Protein AF-A0A2H0INZ9-F1 (afdb_monomer_lite)

Foldseek 3Di:
DDDDDDPDDPVVVVVVVVVVVVVPDDDPPVDPDDPDDDQQPQAPAAQEEEAAAPPDPQRVQVVVLLSVLCLQQVHHYHYDYLVVCQVPVDHHPNHAEYEYAECPSHDPVNVLSVLLCQLLAHEYEHQEAYQPLLCLLQQQFFLLAPQDKDFAFFWKAFCFPLFFPRHRHTDRRQFTWIFGALNGHDPPWAAGIATPVDPSHGQWTWDHFNLGIYIYGRTPARDDNLCSLSVVSSVQVRQFFAKTFALLEEAEEAEQPPEQFDQAQFPPCCVVPVGGRLCCVQPPVVVLVLVLCVVLVAAYEYAHEQEADLDLDDPLDRCRQFPDWDQDPNDIGRSRLVRLVVSVVSPHHYAHAALHLDFLDCVSNVPLLSSLVSLLVVVVVCVVSPSPDHHQEYEGRVLFHALSSVVSCCNSRVSHAEYEGACADDVRGRYVDDQAQRPSHSSHGYDYAQEEALADDSHNVSSQSSVCNSHSYHHYYYYSCLLRQEPDPVRCVQPLHDRSCPPNFAQQADPPPGHHSSRNNSVVSVVCCVSPVVRDRDHCVVSSVSSHVSSPWRWDWDDPDFKTKIATPDDDDDQQDKIKIKRWHAQVLQVVLVVQLVVFADDKDWGTHGRGIIIIGIDRHRMDMTTCVSVDSDVRPDNSVRSSVVSVVVSVVSNVVSVVSDPDPDDDPPPPCPPVVPVPPVLALVVCVSNVVLVSSLVSLLVVLLVDPADDPVSLVVNCVSCSVVVNNVCVLVSLVCCCPPGHVVRSLVSVVSVVVSDDDPDPVSLQVNLLSVCVVPVPPPVSLVVCCVSPVDQVCLVSVQCSLVVVCVVDVDLVSVLVNLVSCLVHNLVVNCVVCVPPQVVVRVSCLVVLQSSLVSCVVVVVLVSSLRSVVSHPPQDPVNNVVSVD

Sequence (888 aa):
MKCYKMRGQITYLRILLMLLALVFFVGCDSKKEDRPVTVVRNASDPFVIYIVDLKHPLSPDYAKQVAKVFDYTKIPFKSETIDEFNKDPNLTENAHVILMNGTEALNDSAVDHLIEFVASGGTLIFPSVNEDQRMGFLSGTLPNASFDYDLNAKGIHFLKNLLPGMADKSIYPLKKNIGLGKDNFKPNINVFATSIEDKELPIIFENTIGNGSVIHFNTSISFEKTDRGLLFAAILRGLEGIPYPIANVNAIFIDDFPGPLYDIPSEPIKSEMGINQAQFVTDVWWPDMLDVAKEFGVKYSAYTIFNFNEIKTAPFLFNEWDLNKTTKDNKTQSSAQWLSKQVIDNGFELAIHGYNHESLLKELWLRPEAIENGFKAARKKWTVSGFGKFPISYVAPSNYIDSVGLVHLKIGMPEMKYMSTTYEGDFFEGGDRDFDNDKYEPQLFDFPRVTSGYVFREKKQYIHQSLYLYTGIWSHFIHPDDVFQLPNEDNTSVGDFEYRNEESLGWHSSSGARKGMLEYWREYLNQVKEVHPSARFLTVRDAAAITKDWREAQYSFEATGEFVSAKMVGKRPLKESEYYWFMFAKEEHADEMENELKKVVKTYTKTKFFEGMLFTIKTSIPELTFGKSAQFKSNSLFTTEEAIAYAKEEYTAFNQLRAEGIIEENTPYVEIVRPPKLDNSADSVDYFVANENLEEATDVLSKQLIKGDDVDSTEFEQYVQLMGYQDKGLAVWDFLDELYQNKSKDLALNYLDFYLQKEAYPTEELTEKWLWRKIQKEPKDQASSTSYLAYFYSVEYQEKVKSIVEGAYERESSESNYAQYIQYLIDFEPAQLLKELAEAEPKEHPLLWPKAATITYAFSDNDQIQQALIWADYSAEIPIITKLQWWV

pLDDT: mean 85.92, std 16.96, range [23.73, 98.81]

Structure (mmCIF, N/CA/C/O backbone):
data_AF-A0A2H0INZ9-F1
#
_entry.id   AF-A0A2H0INZ9-F1
#
loop_
_atom_site.group_PDB
_atom_site.id
_atom_site.type_symbol
_atom_site.label_atom_id
_atom_site.label_alt_id
_atom_site.label_comp_id
_atom_site.label_asym_id
_atom_site.label_entity_id
_atom_site.label_seq_id
_atom_site.pdbx_PDB_ins_code
_atom_site.Cartn_x
_atom_site.Cartn_y
_atom_site.Cartn_z
_atom_site.occupancy
_atom_site.B_iso_or_equiv
_atom_site.auth_seq_id
_atom_site.auth_comp_id
_atom_site.auth_asym_id
_atom_site.auth_atom_id
_atom_site.pdbx_PDB_model_num
ATOM 1 N N . MET A 1 1 ? 70.697 9.774 55.562 1.00 32.75 1 MET A N 1
ATOM 2 C CA . MET A 1 1 ? 71.414 10.244 54.356 1.00 32.75 1 MET A CA 1
ATOM 3 C C . MET A 1 1 ? 70.467 10.063 53.174 1.00 32.75 1 MET A C 1
ATOM 5 O O . MET A 1 1 ? 70.040 8.936 53.015 1.00 32.75 1 MET A O 1
ATOM 9 N N . LYS A 1 2 ? 70.085 11.163 52.491 1.00 28.89 2 LYS A N 1
ATOM 10 C CA . LYS A 1 2 ? 69.647 11.326 51.073 1.00 28.89 2 LYS A CA 1
ATOM 11 C C . LYS A 1 2 ? 68.843 10.184 50.402 1.00 28.89 2 LYS A C 1
ATOM 13 O O . LYS A 1 2 ? 69.237 9.040 50.481 1.00 28.89 2 LYS A O 1
ATOM 18 N N . CYS A 1 3 ? 67.832 10.363 49.557 1.00 25.98 3 CYS A N 1
ATOM 19 C CA . CYS A 1 3 ? 67.101 11.476 48.950 1.00 25.98 3 CYS A CA 1
ATOM 20 C C . CYS A 1 3 ? 66.031 10.814 48.041 1.00 25.98 3 CYS A C 1
ATOM 22 O O . CYS A 1 3 ? 66.324 9.803 47.418 1.00 25.98 3 CYS A O 1
ATOM 24 N N . TYR A 1 4 ? 64.844 11.422 47.940 1.00 27.88 4 TYR A N 1
ATOM 25 C CA . TYR A 1 4 ? 63.969 11.526 46.753 1.00 27.88 4 TYR A CA 1
ATOM 26 C C . TYR A 1 4 ? 63.787 10.345 45.769 1.00 27.88 4 TYR A C 1
ATOM 28 O O . TYR A 1 4 ? 64.655 10.095 44.942 1.00 27.88 4 TYR A O 1
ATOM 36 N N . LYS A 1 5 ? 62.556 9.805 45.702 1.00 28.31 5 LYS A N 1
ATOM 37 C CA . LYS A 1 5 ? 61.556 9.958 44.603 1.00 28.31 5 LYS A CA 1
ATOM 38 C C . LYS A 1 5 ? 60.636 8.729 44.546 1.00 28.31 5 LYS A C 1
ATOM 40 O O . LYS A 1 5 ? 61.016 7.700 44.015 1.00 28.31 5 LYS A O 1
ATOM 45 N N . MET A 1 6 ? 59.394 8.882 45.004 1.00 28.03 6 MET A N 1
ATOM 46 C CA . MET A 1 6 ? 58.228 8.153 44.478 1.00 28.03 6 MET A CA 1
ATOM 47 C C . MET A 1 6 ? 56.951 8.928 44.851 1.00 28.03 6 MET A C 1
ATOM 49 O O . MET A 1 6 ? 56.162 8.544 45.703 1.00 28.03 6 MET A O 1
ATOM 53 N N . ARG A 1 7 ? 56.767 10.092 44.214 1.00 33.06 7 ARG A N 1
ATOM 54 C CA . ARG A 1 7 ? 55.435 10.653 43.943 1.00 33.06 7 ARG A CA 1
ATOM 55 C C . ARG A 1 7 ? 55.131 10.270 42.501 1.00 33.06 7 ARG A C 1
ATOM 57 O O . ARG A 1 7 ? 55.558 10.954 41.580 1.00 33.06 7 ARG A O 1
ATOM 64 N N . GLY A 1 8 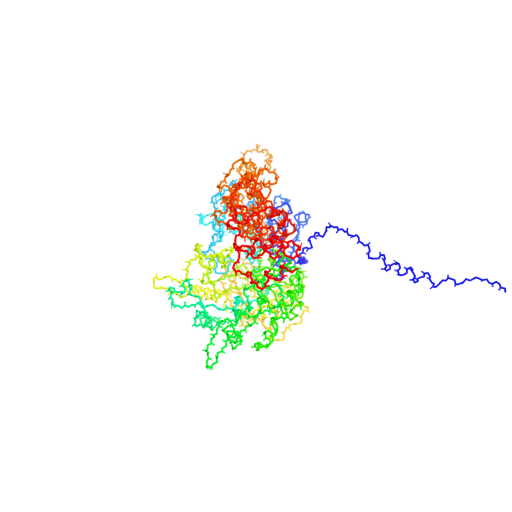? 54.502 9.117 42.323 1.00 35.38 8 GLY A N 1
ATOM 65 C CA . GLY A 1 8 ? 54.291 8.527 41.004 1.00 35.38 8 GLY A CA 1
ATOM 66 C C . GLY A 1 8 ? 53.230 7.440 41.009 1.00 35.38 8 GLY A C 1
ATOM 67 O O . GLY A 1 8 ? 53.407 6.452 40.323 1.00 35.38 8 GLY A O 1
ATOM 68 N N . GLN A 1 9 ? 52.165 7.589 41.803 1.00 34.69 9 GLN A N 1
ATOM 69 C CA . GLN A 1 9 ? 51.006 6.684 41.742 1.00 34.69 9 GLN A CA 1
ATOM 70 C C . GLN A 1 9 ? 49.645 7.365 41.984 1.00 34.69 9 GLN A C 1
ATOM 72 O O . GLN A 1 9 ? 48.622 6.697 41.972 1.00 34.69 9 GLN A O 1
ATOM 77 N N . ILE A 1 10 ? 49.593 8.698 42.121 1.00 35.72 10 ILE A N 1
ATOM 78 C CA . ILE A 1 10 ? 48.324 9.440 42.305 1.00 35.72 10 ILE A CA 1
ATOM 79 C C . ILE A 1 10 ? 47.986 10.337 41.094 1.00 35.72 10 ILE A C 1
ATOM 81 O O . ILE A 1 10 ? 46.866 10.822 40.965 1.00 35.72 10 ILE A O 1
ATOM 85 N N . THR A 1 11 ? 48.902 10.486 40.130 1.00 36.00 11 THR A N 1
ATOM 86 C CA . THR A 1 11 ? 48.658 11.278 38.908 1.00 36.00 11 THR A CA 1
ATOM 87 C C . THR A 1 11 ? 48.085 10.444 37.754 1.00 36.00 11 THR A C 1
ATOM 89 O O . THR A 1 11 ? 47.375 10.984 36.914 1.00 36.00 11 THR A O 1
ATOM 92 N N . TYR A 1 12 ? 48.293 9.122 37.739 1.00 35.53 12 TYR A N 1
ATOM 93 C CA . TYR A 1 12 ? 47.761 8.252 36.678 1.00 35.53 12 TYR A CA 1
ATOM 94 C C . TYR A 1 12 ? 46.271 7.924 36.838 1.00 35.53 12 TYR A C 1
ATOM 96 O O . TYR A 1 12 ? 45.587 7.739 35.838 1.00 35.53 12 TYR A O 1
ATOM 104 N N . LEU A 1 13 ? 45.728 7.950 38.061 1.00 36.41 13 LEU A N 1
ATOM 105 C CA . LEU A 1 13 ? 44.304 7.677 38.284 1.00 36.41 13 LEU A CA 1
ATOM 106 C C . LEU A 1 13 ? 43.410 8.897 37.991 1.00 36.41 13 LEU A C 1
ATOM 108 O O . LEU A 1 13 ? 42.256 8.731 37.618 1.00 36.41 13 LEU A O 1
ATOM 112 N N . ARG A 1 14 ? 43.943 10.126 38.086 1.00 35.22 14 ARG A N 1
ATOM 113 C CA . ARG A 1 14 ? 43.216 11.354 37.703 1.00 35.22 14 ARG A CA 1
ATOM 114 C C . ARG A 1 14 ? 43.316 11.684 36.213 1.00 35.22 14 ARG A C 1
ATOM 116 O O . ARG A 1 14 ? 42.381 12.264 35.680 1.00 35.22 14 ARG A O 1
ATOM 123 N N . ILE A 1 15 ? 44.386 11.265 35.532 1.00 41.25 15 ILE A N 1
ATOM 124 C CA . ILE A 1 15 ? 44.502 11.402 34.071 1.00 41.25 15 ILE A CA 1
ATOM 125 C C . ILE A 1 15 ? 43.653 10.341 33.354 1.00 41.25 15 ILE A C 1
ATOM 127 O O . ILE A 1 15 ? 43.026 10.671 32.356 1.00 41.25 15 ILE A O 1
ATOM 131 N N . LEU A 1 16 ? 43.512 9.124 33.899 1.00 34.81 16 LEU A N 1
ATOM 132 C CA . LEU A 1 16 ? 42.610 8.113 33.328 1.00 34.81 16 LEU A CA 1
ATOM 133 C C . LEU A 1 16 ? 41.120 8.475 33.513 1.00 34.81 16 LEU A C 1
ATOM 135 O O . LEU A 1 16 ? 40.321 8.231 32.618 1.00 34.81 16 LEU A O 1
ATOM 139 N N . LEU A 1 17 ? 40.753 9.127 34.625 1.00 36.38 17 LEU A N 1
ATOM 140 C CA . LEU A 1 17 ? 39.387 9.625 34.860 1.00 36.38 17 LEU A CA 1
ATOM 141 C C . LEU A 1 17 ? 39.075 10.939 34.119 1.00 36.38 17 LEU A C 1
ATOM 143 O O . LEU A 1 17 ? 37.923 11.155 33.761 1.00 36.38 17 LEU A O 1
ATOM 147 N N . MET A 1 18 ? 40.070 11.788 33.821 1.00 32.25 18 MET A N 1
ATOM 148 C CA . MET A 1 18 ? 39.876 12.948 32.935 1.00 32.25 18 MET A CA 1
ATOM 149 C C . MET A 1 18 ? 39.872 12.572 31.447 1.00 32.25 18 MET A C 1
ATOM 151 O O . MET A 1 18 ? 39.168 13.224 30.689 1.00 32.25 18 MET A O 1
ATOM 155 N N . LEU A 1 19 ? 40.562 11.504 31.023 1.00 31.97 19 LEU A N 1
ATOM 156 C CA . LEU A 1 19 ? 40.452 10.970 29.654 1.00 31.97 19 LEU A CA 1
ATOM 157 C C . LEU A 1 19 ? 39.162 10.168 29.422 1.00 31.97 19 LEU A C 1
ATOM 159 O O . LEU A 1 19 ? 38.682 10.143 28.297 1.00 31.97 19 LEU A O 1
ATOM 163 N N . LEU A 1 20 ? 38.547 9.596 30.466 1.00 32.75 20 LEU A N 1
ATOM 164 C CA . LEU A 1 20 ? 37.195 9.023 30.374 1.00 32.75 20 LEU A CA 1
ATOM 165 C C . LEU A 1 20 ? 36.072 10.075 30.449 1.00 32.75 20 LEU A C 1
ATOM 167 O O . LEU A 1 20 ? 34.975 9.818 29.965 1.00 32.75 20 LEU A O 1
ATOM 171 N N . ALA A 1 21 ? 36.342 11.266 30.993 1.00 31.98 21 ALA A N 1
ATOM 172 C CA . ALA A 1 21 ? 35.396 12.386 31.016 1.00 31.98 21 ALA A CA 1
ATOM 173 C C . ALA A 1 21 ? 35.521 13.335 29.802 1.00 31.98 21 ALA A C 1
ATOM 175 O O . ALA A 1 21 ? 34.639 14.163 29.595 1.00 31.98 21 ALA A O 1
ATOM 176 N N . LEU A 1 22 ? 36.569 13.200 28.973 1.00 29.27 22 LEU A N 1
ATOM 177 C CA . LEU A 1 22 ? 36.760 13.987 27.742 1.00 29.27 22 LEU A CA 1
ATOM 178 C C . LEU A 1 22 ? 36.363 13.257 26.443 1.00 29.27 22 LEU A C 1
ATOM 180 O O . LEU A 1 22 ? 36.554 13.804 25.364 1.00 29.27 22 LEU A O 1
ATOM 184 N N . VAL A 1 23 ? 35.784 12.053 26.531 1.00 31.27 23 VAL A N 1
ATOM 185 C CA . VAL A 1 23 ? 35.163 11.352 25.381 1.00 31.27 23 VAL A CA 1
ATOM 186 C C . VAL A 1 23 ? 33.642 11.607 25.312 1.00 31.27 23 VAL A C 1
ATOM 188 O O . VAL A 1 23 ? 32.979 11.172 24.380 1.00 31.27 23 VAL A O 1
ATOM 191 N N . PHE A 1 24 ? 33.087 12.401 26.239 1.00 29.77 24 PHE A N 1
ATOM 192 C CA . PHE A 1 24 ? 31.667 12.797 26.261 1.00 29.77 24 PHE A CA 1
ATOM 193 C C . PHE A 1 24 ? 31.373 14.217 25.741 1.00 29.77 24 PHE A C 1
ATOM 195 O O . PHE A 1 24 ? 30.264 14.710 25.907 1.00 29.77 24 PHE A O 1
ATOM 202 N N . PHE A 1 25 ? 32.324 14.865 25.063 1.00 29.33 25 PHE A N 1
ATOM 203 C CA . PHE A 1 25 ? 32.082 16.126 24.351 1.00 29.33 25 PHE A CA 1
ATOM 204 C C . PHE A 1 25 ? 32.608 16.038 22.915 1.00 29.33 25 PHE A C 1
ATOM 206 O O . PHE A 1 25 ? 33.635 16.613 22.565 1.00 29.33 25 PHE A O 1
ATOM 213 N N . VAL A 1 26 ? 31.880 15.296 22.079 1.00 30.09 26 VAL A N 1
ATOM 214 C CA . VAL A 1 26 ? 31.864 15.509 20.627 1.00 30.09 26 VAL A CA 1
ATOM 215 C C . VAL A 1 26 ? 30.554 16.226 20.313 1.00 30.09 26 VAL A C 1
ATOM 217 O O . VAL A 1 26 ? 29.506 15.847 20.827 1.00 30.09 26 VAL A O 1
ATOM 220 N N . GLY A 1 27 ? 30.680 17.314 19.555 1.00 25.14 27 GLY A N 1
ATOM 221 C CA . GLY A 1 27 ? 29.704 18.374 19.312 1.00 25.14 27 GLY A CA 1
ATOM 222 C C . GLY A 1 27 ? 28.232 17.971 19.234 1.00 25.14 27 GLY A C 1
ATOM 223 O O . GLY A 1 27 ? 27.855 17.042 18.525 1.00 25.14 27 GLY A O 1
ATOM 224 N N . CYS A 1 28 ? 27.397 18.780 19.891 1.00 25.28 28 CYS A N 1
ATOM 225 C CA . CYS A 1 28 ? 26.055 19.063 19.399 1.00 25.28 28 CYS A CA 1
ATOM 226 C C . CYS A 1 28 ? 26.188 19.695 18.011 1.00 25.28 28 CYS A C 1
ATOM 228 O O . CYS A 1 28 ? 26.337 20.910 17.894 1.00 25.28 28 CYS A O 1
ATOM 230 N N . ASP A 1 29 ? 26.155 18.862 16.978 1.00 23.73 29 ASP A N 1
ATOM 231 C CA . ASP A 1 29 ? 25.758 19.301 15.653 1.00 23.73 29 ASP A CA 1
ATOM 232 C C . ASP A 1 29 ? 24.229 19.220 15.609 1.00 23.73 29 ASP A C 1
ATOM 234 O O . ASP A 1 29 ? 23.630 18.144 15.683 1.00 23.73 29 ASP A O 1
ATOM 238 N N . SER A 1 30 ? 23.585 20.384 15.598 1.00 31.25 30 SER A N 1
ATOM 239 C CA . SER A 1 30 ? 22.129 20.524 15.495 1.00 31.25 30 SER A CA 1
ATOM 240 C C . SER A 1 30 ? 21.710 20.437 14.030 1.00 31.25 30 SER A C 1
ATOM 242 O O . SER A 1 30 ? 21.116 21.352 13.480 1.00 31.25 30 SER A O 1
ATOM 244 N N . LYS A 1 31 ? 22.058 19.310 13.408 1.00 29.22 31 LYS A N 1
ATOM 245 C CA . LYS A 1 31 ? 21.520 18.797 12.147 1.00 29.22 31 LYS A CA 1
ATOM 246 C C . LYS A 1 31 ? 21.649 17.277 12.186 1.00 29.22 31 LYS A C 1
ATOM 248 O O . LYS A 1 31 ? 22.575 16.693 11.633 1.00 29.22 31 LYS A O 1
ATOM 253 N N . LYS A 1 32 ? 20.729 16.613 12.889 1.00 25.55 32 LYS A N 1
ATOM 254 C CA . LYS A 1 32 ? 20.430 15.216 12.563 1.00 25.55 32 LYS A CA 1
ATOM 255 C C . LYS A 1 32 ? 19.542 15.253 11.328 1.00 25.55 32 LYS A C 1
ATOM 257 O O . LYS A 1 32 ? 18.328 15.191 11.442 1.00 25.55 32 LYS A O 1
ATOM 262 N N . GLU A 1 33 ? 20.185 15.440 10.181 1.00 28.19 33 GLU A N 1
ATOM 263 C CA . GLU A 1 33 ? 19.641 14.974 8.913 1.00 28.19 33 GLU A CA 1
ATOM 264 C C . GLU A 1 33 ? 19.274 13.494 9.064 1.00 28.19 33 GLU A C 1
ATOM 266 O O . GLU A 1 33 ? 19.988 12.724 9.727 1.00 28.19 33 GLU A O 1
ATOM 271 N N . ASP A 1 34 ? 18.131 13.143 8.484 1.00 34.25 34 ASP A N 1
ATOM 272 C CA . ASP A 1 34 ? 17.623 11.791 8.331 1.00 34.25 34 ASP A CA 1
ATOM 273 C C . ASP A 1 34 ? 18.745 10.793 8.066 1.00 34.25 34 ASP A C 1
ATOM 275 O O . ASP A 1 34 ? 19.452 10.854 7.060 1.00 34.25 34 ASP A O 1
ATOM 279 N N . ARG A 1 35 ? 18.906 9.823 8.969 1.00 25.28 35 ARG A N 1
ATOM 280 C CA . ARG A 1 35 ? 19.654 8.614 8.627 1.00 25.28 35 ARG A CA 1
ATOM 281 C C . ARG A 1 35 ? 18.703 7.734 7.820 1.00 25.28 35 ARG A C 1
ATOM 283 O O . ARG A 1 35 ? 17.721 7.261 8.396 1.00 25.28 35 ARG A O 1
ATOM 290 N N . PRO A 1 36 ? 18.956 7.511 6.521 1.00 32.34 36 PRO A N 1
ATOM 291 C CA . PRO A 1 36 ? 18.021 6.792 5.682 1.00 32.34 36 PRO A CA 1
ATOM 292 C C . PRO A 1 36 ? 18.016 5.306 6.051 1.00 32.34 36 PRO A C 1
ATOM 294 O O . PRO A 1 36 ? 19.026 4.753 6.492 1.00 32.34 36 PRO A O 1
ATOM 297 N N . VAL A 1 37 ? 16.826 4.720 5.899 1.00 36.03 37 VAL A N 1
ATOM 298 C CA . VAL A 1 37 ? 16.515 3.410 5.303 1.00 36.03 37 VAL A CA 1
ATOM 299 C C . VAL A 1 37 ? 17.662 2.398 5.311 1.00 36.03 37 VAL A C 1
ATOM 301 O O . VAL A 1 37 ? 18.737 2.668 4.790 1.00 36.03 37 VAL A O 1
ATOM 304 N N . THR A 1 38 ? 17.402 1.194 5.829 1.00 35.62 38 THR A N 1
ATOM 305 C CA . THR A 1 38 ? 18.241 -0.006 5.690 1.00 35.62 38 THR A CA 1
ATOM 306 C C . THR A 1 38 ? 18.893 -0.046 4.301 1.00 35.62 38 THR A C 1
ATOM 308 O O . THR A 1 38 ? 18.244 -0.390 3.318 1.00 35.62 38 THR A O 1
ATOM 311 N N . VAL A 1 39 ? 20.155 0.386 4.201 1.00 43.12 39 VAL A N 1
ATOM 312 C CA . VAL A 1 39 ? 20.847 0.508 2.914 1.00 43.12 39 VAL A CA 1
ATOM 313 C C . VAL A 1 39 ? 21.009 -0.899 2.359 1.00 43.12 39 VAL A C 1
ATOM 315 O O . VAL A 1 39 ? 21.713 -1.721 2.958 1.00 43.12 39 VAL A O 1
ATOM 318 N N . VAL A 1 40 ? 20.352 -1.187 1.235 1.00 58.91 40 VAL A N 1
ATOM 319 C CA . VAL A 1 40 ? 20.607 -2.415 0.481 1.00 58.91 40 VAL A CA 1
ATOM 320 C C . VAL A 1 40 ? 22.083 -2.428 0.144 1.00 58.91 40 VAL A C 1
ATOM 322 O O . VAL A 1 40 ? 22.600 -1.518 -0.501 1.00 58.91 40 VAL A O 1
ATOM 325 N N . ARG A 1 41 ? 22.798 -3.426 0.659 1.00 62.38 41 ARG A N 1
ATOM 326 C CA . ARG A 1 41 ? 24.224 -3.549 0.383 1.00 62.38 41 ARG A CA 1
ATOM 327 C C . ARG A 1 41 ? 24.378 -3.905 -1.086 1.00 62.38 41 ARG A C 1
ATOM 329 O O . ARG A 1 41 ? 23.891 -4.953 -1.496 1.00 62.38 41 ARG A O 1
ATOM 336 N N . ASN A 1 42 ? 25.081 -3.054 -1.829 1.00 78.31 42 ASN A N 1
ATOM 337 C CA . ASN A 1 42 ? 25.447 -3.329 -3.211 1.00 78.31 42 ASN A CA 1
ATOM 338 C C . ASN A 1 42 ? 26.107 -4.710 -3.311 1.00 78.31 42 ASN A C 1
ATOM 340 O O . ASN A 1 42 ? 27.127 -4.971 -2.661 1.00 78.31 42 ASN A O 1
ATOM 344 N N . ALA A 1 43 ? 25.504 -5.589 -4.106 1.00 81.75 43 ALA A N 1
ATOM 345 C CA . ALA A 1 43 ? 26.068 -6.890 -4.412 1.00 81.75 43 ALA A CA 1
ATOM 346 C C . ALA A 1 43 ? 27.341 -6.716 -5.252 1.00 81.75 43 ALA A C 1
ATOM 348 O O . ALA A 1 43 ? 27.409 -5.862 -6.134 1.00 81.75 43 ALA A O 1
ATOM 349 N N . SER A 1 44 ? 28.354 -7.541 -4.982 1.00 82.12 44 SER A N 1
ATOM 350 C CA . SER A 1 44 ? 29.581 -7.572 -5.788 1.00 82.12 44 SER A CA 1
ATOM 351 C C . SER A 1 44 ? 29.361 -8.175 -7.176 1.00 82.12 44 SER A C 1
ATOM 353 O O . SER A 1 44 ? 30.122 -7.877 -8.086 1.00 82.12 44 SER A O 1
ATOM 355 N N . ASP A 1 45 ? 28.341 -9.024 -7.316 1.00 86.56 45 ASP A N 1
ATOM 356 C CA . ASP A 1 45 ? 27.936 -9.659 -8.568 1.00 86.56 45 ASP A CA 1
ATOM 357 C C . ASP A 1 45 ? 26.405 -9.546 -8.714 1.00 86.56 45 ASP A C 1
ATOM 359 O O . ASP A 1 45 ? 25.666 -10.426 -8.262 1.00 86.56 45 ASP A O 1
ATOM 363 N N . PRO A 1 46 ? 25.908 -8.383 -9.172 1.00 91.69 46 PRO A N 1
ATOM 364 C CA . PRO A 1 46 ? 24.482 -8.082 -9.209 1.00 91.69 46 PRO A CA 1
ATOM 365 C C . PRO A 1 46 ? 23.785 -8.723 -10.414 1.00 91.69 46 PRO A C 1
ATOM 367 O O . PRO A 1 46 ? 24.334 -8.769 -11.508 1.00 91.69 46 PRO A O 1
ATOM 370 N N . PHE A 1 47 ? 22.529 -9.133 -10.229 1.00 92.75 47 PHE A N 1
ATOM 371 C CA . PHE A 1 47 ? 21.641 -9.520 -11.332 1.00 92.75 47 PHE A CA 1
ATOM 372 C C . PHE A 1 47 ? 20.911 -8.309 -11.907 1.00 92.75 47 PHE A C 1
ATOM 374 O O . PHE A 1 47 ? 20.548 -8.291 -13.083 1.00 92.75 47 PHE A O 1
ATOM 381 N N . VAL A 1 48 ? 20.705 -7.289 -11.071 1.00 95.81 48 VAL A N 1
ATOM 382 C CA . VAL A 1 48 ? 20.029 -6.048 -11.440 1.00 95.81 48 VAL A CA 1
ATOM 383 C C . VAL A 1 48 ? 20.875 -4.854 -11.037 1.00 95.81 48 VAL A C 1
ATOM 385 O O . VAL A 1 48 ? 21.338 -4.768 -9.895 1.00 95.81 48 VAL A O 1
ATOM 388 N N . ILE A 1 49 ? 21.047 -3.925 -11.972 1.00 96.69 49 ILE A N 1
ATOM 389 C CA . ILE A 1 49 ? 21.781 -2.680 -11.768 1.00 96.69 49 ILE A CA 1
ATOM 390 C C . ILE A 1 49 ? 20.833 -1.502 -11.995 1.00 96.69 49 ILE A C 1
ATOM 392 O O . ILE A 1 49 ? 20.133 -1.436 -13.003 1.00 96.69 49 ILE A O 1
ATOM 396 N N . TYR A 1 50 ? 20.818 -0.558 -11.058 1.00 97.44 50 TYR A N 1
ATOM 397 C CA . TYR A 1 50 ? 20.163 0.735 -11.238 1.00 97.44 50 TYR A CA 1
ATOM 398 C C . TYR A 1 50 ? 21.220 1.819 -11.434 1.00 97.44 50 TYR A C 1
ATOM 400 O O . TYR A 1 50 ? 21.991 2.094 -10.508 1.00 97.44 50 TYR A O 1
ATOM 408 N N . ILE A 1 51 ? 21.218 2.461 -12.603 1.00 97.50 51 ILE A N 1
ATOM 409 C CA . ILE A 1 51 ? 22.080 3.610 -12.893 1.00 97.50 51 ILE A CA 1
ATOM 410 C C . ILE A 1 51 ? 21.330 4.879 -12.487 1.00 97.50 51 ILE A C 1
ATOM 412 O O . ILE A 1 51 ? 20.298 5.231 -13.058 1.00 97.50 51 ILE A O 1
ATOM 416 N N . VAL A 1 52 ? 21.835 5.550 -11.457 1.00 96.50 52 VAL A N 1
ATOM 417 C CA . VAL A 1 52 ? 21.211 6.725 -10.849 1.00 96.50 52 VAL A CA 1
ATOM 418 C C . VAL A 1 52 ? 21.747 7.988 -11.501 1.00 96.50 52 VAL A C 1
ATOM 420 O O . VAL A 1 52 ? 22.935 8.308 -11.386 1.00 96.50 52 VAL A O 1
ATOM 423 N N . ASP A 1 53 ? 20.854 8.752 -12.117 1.00 94.81 53 ASP A N 1
ATOM 424 C CA . ASP A 1 53 ? 21.131 10.132 -12.491 1.00 94.81 53 ASP A CA 1
ATOM 425 C C . ASP A 1 53 ? 20.644 11.064 -11.378 1.00 94.81 53 ASP A C 1
ATOM 427 O O . ASP A 1 53 ? 19.455 11.341 -11.242 1.00 94.81 53 ASP A O 1
ATOM 431 N N . LEU A 1 54 ? 21.577 11.578 -10.575 1.00 92.06 54 LEU A N 1
ATOM 432 C CA . LEU A 1 54 ? 21.263 12.488 -9.468 1.00 92.06 54 LEU A CA 1
ATOM 433 C C . LEU A 1 54 ? 20.644 13.820 -9.923 1.00 92.06 54 LEU A C 1
ATOM 435 O O . LEU A 1 54 ? 20.133 14.558 -9.082 1.00 92.06 54 LEU A O 1
ATOM 439 N N . LYS A 1 55 ? 20.715 14.156 -11.217 1.00 91.50 55 LYS A N 1
ATOM 440 C CA . LYS A 1 55 ? 20.110 15.371 -11.781 1.00 91.50 55 LYS A CA 1
ATOM 441 C C . LYS A 1 55 ? 18.706 15.131 -12.328 1.00 91.50 55 LYS A C 1
ATOM 443 O O . LYS A 1 55 ? 17.971 16.101 -12.497 1.00 91.50 55 LYS A O 1
ATOM 448 N N . HIS A 1 56 ? 18.335 13.882 -12.600 1.00 91.75 56 HIS A N 1
ATOM 449 C CA . HIS A 1 56 ? 17.003 13.546 -13.085 1.00 91.75 56 HIS A CA 1
ATOM 450 C C . HIS A 1 56 ? 15.997 13.566 -11.920 1.00 91.75 56 HIS A C 1
ATOM 452 O O . HIS A 1 56 ? 16.235 12.886 -10.920 1.00 91.75 56 HIS A O 1
ATOM 458 N N . PRO A 1 57 ? 14.846 14.258 -12.035 1.00 90.25 57 PRO A N 1
ATOM 459 C CA . PRO A 1 57 ? 13.925 14.481 -10.912 1.00 90.25 57 PRO A CA 1
ATOM 460 C C . PRO A 1 57 ? 13.394 13.185 -10.282 1.00 90.25 57 PRO A C 1
ATOM 462 O O . PRO A 1 57 ? 13.280 13.096 -9.068 1.00 90.25 57 PRO A O 1
ATOM 465 N N . LEU A 1 58 ? 13.131 12.155 -11.092 1.00 92.88 58 LEU A N 1
ATOM 466 C CA . LEU A 1 58 ? 12.584 10.877 -10.612 1.00 92.88 58 LEU A CA 1
ATOM 467 C C . LEU A 1 58 ? 13.646 9.855 -10.175 1.00 92.88 58 LEU A C 1
ATOM 469 O O . LEU A 1 58 ? 13.342 8.913 -9.443 1.00 92.88 58 LEU A O 1
ATOM 473 N N . SER A 1 59 ? 14.891 9.984 -10.647 1.00 93.69 59 SER A N 1
ATOM 474 C CA . SER A 1 59 ? 15.847 8.871 -10.577 1.00 93.69 59 SER A CA 1
ATOM 475 C C . SER A 1 59 ? 16.305 8.535 -9.152 1.00 93.69 59 SER A C 1
ATOM 477 O O . SER A 1 59 ? 16.399 7.340 -8.859 1.00 93.69 59 SER A O 1
ATOM 479 N N . PRO A 1 60 ? 16.589 9.504 -8.257 1.00 93.31 60 PRO A N 1
ATOM 480 C CA . PRO A 1 60 ? 16.967 9.192 -6.881 1.00 93.31 60 PRO A CA 1
ATOM 481 C C . PRO A 1 60 ? 15.865 8.469 -6.105 1.00 93.31 60 PRO A C 1
ATOM 483 O O . PRO A 1 60 ? 16.153 7.533 -5.358 1.00 93.31 60 PRO A O 1
ATOM 486 N N . ASP A 1 61 ? 14.609 8.874 -6.284 1.00 92.94 61 ASP A N 1
ATOM 487 C CA . ASP A 1 61 ? 13.495 8.291 -5.540 1.00 92.94 61 ASP A CA 1
ATOM 488 C C . ASP A 1 61 ? 13.119 6.913 -6.074 1.00 92.94 61 ASP A C 1
ATOM 490 O O . ASP A 1 61 ? 12.964 5.980 -5.284 1.00 92.94 61 ASP A O 1
ATOM 494 N N . TYR A 1 62 ? 13.112 6.716 -7.393 1.00 95.62 62 TYR A N 1
ATOM 495 C CA . TYR A 1 62 ? 12.894 5.388 -7.972 1.00 95.62 62 TYR A CA 1
ATOM 496 C C . TYR A 1 62 ? 14.000 4.415 -7.566 1.00 95.62 62 TYR A C 1
ATOM 498 O O . TYR A 1 62 ? 13.705 3.273 -7.215 1.00 95.62 62 TYR A O 1
ATOM 506 N N . ALA A 1 63 ? 15.258 4.865 -7.512 1.00 94.94 63 ALA A N 1
ATOM 507 C CA . ALA A 1 63 ? 16.355 4.043 -7.013 1.00 94.94 63 ALA A CA 1
ATOM 508 C C . ALA A 1 63 ? 16.115 3.582 -5.563 1.00 94.94 63 ALA A C 1
ATOM 510 O O . ALA A 1 63 ? 16.360 2.415 -5.251 1.00 94.94 63 ALA A O 1
ATOM 511 N N . LYS A 1 64 ? 15.572 4.442 -4.683 1.00 93.81 64 LYS A N 1
ATOM 512 C CA . LYS A 1 64 ? 15.183 4.056 -3.310 1.00 93.81 64 LYS A CA 1
ATOM 513 C C . LYS A 1 64 ? 14.049 3.028 -3.310 1.00 93.81 64 LYS A C 1
ATOM 515 O O . LYS A 1 64 ? 14.144 2.028 -2.594 1.00 93.81 64 LYS A O 1
ATOM 520 N N . GLN A 1 65 ? 12.996 3.248 -4.101 1.00 95.62 65 GLN A N 1
ATOM 521 C CA . GLN A 1 65 ? 11.845 2.337 -4.159 1.00 95.62 65 GLN A CA 1
ATOM 522 C C . GLN A 1 65 ? 12.241 0.962 -4.712 1.00 95.62 65 GLN A C 1
ATOM 524 O O . GLN A 1 65 ? 11.905 -0.066 -4.121 1.00 95.62 65 GLN A O 1
ATOM 529 N N . VAL A 1 66 ? 13.021 0.930 -5.794 1.00 96.75 66 VAL A N 1
ATOM 530 C CA . VAL A 1 66 ? 13.535 -0.303 -6.404 1.00 96.75 66 VAL A CA 1
ATOM 531 C C . VAL A 1 66 ? 14.508 -1.011 -5.465 1.00 96.75 66 VAL A C 1
ATOM 533 O O . VAL A 1 66 ? 14.386 -2.219 -5.266 1.00 96.75 66 VAL A O 1
ATOM 536 N N . ALA A 1 67 ? 15.416 -0.286 -4.804 1.00 96.31 67 ALA A N 1
ATOM 537 C CA . ALA A 1 67 ? 16.279 -0.882 -3.788 1.00 96.31 67 ALA A CA 1
ATOM 538 C C . ALA A 1 67 ? 15.444 -1.559 -2.692 1.00 96.31 67 ALA A C 1
ATOM 540 O O . ALA A 1 67 ? 15.720 -2.701 -2.332 1.00 96.31 67 ALA A O 1
ATOM 541 N N . LYS A 1 68 ? 14.366 -0.926 -2.212 1.00 96.06 68 LYS A N 1
ATOM 542 C CA . LYS A 1 68 ? 13.499 -1.532 -1.194 1.00 96.06 68 LYS A CA 1
ATOM 543 C C . LYS A 1 68 ? 12.833 -2.831 -1.660 1.00 96.06 68 LYS A C 1
ATOM 545 O O . LYS A 1 68 ? 12.715 -3.770 -0.875 1.00 96.06 68 LYS A O 1
ATOM 550 N N . VAL A 1 69 ? 12.460 -2.932 -2.934 1.00 97.62 69 VAL A N 1
ATOM 551 C CA . VAL A 1 69 ? 11.979 -4.194 -3.519 1.00 97.62 69 VAL A CA 1
ATOM 552 C C . VAL A 1 69 ? 13.051 -5.282 -3.428 1.00 97.62 69 VAL A C 1
ATOM 554 O O . VAL A 1 69 ? 12.760 -6.391 -2.983 1.00 97.62 69 VAL A O 1
ATOM 557 N N . PHE A 1 70 ? 14.302 -4.975 -3.770 1.00 96.38 70 PHE A N 1
ATOM 558 C CA . PHE A 1 70 ? 15.406 -5.939 -3.692 1.00 96.38 70 PHE A CA 1
ATOM 559 C C . PHE A 1 70 ? 15.833 -6.287 -2.265 1.00 96.38 70 PHE A C 1
ATOM 561 O O . PHE A 1 70 ? 16.247 -7.415 -1.998 1.00 96.38 70 PHE A O 1
ATOM 568 N N . ASP A 1 71 ? 15.639 -5.374 -1.313 1.00 95.00 71 ASP A N 1
ATOM 569 C CA . ASP A 1 71 ? 15.738 -5.681 0.116 1.00 95.00 71 ASP A CA 1
ATOM 570 C C . ASP A 1 71 ? 14.733 -6.766 0.533 1.00 95.00 71 ASP A C 1
ATOM 572 O O . ASP A 1 71 ? 15.026 -7.578 1.412 1.00 95.00 71 ASP A O 1
ATOM 576 N N . TYR A 1 72 ? 13.554 -6.822 -0.089 1.00 96.56 72 TYR A N 1
ATOM 577 C CA . TYR A 1 72 ? 12.547 -7.850 0.175 1.00 96.56 72 TYR A CA 1
ATOM 578 C C . TYR A 1 72 ? 12.801 -9.147 -0.591 1.00 96.56 72 TYR A C 1
ATOM 580 O O . TYR A 1 72 ? 12.849 -10.212 0.025 1.00 96.56 72 TYR A O 1
ATOM 588 N N . THR A 1 73 ? 13.021 -9.067 -1.902 1.00 96.38 73 THR A N 1
ATOM 589 C CA . THR A 1 73 ? 13.189 -10.243 -2.775 1.00 96.38 73 THR A CA 1
ATOM 590 C C . THR A 1 73 ? 14.548 -10.911 -2.611 1.00 96.38 73 THR A C 1
ATOM 592 O O . THR A 1 73 ? 14.717 -12.067 -2.992 1.00 96.38 73 THR A O 1
ATOM 595 N N . LYS A 1 74 ? 15.520 -10.209 -2.016 1.00 94.38 74 LYS A N 1
ATOM 596 C CA . LYS A 1 74 ? 16.898 -10.663 -1.772 1.00 94.38 74 LYS A CA 1
ATOM 597 C C . LYS A 1 74 ? 17.718 -10.903 -3.040 1.00 94.38 74 LYS A C 1
ATOM 599 O O . LYS A 1 74 ? 18.874 -11.302 -2.919 1.00 94.38 74 LYS A O 1
ATOM 604 N N . ILE A 1 75 ? 17.150 -10.663 -4.223 1.00 94.00 75 ILE A N 1
ATOM 605 C CA . ILE A 1 75 ? 17.845 -10.822 -5.503 1.00 94.00 75 ILE A CA 1
ATOM 606 C C . ILE A 1 75 ? 19.064 -9.877 -5.516 1.00 94.00 75 ILE A C 1
ATOM 608 O O . ILE A 1 75 ? 18.931 -8.725 -5.089 1.00 94.00 75 ILE A O 1
ATOM 612 N N . PRO A 1 76 ? 20.247 -10.329 -5.981 1.00 93.56 76 PRO A N 1
ATOM 613 C CA . PRO A 1 76 ? 21.451 -9.504 -6.013 1.00 93.56 76 PRO A CA 1
ATOM 614 C C . PRO A 1 76 ? 21.242 -8.207 -6.800 1.00 93.56 76 PRO A C 1
ATOM 616 O O . PRO A 1 76 ? 20.979 -8.228 -8.003 1.00 93.56 76 PRO A O 1
ATOM 619 N N . PHE A 1 77 ? 21.394 -7.078 -6.112 1.00 94.50 77 PHE A N 1
ATOM 620 C CA . PHE A 1 77 ? 21.132 -5.743 -6.639 1.00 94.50 77 PHE A CA 1
ATOM 621 C C . PHE A 1 77 ? 22.317 -4.812 -6.388 1.00 94.50 77 PHE A C 1
ATOM 623 O O . PHE A 1 77 ? 22.973 -4.888 -5.342 1.00 94.50 77 PHE A O 1
ATOM 630 N N . LYS A 1 78 ? 22.571 -3.909 -7.334 1.00 94.31 78 LYS A N 1
ATOM 631 C CA . LYS A 1 78 ? 23.539 -2.819 -7.198 1.00 94.31 78 LYS A CA 1
ATOM 632 C C . LYS A 1 78 ? 22.919 -1.518 -7.694 1.00 94.31 78 LYS A C 1
ATOM 634 O O . LYS A 1 78 ? 22.262 -1.489 -8.728 1.00 94.31 78 LYS A O 1
ATOM 639 N N . SER A 1 79 ? 23.188 -0.434 -6.982 1.00 94.19 79 SER A N 1
ATOM 640 C CA . SER A 1 79 ? 22.971 0.919 -7.479 1.00 94.19 79 SER A CA 1
ATOM 641 C C . SER A 1 79 ? 24.311 1.636 -7.623 1.00 94.19 79 SER A C 1
ATOM 643 O O . SER A 1 79 ? 25.175 1.524 -6.746 1.00 94.19 79 SER A O 1
ATOM 645 N N . GLU A 1 80 ? 24.485 2.343 -8.734 1.00 93.88 80 GLU A N 1
ATOM 646 C CA . GLU A 1 80 ? 25.652 3.177 -9.023 1.00 93.88 80 GLU A CA 1
ATOM 647 C C . GLU A 1 80 ? 25.229 4.449 -9.754 1.00 93.88 80 GLU A C 1
ATOM 649 O O . GLU A 1 80 ? 24.150 4.515 -10.336 1.00 93.88 80 GLU A O 1
ATOM 654 N N . THR A 1 81 ? 26.052 5.485 -9.695 1.00 95.62 81 THR A N 1
ATOM 655 C CA . THR A 1 81 ? 25.762 6.765 -10.349 1.00 95.62 81 THR A CA 1
ATOM 656 C C . THR A 1 81 ? 26.117 6.734 -11.833 1.00 95.62 81 THR A C 1
ATOM 658 O O . THR A 1 81 ? 27.024 6.019 -12.261 1.00 95.62 81 THR A O 1
ATOM 661 N N . ILE A 1 82 ? 25.467 7.588 -12.624 1.00 95.62 82 ILE A N 1
ATOM 662 C CA . ILE A 1 82 ? 25.799 7.761 -14.045 1.00 95.62 82 ILE A CA 1
ATOM 663 C C . ILE A 1 82 ? 27.265 8.170 -14.267 1.00 95.62 82 ILE A C 1
ATOM 665 O O . ILE A 1 82 ? 27.886 7.749 -15.238 1.00 95.62 82 ILE A O 1
ATOM 669 N N . ASP A 1 83 ? 27.858 8.926 -13.338 1.00 94.94 83 ASP A N 1
ATOM 670 C CA . ASP A 1 83 ? 29.273 9.313 -13.380 1.00 94.94 83 ASP A CA 1
ATOM 671 C C . ASP A 1 83 ? 30.224 8.130 -13.145 1.00 94.94 83 ASP A C 1
ATOM 673 O O . ASP A 1 83 ? 31.350 8.139 -13.646 1.00 94.94 83 ASP A O 1
ATOM 677 N N . GLU A 1 84 ? 29.817 7.142 -12.347 1.00 94.31 84 GLU A N 1
ATOM 678 C CA . GLU A 1 84 ? 30.567 5.897 -12.151 1.00 94.31 84 GLU A CA 1
ATOM 679 C C . GLU A 1 84 ? 30.457 5.017 -13.395 1.00 94.31 84 GLU A C 1
ATOM 681 O O . GLU A 1 84 ? 31.488 4.610 -13.932 1.00 94.31 84 GLU A O 1
ATOM 686 N N . PHE A 1 85 ? 29.242 4.835 -13.918 1.00 95.69 85 PHE A N 1
ATOM 687 C CA . PHE A 1 85 ? 29.003 4.054 -15.133 1.00 95.69 85 PHE A CA 1
ATOM 688 C C . PHE A 1 85 ? 29.718 4.645 -16.359 1.00 95.69 85 PHE A C 1
ATOM 690 O O . PHE A 1 85 ? 30.367 3.933 -17.114 1.00 95.69 85 PHE A O 1
ATOM 697 N N . ASN A 1 86 ? 29.714 5.971 -16.520 1.00 96.31 86 ASN A N 1
ATOM 698 C CA . ASN A 1 86 ? 30.446 6.651 -17.593 1.00 96.31 86 ASN A CA 1
ATOM 699 C C . ASN A 1 86 ? 31.970 6.440 -17.531 1.00 96.31 86 ASN A C 1
ATOM 701 O O . ASN A 1 86 ? 32.639 6.553 -18.561 1.00 96.31 86 ASN A O 1
ATOM 705 N N . LYS A 1 87 ? 32.537 6.211 -16.338 1.00 95.75 87 LYS A N 1
ATOM 706 C CA . LYS A 1 87 ? 33.979 5.962 -16.162 1.00 95.75 87 LYS A CA 1
ATOM 707 C C . LYS A 1 87 ? 34.342 4.510 -16.438 1.00 95.75 87 LYS A C 1
ATOM 709 O O . LYS A 1 87 ? 35.432 4.264 -16.950 1.00 95.75 87 LYS A O 1
ATOM 714 N N . ASP A 1 88 ? 33.469 3.587 -16.054 1.00 92.44 88 ASP A N 1
ATOM 715 C CA . ASP A 1 88 ? 33.675 2.149 -16.182 1.00 92.44 88 ASP A CA 1
ATOM 716 C C . ASP A 1 88 ? 32.337 1.445 -16.472 1.00 92.44 88 ASP A C 1
ATOM 718 O O . ASP A 1 88 ? 31.696 0.944 -15.548 1.00 92.44 88 ASP A O 1
ATOM 722 N N . PRO A 1 89 ? 31.892 1.406 -17.743 1.00 88.88 89 PRO A N 1
ATOM 723 C CA . PRO A 1 89 ? 30.609 0.811 -18.121 1.00 88.88 89 PRO A CA 1
ATOM 724 C C . PRO A 1 89 ? 30.647 -0.728 -18.163 1.00 88.88 89 PRO A C 1
ATOM 726 O O . PRO A 1 89 ? 29.753 -1.359 -18.726 1.00 88.88 89 PRO A O 1
ATOM 729 N N . ASN A 1 90 ? 31.689 -1.354 -17.603 1.00 82.44 90 ASN A N 1
ATOM 730 C CA . ASN A 1 90 ? 31.833 -2.803 -17.593 1.00 82.44 90 ASN A CA 1
ATOM 731 C C . ASN A 1 90 ? 30.817 -3.452 -16.646 1.00 82.44 90 ASN A C 1
ATOM 733 O O . ASN A 1 90 ? 30.785 -3.190 -15.442 1.00 82.44 90 ASN A O 1
ATOM 737 N N . LEU A 1 91 ? 30.028 -4.368 -17.198 1.00 83.56 91 LEU A N 1
ATOM 738 C CA . LEU A 1 91 ? 29.008 -5.126 -16.482 1.00 83.56 91 LEU A CA 1
ATOM 739 C C . LEU A 1 91 ? 29.543 -6.511 -16.102 1.00 83.56 91 LEU A C 1
ATOM 741 O O . LEU A 1 91 ? 30.376 -7.083 -16.808 1.00 83.56 91 LEU A O 1
ATOM 745 N N . THR A 1 92 ? 29.066 -7.075 -14.989 1.00 82.19 92 THR A N 1
ATOM 746 C CA . THR A 1 92 ? 29.380 -8.471 -14.651 1.00 82.19 92 THR A CA 1
ATOM 747 C C . THR A 1 92 ? 28.603 -9.424 -15.563 1.00 82.19 92 THR A C 1
ATOM 749 O O . THR A 1 92 ? 27.535 -9.081 -16.065 1.00 82.19 92 THR A O 1
ATOM 752 N N . GLU A 1 93 ? 29.106 -10.648 -15.763 1.00 78.81 93 GLU A N 1
ATOM 753 C CA . GLU A 1 93 ? 28.444 -11.649 -16.623 1.00 78.81 93 GLU A CA 1
ATOM 754 C C . GLU A 1 93 ? 27.036 -12.047 -16.141 1.00 78.81 93 GLU A C 1
ATOM 756 O O . GLU A 1 93 ? 26.246 -12.573 -16.924 1.00 78.81 93 GLU A O 1
ATOM 761 N N . ASN A 1 94 ? 26.725 -11.815 -14.862 1.00 84.06 94 ASN A N 1
ATOM 762 C CA . ASN A 1 94 ? 25.430 -12.130 -14.264 1.00 84.06 94 ASN A CA 1
ATOM 763 C C . ASN A 1 94 ? 24.459 -10.941 -14.247 1.00 84.06 94 ASN A C 1
ATOM 765 O O . ASN A 1 94 ? 23.335 -11.100 -13.776 1.00 84.06 94 ASN A O 1
ATOM 769 N N . ALA A 1 95 ? 24.844 -9.767 -14.759 1.00 90.56 95 ALA A N 1
ATOM 770 C CA . ALA A 1 95 ? 23.911 -8.662 -14.926 1.00 90.56 95 ALA A CA 1
ATOM 771 C C . ALA A 1 95 ? 22.872 -9.025 -16.002 1.00 90.56 95 ALA A C 1
ATOM 773 O O . ALA A 1 95 ? 23.213 -9.272 -17.157 1.00 90.56 95 ALA A O 1
ATOM 774 N N . HIS A 1 96 ? 21.597 -9.052 -15.619 1.00 91.62 96 HIS A N 1
ATOM 775 C CA . HIS A 1 96 ? 20.475 -9.397 -16.496 1.00 91.62 96 HIS A CA 1
ATOM 776 C C . HIS A 1 96 ? 19.579 -8.195 -16.797 1.00 91.62 96 HIS A C 1
ATOM 778 O O . HIS A 1 96 ? 18.994 -8.117 -17.878 1.00 91.62 96 HIS A O 1
ATOM 784 N N . VAL A 1 97 ? 19.484 -7.246 -15.859 1.00 97.00 97 VAL A N 1
ATOM 785 C CA . VAL A 1 97 ? 18.609 -6.075 -15.980 1.00 97.00 97 VAL A CA 1
ATOM 786 C C . VAL A 1 97 ? 19.349 -4.792 -15.613 1.00 97.00 97 VAL A C 1
ATOM 788 O O . VAL A 1 97 ? 20.003 -4.729 -14.571 1.00 97.00 97 VAL A O 1
ATOM 791 N N . ILE A 1 98 ? 19.189 -3.758 -16.439 1.00 97.88 98 ILE A N 1
ATOM 792 C CA . ILE A 1 98 ? 19.618 -2.385 -16.150 1.00 97.88 98 ILE A CA 1
ATOM 793 C C . ILE A 1 98 ? 18.400 -1.468 -16.161 1.00 97.88 98 ILE A C 1
ATOM 795 O O . ILE A 1 98 ? 17.567 -1.554 -17.061 1.00 97.88 98 ILE A O 1
ATOM 799 N N . LEU A 1 99 ? 18.303 -0.577 -15.176 1.00 97.69 99 LEU A N 1
ATOM 800 C CA . LEU A 1 99 ? 17.263 0.450 -15.104 1.00 97.69 99 LEU A CA 1
ATOM 801 C C . LEU A 1 99 ? 17.867 1.846 -14.986 1.00 97.69 99 LEU A C 1
ATOM 803 O O . LEU A 1 99 ? 18.826 2.034 -14.235 1.00 97.69 99 LEU A O 1
ATOM 807 N N . MET A 1 100 ? 17.264 2.820 -15.673 1.00 96.44 100 MET A N 1
ATOM 808 C CA . MET A 1 100 ? 17.600 4.241 -15.536 1.00 96.44 100 MET A CA 1
ATOM 809 C C . MET A 1 100 ? 16.507 5.160 -16.090 1.00 96.44 100 MET A C 1
ATOM 811 O O . MET A 1 100 ? 15.881 4.826 -17.087 1.00 96.44 100 MET A O 1
ATOM 815 N N . ASN A 1 101 ? 16.288 6.331 -15.485 1.00 92.81 101 ASN A N 1
ATOM 816 C CA . ASN A 1 101 ? 15.301 7.301 -15.987 1.00 92.81 101 ASN A CA 1
ATOM 817 C C . ASN A 1 101 ? 15.867 8.246 -17.055 1.00 92.81 101 ASN A C 1
ATOM 819 O O . ASN A 1 101 ? 15.221 8.465 -18.071 1.00 92.81 101 ASN A O 1
ATOM 823 N N . GLY A 1 102 ? 17.053 8.818 -16.814 1.00 82.88 102 GLY A N 1
ATOM 824 C CA . GLY A 1 102 ? 17.655 9.846 -17.667 1.00 82.88 102 GLY A CA 1
ATOM 825 C C . GLY A 1 102 ? 18.933 9.360 -18.338 1.00 82.88 102 GLY A C 1
ATOM 826 O O . GLY A 1 102 ? 19.841 8.886 -17.659 1.00 82.88 102 GLY A O 1
ATOM 827 N N . THR A 1 103 ? 19.017 9.489 -19.664 1.00 93.50 103 THR A N 1
ATOM 828 C CA . THR A 1 103 ? 20.165 9.020 -20.465 1.00 93.50 103 THR A CA 1
ATOM 829 C C . THR A 1 103 ? 21.017 10.147 -21.047 1.00 93.50 103 THR A C 1
ATOM 831 O O . THR A 1 103 ? 22.108 9.884 -21.544 1.00 93.50 103 THR A O 1
ATOM 834 N N . GLU A 1 104 ? 20.584 11.407 -20.941 1.00 92.75 104 GLU A N 1
ATOM 835 C CA . GLU A 1 104 ? 21.274 12.562 -21.539 1.00 92.75 104 GLU A CA 1
ATOM 836 C C . GLU A 1 104 ? 22.734 12.696 -21.086 1.00 92.75 104 GLU A C 1
ATOM 838 O O . GLU A 1 104 ? 23.619 13.031 -21.874 1.00 92.75 104 GLU A O 1
ATOM 843 N N . ALA A 1 105 ? 23.013 12.384 -19.820 1.00 93.88 105 ALA A N 1
ATOM 844 C CA . ALA A 1 105 ? 24.356 12.470 -19.259 1.00 93.88 105 ALA A CA 1
ATOM 845 C C . ALA A 1 105 ? 25.270 11.283 -19.630 1.00 93.88 105 ALA A C 1
ATOM 847 O O . ALA A 1 105 ? 26.443 11.291 -19.249 1.00 93.88 105 ALA A O 1
ATOM 848 N N . LEU A 1 106 ? 24.784 10.272 -20.363 1.00 95.50 106 LEU A N 1
ATOM 849 C CA . LEU A 1 106 ? 25.622 9.176 -20.853 1.00 95.50 106 LEU A CA 1
ATOM 850 C C . LEU A 1 106 ? 26.586 9.658 -21.942 1.00 95.50 106 LEU A C 1
ATOM 852 O O . LEU A 1 106 ? 26.213 10.402 -22.857 1.00 95.50 106 LEU A O 1
ATOM 856 N N . ASN A 1 107 ? 27.829 9.186 -21.855 1.00 95.06 107 ASN A N 1
ATOM 857 C CA . ASN A 1 107 ? 28.810 9.324 -22.927 1.00 95.06 107 ASN A CA 1
ATOM 858 C C . ASN A 1 107 ? 28.654 8.206 -23.975 1.00 95.06 107 ASN A C 1
ATOM 860 O O . ASN A 1 107 ? 28.047 7.173 -23.704 1.00 95.06 107 ASN A O 1
ATOM 864 N N . ASP A 1 108 ? 29.240 8.395 -25.159 1.00 92.25 108 ASP A N 1
ATOM 865 C CA . ASP A 1 108 ? 29.094 7.456 -26.282 1.00 92.25 108 ASP A CA 1
ATOM 866 C C . ASP A 1 108 ? 29.551 6.030 -25.932 1.00 92.25 108 ASP A C 1
ATOM 868 O O . ASP A 1 108 ? 28.905 5.061 -26.316 1.00 92.25 108 ASP A O 1
ATOM 872 N N . SER A 1 109 ? 30.613 5.894 -25.128 1.00 94.06 109 SER A N 1
ATOM 873 C CA . SER A 1 109 ? 31.088 4.583 -24.669 1.00 94.06 109 SER A CA 1
ATOM 874 C C . SER A 1 109 ? 30.030 3.865 -23.835 1.00 94.06 109 SER A C 1
ATOM 876 O O . SER A 1 109 ? 29.834 2.666 -24.005 1.00 94.06 109 SER A O 1
ATOM 878 N N . ALA A 1 110 ? 29.359 4.566 -22.923 1.00 95.56 110 ALA A N 1
ATOM 879 C CA . ALA A 1 110 ? 28.313 3.993 -22.088 1.00 95.56 110 ALA A CA 1
ATOM 880 C C . ALA A 1 110 ? 27.089 3.591 -22.926 1.00 95.56 110 ALA A C 1
ATOM 882 O O . ALA A 1 110 ? 26.522 2.523 -22.708 1.00 95.56 110 ALA A O 1
ATOM 883 N N . VAL A 1 111 ? 26.727 4.396 -23.930 1.00 94.75 111 VAL A N 1
ATOM 884 C CA . VAL A 1 111 ? 25.655 4.075 -24.888 1.00 94.75 111 VAL A CA 1
ATOM 885 C C . VAL A 1 111 ? 25.980 2.808 -25.678 1.00 94.75 111 VAL A C 1
ATOM 887 O O . VAL A 1 111 ? 25.147 1.904 -25.747 1.00 94.75 111 VAL A O 1
ATOM 890 N N . ASP A 1 112 ? 27.199 2.701 -26.210 1.00 93.56 112 ASP A N 1
ATOM 891 C CA . ASP A 1 112 ? 27.655 1.509 -26.933 1.00 93.56 112 ASP A CA 1
ATOM 892 C C . ASP A 1 112 ? 27.575 0.250 -26.054 1.00 93.56 112 ASP A C 1
ATOM 894 O O . ASP A 1 112 ? 27.096 -0.789 -26.510 1.00 93.56 112 ASP A O 1
ATOM 898 N N . HIS A 1 113 ? 27.966 0.344 -24.776 1.00 94.88 113 HIS A N 1
ATOM 899 C CA . HIS A 1 113 ? 27.873 -0.780 -23.834 1.00 94.88 113 HIS A CA 1
ATOM 900 C C . HIS A 1 113 ? 26.423 -1.165 -23.518 1.00 94.88 113 HIS A C 1
ATOM 902 O O . HIS A 1 113 ? 26.129 -2.352 -23.386 1.00 94.88 113 HIS A O 1
ATOM 908 N N . LEU A 1 114 ? 25.496 -0.205 -23.430 1.00 96.00 114 LEU A N 1
ATOM 909 C CA . LEU A 1 114 ? 24.072 -0.514 -23.257 1.00 96.00 114 LEU A CA 1
ATOM 910 C C . LEU A 1 114 ? 23.500 -1.243 -24.480 1.00 96.00 114 LEU A C 1
ATOM 912 O O . LEU A 1 114 ? 22.734 -2.192 -24.317 1.00 96.00 114 LEU A O 1
ATOM 916 N N . ILE A 1 115 ? 23.897 -0.853 -25.694 1.00 95.50 115 ILE A N 1
ATOM 917 C CA . ILE A 1 115 ? 23.496 -1.554 -26.924 1.00 95.50 115 ILE A CA 1
ATOM 918 C C . ILE A 1 115 ? 24.043 -2.985 -26.923 1.00 95.50 115 ILE A C 1
ATOM 920 O O . ILE A 1 115 ? 23.291 -3.922 -27.190 1.00 95.50 115 ILE A O 1
ATOM 924 N N . GLU A 1 116 ? 25.322 -3.173 -26.588 1.00 94.81 116 GLU A N 1
ATOM 925 C CA . GLU A 1 116 ? 25.937 -4.502 -26.478 1.00 94.81 116 GLU A CA 1
ATOM 926 C C . GLU A 1 116 ? 25.253 -5.372 -25.419 1.00 94.81 116 GLU A C 1
ATOM 928 O O . GLU A 1 116 ? 24.982 -6.551 -25.668 1.00 94.81 116 GLU A O 1
ATOM 933 N N . PHE A 1 117 ? 24.934 -4.792 -24.262 1.00 95.50 117 PHE A N 1
ATOM 934 C CA . PHE A 1 117 ? 24.227 -5.459 -23.174 1.00 95.50 117 PHE A CA 1
ATOM 935 C C . PHE A 1 117 ? 22.856 -5.972 -23.621 1.00 95.50 117 PHE A C 1
ATOM 937 O O . PHE A 1 117 ? 22.566 -7.162 -23.472 1.00 95.50 117 PHE A O 1
ATOM 944 N N . VAL A 1 118 ? 22.034 -5.104 -24.220 1.00 95.38 118 VAL A N 1
ATOM 945 C CA . VAL A 1 118 ? 20.705 -5.487 -24.718 1.00 95.38 118 VAL A CA 1
ATOM 946 C C . VAL A 1 118 ? 20.839 -6.529 -25.827 1.00 95.38 118 VAL A C 1
ATOM 948 O O . VAL A 1 118 ? 20.219 -7.587 -25.750 1.00 95.38 118 VAL A O 1
ATOM 951 N N . ALA A 1 119 ? 21.711 -6.303 -26.813 1.00 92.94 119 ALA A N 1
ATOM 952 C CA . ALA A 1 119 ? 21.915 -7.238 -27.919 1.00 92.94 119 ALA A CA 1
ATOM 953 C C . ALA A 1 119 ? 22.344 -8.637 -27.445 1.00 92.94 119 ALA A C 1
ATOM 955 O O . ALA A 1 119 ? 21.946 -9.642 -28.037 1.00 92.94 119 ALA A O 1
ATOM 956 N N . SER A 1 120 ? 23.105 -8.715 -26.350 1.00 90.25 120 SER A N 1
ATOM 957 C CA . SER A 1 120 ? 23.578 -9.969 -25.752 1.00 90.25 120 SER A CA 1
ATOM 958 C C . SER A 1 120 ? 22.502 -10.765 -25.004 1.00 90.25 120 SER A C 1
ATOM 960 O O . SER A 1 120 ? 22.762 -11.911 -24.631 1.00 90.25 120 SER A O 1
ATOM 962 N N . GLY A 1 121 ? 21.312 -10.195 -24.792 1.00 89.00 121 GLY A N 1
ATOM 963 C CA . GLY A 1 121 ? 20.218 -10.814 -24.034 1.00 89.00 121 GLY A CA 1
ATOM 964 C C . GLY A 1 121 ? 19.803 -10.057 -22.772 1.00 89.00 121 GLY A C 1
ATOM 965 O O . GLY A 1 121 ? 18.913 -10.520 -22.062 1.00 89.00 121 GLY A O 1
ATOM 966 N N . GLY A 1 122 ? 20.435 -8.920 -22.472 1.00 93.75 122 GLY A N 1
ATOM 967 C CA . GLY A 1 122 ? 20.076 -8.073 -21.339 1.00 93.75 122 GLY A CA 1
ATOM 968 C C . GLY A 1 122 ? 18.726 -7.377 -21.523 1.00 93.75 122 GLY A C 1
ATOM 969 O O . GLY A 1 122 ? 18.256 -7.159 -22.643 1.00 93.75 122 GLY A O 1
ATOM 970 N N . THR A 1 123 ? 18.099 -7.009 -20.406 1.00 96.88 123 THR A N 1
ATOM 971 C CA . THR A 1 123 ? 16.887 -6.179 -20.393 1.00 96.88 123 THR A CA 1
ATOM 972 C C . THR A 1 123 ? 17.214 -4.779 -19.890 1.00 96.88 123 THR A C 1
ATOM 974 O O . THR A 1 123 ? 17.616 -4.612 -18.739 1.00 96.88 123 THR A O 1
ATOM 977 N N . LEU A 1 124 ? 17.034 -3.766 -20.733 1.00 98.25 124 LEU A N 1
ATOM 978 C CA . LEU A 1 124 ? 17.135 -2.359 -20.336 1.00 98.25 124 LEU A CA 1
ATOM 979 C C . LEU A 1 124 ? 15.738 -1.809 -20.050 1.00 98.25 124 LEU A C 1
ATOM 981 O O . LEU A 1 124 ? 14.800 -2.099 -20.785 1.00 98.25 124 LEU A O 1
ATOM 985 N N . ILE A 1 125 ? 15.576 -1.022 -18.994 1.00 98.50 125 ILE A N 1
ATOM 986 C CA . ILE A 1 125 ? 14.284 -0.444 -18.621 1.00 98.50 125 ILE A CA 1
ATOM 987 C C . ILE A 1 125 ? 14.452 1.058 -18.445 1.00 98.50 125 ILE A C 1
ATOM 989 O O . ILE A 1 125 ? 15.249 1.493 -17.609 1.00 98.50 125 ILE A O 1
ATOM 993 N N . PHE A 1 126 ? 13.651 1.841 -19.168 1.00 97.69 126 PHE A N 1
ATOM 994 C CA . PHE A 1 126 ? 13.442 3.244 -18.814 1.00 97.69 126 PHE A CA 1
ATOM 995 C C . PHE A 1 126 ? 12.062 3.391 -18.161 1.00 97.69 126 PHE A C 1
ATOM 997 O O . PHE A 1 126 ? 11.051 3.239 -18.852 1.00 97.69 126 PHE A O 1
ATOM 1004 N N . PRO A 1 127 ? 11.994 3.639 -16.836 1.00 96.38 127 PRO A N 1
ATOM 1005 C CA . PRO A 1 127 ? 10.745 3.676 -16.078 1.00 96.38 127 PRO A CA 1
ATOM 1006 C C . PRO A 1 127 ? 10.029 5.038 -16.156 1.00 96.38 127 PRO A C 1
ATOM 1008 O O . PRO A 1 127 ? 9.114 5.295 -15.382 1.00 96.38 127 PRO A O 1
ATOM 1011 N N . SER A 1 128 ? 10.443 5.906 -17.079 1.00 94.19 128 SER A N 1
ATOM 1012 C CA . SER A 1 128 ? 9.809 7.182 -17.418 1.00 94.19 128 SER A CA 1
ATOM 1013 C C . SER A 1 128 ? 10.059 7.511 -18.893 1.00 94.19 128 SER A C 1
ATOM 1015 O O . SER A 1 128 ? 10.864 6.840 -19.555 1.00 94.19 128 SER A O 1
ATOM 1017 N N . VAL A 1 129 ? 9.391 8.553 -19.404 1.00 92.62 129 VAL A N 1
ATOM 1018 C CA . VAL A 1 129 ? 9.635 9.065 -20.763 1.00 92.62 129 VAL A CA 1
ATOM 1019 C C . VAL A 1 129 ? 11.134 9.307 -20.956 1.00 92.62 129 VAL A C 1
ATOM 1021 O O . VAL A 1 129 ? 11.801 9.833 -20.066 1.00 92.62 129 VAL A O 1
ATOM 1024 N N . ASN A 1 130 ? 11.659 8.891 -22.111 1.00 90.62 130 ASN A N 1
ATOM 1025 C CA . ASN A 1 130 ? 13.044 9.140 -22.492 1.00 90.62 130 ASN A CA 1
ATOM 1026 C C . ASN A 1 130 ? 13.065 10.059 -23.718 1.00 90.62 130 ASN A C 1
ATOM 1028 O O . ASN A 1 130 ? 12.681 9.650 -24.815 1.00 90.62 130 ASN A O 1
ATOM 1032 N N . GLU A 1 131 ? 13.498 11.296 -23.497 1.00 87.94 131 GLU A N 1
ATOM 1033 C CA . GLU A 1 131 ? 13.540 12.367 -24.497 1.00 87.94 131 GLU A CA 1
ATOM 1034 C C . GLU A 1 131 ? 14.878 12.415 -25.252 1.00 87.94 131 GLU A C 1
ATOM 1036 O O . GLU A 1 131 ? 15.013 13.121 -26.254 1.00 87.94 131 GLU A O 1
ATOM 1041 N N . ASP A 1 132 ? 15.874 11.643 -24.804 1.00 90.75 132 ASP A N 1
ATOM 1042 C CA . ASP A 1 132 ? 17.189 11.610 -25.425 1.00 90.75 132 ASP A CA 1
ATOM 1043 C C . ASP A 1 132 ? 17.106 10.942 -26.794 1.00 90.75 132 ASP A C 1
ATOM 1045 O O . ASP A 1 132 ? 17.049 9.719 -26.949 1.00 90.75 132 ASP A O 1
ATOM 1049 N N . GLN A 1 133 ? 17.151 11.779 -27.820 1.00 89.12 133 GLN A N 1
ATOM 1050 C CA . GLN A 1 133 ? 17.058 11.370 -29.211 1.00 89.12 133 GLN A CA 1
ATOM 1051 C C . GLN A 1 133 ? 18.137 10.361 -29.627 1.00 89.12 133 GLN A C 1
ATOM 1053 O O . GLN A 1 133 ? 17.896 9.555 -30.531 1.00 89.12 133 GLN A O 1
ATOM 1058 N N . ARG A 1 134 ? 19.301 10.358 -28.960 1.00 88.00 134 ARG A N 1
ATOM 1059 C CA . ARG A 1 134 ? 20.372 9.372 -29.195 1.00 88.00 134 ARG A CA 1
ATOM 1060 C C . ARG A 1 134 ? 19.940 7.963 -28.786 1.00 88.00 134 ARG A C 1
ATOM 1062 O O . ARG A 1 134 ? 20.387 6.988 -29.382 1.00 88.00 134 ARG A O 1
ATOM 1069 N N . MET A 1 135 ? 19.031 7.854 -27.816 1.00 92.50 135 MET A N 1
ATOM 1070 C CA . MET A 1 135 ? 18.455 6.584 -27.373 1.00 92.50 135 MET A CA 1
ATOM 1071 C C . MET A 1 135 ? 17.287 6.116 -28.238 1.00 92.50 135 MET A C 1
ATOM 1073 O O . MET A 1 135 ? 16.754 5.045 -27.970 1.00 92.50 135 MET A O 1
ATOM 1077 N N . GLY A 1 136 ? 16.887 6.847 -29.287 1.00 93.25 136 GLY A N 1
ATOM 1078 C CA . GLY A 1 136 ? 15.712 6.508 -30.098 1.00 93.25 136 GLY A CA 1
ATOM 1079 C C . GLY A 1 136 ? 15.702 5.063 -30.622 1.00 93.25 136 GLY A C 1
ATOM 1080 O O . GLY A 1 136 ? 14.670 4.393 -30.583 1.00 93.25 136 GLY A O 1
ATOM 1081 N N . PHE A 1 137 ? 16.869 4.535 -31.010 1.00 94.62 137 PHE A N 1
ATOM 1082 C CA . PHE A 1 137 ? 17.021 3.132 -31.407 1.00 94.62 137 PHE A CA 1
ATOM 1083 C C . PHE A 1 137 ? 16.623 2.154 -30.289 1.00 94.62 137 PHE A C 1
ATOM 1085 O O . PHE A 1 137 ? 15.837 1.235 -30.538 1.00 94.62 137 PHE A O 1
ATOM 1092 N N . LEU A 1 138 ? 17.126 2.379 -29.067 1.00 95.50 138 LEU A N 1
ATOM 1093 C CA . LEU A 1 138 ? 16.817 1.585 -27.873 1.00 95.50 138 LEU A CA 1
ATOM 1094 C C . LEU A 1 138 ? 15.354 1.775 -27.446 1.00 95.50 138 LEU A C 1
ATOM 1096 O O . LEU A 1 138 ? 14.657 0.793 -27.207 1.00 95.50 138 LEU A O 1
ATOM 1100 N N . SER A 1 139 ? 14.861 3.014 -27.446 1.00 94.62 139 SER A N 1
ATOM 1101 C CA . SER A 1 139 ? 13.480 3.378 -27.094 1.00 94.62 139 SER A CA 1
ATOM 1102 C C . SER A 1 139 ? 12.432 2.931 -28.124 1.00 94.62 139 SER A C 1
ATOM 1104 O O . SER A 1 139 ? 11.242 3.150 -27.922 1.00 94.62 139 SER A O 1
ATOM 1106 N N . GLY A 1 140 ? 12.836 2.311 -29.239 1.00 94.06 140 GLY A N 1
ATOM 1107 C CA . GLY A 1 140 ? 11.910 1.794 -30.250 1.00 94.06 140 GLY A CA 1
ATOM 1108 C C . GLY A 1 140 ? 11.238 2.877 -31.095 1.00 94.06 140 GLY A C 1
ATOM 1109 O O . GLY A 1 140 ? 10.171 2.633 -31.663 1.00 94.06 140 GLY A O 1
ATOM 1110 N N . THR A 1 141 ? 11.844 4.062 -31.202 1.00 95.06 141 THR A N 1
ATOM 1111 C CA . THR A 1 141 ? 11.319 5.153 -32.030 1.00 95.06 141 THR A CA 1
ATOM 1112 C C . THR A 1 141 ? 11.683 4.975 -33.504 1.00 95.06 141 THR A C 1
ATOM 1114 O O . THR A 1 141 ? 12.557 4.184 -33.872 1.00 95.06 141 THR A O 1
ATOM 1117 N N . LEU A 1 142 ? 10.996 5.693 -34.390 1.00 93.44 142 LEU A N 1
ATOM 1118 C CA . LEU A 1 142 ? 11.380 5.813 -35.794 1.00 93.44 142 LEU A CA 1
ATOM 1119 C C . LEU A 1 142 ? 12.639 6.697 -35.927 1.00 93.44 142 LEU A C 1
ATOM 1121 O O . LEU A 1 142 ? 12.776 7.671 -35.185 1.00 93.44 142 LEU A O 1
ATOM 1125 N N . PRO A 1 143 ? 13.539 6.441 -36.901 1.00 89.69 143 PRO A N 1
ATOM 1126 C CA . PRO A 1 143 ? 14.705 7.303 -37.133 1.00 89.69 143 PRO A CA 1
ATOM 1127 C C . PRO A 1 143 ? 14.341 8.781 -37.331 1.00 89.69 143 PRO A C 1
ATOM 1129 O O . PRO A 1 143 ? 15.052 9.662 -36.852 1.00 89.69 143 PRO A O 1
ATOM 1132 N N . ASN A 1 144 ? 13.203 9.041 -37.982 1.00 87.38 144 ASN A N 1
ATOM 1133 C CA . ASN A 1 144 ? 12.643 10.364 -38.261 1.00 87.38 144 ASN A CA 1
ATOM 1134 C C . ASN A 1 144 ? 11.564 10.812 -37.251 1.00 87.38 144 ASN A C 1
ATOM 1136 O O . ASN A 1 144 ? 10.801 11.723 -37.566 1.00 87.38 144 ASN A O 1
ATOM 1140 N N . ALA A 1 145 ? 11.459 10.169 -36.082 1.00 90.31 145 ALA A N 1
ATOM 1141 C CA . ALA A 1 145 ? 10.524 10.573 -35.031 1.00 90.31 145 ALA A CA 1
ATOM 1142 C C . ALA A 1 145 ? 10.760 12.037 -34.618 1.00 90.31 145 ALA A C 1
ATOM 1144 O O . ALA A 1 145 ? 11.913 12.439 -34.419 1.00 90.31 145 ALA A O 1
ATOM 1145 N N . SER A 1 146 ? 9.676 12.807 -34.476 1.00 89.25 146 SER A N 1
ATOM 1146 C CA . SER A 1 146 ? 9.708 14.228 -34.100 1.00 89.25 146 SER A CA 1
ATOM 1147 C C . SER A 1 146 ? 9.914 14.451 -32.603 1.00 89.25 146 SER A C 1
ATOM 1149 O O . SER A 1 146 ? 10.354 15.526 -32.209 1.00 89.25 146 SER A O 1
ATOM 1151 N N . PHE A 1 147 ? 9.651 13.424 -31.790 1.00 90.50 147 PHE A N 1
ATOM 1152 C CA . PHE A 1 147 ? 9.588 13.473 -30.328 1.00 90.50 147 PHE A CA 1
ATOM 1153 C C . PHE A 1 147 ? 8.476 14.402 -29.809 1.00 90.50 147 PHE A C 1
ATOM 1155 O O . PHE A 1 147 ? 8.542 14.896 -28.687 1.00 90.50 147 PHE A O 1
ATOM 1162 N N . ASP A 1 148 ? 7.425 14.613 -30.607 1.00 90.25 148 ASP A N 1
ATOM 1163 C CA . ASP A 1 148 ? 6.250 15.366 -30.166 1.00 90.25 148 ASP A CA 1
ATOM 1164 C C . ASP A 1 148 ? 5.466 14.595 -29.098 1.00 90.25 148 ASP A C 1
ATOM 1166 O O . ASP A 1 148 ? 5.322 13.370 -29.176 1.00 90.25 148 ASP A O 1
ATOM 1170 N N . TYR A 1 149 ? 4.911 15.327 -28.132 1.00 91.38 149 TYR A N 1
ATOM 1171 C CA . TYR A 1 149 ? 4.106 14.774 -27.045 1.00 91.38 149 TYR A CA 1
ATOM 1172 C C . TYR A 1 149 ? 2.631 14.610 -27.411 1.00 91.38 149 TYR A C 1
ATOM 1174 O O . TYR A 1 149 ? 2.044 15.456 -28.088 1.00 91.38 149 TYR A O 1
ATOM 1182 N N . ASP A 1 150 ? 1.998 13.586 -26.841 1.00 90.56 150 ASP A N 1
ATOM 1183 C CA . ASP A 1 150 ? 0.556 13.574 -26.625 1.00 90.56 150 ASP A CA 1
ATOM 1184 C C . ASP A 1 150 ? 0.227 14.333 -25.330 1.00 90.56 150 ASP A C 1
ATOM 1186 O O . ASP A 1 150 ? 0.697 13.991 -24.243 1.00 90.56 150 ASP A O 1
ATOM 1190 N N . LEU A 1 151 ? -0.572 15.395 -25.450 1.00 89.00 151 LEU A N 1
ATOM 1191 C CA . LEU A 1 151 ? -0.953 16.258 -24.327 1.00 89.00 151 LEU A CA 1
ATOM 1192 C C . LEU A 1 151 ? -2.342 15.944 -23.753 1.00 89.00 151 LEU A C 1
ATOM 1194 O O . LEU A 1 151 ? -2.766 16.633 -22.822 1.00 89.00 151 LEU A O 1
ATOM 1198 N N . ASN A 1 152 ? -3.060 14.965 -24.304 1.00 88.56 152 ASN A N 1
ATOM 1199 C CA . ASN A 1 152 ? -4.455 14.662 -23.970 1.00 88.56 152 ASN A CA 1
ATOM 1200 C C . ASN A 1 152 ? -4.630 13.318 -23.256 1.00 88.56 152 ASN A C 1
ATOM 1202 O O . ASN A 1 152 ? -5.676 13.093 -22.644 1.00 88.56 152 ASN A O 1
ATOM 1206 N N . ALA A 1 153 ? -3.637 12.434 -23.328 1.00 91.56 153 ALA A N 1
ATOM 1207 C CA . ALA A 1 153 ? -3.686 11.120 -22.713 1.00 91.56 153 ALA A CA 1
ATOM 1208 C C . ALA A 1 153 ? -3.858 11.159 -21.183 1.00 91.56 153 ALA A C 1
ATOM 1210 O O . ALA A 1 153 ? -3.439 12.092 -20.488 1.00 91.56 153 ALA A O 1
ATOM 1211 N N . LYS A 1 154 ? -4.520 10.120 -20.660 1.00 93.44 154 LYS A N 1
ATOM 1212 C CA . LYS A 1 154 ? -4.836 9.959 -19.237 1.00 93.44 154 LYS A CA 1
ATOM 1213 C C . LYS A 1 154 ? -4.685 8.513 -18.799 1.00 93.44 154 LYS A C 1
ATOM 1215 O O . LYS A 1 154 ? -5.062 7.592 -19.527 1.00 93.44 154 LYS A O 1
ATOM 1220 N N . GLY A 1 155 ? -4.189 8.355 -17.576 1.00 95.12 155 GLY A N 1
ATOM 1221 C CA . GLY A 1 155 ? -4.016 7.077 -16.899 1.00 95.12 155 GLY A CA 1
ATOM 1222 C C . GLY A 1 155 ? -3.279 6.014 -17.707 1.00 95.12 155 GLY A C 1
ATOM 1223 O O . GLY A 1 155 ? -2.568 6.299 -18.673 1.00 95.12 155 GLY A O 1
ATOM 1224 N N . ILE A 1 156 ? -3.425 4.770 -17.258 1.00 97.56 156 ILE A N 1
ATOM 1225 C CA . ILE A 1 156 ? -2.778 3.597 -17.845 1.00 97.56 156 ILE A CA 1
ATOM 1226 C C . ILE A 1 156 ? -3.802 2.466 -17.894 1.00 97.56 156 ILE A C 1
ATOM 1228 O O . ILE A 1 156 ? -4.359 2.088 -16.866 1.00 97.56 156 ILE A O 1
ATOM 1232 N N . HIS A 1 157 ? -4.035 1.915 -19.080 1.00 97.88 157 HIS A N 1
ATOM 1233 C CA . HIS A 1 157 ? -4.883 0.752 -19.313 1.00 97.88 157 HIS A CA 1
ATOM 1234 C C . HIS A 1 157 ? -4.025 -0.463 -19.670 1.00 97.88 157 HIS A C 1
ATOM 1236 O O . HIS A 1 157 ? -3.295 -0.448 -20.666 1.00 97.88 157 HIS A O 1
ATOM 1242 N N . PHE A 1 158 ? -4.103 -1.521 -18.866 1.00 97.94 158 PHE A N 1
ATOM 1243 C CA . PHE A 1 158 ? -3.319 -2.735 -19.063 1.00 97.94 158 PHE A CA 1
ATOM 1244 C C . PHE A 1 158 ? -3.964 -3.657 -20.099 1.00 97.94 158 PHE A C 1
ATOM 1246 O O . PHE A 1 158 ? -5.071 -4.143 -19.903 1.00 97.94 158 PHE A O 1
ATOM 1253 N N . LEU A 1 159 ? -3.230 -3.987 -21.164 1.00 96.31 159 LEU A N 1
ATOM 1254 C CA . LEU A 1 159 ? -3.659 -4.963 -22.178 1.00 96.31 159 LEU A CA 1
ATOM 1255 C C . LEU A 1 159 ? -3.328 -6.411 -21.778 1.00 96.31 159 LEU A C 1
ATOM 1257 O O . LEU A 1 159 ? -3.800 -7.372 -22.384 1.00 96.31 159 LEU A O 1
ATOM 1261 N N . LYS A 1 160 ? -2.440 -6.577 -20.794 1.00 93.25 160 LYS A N 1
ATOM 1262 C CA . LYS A 1 160 ? -1.891 -7.861 -20.335 1.00 93.25 160 LYS A CA 1
ATOM 1263 C C . LYS A 1 160 ? -1.877 -7.905 -18.808 1.00 93.25 160 LYS A C 1
ATOM 1265 O O . LYS A 1 160 ? -1.994 -6.878 -18.145 1.00 93.25 160 LYS A O 1
ATOM 1270 N N . ASN A 1 161 ? -1.654 -9.087 -18.231 1.00 94.62 161 ASN A N 1
ATOM 1271 C CA . ASN A 1 161 ? -1.471 -9.248 -16.783 1.00 94.62 161 ASN A CA 1
ATOM 1272 C C . ASN A 1 161 ? -0.071 -8.786 -16.342 1.00 94.62 161 ASN A C 1
ATOM 1274 O O . ASN A 1 161 ? 0.696 -9.586 -15.814 1.00 94.62 161 ASN A O 1
ATOM 1278 N N . LEU A 1 162 ? 0.276 -7.513 -16.562 1.00 94.00 162 LEU A N 1
ATOM 1279 C CA . LEU A 1 162 ? 1.514 -6.901 -16.045 1.00 94.00 162 LEU A CA 1
ATOM 1280 C C . LEU A 1 162 ? 1.665 -7.133 -14.536 1.00 94.00 162 LEU A C 1
ATOM 1282 O O . LEU A 1 162 ? 2.763 -7.356 -14.047 1.00 94.00 162 LEU A O 1
ATOM 1286 N N . LEU A 1 163 ? 0.538 -7.164 -13.827 1.00 96.19 163 LEU A N 1
ATOM 1287 C CA . LEU A 1 163 ? 0.396 -7.758 -12.505 1.00 96.19 163 LEU A CA 1
ATOM 1288 C C . LEU A 1 163 ? -0.643 -8.892 -12.570 1.00 96.19 163 LEU A C 1
ATOM 1290 O O . LEU A 1 163 ? -1.548 -8.836 -13.416 1.00 96.19 163 LEU A O 1
ATOM 1294 N N . PRO A 1 164 ? -0.557 -9.916 -11.699 1.00 95.44 164 PRO A N 1
ATOM 1295 C CA . PRO A 1 164 ? -1.505 -11.026 -11.711 1.00 95.44 164 PRO A CA 1
ATOM 1296 C C . PRO A 1 164 ? -2.959 -10.550 -11.588 1.00 95.44 164 PRO A C 1
ATOM 1298 O O . PRO A 1 164 ? -3.314 -9.818 -10.670 1.00 95.44 164 PRO A O 1
ATOM 1301 N N . GLY A 1 165 ? -3.813 -10.960 -12.528 1.00 94.69 165 GLY A N 1
ATOM 1302 C CA . GLY A 1 165 ? -5.233 -10.603 -12.539 1.00 94.69 165 GLY A CA 1
ATOM 1303 C C . GLY A 1 165 ? -5.545 -9.151 -12.919 1.00 94.69 165 GLY A C 1
ATOM 1304 O O . GLY A 1 165 ? -6.686 -8.738 -12.727 1.00 94.69 165 GLY A O 1
ATOM 1305 N N . MET A 1 166 ? -4.584 -8.375 -13.434 1.00 96.12 166 MET A N 1
ATOM 1306 C CA . MET A 1 166 ? -4.772 -6.965 -13.817 1.00 96.12 166 MET A CA 1
ATOM 1307 C C . MET A 1 166 ? -4.958 -6.719 -15.323 1.00 96.12 166 MET A C 1
ATOM 1309 O O . MET A 1 166 ? -5.029 -5.565 -15.731 1.00 96.12 166 MET A O 1
ATOM 1313 N N . ALA A 1 167 ? -5.063 -7.764 -16.151 1.00 95.62 167 ALA A N 1
ATOM 1314 C CA . ALA A 1 167 ? -5.422 -7.594 -17.562 1.00 95.62 167 ALA A CA 1
ATOM 1315 C C . ALA A 1 167 ? -6.779 -6.887 -17.727 1.00 95.62 167 ALA A C 1
ATOM 1317 O O . ALA A 1 167 ? -7.712 -7.155 -16.967 1.00 95.62 167 ALA A O 1
ATOM 1318 N N . ASP A 1 168 ? -6.862 -6.018 -18.735 1.00 96.12 168 ASP A N 1
ATOM 1319 C CA . ASP A 1 168 ? -8.024 -5.204 -19.112 1.00 96.12 168 ASP A CA 1
ATOM 1320 C C . ASP A 1 168 ? -8.516 -4.227 -18.028 1.00 96.12 168 ASP A C 1
ATOM 1322 O O . ASP A 1 168 ? -9.640 -3.732 -18.104 1.00 96.12 168 ASP A O 1
ATOM 1326 N N . LYS A 1 169 ? -7.682 -3.916 -17.028 1.00 96.81 169 LYS A N 1
ATOM 1327 C CA . LYS A 1 169 ? -7.981 -2.928 -15.978 1.00 96.81 169 LYS A CA 1
ATOM 1328 C C . LYS A 1 169 ? -7.186 -1.651 -16.164 1.00 96.81 169 LYS A C 1
ATOM 1330 O O . LYS A 1 169 ? -6.129 -1.644 -16.799 1.00 96.81 169 LYS A O 1
ATOM 1335 N N . SER A 1 170 ? -7.678 -0.584 -15.554 1.00 96.75 170 SER A N 1
ATOM 1336 C CA . SER A 1 170 ? -7.082 0.737 -15.628 1.00 96.75 170 SER A CA 1
ATOM 1337 C C . SER A 1 170 ? -6.610 1.224 -14.262 1.00 96.75 170 SER A C 1
ATOM 1339 O O . SER A 1 170 ? -7.176 0.918 -13.213 1.00 96.75 170 SER A O 1
ATOM 1341 N N . ILE A 1 171 ? -5.553 2.025 -14.277 1.00 96.25 171 ILE A N 1
ATOM 1342 C CA . ILE A 1 171 ? -5.065 2.759 -13.113 1.00 96.25 171 ILE A CA 1
ATOM 1343 C C . ILE A 1 171 ? -4.908 4.231 -13.470 1.00 96.25 171 ILE A C 1
ATOM 1345 O O . ILE A 1 171 ? -4.750 4.598 -14.635 1.00 96.25 171 ILE A O 1
ATOM 1349 N N . TYR A 1 172 ? -4.970 5.078 -12.446 1.00 94.75 172 TYR A N 1
ATOM 1350 C CA . TYR A 1 172 ? -4.805 6.524 -12.581 1.00 94.75 172 TYR A CA 1
ATOM 1351 C C . TYR A 1 172 ? -5.749 7.193 -13.596 1.00 94.75 172 TYR A C 1
ATOM 1353 O O . TYR A 1 172 ? -5.303 8.053 -14.351 1.00 94.75 172 TYR A O 1
ATOM 1361 N N . PRO A 1 173 ? -7.060 6.867 -13.611 1.00 91.12 173 PRO A N 1
ATOM 1362 C CA . PRO A 1 173 ? -7.988 7.364 -14.632 1.00 91.12 173 PRO A CA 1
ATOM 1363 C C . PRO A 1 173 ? -8.113 8.889 -14.688 1.00 91.12 173 PRO A C 1
ATOM 1365 O O . PRO A 1 173 ? -8.490 9.440 -15.720 1.00 91.12 173 PRO A O 1
ATOM 1368 N N . LEU A 1 174 ? -7.784 9.573 -13.591 1.00 87.81 174 LEU A N 1
ATOM 1369 C CA . LEU A 1 174 ? -7.840 11.028 -13.492 1.00 87.81 174 LEU A CA 1
ATOM 1370 C C . LEU A 1 174 ? -6.482 11.707 -13.726 1.00 87.81 174 LEU A C 1
ATOM 1372 O O . LEU A 1 174 ? -6.468 12.905 -14.003 1.00 87.81 174 LEU A O 1
ATOM 1376 N N . LYS A 1 175 ? -5.356 10.976 -13.659 1.00 87.31 175 LYS A N 1
ATOM 1377 C CA . LYS A 1 175 ? -4.027 11.573 -13.846 1.00 87.31 175 LYS A CA 1
ATOM 1378 C C . LYS A 1 175 ? -3.775 11.837 -15.326 1.00 87.31 175 LYS A C 1
ATOM 1380 O O . LYS A 1 175 ? -3.977 10.957 -16.172 1.00 87.31 175 LYS A O 1
ATOM 1385 N N . LYS A 1 176 ? -3.288 13.038 -15.633 1.00 90.62 176 LYS A N 1
ATOM 1386 C CA . LYS A 1 176 ? -2.779 13.356 -16.967 1.00 90.62 176 LYS A CA 1
ATOM 1387 C C . LYS A 1 176 ? -1.533 12.514 -17.236 1.00 90.62 176 LYS A C 1
ATOM 1389 O O . LYS A 1 176 ? -0.679 12.374 -16.366 1.00 90.62 176 LYS A O 1
ATOM 1394 N N . ASN A 1 177 ? -1.440 11.956 -18.435 1.00 90.94 177 ASN A N 1
ATOM 1395 C CA . ASN A 1 177 ? -0.321 11.122 -18.840 1.00 90.94 177 ASN A CA 1
ATOM 1396 C C . ASN A 1 177 ? 0.323 11.716 -20.092 1.00 90.94 177 ASN A C 1
ATOM 1398 O O . ASN A 1 177 ? -0.171 11.522 -21.197 1.00 90.94 177 ASN A O 1
ATOM 1402 N N . ILE A 1 178 ? 1.387 12.492 -19.905 1.00 89.12 178 ILE A N 1
ATOM 1403 C CA . ILE A 1 178 ? 2.135 13.116 -20.994 1.00 89.12 178 ILE A CA 1
ATOM 1404 C C . ILE A 1 178 ? 3.260 12.161 -21.397 1.00 89.12 178 ILE A C 1
ATOM 1406 O O . ILE A 1 178 ? 4.110 11.803 -20.587 1.00 89.12 178 ILE A O 1
ATOM 1410 N N . GLY A 1 179 ? 3.271 11.758 -22.660 1.00 91.12 179 GLY A N 1
ATOM 1411 C CA . GLY A 1 179 ? 4.306 10.910 -23.247 1.00 91.12 179 GLY A CA 1
ATOM 1412 C C . GLY A 1 179 ? 4.495 11.253 -24.717 1.00 91.12 179 GLY A C 1
ATOM 1413 O O . GLY A 1 179 ? 3.747 12.059 -25.267 1.00 91.12 179 GLY A O 1
ATOM 1414 N N . LEU A 1 180 ? 5.489 10.659 -25.369 1.00 94.75 180 LEU A N 1
ATOM 1415 C CA . LEU A 1 180 ? 5.668 10.792 -26.813 1.00 94.75 180 LEU A CA 1
ATOM 1416 C C . LEU A 1 180 ? 4.425 10.258 -27.537 1.00 94.75 180 LEU A C 1
ATOM 1418 O O . LEU A 1 180 ? 3.892 9.205 -27.179 1.00 94.75 180 LEU A O 1
ATOM 1422 N N . GLY A 1 181 ? 3.972 10.972 -28.565 1.00 94.81 181 GLY A N 1
ATOM 1423 C CA . GLY A 1 181 ? 2.830 10.573 -29.384 1.00 94.81 181 GLY A CA 1
ATOM 1424 C C . GLY A 1 181 ? 3.085 9.267 -30.141 1.00 94.81 181 GLY A C 1
ATOM 1425 O O . GLY A 1 181 ? 4.231 8.929 -30.446 1.00 94.81 181 GLY A O 1
ATOM 1426 N N . LYS A 1 182 ? 2.012 8.542 -30.481 1.00 93.75 182 LYS A N 1
ATOM 1427 C CA . LYS A 1 182 ? 2.086 7.204 -31.101 1.00 93.75 182 LYS A CA 1
ATOM 1428 C C . LYS A 1 182 ? 2.889 7.150 -32.404 1.00 93.75 182 LYS A C 1
ATOM 1430 O O . LYS A 1 182 ? 3.570 6.159 -32.651 1.00 93.75 182 LYS A O 1
ATOM 1435 N N . ASP A 1 183 ? 2.887 8.236 -33.176 1.00 93.38 183 ASP A N 1
ATOM 1436 C CA . ASP A 1 183 ? 3.612 8.348 -34.449 1.00 93.38 183 ASP A CA 1
ATOM 1437 C C . ASP A 1 183 ? 5.144 8.354 -34.286 1.00 93.38 183 ASP A C 1
ATOM 1439 O O . ASP A 1 183 ? 5.872 8.218 -35.268 1.00 93.38 183 ASP A O 1
ATOM 1443 N N . ASN A 1 184 ? 5.658 8.482 -33.057 1.00 94.31 184 ASN A N 1
ATOM 1444 C CA . ASN A 1 184 ? 7.090 8.385 -32.786 1.00 94.31 184 ASN A CA 1
ATOM 1445 C C . ASN A 1 184 ? 7.610 6.947 -32.810 1.00 94.31 184 ASN A C 1
ATOM 1447 O O . ASN A 1 184 ? 8.812 6.752 -32.983 1.00 94.31 184 ASN A O 1
ATOM 1451 N N . PHE A 1 185 ? 6.753 5.945 -32.612 1.00 95.06 185 PHE A N 1
ATOM 1452 C CA . PHE A 1 185 ? 7.181 4.571 -32.354 1.00 95.06 185 PHE A CA 1
ATOM 1453 C C . PHE A 1 185 ? 7.107 3.674 -33.591 1.00 95.06 185 PHE A C 1
ATOM 1455 O O . PHE A 1 185 ? 6.281 3.857 -34.486 1.00 95.06 185 PHE A O 1
ATOM 1462 N N . LYS A 1 186 ? 7.987 2.669 -33.646 1.00 90.94 186 LYS A N 1
ATOM 1463 C CA . LYS A 1 186 ? 7.961 1.650 -34.703 1.00 90.94 186 LYS A CA 1
ATOM 1464 C C . LYS A 1 186 ? 6.683 0.802 -34.589 1.00 90.94 186 LYS A C 1
ATOM 1466 O O . LYS A 1 186 ? 6.270 0.473 -33.482 1.00 90.94 186 LYS A O 1
ATOM 1471 N N . PRO A 1 187 ? 6.097 0.337 -35.706 1.00 86.62 187 PRO A N 1
ATOM 1472 C CA . PRO A 1 187 ? 4.850 -0.435 -35.679 1.00 86.62 187 PRO A CA 1
ATOM 1473 C C . PRO A 1 187 ? 4.980 -1.846 -35.075 1.00 86.62 187 PRO A C 1
ATOM 1475 O O . PRO A 1 187 ? 3.970 -2.508 -34.867 1.00 86.62 187 PRO A O 1
ATOM 1478 N N . ASN A 1 188 ? 6.199 -2.339 -34.841 1.00 86.25 188 ASN A N 1
ATOM 1479 C CA . ASN A 1 188 ? 6.477 -3.693 -34.356 1.00 86.25 188 ASN A CA 1
ATOM 1480 C C . ASN A 1 188 ? 6.915 -3.754 -32.881 1.00 86.25 188 ASN A C 1
ATOM 1482 O O . ASN A 1 188 ? 7.443 -4.784 -32.463 1.00 86.25 188 ASN A O 1
ATOM 1486 N N . ILE A 1 189 ? 6.716 -2.684 -32.103 1.00 94.62 189 ILE A N 1
ATOM 1487 C CA . ILE A 1 189 ? 6.875 -2.748 -30.644 1.00 94.62 189 ILE A CA 1
ATOM 1488 C C . ILE A 1 189 ? 5.795 -3.644 -30.021 1.00 94.62 189 ILE A C 1
ATOM 1490 O O . ILE A 1 189 ? 4.662 -3.709 -30.503 1.00 94.62 189 ILE A O 1
ATOM 1494 N N . ASN A 1 190 ? 6.131 -4.326 -28.930 1.00 94.81 190 ASN A N 1
ATOM 1495 C CA . ASN A 1 190 ? 5.193 -5.165 -28.191 1.00 94.81 190 ASN A CA 1
ATOM 1496 C C . ASN A 1 190 ? 4.538 -4.355 -27.063 1.00 94.81 190 ASN A C 1
ATOM 1498 O O . ASN A 1 190 ? 5.186 -4.037 -26.071 1.00 94.81 190 ASN A O 1
ATOM 1502 N N . VAL A 1 191 ? 3.266 -3.983 -27.215 1.00 96.88 191 VAL A N 1
ATOM 1503 C CA . VAL A 1 191 ? 2.572 -3.074 -26.286 1.00 96.88 191 VAL A CA 1
ATOM 1504 C C . VAL A 1 191 ? 1.885 -3.844 -25.155 1.00 96.88 191 VAL A C 1
ATOM 1506 O O . VAL A 1 191 ? 1.032 -4.701 -25.392 1.00 96.88 191 VAL A O 1
ATOM 1509 N N . PHE A 1 192 ? 2.205 -3.495 -23.908 1.00 96.62 192 PHE A N 1
ATOM 1510 C CA . PHE A 1 192 ? 1.607 -4.080 -22.701 1.00 96.62 192 PHE A CA 1
ATOM 1511 C C . PHE A 1 192 ? 0.547 -3.195 -22.055 1.00 96.62 192 PHE A C 1
ATOM 1513 O O . PHE A 1 192 ? -0.374 -3.708 -21.415 1.00 96.62 192 PHE A O 1
ATOM 1520 N N . ALA A 1 193 ? 0.677 -1.878 -22.198 1.00 97.75 193 ALA A N 1
ATOM 1521 C CA . ALA A 1 193 ? -0.272 -0.912 -21.672 1.00 97.75 193 ALA A CA 1
ATOM 1522 C C . ALA A 1 193 ? -0.412 0.294 -22.598 1.00 97.75 193 ALA A C 1
ATOM 1524 O O . ALA A 1 193 ? 0.532 0.676 -23.292 1.00 97.75 193 ALA A O 1
ATOM 1525 N N . THR A 1 194 ? -1.591 0.900 -22.561 1.00 97.94 194 THR A N 1
ATOM 1526 C CA . THR A 1 194 ? -1.985 2.047 -23.390 1.00 97.94 194 THR A CA 1
ATOM 1527 C C . THR A 1 194 ? -2.554 3.161 -22.523 1.00 97.94 194 THR A C 1
ATOM 1529 O O . THR A 1 194 ? -2.754 2.969 -21.322 1.00 97.94 194 THR A O 1
ATOM 1532 N N . SER A 1 195 ? -2.801 4.330 -23.107 1.00 96.75 195 SER A N 1
ATOM 1533 C CA . SER A 1 195 ? -3.617 5.355 -22.455 1.00 96.75 195 SER A CA 1
ATOM 1534 C C . SER A 1 195 ? -5.056 4.852 -22.325 1.00 96.75 195 SER A C 1
ATOM 1536 O O . SER A 1 195 ? -5.518 4.040 -23.128 1.00 96.75 195 SER A O 1
ATOM 1538 N N . ILE A 1 196 ? -5.787 5.324 -21.317 1.00 95.62 196 ILE A N 1
ATOM 1539 C CA . ILE A 1 196 ? -7.205 4.967 -21.156 1.00 95.62 196 ILE A CA 1
ATOM 1540 C C . ILE A 1 196 ? -8.043 5.555 -22.299 1.00 95.62 196 ILE A C 1
ATOM 1542 O O . ILE A 1 196 ? -8.956 4.895 -22.796 1.00 95.62 196 ILE A O 1
ATOM 1546 N N . GLU A 1 197 ? -7.716 6.778 -22.722 1.00 89.69 197 GLU A N 1
ATOM 1547 C CA . GLU A 1 197 ? -8.475 7.532 -23.730 1.00 89.69 197 GLU A CA 1
ATOM 1548 C C . GLU A 1 197 ? -8.091 7.156 -25.171 1.00 89.69 197 GLU A C 1
ATOM 1550 O O . GLU A 1 197 ? -8.958 7.096 -26.043 1.00 89.69 197 GLU A O 1
ATOM 1555 N N . ASP A 1 198 ? -6.809 6.859 -25.426 1.00 92.25 198 ASP A N 1
ATOM 1556 C CA . ASP A 1 198 ? -6.326 6.377 -26.729 1.00 92.25 198 ASP A CA 1
ATOM 1557 C C . ASP A 1 198 ? -5.670 4.996 -26.585 1.00 92.25 198 ASP A C 1
ATOM 1559 O O . ASP A 1 198 ? -4.532 4.862 -26.129 1.00 92.25 198 ASP A O 1
ATOM 1563 N N . LYS A 1 199 ? -6.394 3.967 -27.037 1.00 90.19 199 LYS A N 1
ATOM 1564 C CA . LYS A 1 199 ? -5.950 2.564 -27.029 1.00 90.19 199 LYS A CA 1
ATOM 1565 C C . LYS A 1 199 ? -4.825 2.264 -28.023 1.00 90.19 199 LYS A C 1
ATOM 1567 O O . LYS A 1 199 ? -4.312 1.150 -28.027 1.00 90.19 199 LYS A O 1
ATOM 1572 N N . GLU A 1 200 ? -4.470 3.206 -28.890 1.00 92.00 200 GLU A N 1
ATOM 1573 C CA . GLU A 1 200 ? -3.339 3.082 -29.811 1.00 92.00 200 GLU A CA 1
ATOM 1574 C C . GLU A 1 200 ? -2.091 3.809 -29.306 1.00 92.00 200 GLU A C 1
ATOM 1576 O O . GLU A 1 200 ? -1.024 3.623 -29.885 1.00 92.00 200 GLU A O 1
ATOM 1581 N N . LEU A 1 201 ? -2.192 4.623 -28.248 1.00 96.12 201 LEU A N 1
ATOM 1582 C CA . LEU A 1 201 ? -1.040 5.298 -27.657 1.00 96.12 201 LEU A CA 1
ATOM 1583 C C . LEU A 1 201 ? -0.304 4.337 -26.709 1.00 96.12 201 LEU A C 1
ATOM 1585 O O . LEU A 1 201 ? -0.843 4.019 -25.642 1.00 96.12 201 LEU A O 1
ATOM 1589 N N . PRO A 1 202 ? 0.911 3.869 -27.054 1.00 96.94 202 PRO A N 1
ATOM 1590 C CA . PRO A 1 202 ? 1.655 2.951 -26.205 1.00 96.94 202 PRO A CA 1
ATOM 1591 C C . PRO A 1 202 ? 2.208 3.682 -24.974 1.00 96.94 202 PRO A C 1
ATOM 1593 O O . PRO A 1 202 ? 2.871 4.714 -25.091 1.00 96.94 202 PRO A O 1
ATOM 1596 N N . ILE A 1 203 ? 1.953 3.119 -23.791 1.00 97.56 203 ILE A N 1
ATOM 1597 C CA . ILE A 1 203 ? 2.423 3.648 -22.500 1.00 97.56 203 ILE A CA 1
ATOM 1598 C C . ILE A 1 203 ? 3.472 2.737 -21.874 1.00 97.56 203 ILE A C 1
ATOM 1600 O O . ILE A 1 203 ? 4.479 3.224 -21.378 1.00 97.56 203 ILE A O 1
ATOM 1604 N N . ILE A 1 204 ? 3.266 1.419 -21.903 1.00 98.00 204 ILE A N 1
ATOM 1605 C CA . ILE A 1 204 ? 4.284 0.449 -21.481 1.00 98.00 204 ILE A CA 1
ATOM 1606 C C . ILE A 1 204 ? 4.452 -0.549 -22.613 1.00 98.00 204 ILE A C 1
ATOM 1608 O O . ILE A 1 204 ? 3.477 -1.193 -23.008 1.00 98.00 204 ILE A O 1
ATOM 1612 N N . PHE A 1 205 ? 5.662 -0.678 -23.142 1.00 97.44 205 PHE A N 1
ATOM 1613 C CA . PHE A 1 205 ? 5.939 -1.560 -24.273 1.00 97.44 205 PHE A CA 1
ATOM 1614 C C . PHE A 1 205 ? 7.377 -2.085 -24.260 1.00 97.44 205 PHE A C 1
ATOM 1616 O O . PHE A 1 205 ? 8.235 -1.578 -23.541 1.00 97.44 205 PHE A O 1
ATOM 1623 N N . GLU A 1 206 ? 7.628 -3.119 -25.056 1.00 96.62 206 GLU A N 1
ATOM 1624 C CA . GLU A 1 206 ? 8.918 -3.783 -25.235 1.00 96.62 206 GLU A CA 1
ATOM 1625 C C . GLU A 1 206 ? 9.396 -3.635 -26.685 1.00 96.62 206 GLU A C 1
ATOM 1627 O O . GLU A 1 206 ? 8.648 -3.866 -27.638 1.00 96.62 206 GLU A O 1
ATOM 1632 N N . ASN A 1 207 ? 10.661 -3.254 -26.846 1.00 96.06 207 ASN A N 1
ATOM 1633 C CA . ASN A 1 207 ? 11.380 -3.194 -28.113 1.00 96.06 207 ASN A CA 1
ATOM 1634 C C . ASN A 1 207 ? 12.498 -4.246 -28.100 1.00 96.06 207 ASN A C 1
ATOM 1636 O O . ASN A 1 207 ? 13.432 -4.157 -27.304 1.00 96.06 207 ASN A O 1
ATOM 1640 N N . THR A 1 208 ? 12.399 -5.260 -28.955 1.00 92.69 208 THR A N 1
ATOM 1641 C CA . THR A 1 208 ? 13.387 -6.347 -29.039 1.00 92.69 208 THR A CA 1
ATOM 1642 C C . THR A 1 208 ? 14.589 -5.922 -29.879 1.00 92.69 208 THR A C 1
ATOM 1644 O O . THR A 1 208 ? 14.421 -5.438 -30.997 1.00 92.69 208 THR A O 1
ATOM 1647 N N . ILE A 1 209 ? 15.803 -6.133 -29.362 1.00 91.88 209 ILE A N 1
ATOM 1648 C CA . ILE A 1 209 ? 17.064 -5.829 -30.055 1.00 91.88 209 ILE A CA 1
ATOM 1649 C C . ILE A 1 209 ? 18.032 -6.990 -29.835 1.00 91.88 209 ILE A C 1
ATOM 1651 O O . ILE A 1 209 ? 18.374 -7.321 -28.698 1.00 91.88 209 ILE A O 1
ATOM 1655 N N . GLY A 1 210 ? 18.499 -7.601 -30.926 1.00 90.44 210 GLY A N 1
ATOM 1656 C CA . GLY A 1 210 ? 19.330 -8.802 -30.854 1.00 90.44 210 GLY A CA 1
ATOM 1657 C C . GLY A 1 210 ? 18.622 -9.911 -30.071 1.00 90.44 210 GLY A C 1
ATOM 1658 O O . GLY A 1 210 ? 17.512 -10.308 -30.423 1.00 90.44 210 GLY A O 1
ATOM 1659 N N . ASN A 1 211 ? 19.256 -10.394 -29.003 1.00 87.62 211 ASN A N 1
ATOM 1660 C CA . ASN A 1 211 ? 18.702 -11.437 -28.136 1.00 87.62 211 ASN A CA 1
ATOM 1661 C C . ASN A 1 211 ? 17.981 -10.900 -26.887 1.00 87.62 211 ASN A C 1
ATOM 1663 O O . ASN A 1 211 ? 17.445 -11.701 -26.118 1.00 87.62 211 ASN A O 1
ATOM 1667 N N . GLY A 1 212 ? 17.995 -9.585 -26.654 1.00 92.25 212 GLY A N 1
ATOM 1668 C CA . GLY A 1 212 ? 17.395 -8.949 -25.482 1.00 92.25 212 GLY A CA 1
ATOM 1669 C C . GLY A 1 212 ? 16.325 -7.931 -25.847 1.00 92.25 212 GLY A C 1
ATOM 1670 O O . GLY A 1 212 ? 15.750 -7.945 -26.941 1.00 92.25 212 GLY A O 1
ATOM 1671 N N . SER A 1 213 ? 16.017 -7.054 -24.899 1.00 94.75 213 SER A N 1
ATOM 1672 C CA . SER A 1 213 ? 14.898 -6.127 -25.046 1.00 94.75 213 SER A CA 1
ATOM 1673 C C . SER A 1 213 ? 15.040 -4.862 -24.215 1.00 94.75 213 SER A C 1
ATOM 1675 O O . SER A 1 213 ? 15.689 -4.846 -23.170 1.00 94.75 213 SER A O 1
ATOM 1677 N N . VAL A 1 214 ? 14.355 -3.813 -24.653 1.00 97.94 214 VAL A N 1
ATOM 1678 C CA . VAL A 1 214 ? 14.178 -2.571 -23.906 1.00 97.94 214 VAL A CA 1
ATOM 1679 C C . VAL A 1 214 ? 12.709 -2.438 -23.523 1.00 97.94 214 VAL A C 1
ATOM 1681 O O . VAL A 1 214 ? 11.853 -2.495 -24.401 1.00 97.94 214 VAL A O 1
ATOM 1684 N N . ILE A 1 215 ? 12.403 -2.267 -22.237 1.00 97.81 215 ILE A N 1
ATOM 1685 C CA . ILE A 1 215 ? 11.052 -1.952 -21.757 1.00 97.81 215 ILE A CA 1
ATOM 1686 C C . ILE A 1 215 ? 10.968 -0.450 -21.519 1.00 97.81 215 ILE A C 1
ATOM 1688 O O . ILE A 1 215 ? 11.751 0.113 -20.749 1.00 97.81 215 ILE A O 1
ATOM 1692 N N . HIS A 1 216 ? 10.007 0.199 -22.167 1.00 96.88 216 HIS A N 1
ATOM 1693 C CA . HIS A 1 216 ? 9.824 1.641 -22.090 1.00 96.88 216 HIS A CA 1
ATOM 1694 C C . HIS A 1 216 ? 8.511 2.000 -21.407 1.00 96.88 216 HIS A C 1
ATOM 1696 O O . HIS A 1 216 ? 7.457 1.475 -21.766 1.00 96.88 216 HIS A O 1
ATOM 1702 N N . PHE A 1 217 ? 8.589 2.901 -20.430 1.00 97.69 217 PHE A N 1
ATOM 1703 C CA . PHE A 1 217 ? 7.448 3.540 -19.788 1.00 97.69 217 PHE A CA 1
ATOM 1704 C C . PHE A 1 217 ? 7.300 4.948 -20.368 1.00 97.69 217 PHE A C 1
ATOM 1706 O O . PHE A 1 217 ? 7.884 5.908 -19.877 1.00 97.69 217 PHE A O 1
ATOM 1713 N N . ASN A 1 218 ? 6.508 5.079 -21.423 1.00 96.75 218 ASN A N 1
ATOM 1714 C CA . ASN A 1 218 ? 6.174 6.344 -22.066 1.00 96.75 218 ASN A CA 1
ATOM 1715 C C . ASN A 1 218 ? 5.093 7.098 -21.270 1.00 96.75 218 ASN A C 1
ATOM 1717 O O . ASN A 1 218 ? 3.964 7.258 -21.726 1.00 96.75 218 ASN A O 1
ATOM 1721 N N . THR A 1 219 ? 5.423 7.488 -20.038 1.00 94.69 219 THR A N 1
ATOM 1722 C CA . THR A 1 219 ? 4.492 8.138 -19.106 1.00 94.69 219 THR A CA 1
ATOM 1723 C C . THR A 1 219 ? 5.166 9.197 -18.244 1.00 94.69 219 THR A C 1
ATOM 1725 O O . THR A 1 219 ? 6.268 8.981 -17.733 1.00 94.69 219 THR A O 1
ATOM 1728 N N . SER A 1 220 ? 4.476 10.322 -18.046 1.00 91.25 220 SER A N 1
ATOM 1729 C CA . SER A 1 220 ? 4.844 11.362 -17.076 1.00 91.25 220 SER A CA 1
ATOM 1730 C C . SER A 1 220 ? 4.300 11.098 -15.673 1.00 91.25 220 SER A C 1
ATOM 1732 O O . SER A 1 220 ? 4.629 11.839 -14.752 1.00 91.25 220 SER A O 1
ATOM 1734 N N . ILE A 1 221 ? 3.432 10.095 -15.497 1.00 92.56 221 ILE A N 1
ATOM 1735 C CA . ILE A 1 221 ? 2.906 9.730 -14.179 1.00 92.56 221 ILE A CA 1
ATOM 1736 C C . ILE A 1 221 ? 4.064 9.249 -13.303 1.00 92.56 221 ILE A C 1
ATOM 1738 O O . ILE A 1 221 ? 4.700 8.240 -13.608 1.00 92.56 221 ILE A O 1
ATOM 1742 N N . SER A 1 222 ? 4.299 9.958 -12.201 1.00 91.38 222 SER A N 1
ATOM 1743 C CA . SER A 1 222 ? 5.253 9.557 -11.173 1.00 91.38 222 SER A CA 1
ATOM 1744 C C . SER A 1 222 ? 4.752 8.329 -10.418 1.00 91.38 222 SER A C 1
ATOM 1746 O O . SER A 1 222 ? 3.608 8.291 -9.965 1.00 91.38 222 SER A O 1
ATOM 1748 N N . PHE A 1 223 ? 5.626 7.335 -10.280 1.00 93.94 223 PHE A N 1
ATOM 1749 C CA . PHE A 1 223 ? 5.399 6.138 -9.491 1.00 93.94 223 PHE A CA 1
ATOM 1750 C C . PHE A 1 223 ? 5.876 6.299 -8.051 1.00 93.94 223 PHE A C 1
ATOM 1752 O O . PHE A 1 223 ? 6.979 6.787 -7.789 1.00 93.94 223 PHE A O 1
ATOM 1759 N N . GLU A 1 224 ? 5.056 5.813 -7.130 1.00 91.25 224 GLU A N 1
ATOM 1760 C CA . GLU A 1 224 ? 5.253 5.923 -5.691 1.00 91.25 224 GLU A CA 1
ATOM 1761 C C . GLU A 1 224 ? 5.461 4.548 -5.040 1.00 91.25 224 GLU A C 1
ATOM 1763 O O . GLU A 1 224 ? 5.705 3.519 -5.681 1.00 91.25 224 GLU A O 1
ATOM 1768 N N . LYS A 1 225 ? 5.380 4.510 -3.709 1.00 95.19 225 LYS A N 1
ATOM 1769 C CA . LYS A 1 225 ? 5.566 3.305 -2.897 1.00 95.19 225 LYS A CA 1
ATOM 1770 C C . LYS A 1 225 ? 4.610 2.168 -3.282 1.00 95.19 225 LYS A C 1
ATOM 1772 O O . LYS A 1 225 ? 4.991 0.994 -3.209 1.00 95.19 225 LYS A O 1
ATOM 1777 N N . THR A 1 226 ? 3.386 2.490 -3.689 1.00 95.88 226 THR A N 1
ATOM 1778 C CA . THR A 1 226 ? 2.371 1.523 -4.133 1.00 95.88 226 THR A CA 1
ATOM 1779 C C . THR A 1 226 ? 2.605 0.998 -5.549 1.00 95.88 226 THR A C 1
ATOM 1781 O O . THR A 1 226 ? 2.070 -0.055 -5.892 1.00 95.88 226 THR A O 1
ATOM 1784 N N . ASP A 1 227 ? 3.486 1.621 -6.335 1.00 97.19 227 ASP A N 1
ATOM 1785 C CA . ASP A 1 227 ? 3.846 1.207 -7.700 1.00 97.19 227 ASP A CA 1
ATOM 1786 C C . ASP A 1 227 ? 5.087 0.311 -7.777 1.00 97.19 227 ASP A C 1
ATOM 1788 O O . ASP A 1 227 ? 5.448 -0.176 -8.853 1.00 97.19 227 ASP A O 1
ATOM 1792 N N . ARG A 1 228 ? 5.738 0.041 -6.639 1.00 98.06 228 ARG A N 1
ATOM 1793 C CA . ARG A 1 228 ? 6.914 -0.843 -6.541 1.00 98.06 228 ARG A CA 1
ATOM 1794 C C . ARG A 1 228 ? 6.735 -2.158 -7.303 1.00 98.06 228 ARG A C 1
ATOM 1796 O O . ARG A 1 228 ? 7.668 -2.617 -7.958 1.00 98.06 228 ARG A O 1
ATOM 1803 N N . GLY A 1 229 ? 5.547 -2.758 -7.239 1.00 98.12 229 GLY A N 1
ATOM 1804 C CA . GLY A 1 229 ? 5.232 -3.992 -7.949 1.00 98.12 229 GLY A CA 1
ATOM 1805 C C . GLY A 1 229 ? 5.181 -3.838 -9.465 1.00 98.12 229 GLY A C 1
ATOM 1806 O O . GLY A 1 229 ? 5.631 -4.742 -10.159 1.00 98.12 229 GLY A O 1
ATOM 1807 N N . LEU A 1 230 ? 4.704 -2.710 -9.998 1.00 98.12 230 LEU A N 1
ATOM 1808 C CA . LEU A 1 230 ? 4.700 -2.460 -11.443 1.00 98.12 230 LEU A CA 1
ATOM 1809 C C . LEU A 1 230 ? 6.128 -2.296 -11.983 1.00 98.12 230 LEU A C 1
ATOM 1811 O O . LEU A 1 230 ? 6.479 -2.916 -12.988 1.00 98.12 230 LEU A O 1
ATOM 1815 N N . LEU A 1 231 ? 6.975 -1.539 -11.277 1.00 98.00 231 LEU A N 1
ATOM 1816 C CA . LEU A 1 231 ? 8.402 -1.434 -11.603 1.00 98.00 231 LEU A CA 1
ATOM 1817 C C . LEU A 1 231 ? 9.082 -2.806 -11.523 1.00 98.00 231 LEU A C 1
ATOM 1819 O O . LEU A 1 231 ? 9.804 -3.208 -12.434 1.00 98.00 231 LEU A O 1
ATOM 1823 N N . PHE A 1 232 ? 8.804 -3.569 -10.463 1.00 98.44 232 PHE A N 1
ATOM 1824 C CA . PHE A 1 232 ? 9.349 -4.913 -10.304 1.00 98.44 232 PHE A CA 1
ATOM 1825 C C . PHE A 1 232 ? 8.845 -5.895 -11.364 1.00 98.44 232 PHE A C 1
ATOM 1827 O O . PHE A 1 232 ? 9.596 -6.777 -11.770 1.00 98.44 232 PHE A O 1
ATOM 1834 N N . ALA A 1 233 ? 7.620 -5.740 -11.865 1.00 97.88 233 ALA A N 1
ATOM 1835 C CA . ALA A 1 233 ? 7.102 -6.578 -12.938 1.00 97.88 233 ALA A CA 1
ATOM 1836 C C . ALA A 1 233 ? 7.903 -6.416 -14.236 1.00 97.88 233 ALA A C 1
ATOM 1838 O O . ALA A 1 233 ? 8.236 -7.416 -14.875 1.00 97.88 233 ALA A O 1
ATOM 1839 N N . ALA A 1 234 ? 8.277 -5.181 -14.586 1.00 97.19 234 ALA A N 1
ATOM 1840 C CA . ALA A 1 234 ? 9.165 -4.921 -15.718 1.00 97.19 234 ALA A CA 1
ATOM 1841 C C . ALA A 1 234 ? 10.555 -5.543 -15.505 1.00 97.19 234 ALA A C 1
ATOM 1843 O O . ALA A 1 234 ? 11.118 -6.126 -16.425 1.00 97.19 234 ALA A O 1
ATOM 1844 N N . ILE A 1 235 ? 11.086 -5.502 -14.281 1.00 97.50 235 ILE A N 1
ATOM 1845 C CA . ILE A 1 235 ? 12.357 -6.158 -13.937 1.00 97.50 235 ILE A CA 1
ATOM 1846 C C . ILE A 1 235 ? 12.245 -7.679 -14.078 1.00 97.50 235 ILE A C 1
ATOM 1848 O O . ILE A 1 235 ? 13.120 -8.307 -14.673 1.00 97.50 235 ILE A O 1
ATOM 1852 N N . LEU A 1 236 ? 11.173 -8.286 -13.558 1.00 95.81 236 LEU A N 1
ATOM 1853 C CA . LEU A 1 236 ? 10.967 -9.735 -13.613 1.00 95.81 236 LEU A CA 1
ATOM 1854 C C . LEU A 1 236 ? 10.956 -10.273 -15.042 1.00 95.81 236 LEU A C 1
ATOM 1856 O O . LEU A 1 236 ? 11.394 -11.401 -15.253 1.00 95.81 236 LEU A O 1
ATOM 1860 N N . ARG A 1 237 ? 10.531 -9.470 -16.026 1.00 92.44 237 ARG A N 1
ATOM 1861 C CA . ARG A 1 237 ? 10.598 -9.831 -17.449 1.00 92.44 237 ARG A CA 1
ATOM 1862 C C . ARG A 1 237 ? 12.020 -10.189 -17.905 1.00 92.44 237 ARG A C 1
ATOM 1864 O O . ARG A 1 237 ? 12.157 -11.071 -18.752 1.00 92.44 237 ARG A O 1
ATOM 1871 N N . GLY A 1 238 ? 13.045 -9.561 -17.324 1.00 92.06 238 GLY A N 1
ATOM 1872 C CA . GLY A 1 238 ? 14.463 -9.857 -17.560 1.00 92.06 238 GLY A CA 1
ATOM 1873 C C . GLY A 1 238 ? 15.099 -10.831 -16.558 1.00 92.06 238 GLY A C 1
ATOM 1874 O O . GLY A 1 238 ? 16.273 -11.157 -16.691 1.00 92.06 238 GLY A O 1
ATOM 1875 N N . LEU A 1 239 ? 14.345 -11.315 -15.565 1.00 91.94 239 LEU A N 1
ATOM 1876 C CA . LEU A 1 239 ? 14.792 -12.275 -14.544 1.00 91.94 239 LEU A CA 1
ATOM 1877 C C . LEU A 1 239 ? 14.068 -13.624 -14.674 1.00 91.94 239 LEU A C 1
ATOM 1879 O O . LEU A 1 239 ? 13.732 -14.275 -13.680 1.00 91.94 239 LEU A O 1
ATOM 1883 N N . GLU A 1 240 ? 13.796 -14.036 -15.909 1.00 89.50 240 GLU A N 1
ATOM 1884 C CA . GLU A 1 240 ? 13.208 -15.338 -16.211 1.00 89.50 240 GLU A CA 1
ATOM 1885 C C . GLU A 1 240 ? 13.997 -16.475 -15.540 1.00 89.50 240 GLU A C 1
ATOM 1887 O O . GLU A 1 240 ? 15.226 -16.526 -15.569 1.00 89.50 240 GLU A O 1
ATOM 1892 N N . GLY A 1 241 ? 13.280 -17.378 -14.870 1.00 87.62 241 GLY A N 1
ATOM 1893 C CA . GLY A 1 241 ? 13.890 -18.490 -14.148 1.00 87.62 241 GLY A CA 1
ATOM 1894 C C . GLY A 1 241 ? 14.755 -18.085 -12.952 1.00 87.62 241 GLY A C 1
ATOM 1895 O O . GLY A 1 241 ? 15.553 -18.893 -12.490 1.00 87.62 241 GLY A O 1
ATOM 1896 N N . ILE A 1 242 ? 14.629 -16.869 -12.417 1.00 90.56 242 ILE A N 1
ATOM 1897 C CA . ILE A 1 242 ? 15.233 -16.498 -11.130 1.00 90.56 242 ILE A CA 1
ATOM 1898 C C . ILE A 1 242 ? 14.171 -16.640 -10.035 1.00 90.56 242 ILE A C 1
ATOM 1900 O O . ILE A 1 242 ? 13.201 -15.876 -10.021 1.00 90.56 242 ILE A O 1
ATOM 1904 N N . PRO A 1 243 ? 14.308 -17.598 -9.102 1.00 92.88 243 PRO A N 1
ATOM 1905 C CA . PRO A 1 243 ? 13.371 -17.712 -8.000 1.00 92.88 243 PRO A CA 1
ATOM 1906 C C . PRO A 1 243 ? 13.689 -16.693 -6.907 1.00 92.88 243 PRO A C 1
ATOM 1908 O O . PRO A 1 243 ? 14.855 -16.446 -6.615 1.00 92.88 243 PRO A O 1
ATOM 1911 N N . TYR A 1 244 ? 12.675 -16.177 -6.220 1.00 95.38 244 TYR A N 1
ATOM 1912 C CA . TYR A 1 244 ? 12.856 -15.324 -5.044 1.00 95.38 244 TYR A CA 1
ATOM 1913 C C . TYR A 1 244 ? 11.887 -15.699 -3.917 1.00 95.38 244 TYR A C 1
ATOM 1915 O O . TYR A 1 244 ? 10.752 -16.107 -4.184 1.00 95.38 244 TYR A O 1
ATOM 1923 N N . PRO A 1 245 ? 12.324 -15.621 -2.646 1.00 96.19 245 PRO A N 1
ATOM 1924 C CA . PRO A 1 245 ? 11.503 -15.998 -1.505 1.00 96.19 245 PRO A CA 1
ATOM 1925 C C . PRO A 1 245 ? 10.384 -14.982 -1.261 1.00 96.19 245 PRO A C 1
ATOM 1927 O O . PRO A 1 245 ? 10.613 -13.774 -1.289 1.00 96.19 245 PRO A O 1
ATOM 1930 N N . ILE A 1 246 ? 9.204 -15.475 -0.893 1.00 97.56 246 ILE A N 1
ATOM 1931 C CA . ILE A 1 246 ? 8.056 -14.664 -0.465 1.00 97.56 246 ILE A CA 1
ATOM 1932 C C . ILE A 1 246 ? 7.526 -15.133 0.893 1.00 97.56 246 ILE A C 1
ATOM 1934 O O . ILE A 1 246 ? 7.710 -16.290 1.284 1.00 97.56 246 ILE A O 1
ATOM 1938 N N . ALA A 1 247 ? 6.818 -14.257 1.605 1.00 97.19 247 ALA A N 1
ATOM 1939 C CA . ALA A 1 247 ? 6.154 -14.607 2.858 1.00 97.19 247 ALA A CA 1
ATOM 1940 C C . ALA A 1 247 ? 4.912 -15.490 2.622 1.00 97.19 247 ALA A C 1
ATOM 1942 O O . ALA A 1 247 ? 4.645 -16.409 3.403 1.00 97.19 247 ALA A O 1
ATOM 1943 N N . ASN A 1 248 ? 4.170 -15.237 1.532 1.00 97.44 248 ASN A N 1
ATOM 1944 C CA . ASN A 1 248 ? 2.890 -15.880 1.204 1.00 97.44 248 ASN A CA 1
ATOM 1945 C C . ASN A 1 248 ? 1.929 -15.888 2.410 1.00 97.44 248 ASN A C 1
ATOM 1947 O O . ASN A 1 248 ? 1.585 -16.953 2.944 1.00 97.44 248 ASN A O 1
ATOM 1951 N N . VAL A 1 249 ? 1.565 -14.696 2.886 1.00 97.25 249 VAL A N 1
ATOM 1952 C CA . VAL A 1 249 ? 0.667 -14.480 4.026 1.00 97.25 249 VAL A CA 1
ATOM 1953 C C . VAL A 1 249 ? -0.423 -13.476 3.663 1.00 97.25 249 VAL A C 1
ATOM 1955 O O . VAL A 1 249 ? -0.157 -12.393 3.160 1.00 97.25 249 VAL A O 1
ATOM 1958 N N . ASN A 1 250 ? -1.668 -13.838 3.940 1.00 98.50 250 ASN A N 1
ATOM 1959 C CA . ASN A 1 250 ? -2.833 -12.983 3.755 1.00 98.50 250 ASN A CA 1
ATOM 1960 C C . ASN A 1 250 ? -3.478 -12.818 5.134 1.00 98.50 250 ASN A C 1
ATOM 1962 O O . ASN A 1 250 ? -3.901 -13.807 5.735 1.00 98.50 250 ASN A O 1
ATOM 1966 N N . ALA A 1 251 ? -3.503 -11.604 5.664 1.00 98.62 251 ALA A N 1
ATOM 1967 C CA . ALA A 1 251 ? -4.034 -11.292 6.983 1.00 98.62 251 ALA A CA 1
ATOM 1968 C C . ALA A 1 251 ? -5.245 -10.370 6.836 1.00 98.62 251 ALA A C 1
ATOM 1970 O O . ALA A 1 251 ? -5.132 -9.276 6.280 1.00 98.62 251 ALA A O 1
ATOM 1971 N N . ILE A 1 252 ? -6.394 -10.835 7.333 1.00 98.75 252 ILE A N 1
ATOM 1972 C CA . ILE A 1 252 ? -7.627 -10.048 7.366 1.00 98.75 252 ILE A CA 1
ATOM 1973 C C . ILE A 1 252 ? -7.861 -9.580 8.800 1.00 98.75 252 ILE A C 1
ATOM 1975 O O . ILE A 1 252 ? -8.116 -10.384 9.705 1.00 98.75 252 ILE A O 1
ATOM 1979 N N . PHE A 1 253 ? -7.738 -8.275 8.978 1.00 98.75 253 PHE A N 1
ATOM 1980 C CA . PHE A 1 253 ? -7.988 -7.545 10.205 1.00 98.75 253 PHE A CA 1
ATOM 1981 C C . PHE A 1 253 ? -9.474 -7.237 10.272 1.00 98.75 253 PHE A C 1
ATOM 1983 O O . PHE A 1 253 ? -10.037 -6.711 9.314 1.00 98.75 253 PHE A O 1
ATOM 1990 N N . ILE A 1 254 ? -10.089 -7.554 11.405 1.00 98.56 254 ILE A N 1
ATOM 1991 C CA . ILE A 1 254 ? -11.377 -6.981 11.761 1.00 98.56 254 ILE A CA 1
ATOM 1992 C C . ILE A 1 254 ? -11.093 -5.910 12.798 1.00 98.56 254 ILE A C 1
ATOM 1994 O O . ILE A 1 254 ? -10.765 -6.217 13.946 1.00 98.56 254 ILE A O 1
ATOM 1998 N N . ASP A 1 255 ? -11.150 -4.673 12.352 1.00 95.81 255 ASP A N 1
ATOM 1999 C CA . ASP A 1 255 ? -10.830 -3.510 13.160 1.00 95.81 255 ASP A CA 1
ATOM 2000 C C . ASP A 1 255 ? -12.088 -3.035 13.911 1.00 95.81 255 ASP A C 1
ATOM 2002 O O . ASP A 1 255 ? -13.210 -3.380 13.526 1.00 95.81 255 ASP A O 1
ATOM 2006 N N . ASP A 1 256 ? -11.902 -2.383 15.061 1.00 94.38 256 ASP A N 1
ATOM 2007 C CA . ASP A 1 256 ? -12.974 -2.026 16.013 1.00 94.38 256 ASP A CA 1
ATOM 2008 C C . ASP A 1 256 ? -13.921 -3.167 16.409 1.00 94.38 256 ASP A C 1
ATOM 2010 O O . ASP A 1 256 ? -15.100 -2.980 16.727 1.00 94.38 256 ASP A O 1
ATOM 2014 N N . PHE A 1 257 ? -13.397 -4.391 16.438 1.00 97.56 257 PHE A N 1
ATOM 2015 C CA . PHE A 1 257 ? -14.188 -5.567 16.742 1.00 97.56 257 PHE A CA 1
ATOM 2016 C C . PHE A 1 257 ? -13.416 -6.580 17.591 1.00 97.56 257 PHE A C 1
ATOM 2018 O O . PHE A 1 257 ? -12.303 -6.977 17.253 1.00 97.56 257 PHE A O 1
ATOM 2025 N N . PRO A 1 258 ? -14.032 -7.118 18.652 1.00 96.81 258 PRO A N 1
ATOM 2026 C CA . PRO A 1 258 ? -15.285 -6.664 19.250 1.00 96.81 258 PRO A CA 1
ATOM 2027 C C . PRO A 1 258 ? -15.152 -5.277 19.890 1.00 96.81 258 PRO A C 1
ATOM 2029 O O . PRO A 1 258 ? -14.128 -4.974 20.498 1.00 96.81 258 PRO A O 1
ATOM 2032 N N . GLY A 1 259 ? -16.206 -4.472 19.806 1.00 94.62 259 GLY A N 1
ATOM 2033 C CA . GLY A 1 259 ? -16.291 -3.152 20.431 1.00 94.62 259 GLY A CA 1
ATOM 2034 C C . GLY A 1 259 ? -17.651 -2.914 21.097 1.00 94.62 259 GLY A C 1
ATOM 2035 O O . GLY A 1 259 ? -18.521 -3.794 21.042 1.00 94.62 259 GLY A O 1
ATOM 2036 N N . PRO A 1 260 ? -17.850 -1.758 21.760 1.00 93.06 260 PRO A N 1
ATOM 2037 C CA . PRO A 1 260 ? -19.169 -1.301 22.188 1.00 93.06 260 PRO A CA 1
ATOM 2038 C C . PRO A 1 260 ? -20.206 -1.383 21.060 1.00 93.06 260 PRO A C 1
ATOM 2040 O O . PRO A 1 260 ? -19.916 -1.055 19.916 1.00 93.06 260 PRO A O 1
ATOM 2043 N N . LEU A 1 261 ? -21.421 -1.822 21.395 1.00 92.12 261 LEU A N 1
ATOM 2044 C CA . LEU A 1 261 ? -22.540 -1.922 20.456 1.00 92.12 261 LEU A CA 1
ATOM 2045 C C . LEU A 1 261 ? -23.714 -1.086 20.947 1.00 92.12 261 LEU A C 1
ATOM 2047 O O . LEU A 1 261 ? -23.954 -0.996 22.154 1.00 92.12 261 LEU A O 1
ATOM 2051 N N . TYR A 1 262 ? -24.481 -0.544 20.004 1.00 90.38 262 TYR A N 1
ATOM 2052 C CA . TYR A 1 262 ? -25.569 0.383 20.289 1.00 90.38 262 TYR A CA 1
ATOM 2053 C C . TYR A 1 262 ? -26.889 -0.110 19.689 1.00 90.38 262 TYR A C 1
ATOM 2055 O O . TYR A 1 262 ? -26.942 -0.628 18.574 1.00 90.38 262 TYR A O 1
ATOM 2063 N N . ASP A 1 263 ? -27.987 0.084 20.419 1.00 91.56 263 ASP A N 1
ATOM 2064 C CA . ASP A 1 263 ? -29.339 -0.261 19.963 1.00 91.56 263 ASP A CA 1
ATOM 2065 C C . ASP A 1 263 ? -29.926 0.827 19.043 1.00 91.56 263 ASP A C 1
ATOM 2067 O O . ASP A 1 263 ? -31.071 1.251 19.198 1.00 91.56 263 ASP A O 1
ATOM 2071 N N . ILE A 1 264 ? -29.123 1.300 18.085 1.00 92.12 264 ILE A N 1
ATOM 2072 C CA . ILE A 1 264 ? -29.466 2.382 17.156 1.00 92.12 264 ILE A CA 1
ATOM 2073 C C . ILE A 1 264 ? -29.847 1.777 15.797 1.00 92.12 264 ILE A C 1
ATOM 2075 O O . ILE A 1 264 ? -29.055 1.038 15.214 1.00 92.12 264 ILE A O 1
ATOM 2079 N N . PRO A 1 265 ? -31.052 2.045 15.268 1.00 92.56 265 PRO A N 1
ATOM 2080 C CA . PRO A 1 265 ? -31.397 1.710 13.889 1.00 92.56 265 PRO A CA 1
ATOM 2081 C C . PRO A 1 265 ? -30.746 2.701 12.913 1.00 92.56 265 PRO A C 1
ATOM 2083 O O . PRO A 1 265 ? -31.108 3.878 12.906 1.00 92.56 265 PRO A O 1
ATOM 2086 N N . SER A 1 266 ? -29.837 2.222 12.062 1.00 92.25 266 SER A N 1
ATOM 2087 C CA . SER A 1 266 ? -29.102 3.042 11.085 1.00 92.25 266 SER A CA 1
ATOM 2088 C C . SER A 1 266 ? -29.261 2.509 9.665 1.00 92.25 266 SER A C 1
ATOM 2090 O O . SER A 1 266 ? -29.306 1.296 9.452 1.00 92.25 266 SER A O 1
ATOM 2092 N N . GLU A 1 267 ? -29.350 3.412 8.690 1.00 92.50 267 GLU A N 1
ATOM 2093 C CA . GLU A 1 267 ? -29.322 3.035 7.275 1.00 92.50 267 GLU A CA 1
ATOM 2094 C C . GLU A 1 267 ? -27.928 2.517 6.885 1.00 92.50 267 GLU A C 1
ATOM 2096 O O . GLU A 1 267 ? -26.938 2.988 7.444 1.00 92.50 267 GLU A O 1
ATOM 2101 N N . PRO A 1 268 ? -27.828 1.559 5.949 1.00 92.94 268 PRO A N 1
ATOM 2102 C CA . PRO A 1 268 ? -28.914 0.975 5.155 1.00 92.94 268 PRO A CA 1
ATOM 2103 C C . PRO A 1 268 ? -29.611 -0.212 5.840 1.00 92.94 268 PRO A C 1
ATOM 2105 O O . PRO A 1 268 ? -30.693 -0.618 5.420 1.00 92.94 268 PRO A O 1
ATOM 2108 N N . ILE A 1 269 ? -29.037 -0.752 6.920 1.00 95.00 269 ILE A N 1
ATOM 2109 C CA . ILE A 1 269 ? -29.540 -1.965 7.589 1.00 95.00 269 ILE A CA 1
ATOM 2110 C C . ILE A 1 269 ? -30.949 -1.783 8.155 1.00 95.00 269 ILE A C 1
ATOM 2112 O O . ILE A 1 269 ? -31.759 -2.713 8.141 1.00 95.00 269 ILE A O 1
ATOM 2116 N N . LYS A 1 270 ? -31.279 -0.576 8.620 1.00 94.06 270 LYS A N 1
ATOM 2117 C CA . LYS A 1 270 ? -32.626 -0.231 9.072 1.00 94.06 270 LYS A CA 1
ATOM 2118 C C . LYS A 1 270 ? -33.661 -0.490 7.976 1.00 94.06 270 LYS A C 1
ATOM 2120 O O . LYS A 1 270 ? -34.652 -1.162 8.254 1.00 94.06 270 LYS A O 1
ATOM 2125 N N . SER A 1 271 ? -33.448 0.007 6.758 1.00 92.19 271 SER A N 1
ATOM 2126 C CA . SER A 1 271 ? -34.370 -0.239 5.643 1.00 92.19 271 SER A CA 1
ATOM 2127 C C . SER A 1 271 ? -34.270 -1.660 5.088 1.00 92.19 271 SER A C 1
ATOM 2129 O O . SER A 1 271 ? -35.285 -2.231 4.696 1.00 92.19 271 SER A O 1
ATOM 2131 N N . GLU A 1 272 ? -33.069 -2.238 5.060 1.00 92.75 272 GLU A N 1
ATOM 2132 C CA . GLU A 1 272 ? -32.815 -3.570 4.498 1.00 92.75 272 GLU A CA 1
ATOM 2133 C C . GLU A 1 272 ? -33.416 -4.695 5.353 1.00 92.75 272 GLU A C 1
ATOM 2135 O O . GLU A 1 272 ? -34.006 -5.636 4.823 1.00 92.75 272 GLU A O 1
ATOM 2140 N N . MET A 1 273 ? -33.278 -4.598 6.677 1.00 94.38 273 MET A N 1
ATOM 2141 C CA . MET A 1 273 ? -33.547 -5.699 7.609 1.00 94.38 273 MET A CA 1
ATOM 2142 C C . MET A 1 273 ? -34.463 -5.315 8.778 1.00 94.38 273 MET A C 1
ATOM 2144 O O . MET A 1 273 ? -34.966 -6.200 9.469 1.00 94.38 273 MET A O 1
ATOM 2148 N N . GLY A 1 274 ? -34.704 -4.023 9.028 1.00 95.94 274 GLY A N 1
ATOM 2149 C CA . GLY A 1 274 ? -35.549 -3.573 10.141 1.00 95.94 274 GLY A CA 1
ATOM 2150 C C . GLY A 1 274 ? -34.955 -3.830 11.530 1.00 95.94 274 GLY A C 1
ATOM 2151 O O . GLY A 1 274 ? -35.705 -3.901 12.503 1.00 95.94 274 GLY A O 1
ATOM 2152 N N . ILE A 1 275 ? -33.631 -3.987 11.626 1.00 96.12 275 ILE A N 1
ATOM 2153 C CA . ILE A 1 275 ? -32.895 -4.264 12.872 1.00 96.12 275 ILE A CA 1
ATOM 2154 C C . ILE A 1 275 ? -31.950 -3.112 13.235 1.00 96.12 275 ILE A C 1
ATOM 2156 O O . ILE A 1 275 ? -31.672 -2.235 12.415 1.00 96.12 275 ILE A O 1
ATOM 2160 N N . ASN A 1 276 ? -31.473 -3.098 14.481 1.00 95.06 276 ASN A N 1
ATOM 2161 C CA . ASN A 1 276 ? -30.498 -2.114 14.960 1.00 95.06 276 ASN A CA 1
ATOM 2162 C C . ASN A 1 276 ? -29.037 -2.574 14.753 1.00 95.06 276 ASN A C 1
ATOM 2164 O O . ASN A 1 276 ? -28.790 -3.732 14.412 1.00 95.06 276 ASN A O 1
ATOM 2168 N N . GLN A 1 277 ? -28.067 -1.677 14.965 1.00 94.31 277 GLN A N 1
ATOM 2169 C CA . GLN A 1 277 ? -26.635 -1.972 14.811 1.00 94.31 277 GLN A CA 1
ATOM 2170 C C . GLN A 1 277 ? -26.179 -3.163 15.668 1.00 94.31 277 GLN A C 1
ATOM 2172 O O . GLN A 1 277 ? -25.507 -4.057 15.160 1.00 94.31 277 GLN A O 1
ATOM 2177 N N . ALA A 1 278 ? -26.563 -3.217 16.949 1.00 94.38 278 ALA A N 1
ATOM 2178 C CA . ALA A 1 278 ? -26.187 -4.325 17.825 1.00 94.38 278 ALA A CA 1
ATOM 2179 C C . ALA A 1 278 ? -26.673 -5.678 17.278 1.00 94.38 278 ALA A C 1
ATOM 2181 O O . ALA A 1 278 ? -25.877 -6.609 17.164 1.00 94.38 278 ALA A O 1
ATOM 2182 N N . GLN A 1 279 ? -27.945 -5.766 16.878 1.00 95.75 279 GLN A N 1
ATOM 2183 C CA . GLN A 1 279 ? -28.541 -6.960 16.273 1.00 95.75 279 GLN A CA 1
ATOM 2184 C C . GLN A 1 279 ? -27.858 -7.331 14.958 1.00 95.75 279 GLN A C 1
ATOM 2186 O O . GLN A 1 279 ? -27.561 -8.502 14.739 1.00 95.75 279 GLN A O 1
ATOM 2191 N N . PHE A 1 280 ? -27.570 -6.349 14.104 1.00 97.50 280 PHE A N 1
ATOM 2192 C CA . PHE A 1 280 ? -26.839 -6.572 12.863 1.00 97.50 280 PHE A CA 1
ATOM 2193 C C . PHE A 1 280 ? -25.477 -7.213 13.121 1.00 97.50 280 PHE A C 1
ATOM 2195 O O . PHE A 1 280 ? -25.197 -8.281 12.581 1.00 97.50 280 PHE A O 1
ATOM 2202 N N . VAL A 1 281 ? -24.661 -6.622 14.000 1.00 97.38 281 VAL A N 1
ATOM 2203 C CA . VAL A 1 281 ? -23.321 -7.141 14.293 1.00 97.38 281 VAL A CA 1
ATOM 2204 C C . VAL A 1 281 ? -23.395 -8.540 14.908 1.00 97.38 281 VAL A C 1
ATOM 2206 O O . VAL A 1 281 ? -22.636 -9.423 14.509 1.00 97.38 281 VAL A O 1
ATOM 2209 N N . THR A 1 282 ? -24.311 -8.777 15.854 1.00 95.75 282 THR A N 1
ATOM 2210 C CA . THR A 1 282 ? -24.369 -10.054 16.586 1.00 95.75 282 THR A CA 1
ATOM 2211 C C . THR A 1 282 ? -25.063 -11.190 15.844 1.00 95.75 282 THR A C 1
ATOM 2213 O O . THR A 1 282 ? -24.645 -12.338 15.994 1.00 95.75 282 THR A O 1
ATOM 2216 N N . ASP A 1 283 ? -26.136 -10.900 15.107 1.00 95.75 283 ASP A N 1
ATOM 2217 C CA . ASP A 1 283 ? -27.044 -11.916 14.562 1.00 95.75 283 ASP A CA 1
ATOM 2218 C C . ASP A 1 283 ? -26.985 -12.032 13.027 1.00 95.75 283 ASP A C 1
ATOM 2220 O O . ASP A 1 283 ? -27.509 -13.009 12.495 1.00 95.75 283 ASP A O 1
ATOM 2224 N N . VAL A 1 284 ? -26.333 -11.093 12.323 1.00 97.88 284 VAL A N 1
ATOM 2225 C CA . VAL A 1 284 ? -26.191 -11.115 10.853 1.00 97.88 284 VAL A CA 1
ATOM 2226 C C . VAL A 1 284 ? -24.723 -11.082 10.433 1.00 97.88 284 VAL A C 1
ATOM 2228 O O . VAL A 1 284 ? -24.196 -12.086 9.959 1.00 97.88 284 VAL A O 1
ATOM 2231 N N . TRP A 1 285 ? -24.042 -9.959 10.659 1.00 98.50 285 TRP A N 1
ATOM 2232 C CA . TRP A 1 285 ? -22.688 -9.724 10.171 1.00 98.50 285 TRP A CA 1
ATOM 2233 C C . TRP A 1 285 ? -21.699 -10.753 10.724 1.00 98.50 285 TRP A C 1
ATOM 2235 O O . TRP A 1 285 ? -21.001 -11.396 9.948 1.00 98.50 285 TRP A O 1
ATOM 2245 N N . TRP A 1 286 ? -21.663 -10.992 12.042 1.00 98.25 286 TRP A N 1
ATOM 2246 C CA . TRP A 1 286 ? -20.710 -11.954 12.605 1.00 98.25 286 TRP A CA 1
ATOM 2247 C C . TRP A 1 286 ? -20.926 -13.392 12.096 1.00 98.25 286 TRP A C 1
ATOM 2249 O O . TRP A 1 286 ? -19.950 -13.998 11.648 1.00 98.25 286 TRP A O 1
ATOM 2259 N N . PRO A 1 287 ? -22.156 -13.948 12.091 1.00 98.44 287 PRO A N 1
ATOM 2260 C CA . PRO A 1 287 ? -22.436 -15.215 11.412 1.00 98.44 287 PRO A CA 1
ATOM 2261 C C . PRO A 1 287 ? -21.985 -15.259 9.945 1.00 98.44 287 PRO A C 1
ATOM 2263 O O . PRO A 1 287 ? -21.336 -16.226 9.548 1.00 98.44 287 PRO A O 1
ATOM 2266 N N . ASP A 1 288 ? -22.243 -14.210 9.161 1.00 98.75 288 ASP A N 1
ATOM 2267 C CA . ASP A 1 288 ? -21.815 -14.152 7.758 1.00 98.75 288 ASP A CA 1
ATOM 2268 C C . ASP A 1 288 ? -20.287 -14.155 7.622 1.00 98.75 288 ASP A C 1
ATOM 2270 O O . ASP A 1 288 ? -19.736 -14.831 6.749 1.00 98.75 288 ASP A O 1
ATOM 2274 N N . MET A 1 289 ? -19.581 -13.452 8.511 1.00 98.75 289 MET A N 1
ATOM 2275 C CA . MET A 1 289 ? -18.120 -13.467 8.556 1.00 98.75 289 MET A CA 1
ATOM 2276 C C . MET A 1 289 ? -17.576 -14.851 8.934 1.00 98.75 289 MET A C 1
ATOM 2278 O O . MET A 1 289 ? -16.573 -15.285 8.365 1.00 98.75 289 MET A O 1
ATOM 2282 N N . LEU A 1 290 ? -18.240 -15.595 9.828 1.00 98.75 290 LEU A N 1
ATOM 2283 C CA . LEU A 1 290 ? -17.891 -16.995 10.112 1.00 98.75 290 LEU A CA 1
ATOM 2284 C C . LEU A 1 290 ? -18.054 -17.886 8.873 1.00 98.75 290 LEU A C 1
ATOM 2286 O O . LEU A 1 290 ? -17.199 -18.739 8.611 1.00 98.75 290 LEU A O 1
ATOM 2290 N N . ASP A 1 291 ? -19.111 -17.672 8.091 1.00 98.75 291 ASP A N 1
ATOM 2291 C CA . ASP A 1 291 ? -19.332 -18.402 6.844 1.00 98.75 291 ASP A CA 1
ATOM 2292 C C . ASP A 1 291 ? -18.267 -18.068 5.793 1.00 98.75 291 ASP A C 1
ATOM 2294 O O . ASP A 1 291 ? -17.731 -18.981 5.160 1.00 98.75 291 ASP A O 1
ATOM 2298 N N . VAL A 1 292 ? -17.877 -16.795 5.657 1.00 98.69 292 VAL A N 1
ATOM 2299 C CA . VAL A 1 292 ? -16.750 -16.381 4.799 1.00 98.69 292 VAL A CA 1
ATOM 2300 C C . VAL A 1 292 ? -15.446 -17.038 5.263 1.00 98.69 292 VAL A C 1
ATOM 2302 O O . VAL A 1 292 ? -14.714 -17.605 4.447 1.00 98.69 292 VAL A O 1
ATOM 2305 N N . ALA A 1 293 ? -15.155 -17.042 6.566 1.00 98.62 293 ALA A N 1
ATOM 2306 C CA . ALA A 1 293 ? -13.971 -17.717 7.096 1.00 98.62 293 ALA A CA 1
ATOM 2307 C C . ALA A 1 293 ? -13.942 -19.204 6.757 1.00 98.62 293 ALA A C 1
ATOM 2309 O O . ALA A 1 293 ? -12.900 -19.728 6.357 1.00 98.62 293 ALA A O 1
ATOM 2310 N N . LYS A 1 294 ? -15.080 -19.885 6.873 1.00 98.44 294 LYS A N 1
ATOM 2311 C CA . LYS A 1 294 ? -15.192 -21.302 6.538 1.00 98.44 294 LYS A CA 1
ATOM 2312 C C . LYS A 1 294 ? -15.022 -21.559 5.041 1.00 98.44 294 LYS A C 1
ATOM 2314 O O . LYS A 1 294 ? -14.335 -22.511 4.677 1.00 98.44 294 LYS A O 1
ATOM 2319 N N . GLU A 1 295 ? -15.636 -20.739 4.194 1.00 98.25 295 GLU A N 1
ATOM 2320 C CA . GLU A 1 295 ? -15.606 -20.890 2.735 1.00 98.25 295 GLU A CA 1
ATOM 2321 C C . GLU A 1 295 ? -14.206 -20.679 2.157 1.00 98.25 295 GLU A C 1
ATOM 2323 O O . GLU A 1 295 ? -13.723 -21.496 1.374 1.00 98.25 295 GLU A O 1
ATOM 2328 N N . PHE A 1 296 ? -13.519 -19.625 2.595 1.00 97.81 296 PHE A N 1
ATOM 2329 C CA . PHE A 1 296 ? -12.225 -19.218 2.038 1.00 97.81 296 PHE A CA 1
ATOM 2330 C C . PHE A 1 296 ? -11.020 -19.682 2.868 1.00 97.81 296 PHE A C 1
ATOM 2332 O O . PHE A 1 296 ? -9.864 -19.523 2.453 1.00 97.81 296 PHE A O 1
ATOM 2339 N N . GLY A 1 297 ? -11.277 -20.280 4.035 1.00 97.56 297 GLY A N 1
ATOM 2340 C CA . GLY A 1 297 ? -10.257 -20.668 5.005 1.00 97.56 297 GLY A CA 1
ATOM 2341 C C . GLY A 1 297 ? -9.600 -19.469 5.691 1.00 97.56 297 GLY A C 1
ATOM 2342 O O . GLY A 1 297 ? -8.410 -19.541 6.002 1.00 97.56 297 GLY A O 1
ATOM 2343 N N . VAL A 1 298 ? -10.335 -18.367 5.884 1.00 98.38 298 VAL A N 1
ATOM 2344 C CA . VAL A 1 298 ? -9.818 -17.148 6.525 1.00 98.38 298 VAL A CA 1
ATOM 2345 C C . VAL A 1 298 ? -9.713 -17.340 8.033 1.00 98.38 298 VAL A C 1
ATOM 2347 O O . VAL A 1 298 ? -10.615 -17.870 8.676 1.00 98.38 298 VAL A O 1
ATOM 2350 N N . LYS A 1 299 ? -8.597 -16.885 8.605 1.00 98.38 299 LYS A N 1
ATOM 2351 C CA . LYS A 1 299 ? -8.404 -16.784 10.052 1.00 98.38 299 LYS A CA 1
ATOM 2352 C C . LYS A 1 299 ? -8.264 -15.316 10.420 1.00 98.38 299 LYS A C 1
ATOM 2354 O O . LYS A 1 299 ? -7.224 -14.726 10.148 1.00 98.38 299 LYS A O 1
ATOM 2359 N N . TYR A 1 300 ? -9.307 -14.744 11.008 1.00 98.69 300 TYR A N 1
ATOM 2360 C CA . TYR A 1 300 ? -9.325 -13.324 11.345 1.00 98.69 300 TYR A CA 1
ATOM 2361 C C . TYR A 1 300 ? -8.421 -12.983 12.530 1.00 98.69 300 TYR A C 1
ATOM 2363 O O . TYR A 1 300 ? -8.173 -13.815 13.413 1.00 98.69 300 TYR A O 1
ATOM 2371 N N . SER A 1 301 ? -8.002 -11.721 12.567 1.00 98.81 301 SER A N 1
ATOM 2372 C CA . SER A 1 301 ? -7.508 -11.061 13.774 1.00 98.81 301 SER A CA 1
ATOM 2373 C C . SER A 1 301 ? -8.426 -9.899 14.103 1.00 98.81 301 SER A C 1
ATOM 2375 O O . SER A 1 301 ? -8.532 -8.957 13.327 1.00 98.81 301 SER A O 1
ATOM 2377 N N . ALA A 1 302 ? -9.117 -10.007 15.231 1.00 98.69 302 ALA A N 1
ATOM 2378 C CA . ALA A 1 302 ? -10.123 -9.063 15.683 1.00 98.69 302 ALA A CA 1
ATOM 2379 C C . ALA A 1 302 ? -9.507 -8.113 16.719 1.00 98.69 302 ALA A C 1
ATOM 2381 O O . ALA A 1 302 ? -9.021 -8.565 17.762 1.00 98.69 302 ALA A O 1
ATOM 2382 N N . TYR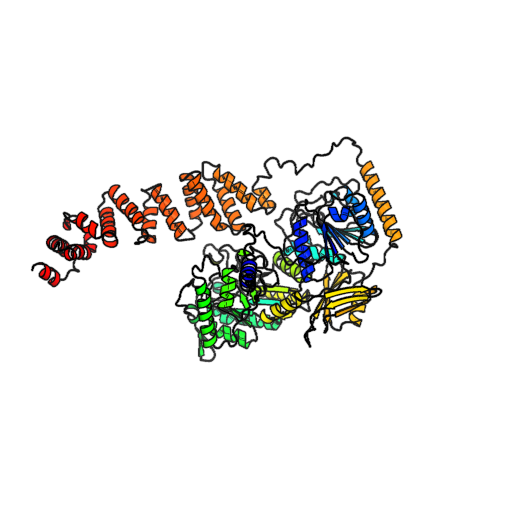 A 1 303 ? -9.493 -6.817 16.427 1.00 98.38 303 TYR A N 1
ATOM 2383 C CA . TYR A 1 303 ? -8.859 -5.788 17.242 1.00 98.38 303 TYR A CA 1
ATOM 2384 C C . TYR A 1 303 ? -9.880 -5.149 18.172 1.00 98.38 303 TYR A C 1
ATOM 2386 O O . TYR A 1 303 ? -10.681 -4.303 17.794 1.00 98.38 303 TYR A O 1
ATOM 2394 N N . THR A 1 304 ? -9.850 -5.600 19.424 1.00 97.12 304 THR A N 1
ATOM 2395 C CA . THR A 1 304 ? -10.823 -5.196 20.436 1.00 97.12 304 THR A CA 1
ATOM 2396 C C . THR A 1 304 ? -10.592 -3.758 20.869 1.00 97.12 304 THR A C 1
ATOM 2398 O O . THR A 1 304 ? -9.482 -3.419 21.294 1.00 97.12 304 THR A O 1
ATOM 2401 N N . ILE A 1 305 ? -11.660 -2.968 20.870 1.00 95.00 305 ILE A N 1
ATOM 2402 C CA . ILE A 1 305 ? -11.699 -1.625 21.442 1.00 95.00 305 ILE A CA 1
ATOM 2403 C C . ILE A 1 305 ? -12.668 -1.603 22.620 1.00 95.00 305 ILE A C 1
ATOM 2405 O O . ILE A 1 305 ? -13.755 -2.171 22.547 1.00 95.00 305 ILE A O 1
ATOM 2409 N N . PHE A 1 306 ? -12.281 -1.009 23.752 1.00 92.19 306 PHE A N 1
ATOM 2410 C CA . PHE A 1 306 ? -13.138 -1.062 24.941 1.00 92.19 306 PHE A CA 1
ATOM 2411 C C . PHE A 1 306 ? -14.126 0.096 25.042 1.00 92.19 306 PHE A C 1
ATOM 2413 O O . PHE A 1 306 ? -15.191 -0.068 25.635 1.00 92.19 306 PHE A O 1
ATOM 2420 N N . ASN A 1 307 ? -13.770 1.256 24.501 1.00 86.88 307 ASN A N 1
ATOM 2421 C CA . ASN A 1 307 ? -14.560 2.475 24.579 1.00 86.88 307 ASN A CA 1
ATOM 2422 C C . ASN A 1 307 ? -14.307 3.358 23.350 1.00 86.88 307 ASN A C 1
ATOM 2424 O O . ASN A 1 307 ? -13.201 3.349 22.814 1.00 86.88 307 ASN A O 1
ATOM 2428 N N . PHE A 1 308 ? -15.289 4.172 22.980 1.00 89.00 308 PHE A N 1
ATOM 2429 C CA . PHE A 1 308 ? -15.153 5.206 21.949 1.00 89.00 308 PHE A CA 1
ATOM 2430 C C . PHE A 1 308 ? -15.051 6.620 22.546 1.00 89.00 308 PHE A C 1
ATOM 2432 O O . PHE A 1 308 ? -14.849 7.582 21.820 1.00 89.00 308 PHE A O 1
ATOM 2439 N N . ASN A 1 309 ? -15.144 6.762 23.873 1.00 82.12 309 ASN A N 1
ATOM 2440 C CA . ASN A 1 309 ? -14.875 8.030 24.554 1.00 82.12 309 ASN A CA 1
ATOM 2441 C C . ASN A 1 309 ? -13.411 8.491 24.457 1.00 82.12 309 ASN A C 1
ATOM 2443 O O . ASN A 1 309 ? -12.490 7.697 24.304 1.00 82.12 309 ASN A O 1
ATOM 2447 N N . GLU A 1 310 ? -13.188 9.775 24.713 1.00 87.50 310 GLU A N 1
ATOM 2448 C CA . GLU A 1 310 ? -11.873 10.422 24.631 1.00 87.50 310 GLU A CA 1
ATOM 2449 C C . GLU A 1 310 ? -11.166 10.537 25.999 1.00 87.50 310 GLU A C 1
ATOM 2451 O O . GLU A 1 310 ? -10.422 11.485 26.279 1.00 87.50 310 GLU A O 1
ATOM 2456 N N . ILE A 1 311 ? -11.429 9.596 26.921 1.00 80.88 311 ILE A N 1
ATOM 2457 C CA . ILE A 1 311 ? -10.879 9.643 28.284 1.00 80.88 311 ILE A CA 1
ATOM 2458 C C . ILE A 1 311 ? -9.369 9.390 28.268 1.00 80.88 311 ILE A C 1
ATOM 2460 O O . ILE A 1 311 ? -8.892 8.259 28.183 1.00 80.88 311 ILE A O 1
ATOM 2464 N N . LYS A 1 312 ? -8.619 10.470 28.490 1.00 86.56 312 LYS A N 1
ATOM 2465 C CA . LYS A 1 312 ? -7.151 10.481 28.575 1.00 86.56 312 LYS A CA 1
ATOM 2466 C C . LYS A 1 312 ? -6.613 10.541 30.009 1.00 86.56 312 LYS A C 1
ATOM 2468 O O . LYS A 1 312 ? -5.407 10.549 30.232 1.00 86.56 312 LYS A O 1
ATOM 2473 N N . THR A 1 313 ? -7.485 10.586 31.020 1.00 77.69 313 THR A N 1
ATOM 2474 C CA . THR A 1 313 ? -7.088 10.626 32.438 1.00 77.69 313 THR A CA 1
ATOM 2475 C C . THR A 1 313 ? -7.909 9.659 33.282 1.00 77.69 313 THR A C 1
ATOM 2477 O O . THR A 1 313 ? -9.056 9.353 32.981 1.00 77.69 313 THR A O 1
ATOM 2480 N N . ALA A 1 314 ? -7.305 9.139 34.353 1.00 73.75 314 ALA A N 1
ATOM 2481 C CA . ALA A 1 314 ? -7.987 8.211 35.246 1.00 73.75 314 ALA A CA 1
ATOM 2482 C C . ALA A 1 314 ? -9.191 8.882 35.952 1.00 73.75 314 ALA A C 1
ATOM 2484 O O . ALA A 1 314 ? -9.099 10.059 36.303 1.00 73.75 314 ALA A O 1
ATOM 2485 N N . PRO A 1 315 ? -10.265 8.131 36.268 1.00 82.12 315 PRO A N 1
ATOM 2486 C CA . PRO A 1 315 ? -10.384 6.674 36.164 1.00 82.12 315 PRO A CA 1
ATOM 2487 C C . PRO A 1 315 ? -10.719 6.166 34.751 1.00 82.12 315 PRO A C 1
ATOM 2489 O O . PRO A 1 315 ? -11.642 6.642 34.104 1.00 82.12 315 PRO A O 1
ATOM 2492 N N . PHE A 1 316 ? -10.013 5.116 34.323 1.00 83.06 316 PHE A N 1
ATOM 2493 C CA . PHE A 1 316 ? -10.270 4.403 33.069 1.00 83.06 316 PHE A CA 1
ATOM 2494 C C . PHE A 1 316 ? -11.381 3.355 33.270 1.00 83.06 316 PHE A C 1
ATOM 2496 O O . PHE A 1 316 ? -11.146 2.303 33.877 1.00 83.06 316 PHE A O 1
ATOM 2503 N N . LEU A 1 317 ? -12.600 3.675 32.831 1.00 82.19 317 LEU A N 1
ATOM 2504 C CA . LEU A 1 317 ? -13.824 2.884 33.013 1.00 82.19 317 LEU A CA 1
ATOM 2505 C C . LEU A 1 317 ? -14.236 2.145 31.728 1.00 82.19 317 LEU A C 1
ATOM 2507 O O . LEU A 1 317 ? -13.761 2.440 30.643 1.00 82.19 317 LEU A O 1
ATOM 2511 N N . PHE A 1 318 ? -15.138 1.170 31.844 1.00 86.00 318 PHE A N 1
ATOM 2512 C CA . PHE A 1 318 ? -15.563 0.292 30.738 1.00 86.00 318 PHE A CA 1
ATOM 2513 C C . PHE A 1 318 ? -17.072 0.386 30.502 1.00 86.00 318 PHE A C 1
ATOM 2515 O O . PHE A 1 318 ? -17.738 -0.622 30.275 1.00 86.00 318 PHE A O 1
ATOM 2522 N N . ASN A 1 319 ? -17.628 1.589 30.655 1.00 79.56 319 ASN A N 1
ATOM 2523 C CA . ASN A 1 319 ? -19.074 1.781 30.653 1.00 79.56 319 ASN A CA 1
ATOM 2524 C C . ASN A 1 319 ? -19.670 1.372 29.305 1.00 79.56 319 ASN A C 1
ATOM 2526 O O . ASN A 1 319 ? -20.633 0.614 29.295 1.00 79.56 319 ASN A O 1
ATOM 2530 N N . GLU A 1 320 ? -19.054 1.803 28.199 1.00 85.81 320 GLU A N 1
ATOM 2531 C CA . GLU A 1 320 ? -19.526 1.532 26.836 1.00 85.81 320 GLU A CA 1
ATOM 2532 C C . GLU A 1 320 ? -19.470 0.045 26.488 1.00 85.81 320 GLU A C 1
ATOM 2534 O O . GLU A 1 320 ? -20.438 -0.521 25.984 1.00 85.81 320 GLU A O 1
ATOM 2539 N N . TRP A 1 321 ? -18.381 -0.619 26.876 1.00 86.00 321 TRP A N 1
ATOM 2540 C CA . TRP A 1 321 ? -18.217 -2.066 26.742 1.00 86.00 321 TRP A CA 1
ATOM 2541 C C . TRP A 1 321 ? -19.365 -2.877 27.369 1.00 86.00 321 TRP A C 1
ATOM 2543 O O . TRP A 1 321 ? -19.731 -3.947 26.875 1.00 86.00 321 TRP A O 1
ATOM 2553 N N . ASP A 1 322 ? -19.909 -2.406 28.493 1.00 83.56 322 ASP A N 1
ATOM 2554 C CA . ASP A 1 322 ? -20.940 -3.103 29.267 1.00 83.56 322 ASP A CA 1
ATOM 2555 C C . ASP A 1 322 ? -22.373 -2.579 28.987 1.00 83.56 322 ASP A C 1
ATOM 2557 O O . ASP A 1 322 ? -23.320 -3.085 29.606 1.00 83.56 322 ASP A O 1
ATOM 2561 N N . LEU A 1 323 ? -22.547 -1.614 28.062 1.00 84.62 323 LEU A N 1
ATOM 2562 C CA . LEU A 1 323 ? -23.843 -0.995 27.722 1.00 84.62 323 LEU A CA 1
ATOM 2563 C C . LEU A 1 323 ? -24.839 -2.011 27.162 1.00 84.62 323 LEU A C 1
ATOM 2565 O O . LEU A 1 323 ? -25.898 -2.240 27.752 1.00 84.62 323 LEU A O 1
ATOM 2569 N N . ASN A 1 324 ? -24.506 -2.622 26.024 1.00 91.75 324 ASN A N 1
ATOM 2570 C CA . ASN A 1 324 ? -25.380 -3.580 25.361 1.00 91.75 324 ASN A CA 1
ATOM 2571 C C . ASN A 1 324 ? -25.130 -4.998 25.892 1.00 91.75 324 ASN A C 1
ATOM 2573 O O . ASN A 1 324 ? -23.990 -5.441 26.075 1.00 91.75 324 ASN A O 1
ATOM 2577 N N . LYS A 1 325 ? -26.220 -5.722 26.157 1.00 88.56 325 LYS A N 1
ATOM 2578 C CA . LYS A 1 325 ? -26.186 -7.077 26.710 1.00 88.56 325 LYS A CA 1
ATOM 2579 C C . LYS A 1 325 ? -26.953 -8.029 25.817 1.00 88.56 325 LYS A C 1
ATOM 2581 O O . LYS A 1 325 ? -28.099 -7.774 25.464 1.00 88.56 325 LYS A O 1
ATOM 2586 N N . THR A 1 326 ? -26.358 -9.186 25.574 1.00 84.19 326 THR A N 1
ATOM 2587 C CA . THR A 1 326 ? -26.999 -10.285 24.862 1.00 84.19 326 THR A CA 1
ATOM 2588 C C . THR A 1 326 ? -27.315 -11.415 25.830 1.00 84.19 326 THR A C 1
ATOM 2590 O O . THR A 1 326 ? -26.599 -11.645 26.811 1.00 84.19 326 THR A O 1
ATOM 2593 N N . THR A 1 327 ? -28.411 -12.124 25.565 1.00 86.75 327 THR A N 1
ATOM 2594 C CA . THR A 1 327 ? -28.784 -13.335 26.297 1.00 86.75 327 THR A CA 1
ATOM 2595 C C . THR A 1 327 ? -28.704 -14.518 25.346 1.00 86.75 327 THR A C 1
ATOM 2597 O O . THR A 1 327 ? -29.561 -14.690 24.483 1.00 86.75 327 THR A O 1
ATOM 2600 N N . LYS A 1 328 ? -27.667 -15.341 25.513 1.00 82.75 328 LYS A N 1
ATOM 2601 C CA . LYS A 1 328 ? -27.468 -16.600 24.781 1.00 82.75 328 LYS A CA 1
ATOM 2602 C C . LYS A 1 328 ? -27.313 -17.719 25.819 1.00 82.75 328 LYS A C 1
ATOM 2604 O O . LYS A 1 328 ? -26.724 -17.501 26.878 1.00 82.75 328 LYS A O 1
ATOM 2609 N N . ASP A 1 329 ? -27.911 -18.884 25.577 1.00 81.25 329 ASP A N 1
ATOM 2610 C CA . ASP A 1 329 ? -27.876 -20.049 26.484 1.00 81.25 329 ASP A CA 1
ATOM 2611 C C . ASP A 1 329 ? -28.276 -19.756 27.946 1.00 81.25 329 ASP A C 1
ATOM 2613 O O . ASP A 1 329 ? -27.636 -20.218 28.894 1.00 81.25 329 ASP A O 1
ATOM 2617 N N . ASN A 1 330 ? -29.334 -18.959 28.148 1.00 84.75 330 ASN A N 1
ATOM 2618 C CA . ASN A 1 330 ? -29.806 -18.504 29.468 1.00 84.75 330 ASN A CA 1
ATOM 2619 C C . ASN A 1 330 ? -28.752 -17.743 30.301 1.00 84.75 330 ASN A C 1
ATOM 2621 O O . ASN A 1 330 ? -28.875 -17.650 31.524 1.00 84.75 330 ASN A O 1
ATOM 2625 N N . LYS A 1 331 ? -27.718 -17.183 29.660 1.00 84.44 331 LYS A N 1
ATOM 2626 C CA . LYS A 1 331 ? -26.718 -16.315 30.291 1.00 84.44 331 LYS A CA 1
ATOM 2627 C C . LYS A 1 331 ? -26.762 -14.931 29.660 1.00 84.44 331 LYS A C 1
ATOM 2629 O O . LYS A 1 331 ? -26.525 -14.781 28.464 1.00 84.44 331 LYS A O 1
ATOM 2634 N N . THR A 1 332 ? -27.025 -13.919 30.481 1.00 87.44 332 THR A N 1
ATOM 2635 C CA . THR A 1 332 ? -26.918 -12.513 30.082 1.00 87.44 332 THR A CA 1
ATOM 2636 C C . THR A 1 332 ? -25.508 -12.008 30.377 1.00 87.44 332 THR A C 1
ATOM 2638 O O . THR A 1 332 ? -25.043 -12.093 31.514 1.00 87.44 332 THR A O 1
ATOM 2641 N N . GLN A 1 333 ? -24.826 -11.480 29.365 1.00 88.06 333 GLN A N 1
ATOM 2642 C CA . GLN A 1 333 ? -23.497 -10.866 29.481 1.00 88.06 333 GLN A CA 1
ATOM 2643 C C . GLN A 1 333 ? -23.371 -9.690 28.501 1.00 88.06 333 GLN A C 1
ATOM 2645 O O . GLN A 1 333 ? -24.231 -9.528 27.636 1.00 88.06 333 GLN A O 1
ATOM 2650 N N . SER A 1 334 ? -22.319 -8.874 28.635 1.00 90.69 334 SER A N 1
ATOM 2651 C CA . SER A 1 334 ? -21.979 -7.846 27.635 1.00 90.69 334 SER A CA 1
ATOM 2652 C C . SER A 1 334 ? -21.882 -8.486 26.245 1.00 90.69 334 SER A C 1
ATOM 2654 O O . SER A 1 334 ? -21.269 -9.549 26.095 1.00 90.69 334 SER A O 1
ATOM 2656 N N . SER A 1 335 ? -22.495 -7.857 25.242 1.00 92.25 335 SER A N 1
ATOM 2657 C CA . SER A 1 335 ? -22.458 -8.337 23.855 1.00 92.25 335 SER A CA 1
ATOM 2658 C C . SER A 1 335 ? -21.039 -8.319 23.298 1.00 92.25 335 SER A C 1
ATOM 2660 O O . SER A 1 335 ? -20.614 -9.313 22.712 1.00 92.25 335 SER A O 1
ATOM 2662 N N . ALA A 1 336 ? -20.267 -7.268 23.591 1.00 93.81 336 ALA A N 1
ATOM 2663 C CA . ALA A 1 336 ? -18.847 -7.194 23.257 1.00 93.81 336 ALA A CA 1
ATOM 2664 C C . ALA A 1 336 ? -18.067 -8.356 23.895 1.00 93.81 336 ALA A C 1
ATOM 2666 O O . ALA A 1 336 ? -17.331 -9.071 23.218 1.00 93.81 336 ALA A O 1
ATOM 2667 N N . GLN A 1 337 ? -18.319 -8.649 25.180 1.00 93.69 337 GLN A N 1
ATOM 2668 C CA . GLN A 1 337 ? -17.688 -9.789 25.851 1.00 93.69 337 GLN A CA 1
ATOM 2669 C C . GLN A 1 337 ? -18.108 -11.145 25.257 1.00 93.69 337 GLN A C 1
ATOM 2671 O O . GLN A 1 337 ? -17.300 -12.078 25.234 1.00 93.69 337 GLN A O 1
ATOM 2676 N N . TRP A 1 338 ? -19.361 -11.298 24.827 1.00 95.00 338 TRP A N 1
ATOM 2677 C CA . TRP A 1 338 ? -19.815 -12.506 24.136 1.00 95.00 338 TRP A CA 1
ATOM 2678 C C . TRP A 1 338 ? -19.099 -12.671 22.790 1.00 95.00 338 TRP A C 1
ATOM 2680 O O . TRP A 1 338 ? -18.544 -13.741 22.546 1.00 95.00 338 TRP A O 1
ATOM 2690 N N . LEU A 1 339 ? -19.023 -11.612 21.979 1.00 97.19 339 LEU A N 1
ATOM 2691 C CA . LEU A 1 339 ? -18.314 -11.605 20.695 1.00 97.19 339 LEU A CA 1
ATOM 2692 C C . LEU A 1 339 ? -16.818 -11.906 20.861 1.00 97.19 339 LEU A C 1
ATOM 2694 O O . LEU A 1 339 ? -16.281 -12.721 20.118 1.00 97.19 339 LEU A O 1
ATOM 2698 N N . SER A 1 340 ? -16.148 -11.370 21.888 1.00 97.25 340 SER A N 1
ATOM 2699 C CA . SER A 1 340 ? -14.740 -11.711 22.171 1.00 97.25 340 SER A CA 1
ATOM 2700 C C . SER A 1 340 ? -14.545 -13.198 22.435 1.00 97.25 340 SER A C 1
ATOM 2702 O O . SER A 1 340 ? -13.570 -13.785 21.968 1.00 97.25 340 SER A O 1
ATOM 2704 N N . LYS A 1 341 ? -15.483 -13.838 23.147 1.00 95.69 341 LYS A N 1
ATOM 2705 C CA . LYS A 1 341 ? -15.449 -15.294 23.323 1.00 95.69 341 LYS A CA 1
ATOM 2706 C C . LYS A 1 341 ? -15.709 -16.019 22.005 1.00 95.69 341 LYS A C 1
ATOM 2708 O O . LYS A 1 341 ? -15.009 -16.979 21.729 1.00 95.69 341 LYS A O 1
ATOM 2713 N N . GLN A 1 342 ? -16.629 -15.539 21.165 1.00 97.06 342 GLN A N 1
ATOM 2714 C CA . GLN A 1 342 ? -16.864 -16.126 19.839 1.00 97.06 342 GLN A CA 1
ATOM 2715 C C . GLN A 1 342 ? -15.613 -16.092 18.953 1.00 97.06 342 GLN A C 1
ATOM 2717 O O . GLN A 1 342 ? -15.308 -17.098 18.317 1.00 97.06 342 GLN A O 1
ATOM 2722 N N . VAL A 1 343 ? -14.867 -14.984 18.933 1.00 98.44 343 VAL A N 1
ATOM 2723 C CA . VAL A 1 343 ? -13.585 -14.886 18.210 1.00 98.44 343 VAL A CA 1
ATOM 2724 C C . VAL A 1 343 ? -12.618 -15.974 18.693 1.00 98.44 343 VAL A C 1
ATOM 2726 O O . VAL A 1 343 ? -12.088 -16.738 17.886 1.00 98.44 343 VAL A O 1
ATOM 2729 N N . ILE A 1 344 ? -12.430 -16.086 20.012 1.00 97.88 344 ILE A N 1
ATOM 2730 C CA . ILE A 1 344 ? -11.514 -17.063 20.622 1.00 97.88 344 ILE A CA 1
ATOM 2731 C C . ILE A 1 344 ? -11.968 -18.506 20.353 1.00 97.88 344 ILE A C 1
ATOM 2733 O O . ILE A 1 344 ? -11.155 -19.342 19.955 1.00 97.88 344 ILE A O 1
ATOM 2737 N N . ASP A 1 345 ? -13.253 -18.802 20.548 1.00 96.94 345 ASP A N 1
ATOM 2738 C CA . ASP A 1 345 ? -13.824 -20.148 20.431 1.00 96.94 345 ASP A CA 1
ATOM 2739 C C . ASP A 1 345 ? -13.792 -20.667 18.980 1.00 96.94 345 ASP A C 1
ATOM 2741 O O . ASP A 1 345 ? -13.672 -21.873 18.763 1.00 96.94 345 ASP A O 1
ATOM 2745 N N . ASN A 1 346 ? -13.818 -19.769 17.985 1.00 97.81 346 ASN A N 1
ATOM 2746 C CA . ASN A 1 346 ? -13.627 -20.104 16.567 1.00 97.81 346 ASN A CA 1
ATOM 2747 C C . ASN A 1 346 ? -12.142 -20.200 16.152 1.00 97.81 346 ASN A C 1
ATOM 2749 O O . ASN A 1 346 ? -11.834 -20.447 14.987 1.00 97.81 346 ASN A O 1
ATOM 2753 N N . GLY A 1 347 ? -11.202 -20.051 17.093 1.00 96.75 347 GLY A N 1
ATOM 2754 C CA . GLY A 1 347 ? -9.766 -20.198 16.843 1.00 96.75 347 GLY A CA 1
ATOM 2755 C C . GLY A 1 347 ? -9.116 -19.008 16.132 1.00 96.75 347 GLY A C 1
ATOM 2756 O O . GLY A 1 347 ? -8.003 -19.146 15.615 1.00 96.75 347 GLY A O 1
ATOM 2757 N N . PHE A 1 348 ? -9.785 -17.855 16.104 1.00 98.44 348 PHE A N 1
ATOM 2758 C CA . PHE A 1 348 ? -9.240 -16.605 15.580 1.00 98.44 348 PHE A CA 1
ATOM 2759 C C . PHE A 1 348 ? -8.387 -15.879 16.624 1.00 98.44 348 PHE A C 1
ATOM 2761 O O . PHE A 1 348 ? -8.318 -16.261 17.796 1.00 98.44 348 PHE A O 1
ATOM 2768 N N . GLU A 1 349 ? -7.677 -14.840 16.193 1.00 98.56 349 GLU A N 1
ATOM 2769 C CA . GLU A 1 349 ? -6.899 -13.999 17.098 1.00 98.56 349 GLU A CA 1
ATOM 2770 C C . GLU A 1 349 ? -7.767 -12.879 17.671 1.00 98.56 349 GLU A C 1
ATOM 2772 O O . GLU A 1 349 ? -8.432 -12.161 16.933 1.00 98.56 349 GLU A O 1
ATOM 2777 N N . LEU A 1 350 ? -7.712 -12.715 18.993 1.00 98.62 350 LEU A N 1
ATOM 2778 C CA . LEU A 1 350 ? -8.197 -11.524 19.678 1.00 98.62 350 LEU A CA 1
ATOM 2779 C C . LEU A 1 350 ? -6.987 -10.637 20.003 1.00 98.62 350 LEU A C 1
ATOM 2781 O O . LEU A 1 350 ? -6.090 -11.052 20.745 1.00 98.62 350 LEU A O 1
ATOM 2785 N N . ALA A 1 351 ? -6.968 -9.442 19.428 1.00 98.06 351 ALA A N 1
ATOM 2786 C CA . ALA A 1 351 ? -5.939 -8.417 19.550 1.00 98.06 351 ALA A CA 1
ATOM 2787 C C . ALA A 1 351 ? -6.536 -7.134 20.160 1.00 98.06 351 ALA A C 1
ATOM 2789 O O . ALA A 1 351 ? -7.678 -7.143 20.626 1.00 98.06 351 ALA A O 1
ATOM 2790 N N . ILE A 1 352 ? -5.770 -6.043 20.217 1.00 97.25 352 ILE A N 1
ATOM 2791 C CA . ILE A 1 352 ? -6.199 -4.799 20.875 1.00 97.25 352 ILE A CA 1
ATOM 2792 C C . ILE A 1 352 ? -6.030 -3.586 19.959 1.00 97.25 352 ILE A C 1
ATOM 2794 O O . ILE A 1 352 ? -4.977 -3.420 19.351 1.00 97.25 352 ILE A O 1
ATOM 2798 N N . HIS A 1 353 ? -7.062 -2.748 19.901 1.00 97.06 353 HIS A N 1
ATOM 2799 C CA . HIS A 1 353 ? -7.106 -1.483 19.158 1.00 97.06 353 HIS A CA 1
ATOM 2800 C C . HIS A 1 353 ? -6.906 -0.263 20.080 1.00 97.06 353 HIS A C 1
ATOM 2802 O O . HIS A 1 353 ? -7.085 0.872 19.691 1.00 97.06 353 HIS A O 1
ATOM 2808 N N . GLY A 1 354 ? -6.589 -0.484 21.356 1.00 93.56 354 GLY A N 1
ATOM 2809 C CA . GLY A 1 354 ? -6.447 0.568 22.364 1.00 93.56 354 GLY A CA 1
ATOM 2810 C C . GLY A 1 354 ? -7.278 0.292 23.610 1.00 93.56 354 GLY A C 1
ATOM 2811 O O . GLY A 1 354 ? -7.991 -0.709 23.716 1.00 93.56 354 GLY A O 1
ATOM 2812 N N . TYR A 1 355 ? -7.151 1.170 24.604 1.00 92.25 355 TYR A N 1
ATOM 2813 C CA . TYR A 1 355 ? -8.118 1.222 25.702 1.00 92.25 355 TYR A CA 1
ATOM 2814 C C . TYR A 1 355 ? -9.395 1.938 25.242 1.00 92.25 355 TYR A C 1
ATOM 2816 O O . TYR A 1 355 ? -10.499 1.449 25.467 1.00 92.25 355 TYR A O 1
ATOM 2824 N N . ASN A 1 356 ? -9.228 3.074 24.581 1.00 91.88 356 ASN A N 1
ATOM 2825 C CA . ASN A 1 356 ? -10.258 3.813 23.879 1.00 91.88 356 ASN A CA 1
ATOM 2826 C C . ASN A 1 356 ? -9.762 4.153 22.468 1.00 91.88 356 ASN A C 1
ATOM 2828 O O . ASN A 1 356 ? -8.600 3.887 22.158 1.00 91.88 356 ASN A O 1
ATOM 2832 N N . HIS A 1 357 ? -10.631 4.710 21.629 1.00 93.31 357 HIS A N 1
ATOM 2833 C CA . HIS A 1 357 ? -10.333 5.020 20.226 1.00 93.31 357 HIS A CA 1
ATOM 2834 C C . HIS A 1 357 ? -9.522 6.330 20.052 1.00 93.31 357 HIS A C 1
ATOM 2836 O O . HIS A 1 357 ? -9.607 7.010 19.037 1.00 93.31 357 HIS A O 1
ATOM 2842 N N . GLU A 1 358 ? -8.725 6.715 21.054 1.00 94.50 358 GLU A N 1
ATOM 2843 C CA . GLU A 1 358 ? -7.873 7.903 20.971 1.00 94.50 358 GLU A CA 1
ATOM 2844 C C . GLU A 1 358 ? -6.519 7.551 20.344 1.00 94.50 358 GLU A C 1
ATOM 2846 O O . GLU A 1 358 ? -5.817 6.659 20.836 1.00 94.50 358 GLU A O 1
ATOM 2851 N N . SER A 1 359 ? -6.112 8.291 19.313 1.00 95.00 359 SER A N 1
ATOM 2852 C CA . SER A 1 359 ? -4.787 8.164 18.701 1.00 95.00 359 SER A CA 1
ATOM 2853 C C . SER A 1 359 ? -3.671 8.339 19.733 1.00 95.00 359 SER A C 1
ATOM 2855 O O . SER A 1 359 ? -3.760 9.159 20.653 1.00 95.00 359 SER A O 1
ATOM 2857 N N . LEU A 1 360 ? -2.580 7.584 19.593 1.00 95.25 360 LEU A N 1
ATOM 2858 C CA . LEU A 1 360 ? -1.457 7.637 20.535 1.00 95.25 360 LEU A CA 1
ATOM 2859 C C . LEU A 1 360 ? -0.442 8.707 20.116 1.00 95.25 360 LEU A C 1
ATOM 2861 O O . LEU A 1 360 ? 0.710 8.405 19.811 1.00 95.25 360 LEU A O 1
ATOM 2865 N N . LEU A 1 361 ? -0.897 9.959 20.108 1.00 93.38 361 LEU A N 1
ATOM 2866 C CA . LEU A 1 361 ? -0.099 11.137 19.774 1.00 93.38 361 LEU A CA 1
ATOM 2867 C C . LEU A 1 361 ? 0.254 11.926 21.037 1.00 93.38 361 LEU A C 1
ATOM 2869 O O . LEU A 1 361 ? -0.569 12.080 21.946 1.00 93.38 361 LEU A O 1
ATOM 2873 N N . LYS A 1 362 ? 1.471 12.463 21.099 1.00 88.56 362 LYS A N 1
ATOM 2874 C CA . LYS A 1 362 ? 1.964 13.276 22.218 1.00 88.56 362 LYS A CA 1
ATOM 2875 C C . LYS A 1 362 ? 1.111 14.521 22.453 1.00 88.56 362 LYS A C 1
ATOM 2877 O O . LYS A 1 362 ? 0.930 14.916 23.602 1.00 88.56 362 LYS A O 1
ATOM 2882 N N . GLU A 1 363 ? 0.621 15.146 21.389 1.00 89.12 363 GLU A N 1
ATOM 2883 C CA . GLU A 1 363 ? -0.245 16.328 21.469 1.00 89.12 363 GLU A CA 1
ATOM 2884 C C . GLU A 1 363 ? -1.609 16.032 22.100 1.00 89.12 363 GLU A C 1
ATOM 2886 O O . GLU A 1 363 ? -2.109 16.850 22.868 1.00 89.12 363 GLU A O 1
ATOM 2891 N N . LEU A 1 364 ? -2.159 14.834 21.877 1.00 88.75 364 LEU A N 1
ATOM 2892 C CA . LEU A 1 364 ? -3.406 14.400 22.506 1.00 88.75 364 LEU A CA 1
ATOM 2893 C C . LEU A 1 364 ? -3.162 13.948 23.951 1.00 88.75 364 LEU A C 1
ATOM 2895 O O . LEU A 1 364 ? -3.886 14.319 24.877 1.00 88.75 364 LEU A O 1
ATOM 2899 N N . TRP A 1 365 ? -2.098 13.179 24.184 1.00 89.12 365 TRP A N 1
ATOM 2900 C CA . TRP A 1 365 ? -1.753 12.630 25.494 1.00 89.12 365 TRP A CA 1
ATOM 2901 C C . TRP A 1 365 ? -0.726 13.500 26.227 1.00 89.12 365 TRP A C 1
ATOM 2903 O O . TRP A 1 365 ? 0.410 13.084 26.457 1.00 89.12 365 TRP A O 1
ATOM 2913 N N . LEU A 1 366 ? -1.164 14.675 26.707 1.00 86.12 366 LEU A N 1
ATOM 2914 C CA . LEU A 1 366 ? -0.328 15.650 27.442 1.00 86.12 366 LEU A CA 1
ATOM 2915 C C . LEU A 1 366 ? 0.454 15.058 28.633 1.00 86.12 366 LEU A C 1
ATOM 2917 O O . LEU A 1 366 ? 1.443 15.634 29.090 1.00 86.12 366 LEU A O 1
ATOM 2921 N N . ARG A 1 367 ? 0.002 13.914 29.164 1.00 85.31 367 ARG A N 1
ATOM 2922 C CA . ARG A 1 367 ? 0.728 13.078 30.131 1.00 85.31 367 ARG A CA 1
ATOM 2923 C C . ARG A 1 367 ? 0.886 11.671 29.549 1.00 85.31 367 ARG A C 1
ATOM 2925 O O . ARG A 1 367 ? -0.019 10.855 29.738 1.00 85.31 367 ARG A O 1
ATOM 2932 N N . PRO A 1 368 ? 1.996 11.363 28.863 1.00 85.25 368 PRO A N 1
ATOM 2933 C CA . PRO A 1 368 ? 2.170 10.083 28.176 1.00 85.25 368 PRO A CA 1
ATOM 2934 C C . PRO A 1 368 ? 2.033 8.841 29.075 1.00 85.25 368 PRO A C 1
ATOM 2936 O O . PRO A 1 368 ? 1.587 7.790 28.623 1.00 85.25 368 PRO A O 1
ATOM 2939 N N . GLU A 1 369 ? 2.291 8.945 30.385 1.00 87.44 369 GLU A N 1
ATOM 2940 C CA . GLU A 1 369 ? 2.061 7.850 31.341 1.00 87.44 369 GLU A CA 1
ATOM 2941 C C . GLU A 1 369 ? 0.578 7.450 31.449 1.00 87.44 369 GLU A C 1
ATOM 2943 O O . GLU A 1 369 ? 0.245 6.360 31.927 1.00 87.44 369 GLU A O 1
ATOM 2948 N N . ALA A 1 370 ? -0.341 8.319 31.025 1.00 88.12 370 ALA A N 1
ATOM 2949 C CA . ALA A 1 370 ? -1.757 8.002 30.958 1.00 88.12 370 ALA A CA 1
ATOM 2950 C C . ALA A 1 370 ? -2.072 6.955 29.877 1.00 88.12 370 ALA A C 1
ATOM 2952 O O . ALA A 1 370 ? -2.936 6.114 30.129 1.00 88.12 370 ALA A O 1
ATOM 2953 N N . ILE A 1 371 ? -1.307 6.909 28.776 1.00 92.94 371 ILE A N 1
ATOM 2954 C CA . ILE A 1 371 ? -1.373 5.831 27.773 1.00 92.94 371 ILE A CA 1
ATOM 2955 C C . ILE A 1 371 ? -1.114 4.489 28.464 1.00 92.94 371 ILE A C 1
ATOM 2957 O O . ILE A 1 371 ? -1.910 3.550 28.380 1.00 92.94 371 ILE A O 1
ATOM 2961 N N . GLU A 1 372 ? -0.033 4.407 29.248 1.00 93.50 372 GLU A N 1
ATOM 2962 C CA . GLU A 1 372 ? 0.300 3.189 29.987 1.00 93.50 372 GLU A CA 1
ATOM 2963 C C . GLU A 1 372 ? -0.802 2.791 30.967 1.00 93.50 372 GLU A C 1
ATOM 2965 O O . GLU A 1 372 ? -1.076 1.606 31.155 1.00 93.50 372 GLU A O 1
ATOM 2970 N N . ASN A 1 373 ? -1.404 3.768 31.648 1.00 86.56 373 ASN A N 1
ATOM 2971 C CA . ASN A 1 373 ? -2.458 3.517 32.622 1.00 86.56 373 ASN A CA 1
ATOM 2972 C C . ASN A 1 373 ? -3.748 3.025 31.953 1.00 86.56 373 ASN A C 1
ATOM 2974 O O . ASN A 1 373 ? -4.379 2.112 32.497 1.00 86.56 373 ASN A O 1
ATOM 2978 N N . GLY A 1 374 ? -4.084 3.546 30.770 1.00 90.31 374 GLY A N 1
ATOM 2979 C CA . GLY A 1 374 ? -5.151 3.029 29.915 1.00 90.31 374 GLY A CA 1
ATOM 2980 C C . GLY A 1 374 ? -4.906 1.565 29.547 1.00 90.31 374 GLY A C 1
ATOM 2981 O O . GLY A 1 374 ? -5.740 0.703 29.835 1.00 90.31 374 GLY A O 1
ATOM 2982 N N . PHE A 1 375 ? -3.712 1.225 29.050 1.00 94.94 375 PHE A N 1
ATOM 2983 C CA . PHE A 1 375 ? -3.365 -0.173 28.755 1.00 94.94 375 PHE A CA 1
ATOM 2984 C C . PHE A 1 375 ? -3.333 -1.062 30.005 1.00 94.94 375 PHE A C 1
ATOM 2986 O O . PHE A 1 375 ? -3.814 -2.196 29.970 1.00 94.94 375 PHE A O 1
ATOM 2993 N N . LYS A 1 376 ? -2.859 -0.567 31.155 1.00 89.69 376 LYS A N 1
ATOM 2994 C CA . LYS A 1 376 ? -2.942 -1.291 32.440 1.00 89.69 376 LYS A CA 1
ATOM 2995 C C . LYS A 1 376 ? -4.400 -1.556 32.839 1.00 89.69 376 LYS A C 1
ATOM 2997 O O . LYS A 1 376 ? -4.683 -2.617 33.401 1.00 89.69 376 LYS A O 1
ATOM 3002 N N . ALA A 1 377 ? -5.328 -0.639 32.559 1.00 89.94 377 ALA A N 1
ATOM 3003 C CA . ALA A 1 377 ? -6.759 -0.861 32.761 1.00 89.94 377 ALA A CA 1
ATOM 3004 C C . ALA A 1 377 ? -7.303 -1.915 31.785 1.00 89.94 377 ALA A C 1
ATOM 3006 O O . ALA A 1 377 ? -7.954 -2.866 32.227 1.00 89.94 377 ALA A O 1
ATOM 3007 N N . ALA A 1 378 ? -6.962 -1.819 30.497 1.00 94.00 378 ALA A N 1
ATOM 3008 C CA . ALA A 1 378 ? -7.326 -2.810 29.484 1.00 94.00 378 ALA A CA 1
ATOM 3009 C C . ALA A 1 378 ? -6.855 -4.222 29.875 1.00 94.00 378 ALA A C 1
ATOM 3011 O O . ALA A 1 378 ? -7.639 -5.167 29.842 1.00 94.00 378 ALA A O 1
ATOM 3012 N N . ARG A 1 379 ? -5.625 -4.377 30.389 1.00 93.81 379 ARG A N 1
ATOM 3013 C CA . ARG A 1 379 ? -5.114 -5.661 30.917 1.00 93.81 379 ARG A CA 1
ATOM 3014 C C . ARG A 1 379 ? -5.961 -6.219 32.060 1.00 93.81 379 ARG A C 1
ATOM 3016 O O . ARG A 1 379 ? -6.193 -7.430 32.127 1.00 93.81 379 ARG A O 1
ATOM 3023 N N . LYS A 1 380 ? -6.424 -5.361 32.976 1.00 90.19 380 LYS A N 1
ATOM 3024 C CA . LYS A 1 380 ? -7.307 -5.780 34.077 1.00 90.19 380 LYS A CA 1
ATOM 3025 C C . LYS A 1 380 ? -8.641 -6.275 33.525 1.00 90.19 380 LYS A C 1
ATOM 3027 O O . LYS A 1 380 ? -9.064 -7.368 33.901 1.00 90.19 380 LYS A O 1
ATOM 3032 N N . LYS A 1 381 ? -9.265 -5.533 32.600 1.00 90.12 381 LYS A N 1
ATOM 3033 C CA . LYS A 1 381 ? -10.518 -5.954 31.948 1.00 90.12 381 LYS A CA 1
ATOM 3034 C C . LYS A 1 381 ? -10.329 -7.244 31.150 1.00 90.12 381 LYS A C 1
ATOM 3036 O O . LYS A 1 381 ? -11.165 -8.133 31.280 1.00 90.12 381 LYS A O 1
ATOM 3041 N N . TRP A 1 382 ? -9.219 -7.402 30.429 1.00 94.25 382 TRP A N 1
ATOM 3042 C CA . TRP A 1 382 ? -8.851 -8.628 29.705 1.00 94.25 382 TRP A CA 1
ATOM 3043 C C . TRP A 1 382 ? -8.795 -9.848 30.634 1.00 94.25 382 TRP A C 1
ATOM 3045 O O . TRP A 1 382 ? -9.399 -10.887 30.362 1.00 94.25 382 TRP A O 1
ATOM 3055 N N . THR A 1 383 ? -8.126 -9.692 31.781 1.00 93.25 383 THR A N 1
ATOM 3056 C CA . THR A 1 383 ? -7.991 -10.741 32.804 1.00 93.25 383 THR A CA 1
ATOM 3057 C C . THR A 1 383 ? -9.343 -11.102 33.420 1.00 93.25 383 THR A C 1
ATOM 3059 O O . THR A 1 383 ? -9.695 -12.278 33.479 1.00 93.25 383 THR A O 1
ATOM 3062 N N . VAL A 1 384 ? -10.128 -10.103 33.842 1.00 90.56 384 VAL A N 1
ATOM 3063 C CA . VAL A 1 384 ? -11.457 -10.309 34.448 1.00 90.56 384 VAL A CA 1
ATOM 3064 C C . VAL A 1 384 ? -12.438 -10.925 33.450 1.00 90.56 384 VAL A C 1
ATOM 3066 O O . VAL A 1 384 ? -13.265 -11.752 33.828 1.00 90.56 384 VAL A O 1
ATOM 3069 N N . SER A 1 385 ? -12.329 -10.565 32.171 1.00 89.75 385 SER A N 1
ATOM 3070 C CA . SER A 1 385 ? -13.196 -11.090 31.112 1.00 89.75 385 SER A CA 1
ATOM 3071 C C . SER A 1 385 ? -12.846 -12.521 30.699 1.00 89.75 385 SER A C 1
ATOM 3073 O O . SER A 1 385 ? -13.661 -13.165 30.032 1.00 89.75 385 SER A O 1
ATOM 3075 N N . GLY A 1 386 ? -11.684 -13.029 31.131 1.00 93.38 386 GLY A N 1
ATOM 3076 C CA . GLY A 1 386 ? -11.243 -14.402 30.900 1.00 93.38 386 GLY A CA 1
ATOM 3077 C C . GLY A 1 386 ? -10.709 -14.662 29.491 1.00 93.38 386 GLY A C 1
ATOM 3078 O O . GLY A 1 386 ? -10.809 -15.788 29.019 1.00 93.38 386 GLY A O 1
ATOM 3079 N N . PHE A 1 387 ? -10.146 -13.656 28.815 1.00 95.12 387 PHE A N 1
ATOM 3080 C CA . PHE A 1 387 ? -9.674 -13.777 27.423 1.00 95.12 387 PHE A CA 1
ATOM 3081 C C . PHE A 1 387 ? -8.339 -14.528 27.264 1.00 95.12 387 PHE A C 1
ATOM 3083 O O . PHE A 1 387 ? -7.888 -14.791 26.153 1.00 95.12 387 PHE A O 1
ATOM 3090 N N . GLY A 1 388 ? -7.705 -14.928 28.369 1.00 95.62 388 GLY A N 1
ATOM 3091 C CA . GLY A 1 388 ? -6.490 -15.739 28.348 1.00 95.62 388 GLY A CA 1
ATOM 3092 C C . GLY A 1 388 ? -5.220 -14.904 28.190 1.00 95.62 388 GLY A C 1
ATOM 3093 O O . GLY A 1 388 ? -5.009 -13.948 28.934 1.00 95.62 388 GLY A O 1
ATOM 3094 N N . LYS A 1 389 ? -4.327 -15.312 27.277 1.00 96.38 389 LYS A N 1
ATOM 3095 C CA . LYS A 1 389 ? -3.033 -14.639 27.063 1.00 96.38 389 LYS A CA 1
ATOM 3096 C C . LYS A 1 389 ? -3.252 -13.194 26.609 1.00 96.38 389 LYS A C 1
ATOM 3098 O O . LYS A 1 389 ? -4.204 -12.924 25.887 1.00 96.38 389 LYS A O 1
ATOM 3103 N N . PHE A 1 390 ? -2.364 -12.293 27.024 1.00 97.75 390 PHE A N 1
ATOM 3104 C CA . PHE A 1 390 ? -2.397 -10.907 26.565 1.00 97.75 390 PHE A CA 1
ATOM 3105 C C . PHE A 1 390 ? -2.114 -10.809 25.058 1.00 97.75 390 PHE A C 1
ATOM 3107 O O . PHE A 1 390 ? -1.374 -11.650 24.527 1.00 97.75 390 PHE A O 1
ATOM 3114 N N . PRO A 1 391 ? -2.702 -9.806 24.381 1.00 97.50 391 PRO A N 1
ATOM 3115 C CA . PRO A 1 391 ? -2.492 -9.585 22.958 1.00 97.50 391 PRO A CA 1
ATOM 3116 C C . PRO A 1 391 ? -1.033 -9.211 22.681 1.00 97.50 391 PRO A C 1
ATOM 3118 O O . PRO A 1 391 ? -0.351 -8.624 23.522 1.00 97.50 391 PRO A O 1
ATOM 3121 N N . ILE A 1 392 ? -0.559 -9.572 21.490 1.00 98.19 392 ILE A N 1
ATOM 3122 C CA . ILE A 1 392 ? 0.813 -9.295 21.033 1.00 98.19 392 ILE A CA 1
ATOM 3123 C C . ILE A 1 392 ? 0.851 -8.457 19.749 1.00 98.19 392 ILE A C 1
ATOM 3125 O O . ILE A 1 392 ? 1.935 -8.191 19.230 1.00 98.19 392 ILE A O 1
ATOM 3129 N N . SER A 1 393 ? -0.318 -8.099 19.227 1.00 98.12 393 SER A N 1
ATOM 3130 C CA . SER A 1 393 ? -0.521 -7.279 18.040 1.00 98.12 393 SER A CA 1
ATOM 3131 C C . SER A 1 393 ? -1.435 -6.100 18.394 1.00 98.12 393 SER A C 1
ATOM 3133 O O . SER A 1 393 ? -2.349 -6.240 19.216 1.00 98.12 393 SER A O 1
ATOM 3135 N N . TYR A 1 394 ? -1.147 -4.940 17.807 1.00 98.19 394 TYR A N 1
ATOM 3136 C CA . TYR A 1 394 ? -1.839 -3.675 18.044 1.00 98.19 394 TYR A CA 1
ATOM 3137 C C . TYR A 1 394 ? -2.160 -2.987 16.724 1.00 98.19 394 TYR A C 1
ATOM 3139 O O . TYR A 1 394 ? -1.314 -2.974 15.833 1.00 98.19 394 TYR A O 1
ATOM 3147 N N . VAL A 1 395 ? -3.346 -2.397 16.628 1.00 98.31 395 VAL A N 1
ATOM 3148 C CA . VAL A 1 395 ? -3.680 -1.422 15.585 1.00 98.31 395 VAL A CA 1
ATOM 3149 C C . VAL A 1 395 ? -3.856 -0.077 16.275 1.00 98.31 395 VAL A C 1
ATOM 3151 O O . VAL A 1 395 ? -4.493 -0.013 17.325 1.00 98.31 395 VAL A O 1
ATOM 3154 N N . ALA A 1 396 ? -3.247 0.970 15.723 1.00 96.69 396 ALA A N 1
ATOM 3155 C CA . ALA A 1 396 ? -3.407 2.318 16.250 1.00 96.69 396 ALA A CA 1
ATOM 3156 C C . ALA A 1 396 ? -4.786 2.887 15.871 1.00 96.69 396 ALA A C 1
ATOM 3158 O O . ALA A 1 396 ? -5.120 2.847 14.682 1.00 96.69 396 ALA A O 1
ATOM 3159 N N . PRO A 1 397 ? -5.549 3.454 16.828 1.00 94.00 397 PRO A N 1
ATOM 3160 C CA . PRO A 1 397 ? -6.744 4.229 16.528 1.00 94.00 397 PRO A CA 1
ATOM 3161 C C . PRO A 1 397 ? -6.492 5.267 15.455 1.00 94.00 397 PRO A C 1
ATOM 3163 O O . PRO A 1 397 ? -5.464 5.949 15.470 1.00 94.00 397 PRO A O 1
ATOM 3166 N N . SER A 1 398 ? -7.405 5.320 14.487 1.00 90.62 398 SER A N 1
ATOM 3167 C CA . SER A 1 398 ? -7.324 6.215 13.328 1.00 90.62 398 SER A CA 1
ATOM 3168 C C . SER A 1 398 ? -6.010 6.110 12.529 1.00 90.62 398 SER A C 1
ATOM 3170 O O . SER A 1 398 ? -5.729 6.958 11.695 1.00 90.62 398 SER A O 1
ATOM 3172 N N . ASN A 1 399 ? -5.227 5.042 12.730 1.00 93.56 399 ASN A N 1
ATOM 3173 C CA . ASN A 1 399 ? -3.876 4.819 12.199 1.00 93.56 399 ASN A CA 1
ATOM 3174 C C . ASN A 1 399 ? -2.783 5.775 12.705 1.00 93.56 399 ASN A C 1
ATOM 3176 O O . ASN A 1 399 ? -1.662 5.709 12.198 1.00 93.56 399 ASN A O 1
ATOM 3180 N N . TYR A 1 400 ? -3.062 6.593 13.722 1.00 94.62 400 TYR A N 1
ATOM 3181 C CA . TYR A 1 400 ? -2.134 7.617 14.194 1.00 94.62 400 TYR A CA 1
ATOM 3182 C C . TYR A 1 400 ? -1.386 7.202 15.462 1.00 94.62 400 TYR A C 1
ATOM 3184 O O . TYR A 1 400 ? -1.974 6.853 16.497 1.00 94.62 400 TYR A O 1
ATOM 3192 N N . ILE A 1 401 ? -0.058 7.260 15.392 1.00 95.19 401 ILE A N 1
ATOM 3193 C CA . ILE A 1 401 ? 0.839 6.983 16.512 1.00 95.19 401 ILE A CA 1
ATOM 3194 C C . ILE A 1 401 ? 2.220 7.587 16.264 1.00 95.19 401 ILE A C 1
ATOM 3196 O O . ILE A 1 401 ? 2.881 7.293 15.267 1.00 95.19 401 ILE A O 1
ATOM 3200 N N . ASP A 1 402 ? 2.689 8.376 17.226 1.00 94.75 402 ASP A N 1
ATOM 3201 C CA . ASP A 1 402 ? 4.012 8.984 17.159 1.00 94.75 402 ASP A CA 1
ATOM 3202 C C . ASP A 1 402 ? 5.059 8.184 17.958 1.00 94.75 402 ASP A C 1
ATOM 3204 O O . ASP A 1 402 ? 4.785 7.172 18.616 1.00 94.75 402 ASP A O 1
ATOM 3208 N N . SER A 1 403 ? 6.304 8.663 17.931 1.00 94.88 403 SER A N 1
ATOM 3209 C CA . SER A 1 403 ? 7.413 8.052 18.679 1.00 94.88 403 SER A CA 1
ATOM 3210 C C . SER A 1 403 ? 7.174 7.942 20.195 1.00 94.88 403 SER A C 1
ATOM 3212 O O . SER A 1 403 ? 7.684 7.013 20.826 1.00 94.88 403 SER A O 1
ATOM 3214 N N . VAL A 1 404 ? 6.402 8.853 20.799 1.00 94.12 404 VAL A N 1
ATOM 3215 C CA . VAL A 1 404 ? 6.069 8.820 22.231 1.00 94.12 404 VAL A CA 1
ATOM 3216 C C . VAL A 1 404 ? 5.003 7.757 22.481 1.00 94.12 404 VAL A C 1
ATOM 3218 O O . VAL A 1 404 ? 5.162 6.929 23.384 1.00 94.12 404 VAL A O 1
ATOM 3221 N N . GLY A 1 405 ? 3.964 7.719 21.649 1.00 95.81 405 GLY A N 1
ATOM 3222 C CA . GLY A 1 405 ? 2.925 6.698 21.668 1.00 95.81 405 GLY A CA 1
ATOM 3223 C C . GLY A 1 405 ? 3.490 5.284 21.585 1.00 95.81 405 GLY A C 1
ATOM 3224 O O . GLY A 1 405 ? 3.129 4.439 22.405 1.00 95.81 405 GLY A O 1
ATOM 3225 N N . LEU A 1 406 ? 4.438 5.036 20.674 1.00 96.00 406 LEU A N 1
ATOM 3226 C CA . LEU A 1 406 ? 5.102 3.732 20.504 1.00 96.00 406 LEU A CA 1
ATOM 3227 C C . LEU A 1 406 ? 5.802 3.251 21.781 1.00 96.00 406 LEU A C 1
ATOM 3229 O O . LEU A 1 406 ? 5.615 2.109 22.218 1.00 96.00 406 LEU A O 1
ATOM 3233 N N . VAL A 1 407 ? 6.575 4.131 22.420 1.00 95.50 407 VAL A N 1
ATOM 3234 C CA . VAL A 1 407 ? 7.303 3.805 23.655 1.00 95.50 407 VAL A CA 1
ATOM 3235 C C . VAL A 1 407 ? 6.328 3.502 24.796 1.00 95.50 407 VAL A C 1
ATOM 3237 O O . VAL A 1 407 ? 6.469 2.486 25.484 1.00 95.50 407 VAL A O 1
ATOM 3240 N N . HIS A 1 408 ? 5.302 4.334 24.992 1.00 95.88 408 HIS A N 1
ATOM 3241 C CA . HIS A 1 408 ? 4.343 4.133 26.083 1.00 95.88 408 HIS A CA 1
ATOM 3242 C C . HIS A 1 408 ? 3.378 2.964 25.833 1.00 95.88 408 HIS A C 1
ATOM 3244 O O . HIS A 1 408 ? 2.999 2.282 26.792 1.00 95.88 408 HIS A O 1
ATOM 3250 N N . LEU A 1 409 ? 3.060 2.643 24.574 1.00 96.44 409 LEU A N 1
ATOM 3251 C CA . LEU A 1 409 ? 2.400 1.392 24.190 1.00 96.44 409 LEU A CA 1
ATOM 3252 C C . LEU A 1 409 ? 3.223 0.194 24.670 1.00 96.44 409 LEU A C 1
ATOM 3254 O O . LEU A 1 409 ? 2.695 -0.694 25.345 1.00 96.44 409 LEU A O 1
ATOM 3258 N N . LYS A 1 410 ? 4.528 0.178 24.373 1.00 95.69 410 LYS A N 1
ATOM 3259 C CA . LYS A 1 410 ? 5.414 -0.929 24.752 1.00 95.69 410 LYS A CA 1
ATOM 3260 C C . LYS A 1 410 ? 5.560 -1.070 26.269 1.00 95.69 410 LYS A C 1
ATOM 3262 O O . LYS A 1 410 ? 5.620 -2.192 26.769 1.00 95.69 410 LYS A O 1
ATOM 3267 N N . ILE A 1 411 ? 5.566 0.033 27.019 1.00 94.94 411 ILE A N 1
ATOM 3268 C CA . ILE A 1 411 ? 5.586 0.006 28.492 1.00 94.94 411 ILE A CA 1
ATOM 3269 C C . ILE A 1 411 ? 4.246 -0.492 29.059 1.00 94.94 411 ILE A C 1
ATOM 3271 O O . ILE A 1 411 ? 4.225 -1.326 29.969 1.00 94.94 411 ILE A O 1
ATOM 3275 N N . GLY A 1 412 ? 3.121 0.001 28.532 1.00 93.81 412 GLY A N 1
ATOM 3276 C CA . GLY A 1 412 ? 1.771 -0.370 28.969 1.00 93.81 412 GLY A CA 1
ATOM 3277 C C . GLY A 1 412 ? 1.388 -1.811 28.623 1.00 93.81 412 GLY A C 1
ATOM 3278 O O . GLY A 1 412 ? 0.682 -2.470 29.395 1.00 93.81 412 GLY A O 1
ATOM 3279 N N . MET A 1 413 ? 1.894 -2.322 27.498 1.00 95.94 413 MET A N 1
ATOM 3280 C CA . MET A 1 413 ? 1.674 -3.677 26.995 1.00 95.94 413 MET A CA 1
ATOM 3281 C C . MET A 1 413 ? 3.005 -4.346 26.581 1.00 95.94 413 MET A C 1
ATOM 3283 O O . MET A 1 413 ? 3.289 -4.491 25.392 1.00 95.94 413 MET A O 1
ATOM 3287 N N . PRO A 1 414 ? 3.831 -4.812 27.539 1.00 96.06 414 PRO A N 1
ATOM 3288 C CA . PRO A 1 414 ? 5.163 -5.361 27.246 1.00 96.06 414 PRO A CA 1
ATOM 3289 C C . PRO A 1 414 ? 5.187 -6.563 26.292 1.00 96.06 414 PRO A C 1
ATOM 3291 O O . PRO A 1 414 ? 6.193 -6.807 25.622 1.00 96.06 414 PRO A O 1
ATOM 3294 N N . GLU A 1 415 ? 4.091 -7.316 26.209 1.00 97.25 415 GLU A N 1
ATOM 3295 C CA . GLU A 1 415 ? 3.902 -8.467 25.324 1.00 97.25 415 GLU A CA 1
ATOM 3296 C C . GLU A 1 415 ? 3.767 -8.077 23.848 1.00 97.25 415 GLU A C 1
ATOM 3298 O O . GLU A 1 415 ? 3.891 -8.956 22.995 1.00 97.25 415 GLU A O 1
ATOM 3303 N N . MET A 1 416 ? 3.556 -6.791 23.545 1.00 97.62 416 MET A N 1
ATOM 3304 C CA . MET A 1 416 ? 3.389 -6.290 22.186 1.00 97.62 416 MET A CA 1
ATOM 3305 C C . MET A 1 416 ? 4.617 -6.589 21.325 1.00 97.62 416 MET A C 1
ATOM 3307 O O . MET A 1 416 ? 5.755 -6.358 21.740 1.00 97.62 416 MET A O 1
ATOM 3311 N N . LYS A 1 417 ? 4.388 -7.129 20.131 1.00 98.31 417 LYS A N 1
ATOM 3312 C CA . LYS A 1 417 ? 5.429 -7.493 19.160 1.00 98.31 417 LYS A CA 1
ATOM 3313 C C . LYS A 1 417 ? 5.170 -6.904 17.789 1.00 98.31 417 LYS A C 1
ATOM 3315 O O . LYS A 1 417 ? 6.129 -6.638 17.078 1.00 98.31 417 LYS A O 1
ATOM 3320 N N . TYR A 1 418 ? 3.903 -6.763 17.424 1.00 98.31 418 TYR A N 1
ATOM 3321 C CA . TYR A 1 418 ? 3.490 -6.332 16.099 1.00 98.31 418 TYR A CA 1
ATOM 3322 C C . TYR A 1 418 ? 2.627 -5.090 16.226 1.00 98.31 418 TYR A C 1
ATOM 3324 O O . TYR A 1 418 ? 1.754 -5.044 17.095 1.00 98.31 418 TYR A O 1
ATOM 3332 N N . MET A 1 419 ? 2.865 -4.107 15.371 1.00 96.62 419 MET A N 1
ATOM 3333 C CA . MET A 1 419 ? 2.039 -2.911 15.303 1.00 96.62 419 MET A CA 1
ATOM 3334 C C . MET A 1 419 ? 1.570 -2.660 13.876 1.00 96.62 419 MET A C 1
ATOM 3336 O O . MET A 1 419 ? 2.256 -3.002 12.912 1.00 96.62 419 MET A O 1
ATOM 3340 N N . SER A 1 420 ? 0.388 -2.078 13.753 1.00 97.69 420 SER A N 1
ATOM 3341 C CA . SER A 1 420 ? -0.260 -1.834 12.476 1.00 97.69 420 SER A CA 1
ATOM 3342 C C . SER A 1 420 ? -0.837 -0.422 12.438 1.00 97.69 420 SER A C 1
ATOM 3344 O O . SER A 1 420 ? -1.676 -0.056 13.259 1.00 97.69 420 SER A O 1
ATOM 3346 N N . THR A 1 421 ? -0.375 0.343 11.459 1.00 95.94 421 THR A N 1
ATOM 3347 C CA . THR A 1 421 ? -0.874 1.661 11.036 1.00 95.94 421 THR A CA 1
ATOM 3348 C C . THR A 1 421 ? -1.071 1.597 9.518 1.00 95.94 421 THR A C 1
ATOM 3350 O O . THR A 1 421 ? -1.684 0.633 9.063 1.00 95.94 421 THR A O 1
ATOM 3353 N N . THR A 1 422 ? -0.527 2.509 8.706 1.00 95.88 422 THR A N 1
ATOM 3354 C CA . THR A 1 422 ? -0.670 2.528 7.240 1.00 95.88 422 THR A CA 1
ATOM 3355 C C . THR A 1 422 ? 0.650 2.329 6.496 1.00 95.88 422 THR A C 1
ATOM 3357 O O . THR A 1 422 ? 1.732 2.686 6.961 1.00 95.88 422 THR A O 1
ATOM 3360 N N . TYR A 1 423 ? 0.556 1.710 5.315 1.00 96.56 423 TYR A N 1
ATOM 3361 C CA . TYR A 1 423 ? 1.690 1.515 4.405 1.00 96.56 423 TYR A CA 1
ATOM 3362 C C . TYR A 1 423 ? 2.112 2.830 3.729 1.00 96.56 423 TYR A C 1
ATOM 3364 O O . TYR A 1 423 ? 3.294 3.028 3.455 1.00 96.56 423 TYR A O 1
ATOM 3372 N N . GLU A 1 424 ? 1.149 3.724 3.501 1.00 93.00 424 GLU A N 1
ATOM 3373 C CA . GLU A 1 424 ? 1.307 5.087 2.973 1.00 93.00 424 GLU A CA 1
ATOM 3374 C C . GLU A 1 424 ? 1.075 6.129 4.091 1.00 93.00 424 GLU A C 1
ATOM 3376 O O . GLU A 1 424 ? 0.800 5.753 5.235 1.00 93.00 424 GLU A O 1
ATOM 3381 N N . GLY A 1 425 ? 1.196 7.422 3.782 1.00 90.94 425 GLY A N 1
ATOM 3382 C CA . GLY A 1 425 ? 1.015 8.537 4.730 1.00 90.94 425 GLY A CA 1
ATOM 3383 C C . GLY A 1 425 ? 2.321 9.035 5.360 1.00 90.94 425 GLY A C 1
ATOM 3384 O O . GLY A 1 425 ? 3.395 8.575 4.985 1.00 90.94 425 GLY A O 1
ATOM 3385 N N . ASP A 1 426 ? 2.243 9.961 6.318 1.00 91.25 426 ASP A N 1
ATOM 3386 C CA . ASP A 1 426 ? 3.419 10.568 6.960 1.00 91.25 426 ASP A CA 1
ATOM 3387 C C . ASP A 1 426 ? 4.047 9.670 8.041 1.00 91.25 426 ASP A C 1
ATOM 3389 O O . ASP A 1 426 ? 3.368 9.148 8.928 1.00 91.25 426 ASP A O 1
ATOM 3393 N N . PHE A 1 427 ? 5.373 9.511 8.006 1.00 90.69 427 PHE A N 1
ATOM 3394 C CA . PHE A 1 427 ? 6.096 8.621 8.919 1.00 90.69 427 PHE A CA 1
ATOM 3395 C C . PHE A 1 427 ? 5.979 9.010 10.405 1.00 90.69 427 PHE A C 1
ATOM 3397 O O . PHE A 1 427 ? 5.900 8.129 11.273 1.00 90.69 427 PHE A O 1
ATOM 3404 N N . PHE A 1 428 ? 6.004 10.309 10.710 1.00 89.25 428 PHE A N 1
ATOM 3405 C CA . PHE A 1 428 ? 5.989 10.843 12.075 1.00 89.25 428 PHE A CA 1
ATOM 3406 C C . PHE A 1 428 ? 4.617 10.720 12.732 1.00 89.25 428 PHE A C 1
ATOM 3408 O O . PHE A 1 428 ? 4.550 10.590 13.956 1.00 89.25 428 PHE A O 1
ATOM 3415 N N . GLU A 1 429 ? 3.561 10.692 11.927 1.00 88.38 429 GLU A N 1
ATOM 3416 C CA . GLU A 1 429 ? 2.178 10.535 12.379 1.00 88.38 429 GLU A CA 1
ATOM 3417 C C . GLU A 1 429 ? 1.721 9.071 12.444 1.00 88.38 429 GLU A C 1
ATOM 3419 O O . GLU A 1 429 ? 0.686 8.767 13.028 1.00 88.38 429 GLU A O 1
ATOM 3424 N N . GLY A 1 430 ? 2.510 8.138 11.909 1.00 88.00 430 GLY A N 1
ATOM 3425 C CA . GLY A 1 430 ? 2.221 6.703 11.962 1.00 88.00 430 GLY A CA 1
ATOM 3426 C C . GLY A 1 430 ? 2.113 6.039 10.593 1.00 88.00 430 GLY A C 1
ATOM 3427 O O . GLY A 1 430 ? 2.095 4.813 10.537 1.00 88.00 430 GLY A O 1
ATOM 3428 N N . GLY A 1 431 ? 2.123 6.795 9.499 1.00 93.75 431 GLY A N 1
ATOM 3429 C CA . GLY A 1 431 ? 2.181 6.304 8.123 1.00 93.75 431 GLY A CA 1
ATOM 3430 C C . GLY A 1 431 ? 3.581 5.915 7.639 1.00 93.75 431 GLY A C 1
ATOM 3431 O O . GLY A 1 431 ? 4.484 5.643 8.432 1.00 93.75 431 GLY A O 1
ATOM 3432 N N . ASP A 1 432 ? 3.732 5.805 6.316 1.00 94.38 432 ASP A N 1
ATOM 3433 C CA . ASP A 1 432 ? 4.932 5.342 5.591 1.00 94.38 432 ASP A CA 1
ATOM 3434 C C . ASP A 1 432 ? 5.609 4.100 6.208 1.00 94.38 432 ASP A C 1
ATOM 3436 O O . ASP A 1 432 ? 6.837 3.945 6.213 1.00 94.38 432 ASP A O 1
ATOM 3440 N N . ARG A 1 433 ? 4.828 3.154 6.738 1.00 95.31 433 ARG A N 1
ATOM 3441 C CA . ARG A 1 433 ? 5.401 1.940 7.334 1.00 95.31 433 ARG A CA 1
ATOM 3442 C C . ARG A 1 433 ? 5.703 0.896 6.278 1.00 95.31 433 ARG A C 1
ATOM 3444 O O . ARG A 1 433 ? 4.976 0.712 5.308 1.00 95.31 433 ARG A O 1
ATOM 3451 N N . ASP A 1 434 ? 6.828 0.221 6.446 1.00 96.50 434 ASP A N 1
ATOM 3452 C CA . ASP A 1 434 ? 7.250 -0.933 5.653 1.00 96.50 434 ASP A CA 1
ATOM 3453 C C . ASP A 1 434 ? 7.194 -2.183 6.556 1.00 96.50 434 ASP A C 1
ATOM 3455 O O . ASP A 1 434 ? 7.067 -2.066 7.770 1.00 96.50 434 ASP A O 1
ATOM 3459 N N . PHE A 1 435 ? 7.284 -3.394 5.999 1.00 97.81 435 PHE A N 1
ATOM 3460 C CA . PHE A 1 435 ? 7.324 -4.634 6.795 1.00 97.81 435 PHE A CA 1
ATOM 3461 C C . PHE A 1 435 ? 8.706 -4.835 7.441 1.00 97.81 435 PHE A C 1
ATOM 3463 O O . PHE A 1 435 ? 9.534 -5.613 6.950 1.00 97.81 435 PHE A O 1
ATOM 3470 N N . ASP A 1 436 ? 8.972 -4.094 8.513 1.00 96.69 436 ASP A N 1
ATOM 3471 C CA . ASP A 1 436 ? 10.272 -3.947 9.171 1.00 96.69 436 ASP A CA 1
ATOM 3472 C C . ASP A 1 436 ? 10.141 -3.798 10.692 1.00 96.69 436 ASP A C 1
ATOM 3474 O O . ASP A 1 436 ? 9.048 -3.670 11.222 1.00 96.69 436 ASP A O 1
ATOM 3478 N N . ASN A 1 437 ? 11.259 -3.825 11.425 1.00 95.81 437 ASN A N 1
ATOM 3479 C CA . ASN A 1 437 ? 11.218 -3.340 12.807 1.00 95.81 437 ASN A CA 1
ATOM 3480 C C . ASN A 1 437 ? 11.019 -1.818 12.794 1.00 95.81 437 ASN A C 1
ATOM 3482 O O . ASN A 1 437 ? 11.678 -1.130 12.007 1.00 95.81 437 ASN A O 1
ATOM 3486 N N . ASP A 1 438 ? 10.166 -1.316 13.682 1.00 95.12 438 ASP A N 1
ATOM 3487 C CA . ASP A 1 438 ? 9.857 0.107 13.802 1.00 95.12 438 ASP A CA 1
ATOM 3488 C C . ASP A 1 438 ? 11.138 0.925 14.082 1.00 95.12 438 ASP A C 1
ATOM 3490 O O . ASP A 1 438 ? 12.035 0.491 14.818 1.00 95.12 438 ASP A O 1
ATOM 3494 N N . LYS A 1 439 ? 11.264 2.115 13.474 1.00 92.06 439 LYS A N 1
ATOM 3495 C CA . LYS A 1 439 ? 12.485 2.935 13.612 1.00 92.06 439 LYS A CA 1
ATOM 3496 C C . LYS A 1 439 ? 12.616 3.598 14.991 1.00 92.06 439 LYS A C 1
ATOM 3498 O O . LYS A 1 439 ? 13.744 3.847 15.422 1.00 92.06 439 LYS A O 1
ATOM 3503 N N . TYR A 1 440 ? 11.508 3.916 15.657 1.00 92.12 440 TYR A N 1
ATOM 3504 C CA . TYR A 1 440 ? 11.464 4.583 16.961 1.00 92.12 440 TYR A CA 1
ATOM 3505 C C . TYR A 1 440 ? 11.417 3.596 18.134 1.00 92.12 440 TYR A C 1
ATOM 3507 O O . TYR A 1 440 ? 12.050 3.857 19.157 1.00 92.12 440 TYR A O 1
ATOM 3515 N N . GLU A 1 441 ? 10.762 2.444 17.983 1.00 95.00 441 GLU A N 1
ATOM 3516 C CA . GLU A 1 441 ? 10.759 1.338 18.949 1.00 95.00 441 GLU A CA 1
ATOM 3517 C C . GLU A 1 441 ? 11.087 -0.004 18.260 1.00 95.00 441 GLU A C 1
ATOM 3519 O O . GLU A 1 441 ? 10.193 -0.804 17.980 1.00 95.00 441 GLU A O 1
ATOM 3524 N N . PRO A 1 442 ? 12.379 -0.326 18.042 1.00 94.00 442 PRO A N 1
ATOM 3525 C CA . PRO A 1 442 ? 12.807 -1.507 17.277 1.00 94.00 442 PRO A CA 1
ATOM 3526 C C . PRO A 1 442 ? 12.417 -2.877 17.855 1.00 94.00 442 PRO A C 1
ATOM 3528 O O . PRO A 1 442 ? 12.727 -3.909 17.256 1.00 94.00 442 PRO A O 1
ATOM 3531 N N . GLN A 1 443 ? 11.803 -2.930 19.042 1.00 95.25 443 GLN A N 1
ATOM 3532 C CA . GLN A 1 443 ? 11.204 -4.157 19.579 1.00 95.25 443 GLN A CA 1
ATOM 3533 C C . GLN A 1 443 ? 9.828 -4.468 18.978 1.00 95.25 443 GLN A C 1
ATOM 3535 O O . GLN A 1 443 ? 9.337 -5.587 19.164 1.00 95.25 443 GLN A O 1
ATOM 3540 N N . LEU A 1 444 ? 9.202 -3.495 18.317 1.00 97.25 444 LEU A N 1
ATOM 3541 C CA . LEU A 1 444 ? 7.975 -3.661 17.555 1.00 97.25 444 LEU A CA 1
ATOM 3542 C C . LEU A 1 444 ? 8.313 -3.898 16.084 1.00 97.25 444 LEU A C 1
ATOM 3544 O O . LEU A 1 444 ? 9.257 -3.328 15.542 1.00 97.25 444 LEU A O 1
ATOM 3548 N N . PHE A 1 445 ? 7.546 -4.779 15.456 1.00 98.38 445 PHE A N 1
ATOM 3549 C CA . PHE A 1 445 ? 7.611 -5.045 14.029 1.00 98.38 445 PHE A CA 1
ATOM 3550 C C . PHE A 1 445 ? 6.355 -4.499 13.351 1.00 98.38 445 PHE A C 1
ATOM 3552 O O . PHE A 1 445 ? 5.237 -4.876 13.716 1.00 98.38 445 PHE A O 1
ATOM 3559 N N . ASP A 1 446 ? 6.564 -3.634 12.371 1.00 98.38 446 ASP A N 1
ATOM 3560 C CA . ASP A 1 446 ? 5.540 -2.987 11.569 1.00 98.38 446 ASP A CA 1
ATOM 3561 C C . ASP A 1 446 ? 4.898 -4.003 10.618 1.00 98.38 446 ASP A C 1
ATOM 3563 O O . ASP A 1 446 ? 5.555 -4.716 9.853 1.00 98.38 446 ASP A O 1
ATOM 3567 N N . PHE A 1 447 ? 3.572 -4.081 10.677 1.00 98.44 447 PHE A N 1
ATOM 3568 C CA . PHE A 1 447 ? 2.738 -4.879 9.788 1.00 98.44 447 PHE A CA 1
ATOM 3569 C C . PHE A 1 447 ? 1.559 -4.011 9.318 1.00 98.44 447 PHE A C 1
ATOM 3571 O O . PHE A 1 447 ? 0.450 -4.122 9.849 1.00 98.44 447 PHE A O 1
ATOM 3578 N N . PRO A 1 448 ? 1.800 -3.072 8.389 1.00 98.12 448 PRO A N 1
ATOM 3579 C CA . PRO A 1 448 ? 0.857 -1.997 8.091 1.00 98.12 448 PRO A CA 1
ATOM 3580 C C . PRO A 1 448 ? -0.402 -2.440 7.344 1.00 98.12 448 PRO A C 1
ATOM 3582 O O . PRO A 1 448 ? -0.422 -3.471 6.667 1.00 98.12 448 PRO A O 1
ATOM 3585 N N . ARG A 1 449 ? -1.446 -1.608 7.417 1.00 97.75 449 ARG A N 1
ATOM 3586 C CA . ARG A 1 449 ? -2.625 -1.616 6.542 1.00 97.75 449 ARG A CA 1
ATOM 3587 C C . ARG A 1 449 ? -2.213 -1.247 5.124 1.00 97.75 449 ARG A C 1
ATOM 3589 O O . ARG A 1 449 ? -1.630 -0.190 4.902 1.00 97.75 449 ARG A O 1
ATOM 3596 N N . VAL A 1 450 ? -2.554 -2.114 4.173 1.00 97.25 450 VAL A N 1
ATOM 3597 C CA . VAL A 1 450 ? -2.274 -1.905 2.741 1.00 97.25 450 VAL A CA 1
ATOM 3598 C C . VAL A 1 450 ? -3.558 -1.597 1.976 1.00 97.25 450 VAL A C 1
ATOM 3600 O O . VAL A 1 450 ? -3.564 -0.789 1.060 1.00 97.25 450 VAL A O 1
ATOM 3603 N N . THR A 1 451 ? -4.662 -2.247 2.341 1.00 97.69 451 THR A N 1
ATOM 3604 C CA . THR A 1 451 ? -5.986 -2.011 1.744 1.00 97.69 451 THR A CA 1
ATOM 3605 C C . THR A 1 451 ? -7.066 -2.096 2.818 1.00 97.69 451 THR A C 1
ATOM 3607 O O . THR A 1 451 ? -6.849 -2.724 3.857 1.00 97.69 451 THR A O 1
ATOM 3610 N N . SER A 1 452 ? -8.244 -1.531 2.556 1.00 96.25 452 SER A N 1
ATOM 3611 C CA . SER A 1 452 ? -9.394 -1.613 3.462 1.00 96.25 452 SER A CA 1
ATOM 3612 C C . SER A 1 452 ? -10.750 -1.645 2.742 1.00 96.25 452 SER A C 1
ATOM 3614 O O . SER A 1 452 ? -10.863 -1.260 1.569 1.00 96.25 452 SER A O 1
ATOM 3616 N N . GLY A 1 453 ? -11.772 -2.109 3.463 1.00 95.94 453 GLY A N 1
ATOM 3617 C CA . GLY A 1 453 ? -13.177 -2.152 3.060 1.00 95.94 453 GLY A CA 1
ATOM 3618 C C . GLY A 1 453 ? -13.556 -3.338 2.165 1.00 95.94 453 GLY A C 1
ATOM 3619 O O . GLY A 1 453 ? -12.716 -3.984 1.546 1.00 95.94 453 GLY A O 1
ATOM 3620 N N . TYR A 1 454 ? -14.859 -3.593 2.050 1.00 96.44 454 TYR A N 1
ATOM 3621 C CA . TYR A 1 454 ? -15.411 -4.773 1.365 1.00 96.44 454 TYR A CA 1
ATOM 3622 C C . TYR A 1 454 ? -15.413 -4.684 -0.171 1.00 96.44 454 TYR A C 1
ATOM 3624 O O . TYR A 1 454 ? -15.473 -5.707 -0.854 1.00 96.44 454 TYR A O 1
ATOM 3632 N N . VAL A 1 455 ? -15.354 -3.471 -0.731 1.00 93.56 455 VAL A N 1
ATOM 3633 C CA . VAL A 1 455 ? -15.449 -3.231 -2.180 1.00 93.56 455 VAL A CA 1
ATOM 3634 C C . VAL A 1 455 ? -14.062 -3.001 -2.781 1.00 93.56 455 VAL A C 1
ATOM 3636 O O . VAL A 1 455 ? -13.390 -2.010 -2.478 1.00 93.56 455 VAL A O 1
ATOM 3639 N N . PHE A 1 456 ? -13.650 -3.901 -3.678 1.00 92.69 456 PHE A N 1
ATOM 3640 C CA . PHE A 1 456 ? -12.361 -3.859 -4.375 1.00 92.69 456 PHE A CA 1
ATOM 3641 C C . PHE A 1 456 ? -12.495 -3.351 -5.813 1.00 92.69 456 PHE A C 1
ATOM 3643 O O . PHE A 1 456 ? -12.622 -4.127 -6.759 1.00 92.69 456 PHE A O 1
ATOM 3650 N N . ARG A 1 457 ? -12.416 -2.029 -5.985 1.00 91.06 457 ARG A N 1
ATOM 3651 C CA . ARG A 1 457 ? -12.248 -1.377 -7.298 1.00 91.06 457 ARG A CA 1
ATOM 3652 C C . ARG A 1 457 ? -10.822 -1.572 -7.827 1.00 91.06 457 ARG A C 1
ATOM 3654 O O . ARG A 1 457 ? -9.922 -1.949 -7.076 1.00 91.06 457 ARG A O 1
ATOM 3661 N N . GLU A 1 458 ? -10.601 -1.263 -9.104 1.00 95.19 458 GLU A N 1
ATOM 3662 C CA . GLU A 1 458 ? -9.333 -1.509 -9.813 1.00 95.19 458 GLU A CA 1
ATOM 3663 C C . GLU A 1 458 ? -8.099 -0.963 -9.077 1.00 95.19 458 GLU A C 1
ATOM 3665 O O . GLU A 1 458 ? -7.121 -1.694 -8.948 1.00 95.19 458 GLU A O 1
ATOM 3670 N N . LYS A 1 459 ? -8.164 0.243 -8.484 1.00 93.38 459 LYS A N 1
ATOM 3671 C CA . LYS A 1 459 ? -7.067 0.818 -7.676 1.00 93.38 459 LYS A CA 1
ATOM 3672 C C . LYS A 1 459 ? -6.692 -0.061 -6.473 1.00 93.38 459 LYS A C 1
ATOM 3674 O O . LYS A 1 459 ? -5.518 -0.356 -6.273 1.00 93.38 459 LYS A O 1
ATOM 3679 N N . LYS A 1 460 ? -7.666 -0.540 -5.688 1.00 95.06 460 LYS A N 1
ATOM 3680 C CA . LYS A 1 460 ? -7.389 -1.419 -4.531 1.00 95.06 460 LYS A CA 1
ATOM 3681 C C . LYS A 1 460 ? -6.849 -2.780 -4.969 1.00 95.06 460 LYS A C 1
ATOM 3683 O O . LYS A 1 460 ? -5.993 -3.351 -4.294 1.00 95.06 460 LYS A O 1
ATOM 3688 N N . GLN A 1 461 ? -7.328 -3.295 -6.103 1.00 97.69 461 GLN A N 1
ATOM 3689 C CA . GLN A 1 461 ? -6.792 -4.526 -6.685 1.00 97.69 461 GLN A CA 1
ATOM 3690 C C . GLN A 1 461 ? -5.345 -4.331 -7.142 1.00 97.69 461 GLN A C 1
ATOM 3692 O O . GLN A 1 461 ? -4.496 -5.153 -6.817 1.00 97.69 461 GLN A O 1
ATOM 3697 N N . TYR A 1 462 ? -5.048 -3.215 -7.808 1.00 98.19 462 TYR A N 1
ATOM 3698 C CA . TYR A 1 462 ? -3.698 -2.835 -8.210 1.00 98.19 462 TYR A CA 1
ATOM 3699 C C . TYR A 1 462 ? -2.743 -2.761 -7.014 1.00 98.19 462 TYR A C 1
ATOM 3701 O O . TYR A 1 462 ? -1.718 -3.436 -7.027 1.00 98.19 462 TYR A O 1
ATOM 3709 N N . ILE A 1 463 ? -3.110 -2.030 -5.955 1.00 97.88 463 ILE A N 1
ATOM 3710 C CA . ILE A 1 463 ? -2.294 -1.896 -4.736 1.00 97.88 463 ILE A CA 1
ATOM 3711 C C . ILE A 1 463 ? -2.017 -3.270 -4.109 1.00 97.88 463 ILE A C 1
ATOM 3713 O O . ILE A 1 463 ? -0.871 -3.579 -3.777 1.00 97.88 463 ILE A O 1
ATOM 3717 N N . HIS A 1 464 ? -3.042 -4.128 -4.002 1.00 98.25 464 HIS A N 1
ATOM 3718 C CA . HIS A 1 464 ? -2.860 -5.499 -3.522 1.00 98.25 464 HIS A CA 1
ATOM 3719 C C . HIS A 1 464 ? -1.868 -6.264 -4.409 1.00 98.25 464 HIS A C 1
ATOM 3721 O O . HIS A 1 464 ? -0.863 -6.760 -3.904 1.00 98.25 464 HIS A O 1
ATOM 3727 N N . GLN A 1 465 ? -2.112 -6.354 -5.719 1.00 98.12 465 GLN A N 1
ATOM 3728 C CA . GLN A 1 465 ? -1.283 -7.171 -6.613 1.00 98.12 465 GLN A CA 1
ATOM 3729 C C . GLN A 1 465 ? 0.146 -6.632 -6.754 1.00 98.12 465 GLN A C 1
ATOM 3731 O O . GLN A 1 465 ? 1.083 -7.423 -6.872 1.00 98.12 465 GLN A O 1
ATOM 3736 N N . SER A 1 466 ? 0.325 -5.312 -6.682 1.00 98.44 466 SER A N 1
ATOM 3737 C CA . SER A 1 466 ? 1.627 -4.648 -6.701 1.00 98.44 466 SER A CA 1
ATOM 3738 C C . SER A 1 466 ? 2.482 -5.090 -5.510 1.00 98.44 466 SER A C 1
ATOM 3740 O O . SER A 1 466 ? 3.560 -5.655 -5.704 1.00 98.44 466 SER A O 1
ATOM 3742 N N . LEU A 1 467 ? 1.978 -4.947 -4.277 1.00 98.44 467 LEU A N 1
ATOM 3743 C CA . LEU A 1 467 ? 2.696 -5.403 -3.081 1.00 98.44 467 LEU A CA 1
ATOM 3744 C C . LEU A 1 467 ? 2.888 -6.926 -3.072 1.00 98.44 467 LEU A C 1
ATOM 3746 O O . LEU A 1 467 ? 3.961 -7.427 -2.711 1.00 98.44 467 LEU A O 1
ATOM 3750 N N . TYR A 1 468 ? 1.852 -7.673 -3.461 1.00 98.44 468 TYR A N 1
ATOM 3751 C CA . TYR A 1 468 ? 1.871 -9.131 -3.413 1.00 98.44 468 TYR A CA 1
ATOM 3752 C C . TYR A 1 468 ? 2.959 -9.708 -4.319 1.00 98.44 468 TYR A C 1
ATOM 3754 O O . TYR A 1 468 ? 3.601 -10.681 -3.933 1.00 98.44 468 TYR A O 1
ATOM 3762 N N . LEU A 1 469 ? 3.235 -9.098 -5.478 1.00 98.38 469 LEU A N 1
ATOM 3763 C CA . LEU A 1 469 ? 4.215 -9.610 -6.439 1.00 98.38 469 LEU A CA 1
ATOM 3764 C C . LEU A 1 469 ? 5.622 -9.776 -5.845 1.00 98.38 469 LEU A C 1
ATOM 3766 O O . LEU A 1 469 ? 6.281 -10.774 -6.132 1.00 98.38 469 LEU A O 1
ATOM 3770 N N . TYR A 1 470 ? 6.097 -8.838 -5.023 1.00 97.88 470 TYR A N 1
ATOM 3771 C CA . TYR A 1 470 ? 7.461 -8.890 -4.471 1.00 97.88 470 TYR A CA 1
ATOM 3772 C C . TYR A 1 470 ? 7.538 -9.361 -3.013 1.00 97.88 470 TYR A C 1
ATOM 3774 O O . TYR A 1 470 ? 8.635 -9.605 -2.510 1.00 97.88 470 TYR A O 1
ATOM 3782 N N . THR A 1 471 ? 6.401 -9.528 -2.328 1.00 98.25 471 THR A N 1
ATOM 3783 C CA . THR A 1 471 ? 6.369 -9.950 -0.912 1.00 98.25 471 THR A CA 1
ATOM 3784 C C . THR A 1 471 ? 5.541 -11.207 -0.646 1.00 98.25 471 THR A C 1
ATOM 3786 O O . THR A 1 471 ? 5.817 -11.945 0.302 1.00 98.25 471 THR A O 1
ATOM 3789 N N . GLY A 1 472 ? 4.512 -11.464 -1.454 1.00 98.25 472 GLY A N 1
ATOM 3790 C CA . GLY A 1 472 ? 3.436 -12.407 -1.157 1.00 98.25 472 GLY A CA 1
ATOM 3791 C C . GLY A 1 472 ? 2.609 -12.022 0.074 1.00 98.25 472 GLY A C 1
ATOM 3792 O O . GLY A 1 472 ? 2.102 -12.918 0.747 1.00 98.25 472 GLY A O 1
ATOM 3793 N N . ILE A 1 473 ? 2.543 -10.736 0.435 1.00 98.69 473 ILE A N 1
ATOM 3794 C CA . ILE A 1 473 ? 1.820 -10.237 1.610 1.00 98.69 473 ILE A CA 1
ATOM 3795 C C . ILE A 1 473 ? 0.551 -9.509 1.172 1.00 98.69 473 ILE A C 1
ATOM 3797 O O . ILE A 1 473 ? 0.597 -8.617 0.326 1.00 98.69 473 ILE A O 1
ATOM 3801 N N . TRP A 1 474 ? -0.567 -9.833 1.819 1.00 98.44 474 TRP A N 1
ATOM 3802 C CA . TRP A 1 474 ? -1.779 -9.018 1.804 1.00 98.44 474 TRP A CA 1
ATOM 3803 C C . TRP A 1 474 ? -2.199 -8.693 3.237 1.00 98.44 474 TRP A C 1
ATOM 3805 O O . TRP A 1 474 ? -2.432 -9.599 4.035 1.00 98.44 474 TRP A O 1
ATOM 3815 N N . SER A 1 475 ? -2.279 -7.404 3.563 1.00 98.31 475 SER A N 1
ATOM 3816 C CA . SER A 1 475 ? -2.756 -6.891 4.850 1.00 98.31 475 SER A CA 1
ATOM 3817 C C . SER A 1 475 ? -3.996 -6.035 4.606 1.00 98.31 475 SER A C 1
ATOM 3819 O O . SER A 1 475 ? -3.916 -4.982 3.960 1.00 98.31 475 SER A O 1
ATOM 3821 N N . HIS A 1 476 ? -5.151 -6.528 5.051 1.00 98.56 476 HIS A N 1
ATOM 3822 C CA . HIS A 1 476 ? -6.449 -5.971 4.689 1.00 98.56 476 HIS A CA 1
ATOM 3823 C C . HIS A 1 476 ? -7.350 -5.749 5.894 1.00 98.56 476 HIS A C 1
ATOM 3825 O O . HIS A 1 476 ? -7.483 -6.641 6.726 1.00 98.56 476 HIS A O 1
ATOM 3831 N N . PHE A 1 477 ? -7.985 -4.582 5.949 1.00 98.19 477 PHE A N 1
ATOM 3832 C CA . PHE A 1 477 ? -8.797 -4.143 7.076 1.00 98.19 477 PHE A CA 1
ATOM 3833 C C . PHE A 1 477 ? -10.264 -4.037 6.685 1.00 98.19 477 PHE A C 1
ATOM 3835 O O . PHE A 1 477 ? -10.595 -3.423 5.675 1.00 98.19 477 PHE A O 1
ATOM 3842 N N . ILE A 1 478 ? -11.133 -4.608 7.506 1.00 97.81 478 ILE A N 1
ATOM 3843 C CA . ILE A 1 478 ? -12.583 -4.473 7.397 1.00 97.81 478 ILE A CA 1
ATOM 3844 C C . ILE A 1 478 ? -13.155 -4.122 8.763 1.00 97.81 478 ILE A C 1
ATOM 3846 O O . ILE A 1 478 ? -12.626 -4.574 9.783 1.00 97.81 478 ILE A O 1
ATOM 3850 N N . HIS A 1 479 ? -14.270 -3.401 8.778 1.00 96.50 479 HIS A N 1
ATOM 3851 C CA . HIS A 1 479 ? -14.989 -3.120 10.016 1.00 96.50 479 HIS A CA 1
ATOM 3852 C C . HIS A 1 479 ? -16.450 -3.578 9.927 1.00 96.50 479 HIS A C 1
ATOM 3854 O O . HIS A 1 479 ? -17.008 -3.685 8.829 1.00 96.50 479 HIS A O 1
ATOM 3860 N N . PRO A 1 480 ? -17.105 -3.888 11.058 1.00 96.00 480 PRO A N 1
ATOM 3861 C CA . PRO A 1 480 ? -18.539 -4.174 11.066 1.00 96.00 480 PRO A CA 1
ATOM 3862 C C . PRO A 1 480 ? -19.400 -2.941 10.748 1.00 96.00 480 PRO A C 1
ATOM 3864 O O . PRO A 1 480 ? -20.533 -3.094 10.291 1.00 96.00 480 PRO A O 1
ATOM 3867 N N . ASP A 1 481 ? -18.889 -1.733 10.991 1.00 93.50 481 ASP A N 1
ATOM 3868 C CA . ASP A 1 481 ? -19.607 -0.471 10.811 1.00 93.50 481 ASP A CA 1
ATOM 3869 C C . ASP A 1 481 ? -19.432 0.160 9.421 1.00 93.50 481 ASP A C 1
ATOM 3871 O O . ASP A 1 481 ? -20.178 1.085 9.101 1.00 93.50 481 ASP A O 1
ATOM 3875 N N . ASP A 1 482 ? -18.541 -0.371 8.568 1.00 95.00 482 ASP A N 1
ATOM 3876 C CA . ASP A 1 482 ? -18.312 0.124 7.196 1.00 95.00 482 ASP A CA 1
ATOM 3877 C C . ASP A 1 482 ? -19.629 0.320 6.428 1.00 95.00 482 ASP A C 1
ATOM 3879 O O . ASP A 1 482 ? -19.779 1.286 5.683 1.00 95.00 482 ASP A O 1
ATOM 3883 N N . VAL A 1 483 ? -20.612 -0.566 6.637 1.00 94.88 483 VAL A N 1
ATOM 3884 C CA . VAL A 1 483 ? -21.922 -0.512 5.970 1.00 94.88 483 VAL A CA 1
ATOM 3885 C C . VAL A 1 483 ? -22.718 0.756 6.300 1.00 94.88 483 VAL A C 1
ATOM 3887 O O . VAL A 1 483 ? -23.498 1.211 5.465 1.00 94.88 483 VAL A O 1
ATOM 3890 N N . PHE A 1 484 ? -22.512 1.358 7.473 1.00 93.25 484 PHE A N 1
ATOM 3891 C CA . PHE A 1 484 ? -23.243 2.541 7.938 1.00 93.25 484 PHE A CA 1
ATOM 3892 C C . PHE A 1 484 ? -22.611 3.867 7.489 1.00 93.25 484 PHE A C 1
ATOM 3894 O O . PHE A 1 484 ? -23.243 4.917 7.622 1.00 93.25 484 PHE A O 1
ATOM 3901 N N . GLN A 1 485 ? -21.388 3.861 6.946 1.00 91.38 485 GLN A N 1
ATOM 3902 C CA . GLN A 1 485 ? -20.673 5.087 6.573 1.00 91.38 485 GLN A CA 1
ATOM 3903 C C . GLN A 1 485 ? -21.063 5.579 5.164 1.00 91.38 485 GLN A C 1
ATOM 3905 O O . GLN A 1 485 ? -20.307 5.466 4.201 1.00 91.38 485 GLN A O 1
ATOM 3910 N N . LEU A 1 486 ? -22.293 6.085 5.059 1.00 89.69 486 LEU A N 1
ATOM 3911 C CA . LEU A 1 486 ? -22.953 6.554 3.834 1.00 89.69 486 LEU A CA 1
ATOM 3912 C C . LEU A 1 486 ? -22.658 8.032 3.500 1.00 89.69 486 LEU A C 1
ATOM 3914 O O . LEU A 1 486 ? -22.668 8.836 4.432 1.00 89.69 486 LEU A O 1
ATOM 3918 N N . PRO A 1 487 ? -22.555 8.422 2.210 1.00 87.00 487 PRO A N 1
ATOM 3919 C CA . PRO A 1 487 ? -22.450 9.820 1.786 1.00 87.00 487 PRO A CA 1
ATOM 3920 C C . PRO A 1 487 ? -23.799 10.539 1.899 1.00 87.00 487 PRO A C 1
ATOM 3922 O O . PRO A 1 487 ? -24.598 10.566 0.959 1.00 87.00 487 PRO A O 1
ATOM 3925 N N . ASN A 1 488 ? -24.090 11.102 3.067 1.00 80.56 488 ASN A N 1
ATOM 3926 C CA . ASN A 1 488 ? -25.239 11.982 3.266 1.00 80.56 488 ASN A CA 1
ATOM 3927 C C . ASN A 1 488 ? -24.910 13.105 4.256 1.00 80.56 488 ASN A C 1
ATOM 3929 O O . ASN A 1 488 ? -23.982 12.979 5.050 1.00 80.56 488 ASN A O 1
ATOM 3933 N N . GLU A 1 489 ? -25.686 14.191 4.187 1.00 69.62 489 GLU A N 1
ATOM 3934 C CA . GLU A 1 489 ? -25.455 15.437 4.938 1.00 69.62 489 GLU A CA 1
ATOM 3935 C C . GLU A 1 489 ? -25.421 15.237 6.463 1.00 69.62 489 GLU A C 1
ATOM 3937 O O . GLU A 1 489 ? -24.743 15.979 7.165 1.00 69.62 489 GLU A O 1
ATOM 3942 N N . ASP A 1 490 ? -26.102 14.209 6.976 1.00 71.19 490 ASP A N 1
ATOM 3943 C CA . ASP A 1 490 ? -26.173 13.914 8.410 1.00 71.19 490 ASP A CA 1
ATOM 3944 C C . ASP A 1 490 ? -25.017 13.019 8.901 1.00 71.19 490 ASP A C 1
ATOM 3946 O O . ASP A 1 490 ? -24.873 12.792 10.106 1.00 71.19 490 ASP A O 1
ATOM 3950 N N . ASN A 1 491 ? -24.205 12.469 7.992 1.00 72.94 491 ASN A N 1
ATOM 3951 C CA . ASN A 1 491 ? -23.155 11.513 8.322 1.00 72.94 491 ASN A CA 1
ATOM 3952 C C . ASN A 1 491 ? -21.760 12.142 8.262 1.00 72.94 491 ASN A C 1
ATOM 3954 O O . ASN A 1 491 ? -21.074 12.095 7.239 1.00 72.94 491 ASN A O 1
ATOM 3958 N N . THR A 1 492 ? -21.321 12.654 9.410 1.00 70.44 492 THR A N 1
ATOM 3959 C CA . THR A 1 492 ? -19.986 13.237 9.621 1.00 70.44 492 THR A CA 1
ATOM 3960 C C . THR A 1 492 ? -18.945 12.225 10.109 1.00 70.44 492 THR A C 1
ATOM 3962 O O . THR A 1 492 ? -17.792 12.581 10.330 1.00 70.44 492 THR A O 1
ATOM 3965 N N . SER A 1 493 ? -19.310 10.944 10.258 1.00 70.75 493 SER A N 1
ATOM 3966 C CA . SER A 1 493 ? -18.420 9.909 10.822 1.00 70.75 493 SER A CA 1
ATOM 3967 C C . SER A 1 493 ? -17.216 9.555 9.943 1.00 70.75 493 SER A C 1
ATOM 3969 O O . SER A 1 493 ? -16.389 8.731 10.329 1.00 70.75 493 SER A O 1
ATOM 3971 N N . VAL A 1 494 ? -17.138 10.125 8.741 1.00 69.44 494 VAL A N 1
ATOM 3972 C CA . VAL A 1 494 ? -16.016 9.942 7.823 1.00 69.44 494 VAL A CA 1
ATOM 3973 C C . VAL A 1 494 ? -14.789 10.771 8.215 1.00 69.44 494 VAL A C 1
ATOM 3975 O O . VAL A 1 494 ? -13.672 10.354 7.920 1.00 69.44 494 VAL A O 1
ATOM 3978 N N . GLY A 1 495 ? -14.976 11.873 8.954 1.00 70.31 495 GLY A N 1
ATOM 3979 C CA . GLY A 1 495 ? -13.891 12.802 9.278 1.00 70.31 495 GLY A CA 1
ATOM 3980 C C . GLY A 1 495 ? -13.226 13.331 8.006 1.00 70.31 495 GLY A C 1
ATOM 3981 O O . GLY A 1 495 ? -13.920 13.669 7.051 1.00 70.31 495 GLY A O 1
ATOM 3982 N N . ASP A 1 496 ? -11.896 13.330 7.982 1.00 62.41 496 ASP A N 1
ATOM 3983 C CA . ASP A 1 496 ? -11.090 13.773 6.835 1.00 62.41 496 ASP A CA 1
ATOM 3984 C C . ASP A 1 496 ? -10.914 12.689 5.744 1.00 62.41 496 ASP A C 1
ATOM 3986 O O . ASP A 1 496 ? -10.170 12.878 4.787 1.00 62.41 496 ASP A O 1
ATOM 3990 N N . PHE A 1 497 ? -11.586 11.536 5.860 1.00 72.31 497 PHE A N 1
ATOM 3991 C CA . PHE A 1 497 ? -11.410 10.396 4.950 1.00 72.31 497 PHE A CA 1
ATOM 3992 C C . PHE A 1 497 ? -12.514 10.281 3.879 1.00 72.31 497 PHE A C 1
ATOM 3994 O O . PHE A 1 497 ? -13.535 10.965 3.904 1.00 72.31 497 PHE A O 1
ATOM 4001 N N . GLU A 1 498 ? -12.337 9.356 2.928 1.00 76.62 498 GLU A N 1
ATOM 4002 C CA . GLU A 1 498 ? -13.396 8.950 1.994 1.00 76.62 498 GLU A CA 1
ATOM 4003 C C . GLU A 1 498 ? -14.444 8.048 2.674 1.00 76.62 498 GLU A C 1
ATOM 4005 O O . GLU A 1 498 ? -14.122 7.216 3.528 1.00 76.62 498 GLU A O 1
ATOM 4010 N N . TYR A 1 499 ? -15.708 8.151 2.243 1.00 83.81 499 TYR A N 1
ATOM 4011 C CA . TYR A 1 499 ? -16.789 7.298 2.743 1.00 83.81 499 TYR A CA 1
ATOM 4012 C C . TYR A 1 499 ? -16.510 5.818 2.453 1.00 83.81 499 TYR A C 1
ATOM 4014 O O . TYR A 1 499 ? -16.477 5.385 1.299 1.00 83.81 499 TYR A O 1
ATOM 4022 N N . ARG A 1 500 ? -16.422 4.996 3.505 1.00 87.69 500 ARG A N 1
ATOM 4023 C CA . ARG A 1 500 ? -16.259 3.538 3.389 1.00 87.69 500 ARG A CA 1
ATOM 4024 C C . ARG A 1 500 ? -17.422 2.860 2.647 1.00 87.69 500 ARG A C 1
ATOM 4026 O O . ARG A 1 500 ? -17.209 1.812 2.034 1.00 87.69 500 ARG A O 1
ATOM 4033 N N . ASN A 1 501 ? -18.620 3.460 2.647 1.00 91.88 501 ASN A N 1
ATOM 4034 C CA . ASN A 1 501 ? -19.772 3.059 1.831 1.00 91.88 501 ASN A CA 1
ATOM 4035 C C . ASN A 1 501 ? -20.208 4.159 0.848 1.00 91.88 501 ASN A C 1
ATOM 4037 O O . ASN A 1 501 ? -21.377 4.554 0.821 1.00 91.88 501 ASN A O 1
ATOM 4041 N N . GLU A 1 502 ? -19.280 4.628 0.011 1.00 88.81 502 GLU A N 1
ATOM 4042 C CA . GLU A 1 502 ? -19.515 5.623 -1.053 1.00 88.81 502 GLU A CA 1
ATOM 4043 C C . GLU A 1 502 ? -20.742 5.331 -1.941 1.00 88.81 502 GLU A C 1
ATOM 4045 O O . GLU A 1 502 ? -21.420 6.238 -2.413 1.00 88.81 502 GLU A O 1
ATOM 4050 N N . GLU A 1 503 ? -21.083 4.061 -2.154 1.00 87.88 503 GLU A N 1
ATOM 4051 C CA . GLU A 1 503 ? -22.201 3.683 -3.014 1.00 87.88 503 GLU A CA 1
ATOM 4052 C C . GLU A 1 503 ? -23.521 3.529 -2.255 1.00 87.88 503 GLU A C 1
ATOM 4054 O O . GLU A 1 503 ? -24.564 3.346 -2.877 1.00 87.88 503 GLU A O 1
ATOM 4059 N N . SER A 1 504 ? -23.544 3.619 -0.929 1.00 91.19 504 SER A N 1
ATOM 4060 C CA . SER A 1 504 ? -24.737 3.291 -0.139 1.00 91.19 504 SER A CA 1
ATOM 4061 C C . SER A 1 504 ? -25.268 1.876 -0.415 1.00 91.19 504 SER A C 1
ATOM 4063 O O . SER A 1 504 ? -26.458 1.664 -0.669 1.00 91.19 504 SER A O 1
ATOM 4065 N N . LEU A 1 505 ? -24.362 0.898 -0.437 1.00 92.69 505 LEU A N 1
ATOM 4066 C CA . LEU A 1 505 ? -24.674 -0.522 -0.578 1.00 92.69 505 LEU A CA 1
ATOM 4067 C C . LEU A 1 505 ? -25.283 -1.073 0.712 1.00 92.69 505 LEU A C 1
ATOM 4069 O O . LEU A 1 505 ? -24.803 -0.759 1.798 1.00 92.69 505 LEU A O 1
ATOM 4073 N N . GLY A 1 506 ? -26.285 -1.944 0.578 1.00 94.44 506 GLY A N 1
ATOM 4074 C CA . GLY A 1 506 ? -26.722 -2.819 1.669 1.00 94.44 506 GLY A CA 1
ATOM 4075 C C . GLY A 1 506 ? -25.684 -3.900 1.987 1.00 94.44 506 GLY A C 1
ATOM 4076 O O . GLY A 1 506 ? -24.706 -4.083 1.250 1.00 94.44 506 GLY A O 1
ATOM 4077 N N . TRP A 1 507 ? -25.894 -4.640 3.073 1.00 96.44 507 TRP A N 1
ATOM 4078 C CA . TRP A 1 507 ? -25.017 -5.752 3.441 1.00 96.44 507 TRP A CA 1
ATOM 4079 C C . TRP A 1 507 ? -25.229 -6.955 2.520 1.00 96.44 507 TRP A C 1
ATOM 4081 O O . TRP A 1 507 ? -24.275 -7.459 1.915 1.00 96.44 507 TRP A O 1
ATOM 4091 N N . HIS A 1 508 ? -26.486 -7.374 2.361 1.00 94.44 508 HIS A N 1
ATOM 4092 C CA . HIS A 1 508 ? -26.915 -8.378 1.393 1.00 94.44 508 HIS A CA 1
ATOM 4093 C C . HIS A 1 508 ? -27.432 -7.716 0.113 1.00 94.44 508 HIS A C 1
ATOM 4095 O O . HIS A 1 508 ? -27.766 -6.532 0.053 1.00 94.44 508 HIS A O 1
ATOM 4101 N N . SER A 1 509 ? -27.485 -8.501 -0.957 1.00 88.00 509 SER A N 1
ATOM 4102 C CA . SER A 1 509 ? -27.970 -8.033 -2.255 1.00 88.00 509 SER A CA 1
ATOM 4103 C C . SER A 1 509 ? -29.483 -7.818 -2.218 1.00 88.00 509 SER A C 1
ATOM 4105 O O . SER A 1 509 ? -30.243 -8.695 -1.802 1.00 88.00 509 SER A O 1
ATOM 4107 N N . SER A 1 510 ? -29.934 -6.645 -2.665 1.00 73.75 510 SER A N 1
ATOM 4108 C CA . SER A 1 510 ? -31.350 -6.268 -2.659 1.00 73.75 510 SER A CA 1
ATOM 4109 C C . SER A 1 510 ? -32.055 -6.648 -3.968 1.00 73.75 510 SER A C 1
ATOM 4111 O O . SER A 1 510 ? -31.433 -6.901 -5.006 1.00 73.75 510 SER A O 1
ATOM 4113 N N . SER A 1 511 ? -33.391 -6.718 -3.941 1.00 57.66 511 SER A N 1
ATOM 4114 C CA . SER A 1 511 ? -34.188 -7.029 -5.132 1.00 57.66 511 SER A CA 1
ATOM 4115 C C . SER A 1 511 ? -34.000 -5.950 -6.207 1.00 57.66 511 SER A C 1
ATOM 4117 O O . SER A 1 511 ? -34.442 -4.820 -6.018 1.00 57.66 511 SER A O 1
ATOM 4119 N N . GLY A 1 512 ? -33.368 -6.294 -7.335 1.00 56.88 512 GLY A N 1
ATOM 4120 C CA . GLY A 1 512 ? -33.094 -5.344 -8.427 1.00 56.88 512 GLY A CA 1
ATOM 4121 C C . GLY A 1 512 ? -31.690 -5.404 -9.041 1.00 56.88 512 GLY A C 1
ATOM 4122 O O . GLY A 1 512 ? -31.345 -4.505 -9.798 1.00 56.88 512 GLY A O 1
ATOM 4123 N N . ALA A 1 513 ? -30.906 -6.453 -8.754 1.00 59.72 513 ALA A N 1
ATOM 4124 C CA . ALA A 1 513 ? -29.549 -6.702 -9.272 1.00 59.72 513 ALA A CA 1
ATOM 4125 C C . ALA A 1 513 ? -28.421 -5.821 -8.692 1.00 59.72 513 ALA A C 1
ATOM 4127 O O . ALA A 1 513 ? -27.302 -5.852 -9.204 1.00 59.72 513 ALA A O 1
ATOM 4128 N N . ARG A 1 514 ? -28.669 -5.081 -7.602 1.00 79.44 514 ARG A N 1
ATOM 4129 C CA . ARG A 1 514 ? -27.610 -4.359 -6.886 1.00 79.44 514 ARG A CA 1
ATOM 4130 C C . ARG A 1 514 ? -26.936 -5.282 -5.865 1.00 79.44 514 ARG A C 1
ATOM 4132 O O . ARG A 1 514 ? -27.579 -5.705 -4.906 1.00 79.44 514 ARG A O 1
ATOM 4139 N N . LYS A 1 515 ? -25.652 -5.580 -6.085 1.00 90.00 515 LYS A N 1
ATOM 4140 C CA . LYS A 1 515 ? -24.821 -6.383 -5.175 1.00 90.00 515 LYS A CA 1
ATOM 4141 C C . LYS A 1 515 ? -24.670 -5.704 -3.813 1.00 90.00 515 LYS A C 1
ATOM 4143 O O . LYS A 1 515 ? -24.455 -4.492 -3.761 1.00 90.00 515 LYS A O 1
ATOM 4148 N N . GLY A 1 516 ? -24.768 -6.482 -2.738 1.00 93.88 516 GLY A N 1
ATOM 4149 C CA . GLY A 1 516 ? -24.432 -6.046 -1.381 1.00 93.88 516 GLY A CA 1
ATOM 4150 C C . GLY A 1 516 ? -22.927 -6.104 -1.106 1.00 93.88 516 GLY A C 1
ATOM 4151 O O . GLY A 1 516 ? -22.165 -6.723 -1.856 1.00 93.88 516 GLY A O 1
ATOM 4152 N N . MET A 1 517 ? -22.490 -5.487 -0.008 1.00 95.88 517 MET A N 1
ATOM 4153 C CA . MET A 1 517 ? -21.083 -5.491 0.420 1.00 95.88 517 MET A CA 1
ATOM 4154 C C . MET A 1 517 ? -20.510 -6.900 0.597 1.00 95.88 517 MET A C 1
ATOM 4156 O O . MET A 1 517 ? -19.389 -7.166 0.163 1.00 95.88 517 MET A O 1
ATOM 4160 N N . LEU A 1 518 ? -21.283 -7.816 1.191 1.00 97.31 518 LEU A N 1
ATOM 4161 C CA . LEU A 1 518 ? -20.842 -9.193 1.417 1.00 97.31 518 LEU A CA 1
ATOM 4162 C C . LEU A 1 518 ? -20.559 -9.926 0.097 1.00 97.31 518 LEU A C 1
ATOM 4164 O O . LEU A 1 518 ? -19.626 -10.727 0.024 1.00 97.31 518 LEU A O 1
ATOM 4168 N N . GLU A 1 519 ? -21.343 -9.654 -0.950 1.00 95.75 519 GLU A N 1
ATOM 4169 C CA . GLU A 1 519 ? -21.149 -10.268 -2.266 1.00 95.75 519 GLU A CA 1
ATOM 4170 C C . GLU A 1 519 ? -19.859 -9.763 -2.918 1.00 95.75 519 GLU A C 1
ATOM 4172 O O . GLU A 1 519 ? -19.037 -10.582 -3.323 1.00 95.75 519 GLU A O 1
ATOM 4177 N N . TYR A 1 520 ? -19.617 -8.446 -2.925 1.00 96.00 520 TYR A N 1
ATOM 4178 C CA . TYR A 1 520 ? -18.353 -7.880 -3.420 1.00 96.00 520 TYR A CA 1
ATOM 4179 C C . TYR A 1 520 ? -17.132 -8.466 -2.710 1.00 96.00 520 TYR A C 1
ATOM 4181 O O . TYR A 1 520 ? -16.132 -8.802 -3.350 1.00 96.00 520 TYR A O 1
ATOM 4189 N N . TRP A 1 521 ? -17.228 -8.639 -1.392 1.00 97.69 521 TRP A N 1
ATOM 4190 C CA . TRP A 1 521 ? -16.143 -9.207 -0.608 1.00 97.69 521 TRP A CA 1
ATOM 4191 C C . TRP A 1 521 ? -15.853 -10.665 -0.975 1.00 97.69 521 TRP A C 1
ATOM 4193 O O . TRP A 1 521 ? -14.701 -11.044 -1.201 1.00 97.69 521 TRP A O 1
ATOM 4203 N N . ARG A 1 522 ? -16.903 -11.485 -1.103 1.00 98.12 522 ARG A N 1
ATOM 4204 C CA . ARG A 1 522 ? -16.791 -12.887 -1.535 1.00 98.12 522 ARG A CA 1
ATOM 4205 C C . ARG A 1 522 ? -16.235 -13.009 -2.951 1.00 98.12 522 ARG A C 1
ATOM 4207 O O . ARG A 1 522 ? -15.409 -13.882 -3.202 1.00 98.12 522 ARG A O 1
ATOM 4214 N N . GLU A 1 523 ? -16.657 -12.148 -3.873 1.00 97.06 523 GLU A N 1
ATOM 4215 C CA . GLU A 1 523 ? -16.138 -12.132 -5.245 1.00 97.06 523 GLU A CA 1
ATOM 4216 C C . GLU A 1 523 ? -14.639 -11.866 -5.277 1.00 97.06 523 GLU A C 1
ATOM 4218 O O . GLU A 1 523 ? -13.899 -12.583 -5.953 1.00 97.06 523 GLU A O 1
ATOM 4223 N N . TYR A 1 524 ? -14.171 -10.891 -4.500 1.00 97.69 524 TYR A N 1
ATOM 4224 C CA . TYR A 1 524 ? -12.748 -10.598 -4.474 1.00 97.69 524 TYR A CA 1
ATOM 4225 C C . TYR A 1 524 ? -11.932 -11.695 -3.784 1.00 97.69 524 TYR A C 1
ATOM 4227 O O . TYR A 1 524 ? -10.876 -12.076 -4.286 1.00 97.69 524 TYR A O 1
ATOM 4235 N N . LEU A 1 525 ? -12.420 -12.282 -2.687 1.00 98.31 525 LEU A N 1
ATOM 4236 C CA . LEU A 1 525 ? -11.759 -13.439 -2.071 1.00 98.31 525 LEU A CA 1
ATOM 4237 C C . LEU A 1 525 ? -11.675 -14.640 -3.028 1.00 98.31 525 LEU A C 1
ATOM 4239 O O . LEU A 1 525 ? -10.639 -15.311 -3.072 1.00 98.31 525 LEU A O 1
ATOM 4243 N N . ASN A 1 526 ? -12.722 -14.886 -3.824 1.00 98.06 526 ASN A N 1
ATOM 4244 C CA . ASN A 1 526 ? -12.698 -15.886 -4.896 1.00 98.06 526 ASN A CA 1
ATOM 4245 C C . ASN A 1 526 ? -11.620 -15.551 -5.928 1.00 98.06 526 ASN A C 1
ATOM 4247 O O . ASN A 1 526 ? -10.770 -16.392 -6.212 1.00 98.06 526 ASN A O 1
ATOM 4251 N N . GLN A 1 527 ? -11.579 -14.308 -6.409 1.00 97.62 527 GLN A N 1
ATOM 4252 C CA . GLN A 1 527 ? -10.553 -13.856 -7.346 1.00 97.62 527 GLN A CA 1
ATOM 4253 C C . GLN A 1 527 ? -9.136 -14.034 -6.782 1.00 97.62 527 GLN A C 1
ATOM 4255 O O . GLN A 1 527 ? -8.244 -14.487 -7.495 1.00 97.62 527 GLN A O 1
ATOM 4260 N N . VAL A 1 528 ? -8.908 -13.741 -5.498 1.00 97.62 528 VAL A N 1
ATOM 4261 C CA . VAL A 1 528 ? -7.606 -13.964 -4.849 1.00 97.62 528 VAL A CA 1
ATOM 4262 C C . VAL A 1 528 ? -7.241 -15.448 -4.840 1.00 97.62 528 VAL A C 1
ATOM 4264 O O . VAL A 1 528 ? -6.093 -15.784 -5.117 1.00 97.62 528 VAL A O 1
ATOM 4267 N N . LYS A 1 529 ? -8.189 -16.355 -4.578 1.00 97.06 529 LYS A N 1
ATOM 4268 C CA . LYS A 1 529 ? -7.951 -17.808 -4.651 1.00 97.06 529 LYS A CA 1
ATOM 4269 C C . LYS A 1 529 ? -7.719 -18.307 -6.077 1.00 97.06 529 LYS A C 1
ATOM 4271 O O . LYS A 1 529 ? -6.971 -19.264 -6.254 1.00 97.06 529 LYS A O 1
ATOM 4276 N N . GLU A 1 530 ? -8.327 -17.685 -7.080 1.00 96.56 530 GLU A N 1
ATOM 4277 C CA . GLU A 1 530 ? -8.092 -18.014 -8.489 1.00 96.56 530 GLU A CA 1
ATOM 4278 C C . GLU A 1 530 ? -6.712 -17.543 -8.957 1.00 96.56 530 GLU A C 1
ATOM 4280 O O . GLU A 1 530 ? -5.961 -18.312 -9.557 1.00 96.56 530 GLU A O 1
ATOM 4285 N N . VAL A 1 531 ? -6.358 -16.294 -8.648 1.00 96.50 531 VAL A N 1
ATOM 4286 C CA . VAL A 1 531 ? -5.081 -15.688 -9.048 1.00 96.50 531 VAL A CA 1
ATOM 4287 C C . VAL A 1 531 ? -3.920 -16.283 -8.250 1.00 96.50 531 VAL A C 1
ATOM 4289 O O . VAL A 1 531 ? -2.866 -16.546 -8.829 1.00 96.50 531 VAL A O 1
ATOM 4292 N N . HIS A 1 532 ? -4.118 -16.554 -6.956 1.00 96.88 532 HIS A N 1
ATOM 4293 C CA . HIS A 1 532 ? -3.119 -17.105 -6.035 1.00 96.88 532 HIS A CA 1
ATOM 4294 C C . HIS A 1 532 ? -3.652 -18.359 -5.316 1.00 96.88 532 HIS A C 1
ATOM 4296 O O . HIS A 1 532 ? -3.967 -18.311 -4.124 1.00 96.88 532 HIS A O 1
ATOM 4302 N N . PRO A 1 533 ? -3.701 -19.536 -5.971 1.00 95.81 533 PRO A N 1
ATOM 4303 C CA . PRO A 1 533 ? -4.308 -20.735 -5.372 1.00 95.81 533 PRO A CA 1
ATOM 4304 C C . PRO A 1 533 ? -3.588 -21.251 -4.118 1.00 95.81 533 PRO A C 1
ATOM 4306 O O . PRO A 1 533 ? -4.180 -21.935 -3.283 1.00 95.81 533 PRO A O 1
ATOM 4309 N N . SER A 1 534 ? -2.313 -20.888 -3.954 1.00 94.56 534 SER A N 1
ATOM 4310 C CA . SER A 1 534 ? -1.507 -21.194 -2.766 1.00 94.56 534 SER A CA 1
ATOM 4311 C C . SER A 1 534 ? -1.638 -20.151 -1.639 1.00 94.56 534 SER A C 1
ATOM 4313 O O . SER A 1 534 ? -0.909 -20.249 -0.647 1.00 94.56 534 SER A O 1
ATOM 4315 N N . ALA A 1 535 ? -2.530 -19.157 -1.764 1.00 95.31 535 ALA A N 1
ATOM 4316 C CA . ALA A 1 535 ? -2.718 -18.089 -0.782 1.00 95.31 535 ALA A CA 1
ATOM 4317 C C . ALA A 1 535 ? -3.161 -18.634 0.584 1.00 95.31 535 ALA A C 1
ATOM 4319 O O . ALA A 1 535 ? -4.193 -19.313 0.719 1.00 95.31 535 ALA A O 1
ATOM 4320 N N . ARG A 1 536 ? -2.379 -18.298 1.615 1.00 96.31 536 ARG A N 1
ATOM 4321 C CA . ARG A 1 536 ? -2.627 -18.685 3.008 1.00 96.31 536 ARG A CA 1
ATOM 4322 C C . ARG A 1 536 ? -3.236 -17.527 3.778 1.00 96.31 536 ARG A C 1
ATOM 4324 O O . ARG A 1 536 ? -2.571 -16.510 3.957 1.00 96.31 536 ARG A O 1
ATOM 4331 N N . PHE A 1 537 ? -4.451 -17.721 4.279 1.00 98.25 537 PHE A N 1
ATOM 4332 C CA . PHE A 1 537 ? -5.087 -16.777 5.186 1.00 98.25 537 PHE A CA 1
ATOM 4333 C C . PHE A 1 537 ? -4.757 -17.136 6.637 1.00 98.25 537 PHE A C 1
ATOM 4335 O O . PHE A 1 537 ? -5.049 -18.242 7.100 1.00 98.25 537 PHE A O 1
ATOM 4342 N N . LEU A 1 538 ? -4.088 -16.225 7.334 1.00 98.19 538 LEU A N 1
ATOM 4343 C CA . LEU A 1 538 ? -3.508 -16.440 8.657 1.00 98.19 538 LEU A CA 1
ATOM 4344 C C . LEU A 1 538 ? -3.913 -15.305 9.594 1.00 98.19 538 LEU A C 1
ATOM 4346 O O . LEU A 1 538 ? -4.143 -14.184 9.148 1.00 98.19 538 LEU A O 1
ATOM 4350 N N . THR A 1 539 ? -3.923 -15.585 10.898 1.00 98.62 539 THR A N 1
ATOM 4351 C CA . THR A 1 539 ? -4.033 -14.514 11.890 1.00 98.62 539 THR A CA 1
ATOM 4352 C C . THR A 1 539 ? -2.778 -13.642 11.822 1.00 98.62 539 THR A C 1
ATOM 4354 O O . THR A 1 539 ? -1.687 -14.145 11.545 1.00 98.62 539 THR A O 1
ATOM 4357 N N . VAL A 1 540 ? -2.893 -12.360 12.137 1.00 98.38 540 VAL A N 1
ATOM 4358 C CA . VAL A 1 540 ? -1.796 -11.384 12.185 1.00 98.38 540 VAL A CA 1
ATOM 4359 C C . VAL A 1 540 ? -0.640 -11.856 13.058 1.00 98.38 540 VAL A C 1
ATOM 4361 O O . VAL A 1 540 ? 0.503 -11.762 12.629 1.00 98.38 540 VAL A O 1
ATOM 4364 N N . ARG A 1 541 ? -0.894 -12.471 14.219 1.00 97.00 541 ARG A N 1
ATOM 4365 C CA . ARG A 1 541 ? 0.150 -13.117 15.036 1.00 97.00 541 ARG A CA 1
ATOM 4366 C C . ARG A 1 541 ? 1.049 -14.046 14.221 1.00 97.00 541 ARG A C 1
ATOM 4368 O O . ARG A 1 541 ? 2.261 -14.029 14.414 1.00 97.00 541 ARG A O 1
ATOM 4375 N N . ASP A 1 542 ? 0.461 -14.882 13.370 1.00 97.31 542 ASP A N 1
ATOM 4376 C CA . ASP A 1 542 ? 1.196 -15.881 12.598 1.00 97.31 542 ASP A CA 1
ATOM 4377 C C . ASP A 1 542 ? 1.774 -15.238 11.324 1.00 97.31 542 ASP A C 1
ATOM 4379 O O . ASP A 1 542 ? 2.935 -15.468 10.984 1.00 97.31 542 ASP A O 1
ATOM 4383 N N . ALA A 1 543 ? 0.999 -14.380 10.651 1.00 98.06 543 ALA A N 1
ATOM 4384 C CA . ALA A 1 543 ? 1.404 -13.669 9.441 1.00 98.06 543 ALA A CA 1
ATOM 4385 C C . ALA A 1 543 ? 2.587 -12.720 9.686 1.00 98.06 543 ALA A C 1
ATOM 4387 O O . ALA A 1 543 ? 3.574 -12.766 8.949 1.00 98.06 543 ALA A O 1
ATOM 4388 N N . ALA A 1 544 ? 2.533 -11.906 10.741 1.00 98.00 544 ALA A N 1
ATOM 4389 C CA . ALA A 1 544 ? 3.590 -10.972 11.111 1.00 98.00 544 ALA A CA 1
ATOM 4390 C C . ALA A 1 544 ? 4.840 -11.699 11.626 1.00 98.00 544 ALA A C 1
ATOM 4392 O O . ALA A 1 544 ? 5.956 -11.284 11.326 1.00 98.00 544 ALA A O 1
ATOM 4393 N N . ALA A 1 545 ? 4.686 -12.834 12.321 1.00 96.62 545 ALA A N 1
ATOM 4394 C CA . ALA A 1 545 ? 5.819 -13.681 12.696 1.00 96.62 545 ALA A CA 1
ATOM 4395 C C . ALA A 1 545 ? 6.553 -14.240 11.467 1.00 96.62 545 ALA A C 1
ATOM 4397 O O . ALA A 1 545 ? 7.768 -14.080 11.357 1.00 96.62 545 ALA A O 1
ATOM 4398 N N . ILE A 1 546 ? 5.815 -14.837 10.524 1.00 96.25 546 ILE A N 1
ATOM 4399 C CA . ILE A 1 546 ? 6.374 -15.361 9.267 1.00 96.25 546 ILE A CA 1
ATOM 4400 C C . ILE A 1 546 ? 7.026 -14.238 8.462 1.00 96.25 546 ILE A C 1
ATOM 4402 O O . ILE A 1 546 ? 8.125 -14.414 7.942 1.00 96.25 546 ILE A O 1
ATOM 4406 N N . THR A 1 547 ? 6.370 -13.081 8.385 1.00 97.56 547 THR A N 1
ATOM 4407 C CA . THR A 1 547 ? 6.875 -11.918 7.649 1.00 97.56 547 THR A CA 1
ATOM 4408 C C . THR A 1 547 ? 8.163 -11.397 8.258 1.00 97.56 547 THR A C 1
ATOM 4410 O O . THR A 1 547 ? 9.125 -11.191 7.528 1.00 97.56 547 THR A O 1
ATOM 4413 N N . LYS A 1 548 ? 8.239 -11.269 9.585 1.00 95.81 548 LYS A N 1
ATOM 4414 C CA . LYS A 1 548 ? 9.467 -10.880 10.284 1.00 95.81 548 LYS A CA 1
ATOM 4415 C C . LYS A 1 548 ? 10.601 -11.878 10.043 1.00 95.81 548 LYS A C 1
ATOM 4417 O O . LYS A 1 548 ? 11.728 -11.473 9.763 1.00 95.81 548 LYS A O 1
ATOM 4422 N N . ASP A 1 549 ? 10.314 -13.177 10.099 1.00 92.75 549 ASP A N 1
ATOM 4423 C CA . ASP A 1 549 ? 11.319 -14.213 9.843 1.00 92.75 549 ASP A CA 1
ATOM 4424 C C . ASP A 1 549 ? 11.812 -14.206 8.388 1.00 92.75 549 ASP A C 1
ATOM 4426 O O . ASP A 1 549 ? 13.022 -14.284 8.160 1.00 92.75 549 ASP A O 1
ATOM 4430 N N . TRP A 1 550 ? 10.907 -14.066 7.412 1.00 93.88 550 TRP A N 1
ATOM 4431 C CA . TRP A 1 550 ? 11.240 -13.893 5.991 1.00 93.88 550 TRP A CA 1
ATOM 4432 C C . TRP A 1 550 ? 12.050 -12.615 5.759 1.00 93.88 550 TRP A C 1
ATOM 4434 O O . TRP A 1 550 ? 13.075 -12.638 5.075 1.00 93.88 550 TRP A O 1
ATOM 4444 N N . ARG A 1 551 ? 11.641 -11.513 6.388 1.00 93.75 551 ARG A N 1
ATOM 4445 C CA . ARG A 1 551 ? 12.280 -10.207 6.266 1.00 93.75 551 ARG A CA 1
ATOM 4446 C C . ARG A 1 551 ? 13.732 -10.233 6.730 1.00 93.75 551 ARG A C 1
ATOM 4448 O O . ARG A 1 551 ? 14.605 -9.719 6.024 1.00 93.75 551 ARG A O 1
ATOM 4455 N N . GLU A 1 552 ? 13.976 -10.826 7.896 1.00 91.12 552 GLU A N 1
ATOM 4456 C CA . GLU A 1 552 ? 15.300 -10.947 8.516 1.00 91.12 552 GLU A CA 1
ATOM 4457 C C . GLU A 1 552 ? 16.179 -12.026 7.872 1.00 91.12 552 GLU A C 1
ATOM 4459 O O . GLU A 1 552 ? 17.395 -12.042 8.088 1.00 91.12 552 GLU A O 1
ATOM 4464 N N . ALA A 1 553 ? 15.587 -12.953 7.115 1.00 89.75 553 ALA A N 1
ATOM 4465 C CA . ALA A 1 553 ? 16.338 -13.995 6.440 1.00 89.75 553 ALA A CA 1
ATOM 4466 C C . ALA A 1 553 ? 17.267 -13.409 5.370 1.00 89.75 553 ALA A C 1
ATOM 4468 O O . ALA A 1 553 ? 16.937 -12.468 4.647 1.00 89.75 553 ALA A O 1
ATOM 4469 N N . GLN A 1 554 ? 18.449 -14.007 5.277 1.00 90.12 554 GLN A N 1
ATOM 4470 C CA . GLN A 1 554 ? 19.447 -13.701 4.263 1.00 90.12 554 GLN A CA 1
ATOM 4471 C C . GLN A 1 554 ? 19.494 -14.860 3.280 1.00 90.12 554 GLN A C 1
ATOM 4473 O O . GLN A 1 554 ? 19.379 -16.014 3.696 1.00 90.12 554 GLN A O 1
ATOM 4478 N N . TYR A 1 555 ? 19.680 -14.559 2.001 1.00 90.12 555 TYR A N 1
ATOM 4479 C CA . TYR A 1 555 ? 19.760 -15.560 0.946 1.00 90.12 555 TYR A CA 1
ATOM 4480 C C . TYR A 1 555 ? 21.028 -15.351 0.126 1.00 90.12 555 TYR A C 1
ATOM 4482 O O . TYR A 1 555 ? 21.457 -14.220 -0.089 1.00 90.12 555 TYR A O 1
ATOM 4490 N N . SER A 1 556 ? 21.631 -16.453 -0.300 1.00 88.69 556 SER A N 1
ATOM 4491 C CA . SER A 1 556 ? 22.657 -16.478 -1.332 1.00 88.69 556 SER A CA 1
ATOM 4492 C C . SER A 1 556 ? 22.034 -16.942 -2.638 1.00 88.69 556 SER A C 1
ATOM 4494 O O . SER A 1 556 ? 21.243 -17.891 -2.651 1.00 88.69 556 SER A O 1
ATOM 4496 N N . PHE A 1 557 ? 22.434 -16.287 -3.717 1.00 89.00 557 PHE A N 1
ATOM 4497 C CA . PHE A 1 557 ? 22.072 -16.644 -5.076 1.00 89.00 557 PHE A CA 1
ATOM 4498 C C . PHE A 1 557 ? 23.344 -17.081 -5.780 1.00 89.00 557 PHE A C 1
ATOM 4500 O O . PHE A 1 557 ? 24.350 -16.375 -5.733 1.00 89.00 557 PHE A O 1
ATOM 4507 N N . GLU A 1 558 ? 23.306 -18.251 -6.400 1.00 80.38 558 GLU A N 1
ATOM 4508 C CA . GLU A 1 558 ? 24.421 -18.762 -7.187 1.00 80.38 558 GLU A CA 1
ATOM 4509 C C . GLU A 1 558 ? 23.905 -19.181 -8.558 1.00 80.38 558 GLU A C 1
ATOM 4511 O O . GLU A 1 558 ? 22.996 -20.007 -8.666 1.00 80.38 558 GLU A O 1
ATOM 4516 N N . ALA A 1 559 ? 24.517 -18.622 -9.598 1.00 67.81 559 ALA A N 1
ATOM 4517 C CA . ALA A 1 559 ? 24.328 -19.017 -10.986 1.00 67.81 559 ALA A CA 1
ATOM 4518 C C . ALA A 1 559 ? 25.646 -19.616 -11.507 1.00 67.81 559 ALA A C 1
ATOM 4520 O O . ALA A 1 559 ? 26.361 -19.003 -12.297 1.00 67.81 559 ALA A O 1
ATOM 4521 N N . THR A 1 560 ? 26.028 -20.798 -11.007 1.00 56.94 560 THR A N 1
ATOM 4522 C CA . THR A 1 560 ? 27.292 -21.456 -11.382 1.00 56.94 560 THR A CA 1
ATOM 4523 C C . THR A 1 560 ? 27.055 -22.566 -12.408 1.00 56.94 560 THR A C 1
ATOM 4525 O O . THR A 1 560 ? 26.248 -23.472 -12.200 1.00 56.94 560 THR A O 1
ATOM 4528 N N . GLY A 1 561 ? 27.775 -22.522 -13.535 1.00 61.31 561 GLY A N 1
ATOM 4529 C CA . GLY A 1 561 ? 27.742 -23.580 -14.554 1.00 61.31 561 GLY A CA 1
ATOM 4530 C C . GLY A 1 561 ? 26.335 -23.866 -15.103 1.00 61.31 561 GLY A C 1
ATOM 4531 O O . GLY A 1 561 ? 25.754 -23.018 -15.777 1.00 61.31 561 GLY A O 1
ATOM 4532 N N . GLU A 1 562 ? 25.814 -25.067 -14.826 1.00 60.69 562 GLU A N 1
ATOM 4533 C CA . GLU A 1 562 ? 24.516 -25.587 -15.289 1.00 60.69 562 GLU A CA 1
ATOM 4534 C C . GLU A 1 562 ? 23.370 -25.417 -14.275 1.00 60.69 562 GLU A C 1
ATOM 4536 O O . GLU A 1 562 ? 22.318 -26.010 -14.488 1.00 60.69 562 GLU A O 1
ATOM 4541 N N . PHE A 1 563 ? 23.518 -24.665 -13.174 1.00 68.19 563 PHE A N 1
ATOM 4542 C CA . PHE A 1 563 ? 22.473 -24.563 -12.141 1.00 68.19 563 PHE A CA 1
ATOM 4543 C C . PHE A 1 563 ? 22.224 -23.138 -11.651 1.00 68.19 563 PHE A C 1
ATOM 4545 O O . PHE A 1 563 ? 23.123 -22.298 -11.601 1.00 68.19 563 PHE A O 1
ATOM 4552 N N . VAL A 1 564 ? 20.981 -22.917 -11.230 1.00 76.00 564 VAL A N 1
ATOM 4553 C CA . VAL A 1 564 ? 20.512 -21.730 -10.513 1.00 76.00 564 VAL A CA 1
ATOM 4554 C C . VAL A 1 564 ? 20.091 -22.186 -9.132 1.00 76.00 564 VAL A C 1
ATOM 4556 O O . VAL A 1 564 ? 19.308 -23.134 -9.012 1.00 76.00 564 VAL A O 1
ATOM 4559 N N . SER A 1 565 ? 20.605 -21.538 -8.093 1.00 84.44 565 SER A N 1
ATOM 4560 C CA . SER A 1 565 ? 20.191 -21.824 -6.725 1.00 84.44 565 SER A CA 1
ATOM 4561 C C . SER A 1 565 ? 19.928 -20.554 -5.931 1.00 84.44 565 SER A C 1
ATOM 4563 O O . SER A 1 565 ? 20.682 -19.583 -6.010 1.00 84.44 565 SER A O 1
ATOM 4565 N N . ALA A 1 566 ? 18.857 -20.589 -5.143 1.00 90.00 566 ALA A N 1
ATOM 4566 C CA . ALA A 1 566 ? 18.563 -19.608 -4.110 1.00 90.00 566 ALA A CA 1
ATOM 4567 C C . ALA A 1 566 ? 18.451 -20.341 -2.774 1.00 90.00 566 ALA A C 1
ATOM 4569 O O . ALA A 1 566 ? 17.658 -21.276 -2.622 1.00 90.00 566 ALA A O 1
ATOM 4570 N N . LYS A 1 567 ? 19.260 -19.935 -1.794 1.00 89.88 567 LYS A N 1
ATOM 4571 C CA . LYS A 1 567 ? 19.379 -20.639 -0.514 1.00 89.88 567 LYS A CA 1
ATOM 4572 C C . LYS A 1 567 ? 19.490 -19.677 0.650 1.00 89.88 567 LYS A C 1
ATOM 4574 O O . LYS A 1 567 ? 20.275 -18.738 0.614 1.00 89.88 567 LYS A O 1
ATOM 4579 N N . MET A 1 568 ? 18.756 -19.947 1.724 1.00 88.56 568 MET A N 1
ATOM 4580 C CA . MET A 1 568 ? 18.894 -19.186 2.963 1.00 88.56 568 MET A CA 1
ATOM 4581 C C . MET A 1 568 ? 20.258 -19.434 3.628 1.00 88.56 568 MET A C 1
ATOM 4583 O O . MET A 1 568 ? 20.692 -20.578 3.786 1.00 88.56 568 MET A O 1
ATOM 4587 N N . VAL A 1 569 ? 20.905 -18.362 4.087 1.00 86.31 569 VAL A N 1
ATOM 4588 C CA . VAL A 1 569 ? 22.205 -18.378 4.775 1.00 86.31 569 VAL A CA 1
ATOM 4589 C C . VAL A 1 569 ? 22.113 -17.800 6.194 1.00 86.31 569 VAL A C 1
ATOM 4591 O O . VAL A 1 569 ? 21.255 -16.980 6.516 1.00 86.31 569 VAL A O 1
ATOM 4594 N N . GLY A 1 570 ? 23.013 -18.232 7.082 1.00 71.38 570 GLY A N 1
ATOM 4595 C CA . GLY A 1 570 ? 23.195 -17.662 8.427 1.00 71.38 570 GLY A CA 1
ATOM 4596 C C . GLY A 1 570 ? 22.217 -18.141 9.515 1.00 71.38 570 GLY A C 1
ATOM 4597 O O . GLY A 1 570 ? 22.670 -18.519 10.597 1.00 71.38 570 GLY A O 1
ATOM 4598 N N . LYS A 1 571 ? 20.900 -18.170 9.265 1.00 68.06 571 LYS A N 1
ATOM 4599 C CA . LYS A 1 571 ? 19.904 -18.727 10.212 1.00 68.06 571 LYS A CA 1
ATOM 4600 C C . LYS A 1 571 ? 19.706 -20.230 9.971 1.00 68.06 571 LYS A C 1
ATOM 4602 O O . LYS A 1 571 ? 19.696 -20.693 8.834 1.00 68.06 571 LYS A O 1
ATOM 4607 N N . ARG A 1 572 ? 19.52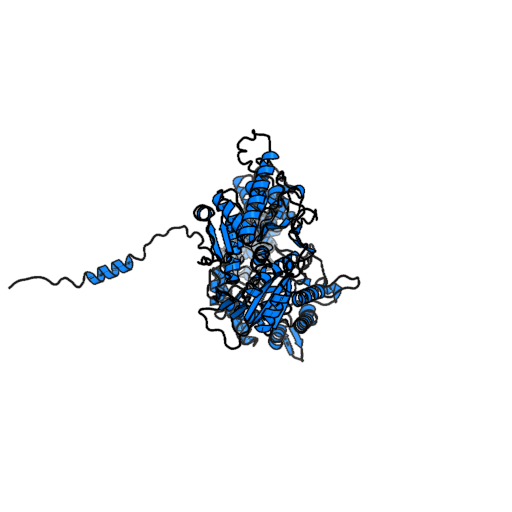8 -21.014 11.045 1.00 63.34 572 ARG A N 1
ATOM 4608 C CA . ARG A 1 572 ? 19.095 -22.417 10.907 1.00 63.34 572 ARG A CA 1
ATOM 4609 C C . ARG A 1 572 ? 17.628 -22.439 10.463 1.00 63.34 572 ARG A C 1
ATOM 4611 O O . ARG A 1 572 ? 16.831 -21.761 11.111 1.00 63.34 572 ARG A O 1
ATOM 4618 N N . PRO A 1 573 ? 17.265 -23.233 9.439 1.00 63.12 573 PRO A N 1
ATOM 4619 C CA . PRO A 1 573 ? 15.872 -23.427 9.062 1.00 63.12 573 PRO A CA 1
ATOM 4620 C C . PRO A 1 573 ? 15.055 -23.888 10.269 1.00 63.12 573 PRO A C 1
ATOM 4622 O O . PRO A 1 573 ? 15.514 -24.725 11.056 1.00 63.12 573 PRO A O 1
ATOM 4625 N N . LEU A 1 574 ? 13.846 -23.355 10.413 1.00 62.09 574 LEU A N 1
ATOM 4626 C CA . LEU A 1 574 ? 12.900 -23.851 11.400 1.00 62.09 574 LEU A CA 1
ATOM 4627 C C . LEU A 1 574 ? 12.494 -25.276 10.996 1.00 62.09 574 LEU A C 1
ATOM 4629 O O . LEU A 1 574 ? 12.175 -25.558 9.839 1.00 62.09 574 LEU A O 1
ATOM 4633 N N . LYS A 1 575 ? 12.559 -26.207 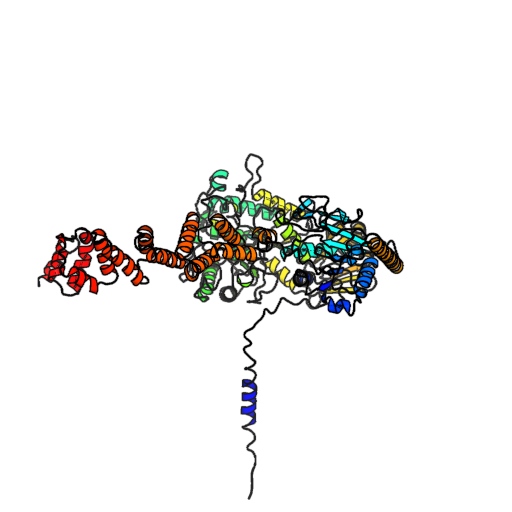11.950 1.00 51.53 575 LYS A N 1
ATOM 4634 C CA . LYS A 1 575 ? 12.203 -27.609 11.714 1.00 51.53 575 LYS A CA 1
ATOM 4635 C C . LYS A 1 575 ? 10.711 -27.675 11.351 1.00 51.53 575 LYS A C 1
ATOM 4637 O O . LYS A 1 575 ? 9.909 -27.092 12.068 1.00 51.53 575 LYS A O 1
ATOM 4642 N N . GLU A 1 576 ? 10.368 -28.366 10.259 1.00 59.69 576 GLU A N 1
ATOM 4643 C CA . GLU A 1 576 ? 8.984 -28.538 9.759 1.00 59.69 576 GLU A CA 1
ATOM 4644 C C . GLU A 1 576 ? 8.312 -27.265 9.194 1.00 59.69 576 GLU A C 1
ATOM 4646 O O . GLU A 1 576 ? 7.089 -27.181 9.142 1.00 59.69 576 GLU A O 1
ATOM 4651 N N . SER A 1 577 ? 9.091 -26.279 8.732 1.00 76.00 577 SER A N 1
ATOM 4652 C CA . SER A 1 577 ? 8.550 -25.070 8.086 1.00 76.00 577 SER A CA 1
ATOM 4653 C C . SER A 1 577 ? 8.383 -25.199 6.571 1.00 76.00 577 SER A C 1
ATOM 4655 O O . SER A 1 577 ? 9.144 -25.887 5.892 1.00 76.00 577 SER A O 1
ATOM 4657 N N . GLU A 1 578 ? 7.374 -24.506 6.048 1.00 89.75 578 GLU A N 1
ATOM 4658 C CA . GLU A 1 578 ? 7.099 -24.384 4.617 1.00 89.75 578 GLU A CA 1
ATOM 4659 C C . GLU A 1 578 ? 7.676 -23.069 4.095 1.00 89.75 578 GLU A C 1
ATOM 4661 O O . GLU A 1 578 ? 7.440 -22.014 4.687 1.00 89.75 578 GLU A O 1
ATOM 4666 N N . TYR A 1 579 ? 8.388 -23.130 2.974 1.00 92.81 579 TYR A N 1
ATOM 4667 C CA . TYR A 1 579 ? 8.971 -21.968 2.309 1.00 92.81 579 TYR A CA 1
ATOM 4668 C C . TYR A 1 579 ? 8.316 -21.771 0.949 1.00 92.81 579 TYR A C 1
ATOM 4670 O O . TYR A 1 579 ? 8.003 -22.747 0.259 1.00 92.81 579 TYR A O 1
ATOM 4678 N N . TYR A 1 580 ? 8.092 -20.510 0.593 1.00 96.00 580 TYR A N 1
ATOM 4679 C CA . TYR A 1 580 ? 7.386 -20.123 -0.618 1.00 96.00 580 TYR A CA 1
ATOM 4680 C C . TYR A 1 580 ? 8.275 -19.247 -1.485 1.00 96.00 580 TYR A C 1
ATOM 4682 O O . TYR A 1 580 ? 9.014 -18.400 -0.982 1.00 96.00 580 TYR A O 1
ATOM 4690 N N . TRP A 1 581 ? 8.178 -19.463 -2.789 1.00 96.50 581 TRP A N 1
ATOM 4691 C CA . TRP A 1 581 ? 8.970 -18.761 -3.786 1.00 96.50 581 TRP A CA 1
ATOM 4692 C C . TRP A 1 581 ? 8.081 -18.345 -4.939 1.00 96.50 581 TRP A C 1
ATOM 4694 O O . TRP A 1 581 ? 7.146 -19.070 -5.294 1.00 96.50 581 TRP A O 1
ATOM 4704 N N . PHE A 1 582 ? 8.418 -17.220 -5.546 1.00 97.25 582 PHE A N 1
ATOM 4705 C CA . PHE A 1 582 ? 7.937 -16.867 -6.867 1.00 97.25 582 PHE A CA 1
ATOM 4706 C C . PHE A 1 582 ? 9.041 -17.026 -7.899 1.00 97.25 582 PHE A C 1
ATOM 4708 O O . PHE A 1 582 ? 10.222 -16.895 -7.582 1.00 97.25 582 PHE A O 1
ATOM 4715 N N . MET A 1 583 ? 8.641 -17.347 -9.125 1.00 94.50 583 MET A N 1
ATOM 4716 C CA . MET A 1 583 ? 9.536 -17.459 -10.269 1.00 94.50 583 MET A CA 1
ATOM 4717 C C . MET A 1 583 ? 8.751 -17.243 -11.559 1.00 94.50 583 MET A C 1
ATOM 4719 O O . MET A 1 583 ? 7.682 -17.828 -11.737 1.00 94.50 583 MET A O 1
ATOM 4723 N N . PHE A 1 584 ? 9.274 -16.414 -12.453 1.00 94.88 584 PHE A N 1
ATOM 4724 C CA . PHE A 1 584 ? 8.646 -16.102 -13.733 1.00 94.88 584 PHE A CA 1
ATOM 4725 C C . PHE A 1 584 ? 9.223 -16.958 -14.869 1.00 94.88 584 PHE A C 1
ATOM 4727 O O . PHE A 1 584 ? 10.422 -17.236 -14.879 1.00 94.88 584 PHE A O 1
ATOM 4734 N N . ALA A 1 585 ? 8.379 -17.341 -15.829 1.00 92.31 585 ALA A N 1
ATOM 4735 C CA . ALA A 1 585 ? 8.790 -17.855 -17.134 1.00 92.31 585 ALA A CA 1
ATOM 4736 C C . ALA A 1 585 ? 7.920 -17.261 -18.247 1.00 92.31 585 ALA A C 1
ATOM 4738 O O . ALA A 1 585 ? 6.705 -17.117 -18.073 1.00 92.31 585 ALA A O 1
ATOM 4739 N N . LYS A 1 586 ? 8.523 -16.950 -19.394 1.00 91.06 586 LYS A N 1
ATOM 4740 C CA . LYS A 1 586 ? 7.813 -16.505 -20.599 1.00 91.06 586 LYS A CA 1
ATOM 4741 C C . LYS A 1 586 ? 6.966 -17.645 -21.161 1.00 91.06 586 LYS A C 1
ATOM 4743 O O . LYS A 1 586 ? 7.252 -18.816 -20.921 1.00 91.06 586 LYS A O 1
ATOM 4748 N N . GLU A 1 587 ? 5.922 -17.309 -21.915 1.00 91.50 587 GLU A N 1
ATOM 4749 C CA . GLU A 1 587 ? 4.960 -18.283 -22.457 1.00 91.50 587 GLU A CA 1
ATOM 4750 C C . GLU A 1 587 ? 5.650 -19.425 -23.219 1.00 91.50 587 GLU A C 1
ATOM 4752 O O . GLU A 1 587 ? 5.371 -20.596 -22.975 1.00 91.50 587 GLU A O 1
ATOM 4757 N N . GLU A 1 588 ? 6.614 -19.091 -24.077 1.00 88.12 588 GLU A N 1
ATOM 4758 C CA . GLU A 1 588 ? 7.387 -20.041 -24.890 1.00 88.12 588 GLU A CA 1
ATOM 4759 C C . GLU A 1 588 ? 8.250 -21.023 -24.081 1.00 88.12 588 GLU A C 1
ATOM 4761 O O . GLU A 1 588 ? 8.593 -22.093 -24.583 1.00 88.12 588 GLU A O 1
ATOM 4766 N N . HIS A 1 589 ? 8.558 -20.696 -22.824 1.00 87.44 589 HIS A N 1
ATOM 4767 C CA . HIS A 1 589 ? 9.394 -21.497 -21.930 1.00 87.44 589 HIS A CA 1
ATOM 4768 C C . HIS A 1 589 ? 8.627 -22.081 -20.730 1.00 87.44 589 HIS A C 1
ATOM 4770 O O . HIS A 1 589 ? 9.164 -22.901 -19.979 1.00 87.44 589 HIS A O 1
ATOM 4776 N N . ALA A 1 590 ? 7.368 -21.686 -20.523 1.00 90.00 590 ALA A N 1
ATOM 4777 C CA . ALA A 1 590 ? 6.608 -22.017 -19.319 1.00 90.00 590 ALA A CA 1
ATOM 4778 C C . ALA A 1 590 ? 6.407 -23.532 -19.128 1.00 90.00 590 ALA A C 1
ATOM 4780 O O . ALA A 1 590 ? 6.504 -24.027 -18.002 1.00 90.00 590 ALA A O 1
ATOM 4781 N N . ASP A 1 591 ? 6.162 -24.279 -20.207 1.00 90.50 591 ASP A N 1
ATOM 4782 C CA . ASP A 1 591 ? 5.973 -25.735 -20.148 1.00 90.50 591 ASP A CA 1
ATOM 4783 C C . ASP A 1 591 ? 7.269 -26.475 -19.796 1.00 90.50 591 ASP A C 1
ATOM 4785 O O . ASP A 1 591 ? 7.259 -27.438 -19.021 1.00 90.50 591 ASP A O 1
ATOM 4789 N N . GLU A 1 592 ? 8.402 -26.029 -20.339 1.00 86.12 592 GLU A N 1
ATOM 4790 C CA . GLU A 1 592 ? 9.697 -26.624 -20.024 1.00 86.12 592 GLU A CA 1
ATOM 4791 C C . GLU A 1 592 ? 10.117 -26.295 -18.587 1.00 86.12 592 GLU A C 1
ATOM 4793 O O . GLU A 1 592 ? 10.501 -27.201 -17.842 1.00 86.12 592 GLU A O 1
ATOM 4798 N N . MET A 1 593 ? 9.918 -25.047 -18.150 1.00 86.69 593 MET A N 1
ATOM 4799 C CA . MET A 1 593 ? 10.104 -24.644 -16.755 1.00 86.69 593 MET A CA 1
ATOM 4800 C C . MET A 1 593 ? 9.289 -25.524 -15.802 1.00 86.69 593 MET A C 1
ATOM 4802 O O . MET A 1 593 ? 9.798 -26.030 -14.799 1.00 86.69 593 MET A O 1
ATOM 4806 N N . GLU A 1 594 ? 8.015 -25.750 -16.118 1.00 91.19 594 GLU A N 1
ATOM 4807 C CA . GLU A 1 594 ? 7.147 -26.598 -15.309 1.00 91.19 594 GLU A CA 1
ATOM 4808 C C . GLU A 1 594 ? 7.667 -28.045 -15.230 1.00 91.19 594 GLU A C 1
ATOM 4810 O O . GLU A 1 594 ? 7.606 -28.677 -14.169 1.00 91.19 594 GLU A O 1
ATOM 4815 N N . ASN A 1 595 ? 8.201 -28.579 -16.331 1.00 89.56 595 ASN A N 1
ATOM 4816 C CA . ASN A 1 595 ? 8.777 -29.922 -16.364 1.00 89.56 595 ASN A CA 1
ATOM 4817 C C . ASN A 1 595 ? 10.041 -30.044 -15.506 1.00 89.56 595 ASN A C 1
ATOM 4819 O O . ASN A 1 595 ? 10.219 -31.077 -14.855 1.00 89.56 595 ASN A O 1
ATOM 4823 N N . GLU A 1 596 ? 10.891 -29.017 -15.451 1.00 86.19 596 GLU A N 1
ATOM 4824 C CA . GLU A 1 596 ? 12.042 -28.985 -14.540 1.00 86.19 596 GLU A CA 1
ATOM 4825 C C . GLU A 1 596 ? 11.603 -28.856 -13.076 1.00 86.19 596 GLU A C 1
ATOM 4827 O O . GLU A 1 596 ? 12.065 -29.618 -12.221 1.00 86.19 596 GLU A O 1
ATOM 4832 N N . LEU A 1 597 ? 10.634 -27.984 -12.781 1.00 88.44 597 LEU A N 1
ATOM 4833 C CA . LEU A 1 597 ? 10.082 -27.822 -11.432 1.00 88.44 597 LEU A CA 1
ATOM 4834 C C . LEU A 1 597 ? 9.518 -29.135 -10.875 1.00 88.44 597 LEU A C 1
ATOM 4836 O O . LEU A 1 597 ? 9.817 -29.495 -9.734 1.00 88.44 597 LEU A O 1
ATOM 4840 N N . LYS A 1 598 ? 8.775 -29.907 -11.679 1.00 90.94 598 LYS A N 1
ATOM 4841 C CA . LYS A 1 598 ? 8.219 -31.219 -11.281 1.00 90.94 598 LYS A CA 1
ATOM 4842 C C . LYS A 1 598 ? 9.274 -32.221 -10.804 1.00 90.94 598 LYS A C 1
ATOM 4844 O O . LYS A 1 598 ? 8.934 -33.147 -10.067 1.00 90.94 598 LYS A O 1
ATOM 4849 N N . LYS A 1 599 ? 10.537 -32.072 -11.216 1.00 88.50 599 LYS A N 1
ATOM 4850 C CA . LYS A 1 599 ? 11.634 -32.960 -10.796 1.00 88.50 599 LYS A CA 1
ATOM 4851 C C . LYS A 1 599 ? 12.146 -32.632 -9.395 1.00 88.50 599 LYS A C 1
ATOM 4853 O O . LYS A 1 599 ? 12.652 -33.527 -8.721 1.00 88.50 599 LYS A O 1
ATOM 4858 N N . VAL A 1 600 ? 12.029 -31.373 -8.963 1.00 86.50 600 VAL A N 1
ATOM 4859 C CA . VAL A 1 600 ? 12.668 -30.865 -7.736 1.00 86.50 600 VAL A CA 1
ATOM 4860 C C . VAL A 1 600 ? 11.674 -30.467 -6.643 1.00 86.50 600 VAL A C 1
ATOM 4862 O O . VAL A 1 600 ? 12.024 -30.510 -5.463 1.00 86.50 600 VAL A O 1
ATOM 4865 N N . VAL A 1 601 ? 10.420 -30.155 -6.990 1.00 91.12 601 VAL A N 1
ATOM 4866 C CA . VAL A 1 601 ? 9.363 -29.806 -6.027 1.00 91.12 601 VAL A CA 1
ATOM 4867 C C . VAL A 1 601 ? 8.112 -30.667 -6.166 1.00 91.12 601 VAL A C 1
ATOM 4869 O O . VAL A 1 601 ? 7.750 -31.131 -7.242 1.00 91.12 601 VAL A O 1
ATOM 4872 N N . LYS A 1 602 ? 7.415 -30.867 -5.041 1.00 88.44 602 LYS A N 1
ATOM 4873 C CA . LYS A 1 602 ? 6.160 -31.640 -4.989 1.00 88.44 602 LYS A CA 1
ATOM 4874 C C . LYS A 1 602 ? 4.910 -30.796 -5.217 1.00 88.44 602 LYS A C 1
ATOM 4876 O O . LYS A 1 602 ? 3.864 -31.346 -5.547 1.00 88.44 602 LYS A O 1
ATOM 4881 N N . THR A 1 603 ? 4.979 -29.494 -4.954 1.00 93.50 603 THR A N 1
ATOM 4882 C CA . THR A 1 603 ? 3.800 -28.627 -4.936 1.00 93.50 603 THR A CA 1
ATOM 4883 C C . THR A 1 603 ? 4.165 -27.261 -5.488 1.00 93.50 603 THR A C 1
ATOM 4885 O O . THR A 1 603 ? 5.067 -26.597 -4.979 1.00 93.50 603 THR A O 1
ATOM 4888 N N . TYR A 1 604 ? 3.447 -26.858 -6.528 1.00 96.00 604 TYR A N 1
ATOM 4889 C CA . TYR A 1 604 ? 3.515 -25.534 -7.118 1.00 96.00 604 TYR A CA 1
ATOM 4890 C C . TYR A 1 604 ? 2.150 -25.181 -7.718 1.00 96.00 604 TYR A C 1
ATOM 4892 O O . TYR A 1 604 ? 1.334 -26.062 -7.999 1.00 96.00 604 TYR A O 1
ATOM 4900 N N . THR A 1 605 ? 1.914 -23.893 -7.913 1.00 97.12 605 THR A N 1
ATOM 4901 C CA . THR A 1 605 ? 0.785 -23.341 -8.671 1.00 97.12 605 THR A CA 1
ATOM 4902 C C . THR A 1 605 ? 1.328 -22.356 -9.698 1.00 97.12 605 THR A C 1
ATOM 4904 O O . THR A 1 605 ? 2.470 -21.919 -9.573 1.00 97.12 605 THR A O 1
ATOM 4907 N N . LYS A 1 606 ? 0.543 -22.006 -10.717 1.00 95.69 606 LYS A N 1
ATOM 4908 C CA . LYS A 1 606 ? 0.930 -21.002 -11.714 1.00 95.69 606 LYS A CA 1
ATOM 4909 C C . LYS A 1 606 ? -0.233 -20.073 -12.022 1.00 95.69 606 LYS A C 1
ATOM 4911 O O . LYS A 1 606 ? -1.380 -20.515 -12.001 1.00 95.69 606 LYS A O 1
ATOM 4916 N N . THR A 1 607 ? 0.074 -18.815 -12.304 1.00 96.62 607 THR A N 1
ATOM 4917 C CA . THR A 1 607 ? -0.899 -17.789 -12.687 1.00 96.62 607 THR A CA 1
ATOM 4918 C C . THR A 1 607 ? -0.377 -16.997 -13.876 1.00 96.62 607 THR A C 1
ATOM 4920 O O . THR A 1 607 ? 0.836 -16.911 -14.075 1.00 96.62 607 THR A O 1
ATOM 4923 N N . LYS A 1 608 ? -1.282 -16.437 -14.681 1.00 95.81 608 LYS A N 1
ATOM 4924 C CA . LYS A 1 608 ? -0.892 -15.624 -15.838 1.00 95.81 608 LYS A CA 1
ATOM 4925 C C . LYS A 1 608 ? -0.202 -14.356 -15.357 1.00 95.81 608 LYS A C 1
ATOM 4927 O O . LYS A 1 608 ? -0.742 -13.638 -14.515 1.00 95.81 608 LYS A O 1
ATOM 4932 N N . PHE A 1 609 ? 0.957 -14.071 -15.927 1.00 95.06 609 PHE A N 1
ATOM 4933 C CA . PHE A 1 609 ? 1.744 -12.894 -15.598 1.00 95.06 609 PHE A CA 1
ATOM 4934 C C . PHE A 1 609 ? 2.545 -12.475 -16.823 1.00 95.06 609 PHE A C 1
ATOM 4936 O O . PHE A 1 609 ? 3.233 -13.297 -17.428 1.00 95.06 609 PHE A O 1
ATOM 4943 N N . PHE A 1 610 ? 2.436 -11.203 -17.191 1.00 87.94 610 PHE A N 1
ATOM 4944 C CA . PHE A 1 610 ? 2.986 -10.659 -18.423 1.00 87.94 610 PHE A CA 1
ATOM 4945 C C . PHE A 1 610 ? 2.471 -11.460 -19.639 1.00 87.94 610 PHE A C 1
ATOM 4947 O O . PHE A 1 610 ? 1.268 -11.703 -19.763 1.00 87.94 610 PHE A O 1
ATOM 4954 N N . GLU A 1 611 ? 3.374 -11.909 -20.506 1.00 90.50 611 GLU A N 1
ATOM 4955 C CA . GLU A 1 611 ? 3.146 -12.900 -21.561 1.00 90.50 611 GLU A CA 1
ATOM 4956 C C . GLU A 1 611 ? 3.822 -14.219 -21.174 1.00 90.50 611 GLU A C 1
ATOM 4958 O O . GLU A 1 611 ? 4.796 -14.655 -21.790 1.00 90.50 611 GLU A O 1
ATOM 4963 N N . GLY A 1 612 ? 3.369 -14.790 -20.062 1.00 94.38 612 GLY A N 1
ATOM 4964 C CA . GLY A 1 612 ? 3.877 -16.038 -19.518 1.00 94.38 612 GLY A CA 1
ATOM 4965 C C . GLY A 1 612 ? 3.204 -16.414 -18.202 1.00 94.38 612 GLY A C 1
ATOM 4966 O O . GLY A 1 612 ? 2.029 -16.109 -17.957 1.00 94.38 612 GLY A O 1
ATOM 4967 N N . MET A 1 613 ? 3.963 -17.093 -17.343 1.00 96.12 613 MET A N 1
ATOM 4968 C CA . MET A 1 613 ? 3.478 -17.691 -16.103 1.00 96.12 613 MET A CA 1
ATOM 4969 C C . MET A 1 613 ? 4.345 -17.291 -14.909 1.00 96.12 613 MET A C 1
ATOM 4971 O O . MET A 1 613 ? 5.570 -17.408 -14.937 1.00 96.12 613 MET A O 1
ATOM 4975 N N . LEU A 1 614 ? 3.694 -16.884 -13.819 1.00 97.44 614 LEU A N 1
ATOM 4976 C CA . LEU A 1 614 ? 4.310 -16.742 -12.502 1.00 97.44 614 LEU A CA 1
ATOM 4977 C C . LEU A 1 614 ? 4.017 -18.001 -11.682 1.00 97.44 614 LEU A C 1
ATOM 4979 O O . LEU A 1 614 ? 2.861 -18.309 -11.379 1.00 97.44 614 LEU A O 1
ATOM 4983 N N . PHE A 1 615 ? 5.065 -18.731 -11.317 1.00 96.94 615 PHE A N 1
ATOM 4984 C CA . PHE A 1 615 ? 4.987 -19.934 -10.499 1.00 96.94 615 PHE A CA 1
ATOM 4985 C C . PHE A 1 615 ? 5.067 -19.580 -9.017 1.00 96.94 615 PHE A C 1
ATOM 4987 O O . PHE A 1 615 ? 5.989 -18.893 -8.592 1.00 96.94 615 PHE A O 1
ATOM 4994 N N . THR A 1 616 ? 4.146 -20.109 -8.213 1.00 97.50 616 THR A N 1
ATOM 4995 C CA . THR A 1 616 ? 4.262 -20.154 -6.751 1.00 97.50 616 THR A CA 1
ATOM 4996 C C . THR A 1 616 ? 4.749 -21.529 -6.345 1.00 97.50 616 THR A C 1
ATOM 4998 O O . THR A 1 616 ? 4.052 -22.521 -6.550 1.00 97.50 616 THR A O 1
ATOM 5001 N N . ILE A 1 617 ? 5.937 -21.604 -5.765 1.00 96.38 617 ILE A N 1
ATOM 5002 C CA . ILE A 1 617 ? 6.617 -22.862 -5.468 1.00 96.38 617 ILE A CA 1
ATOM 5003 C C . ILE A 1 617 ? 6.661 -23.057 -3.962 1.00 96.38 617 ILE A C 1
ATOM 5005 O O . ILE A 1 617 ? 6.981 -22.126 -3.225 1.00 96.38 617 ILE A O 1
ATOM 5009 N N . LYS A 1 618 ? 6.378 -24.278 -3.505 1.00 95.38 618 LYS A N 1
ATOM 5010 C CA . LYS A 1 618 ? 6.435 -24.649 -2.092 1.00 95.38 618 LYS A CA 1
ATOM 5011 C C . LYS A 1 618 ? 7.529 -25.681 -1.843 1.00 95.38 618 LYS A C 1
ATOM 5013 O O . LYS A 1 618 ? 7.522 -26.763 -2.435 1.00 95.38 618 LYS A O 1
ATOM 5018 N N . THR A 1 619 ? 8.425 -25.385 -0.905 1.00 92.62 619 THR A N 1
ATOM 5019 C CA . THR A 1 619 ? 9.515 -26.278 -0.487 1.00 92.62 619 THR A CA 1
ATOM 5020 C C . THR A 1 619 ? 9.479 -26.545 1.021 1.00 92.62 619 THR A C 1
ATOM 5022 O O . THR A 1 619 ? 8.956 -25.759 1.809 1.00 92.62 619 THR A O 1
ATOM 5025 N N . SER A 1 620 ? 10.034 -27.686 1.444 1.00 88.88 620 SER A N 1
ATOM 5026 C CA . SER A 1 620 ? 10.178 -28.059 2.865 1.00 88.88 620 SER A CA 1
ATOM 5027 C C . SER A 1 620 ? 11.513 -27.623 3.479 1.00 88.88 620 SER A C 1
ATOM 5029 O O . SER A 1 620 ? 11.764 -27.843 4.661 1.00 88.88 620 SER A O 1
ATOM 5031 N N . ILE A 1 621 ? 12.403 -27.077 2.652 1.00 87.56 621 ILE A N 1
ATOM 5032 C CA . ILE A 1 621 ? 13.688 -26.494 3.035 1.00 87.56 621 ILE A CA 1
ATOM 5033 C C . ILE A 1 621 ? 13.820 -25.133 2.340 1.00 87.56 621 ILE A C 1
ATOM 5035 O O . ILE A 1 621 ? 13.270 -24.974 1.247 1.00 87.56 621 ILE A O 1
ATOM 5039 N N . PRO A 1 622 ? 14.533 -24.157 2.924 1.00 89.56 622 PRO A N 1
ATOM 5040 C CA . PRO A 1 622 ? 14.689 -22.826 2.343 1.00 89.56 622 PRO A CA 1
ATOM 5041 C C . PRO A 1 622 ? 15.793 -22.809 1.277 1.00 89.56 622 PRO A C 1
ATOM 5043 O O . PRO A 1 622 ? 16.743 -22.029 1.342 1.00 89.56 622 PRO A O 1
ATOM 5046 N N . GLU A 1 623 ? 15.689 -23.732 0.330 1.00 90.12 623 GLU A N 1
ATOM 5047 C CA . GLU A 1 623 ? 16.580 -23.887 -0.808 1.00 90.12 623 GLU A CA 1
ATOM 5048 C C . GLU A 1 623 ? 15.747 -24.298 -2.021 1.00 90.12 623 GLU A C 1
ATOM 5050 O O . GLU A 1 623 ? 14.882 -25.175 -1.913 1.00 90.12 623 GLU A O 1
ATOM 5055 N N . LEU A 1 624 ? 16.024 -23.675 -3.160 1.00 88.62 624 LEU A N 1
ATOM 5056 C CA . LEU A 1 624 ? 15.506 -24.080 -4.455 1.00 88.62 624 LEU A CA 1
ATOM 5057 C C . LEU A 1 624 ? 16.661 -24.089 -5.454 1.00 88.62 624 LEU A C 1
ATOM 5059 O O . LEU A 1 624 ? 17.321 -23.069 -5.636 1.00 88.62 624 LEU A O 1
ATOM 5063 N N . THR A 1 625 ? 16.879 -25.243 -6.084 1.00 85.12 625 THR A N 1
ATOM 5064 C CA . THR A 1 625 ? 17.966 -25.472 -7.043 1.00 85.12 625 THR A CA 1
ATOM 5065 C C . THR A 1 625 ? 17.419 -26.217 -8.253 1.00 85.12 625 THR A C 1
ATOM 5067 O O . THR A 1 625 ? 16.749 -27.239 -8.089 1.00 85.12 625 THR A O 1
ATOM 5070 N N . PHE A 1 626 ? 17.707 -25.733 -9.458 1.00 79.12 626 PHE A N 1
ATOM 5071 C CA . PHE A 1 626 ? 17.316 -26.377 -10.716 1.00 79.12 626 PHE A CA 1
ATOM 5072 C C . PHE A 1 626 ? 18.290 -26.032 -11.849 1.00 79.12 626 PHE A C 1
ATOM 5074 O O . PHE A 1 626 ? 19.174 -25.187 -11.692 1.00 79.12 626 PHE A O 1
ATOM 5081 N N . GLY A 1 627 ? 18.177 -26.747 -12.970 1.00 68.81 627 GLY A N 1
ATOM 5082 C CA . GLY A 1 627 ? 19.095 -26.608 -14.098 1.00 68.81 627 GLY A CA 1
ATOM 5083 C C . GLY A 1 627 ? 18.975 -25.250 -14.796 1.00 68.81 627 GLY A C 1
ATOM 5084 O O . GLY A 1 627 ? 17.876 -24.760 -15.017 1.00 68.81 627 GLY A O 1
ATOM 5085 N N . LYS A 1 628 ? 20.102 -24.666 -15.206 1.00 63.19 628 LYS A N 1
ATOM 5086 C CA . LYS A 1 628 ? 20.215 -23.421 -15.977 1.00 63.19 628 LYS A CA 1
ATOM 5087 C C . LYS A 1 628 ? 19.615 -23.542 -17.378 1.00 63.19 628 LYS A C 1
ATOM 5089 O O . LYS A 1 628 ? 19.267 -22.524 -17.962 1.00 63.19 628 LYS A O 1
ATOM 5094 N N . SER A 1 629 ? 19.419 -24.763 -17.890 1.00 53.47 629 SER A N 1
ATOM 5095 C CA . SER A 1 629 ? 18.551 -24.979 -19.055 1.00 53.47 629 SER A CA 1
ATOM 5096 C C . SER A 1 629 ? 17.157 -24.395 -18.820 1.00 53.47 629 SER A C 1
ATOM 5098 O O . SER A 1 629 ? 16.601 -23.824 -19.739 1.00 53.47 629 SER A O 1
ATOM 5100 N N . ALA A 1 630 ? 16.659 -24.418 -17.577 1.00 49.34 630 ALA A N 1
ATOM 5101 C CA . ALA A 1 630 ? 15.403 -23.787 -17.185 1.00 49.34 630 ALA A CA 1
ATOM 5102 C C . ALA A 1 630 ? 15.493 -22.257 -17.035 1.00 49.34 630 ALA A C 1
ATOM 5104 O O . ALA A 1 630 ? 14.476 -21.595 -16.919 1.00 49.34 630 ALA A O 1
ATOM 5105 N N . GLN A 1 631 ? 16.692 -21.672 -17.010 1.00 51.66 631 GLN A N 1
ATOM 5106 C CA . GLN A 1 631 ? 16.890 -20.218 -17.011 1.00 51.66 631 GLN A CA 1
ATOM 5107 C C . GLN A 1 631 ? 16.795 -19.625 -18.423 1.00 51.66 631 GLN A C 1
ATOM 5109 O O . GLN A 1 631 ? 17.007 -18.429 -18.573 1.00 51.66 631 GLN A O 1
ATOM 5114 N N . PHE A 1 632 ? 16.552 -20.482 -19.427 1.00 54.69 632 PHE A N 1
ATOM 5115 C CA . PHE A 1 632 ? 16.385 -20.182 -20.844 1.00 54.69 632 PHE A CA 1
ATOM 5116 C C . PHE A 1 632 ? 17.100 -18.902 -21.269 1.00 54.69 632 PHE A C 1
ATOM 5118 O O . PHE A 1 632 ? 16.503 -17.833 -21.371 1.00 54.69 632 PHE A O 1
ATOM 5125 N N . LYS A 1 633 ? 18.385 -19.023 -21.640 1.00 50.66 633 LYS A N 1
ATOM 5126 C CA . LYS A 1 633 ? 18.817 -18.187 -22.763 1.00 50.66 633 LYS A CA 1
ATOM 5127 C C . LYS A 1 633 ? 17.823 -18.545 -23.857 1.00 50.66 633 LYS A C 1
ATOM 5129 O O . LYS A 1 633 ? 17.718 -19.735 -24.161 1.00 50.66 633 LYS A O 1
ATOM 5134 N N . SER A 1 634 ? 17.037 -17.574 -24.325 1.00 46.88 634 SER A N 1
ATOM 5135 C CA . SER A 1 634 ? 16.090 -17.777 -25.422 1.00 46.88 634 SER A CA 1
ATOM 5136 C C . SER A 1 634 ? 16.756 -18.648 -26.485 1.00 46.88 634 SER A C 1
ATOM 5138 O O . SER A 1 634 ? 17.987 -18.628 -26.593 1.00 46.88 634 SER A O 1
ATOM 5140 N N . ASN A 1 635 ? 15.999 -19.422 -27.266 1.00 50.25 635 ASN A N 1
ATOM 5141 C CA . ASN A 1 635 ? 16.535 -19.970 -28.513 1.00 50.25 635 ASN A CA 1
ATOM 5142 C C . ASN A 1 635 ? 16.991 -18.782 -29.370 1.00 50.25 635 ASN A C 1
ATOM 5144 O O . ASN A 1 635 ? 16.221 -18.240 -30.158 1.00 50.25 635 ASN A O 1
ATOM 5148 N N . SER A 1 636 ? 18.206 -18.307 -29.104 1.00 57.66 636 SER A N 1
ATOM 5149 C CA . SER A 1 636 ? 18.664 -17.010 -29.541 1.00 57.66 636 SER A CA 1
ATOM 5150 C C . SER A 1 636 ? 18.819 -17.146 -31.030 1.00 57.66 636 SER A C 1
ATOM 5152 O O . SER A 1 636 ? 19.519 -18.036 -31.516 1.00 57.66 636 SER A O 1
ATOM 5154 N N . LEU A 1 637 ? 18.104 -16.286 -31.747 1.00 59.88 637 LEU A N 1
ATOM 5155 C CA . LEU A 1 637 ? 18.129 -16.254 -33.203 1.00 59.88 637 LEU A CA 1
ATOM 5156 C C . LEU A 1 637 ? 19.567 -16.078 -33.718 1.00 59.88 637 LEU A C 1
ATOM 5158 O O . LEU A 1 637 ? 19.873 -16.500 -34.831 1.00 59.88 637 LEU A O 1
ATOM 5162 N N . PHE A 1 638 ? 20.436 -15.508 -32.876 1.00 70.69 638 PHE A N 1
ATOM 5163 C CA . PHE A 1 638 ? 21.824 -15.179 -33.145 1.00 70.69 638 PHE A CA 1
ATOM 5164 C C . PHE A 1 638 ? 22.737 -15.672 -32.018 1.00 70.69 638 PHE A C 1
ATOM 5166 O O . PHE A 1 638 ? 22.376 -15.632 -30.838 1.00 70.69 638 PHE A O 1
ATOM 5173 N N . THR A 1 639 ? 23.972 -16.050 -32.344 1.00 84.31 639 THR A N 1
ATOM 5174 C CA . THR A 1 639 ? 25.042 -16.082 -31.332 1.00 84.31 639 THR A CA 1
ATOM 5175 C C . THR A 1 639 ? 25.249 -14.681 -30.736 1.00 84.31 639 THR A C 1
ATOM 5177 O O . THR A 1 639 ? 24.886 -13.681 -31.353 1.00 84.31 639 THR A O 1
ATOM 5180 N N . THR A 1 640 ? 25.830 -14.567 -29.536 1.00 84.31 640 THR A N 1
ATOM 5181 C CA . THR A 1 640 ? 26.059 -13.259 -28.883 1.00 84.31 640 THR A CA 1
ATOM 5182 C C . THR A 1 640 ? 26.840 -12.294 -29.785 1.00 84.31 640 THR A C 1
ATOM 5184 O O . THR A 1 640 ? 26.478 -11.129 -29.908 1.00 84.31 640 THR A O 1
ATOM 5187 N N . GLU A 1 641 ? 27.872 -12.790 -30.466 1.00 88.19 641 GLU A N 1
ATOM 5188 C CA . GLU A 1 641 ? 28.711 -12.002 -31.377 1.00 88.19 641 GLU A CA 1
ATOM 5189 C C . GLU A 1 641 ? 27.927 -11.514 -32.606 1.00 88.19 641 GLU A C 1
ATOM 5191 O O . GLU A 1 641 ? 28.040 -10.349 -32.988 1.00 88.19 641 GLU A O 1
ATOM 5196 N N . GLU A 1 642 ? 27.088 -12.377 -33.192 1.00 88.50 642 GLU A N 1
ATOM 5197 C CA . GLU A 1 642 ? 26.195 -12.020 -34.302 1.00 88.50 642 GLU A CA 1
ATOM 5198 C C . GLU A 1 642 ? 25.138 -10.996 -33.872 1.00 88.50 642 GLU A C 1
ATOM 5200 O O . GLU A 1 642 ? 24.892 -10.035 -34.598 1.00 88.50 642 GLU A O 1
ATOM 5205 N N . ALA A 1 643 ? 24.552 -11.162 -32.681 1.00 89.00 643 ALA A N 1
ATOM 5206 C CA . ALA A 1 643 ? 23.535 -10.258 -32.150 1.00 89.00 643 ALA A CA 1
ATOM 5207 C C . ALA A 1 643 ? 24.094 -8.846 -31.931 1.00 89.00 643 ALA A C 1
ATOM 5209 O O . ALA A 1 643 ? 23.466 -7.865 -32.329 1.00 89.00 643 ALA A O 1
ATOM 5210 N N . ILE A 1 644 ? 25.291 -8.741 -31.341 1.00 90.88 644 ILE A N 1
ATOM 5211 C CA . ILE A 1 644 ? 25.981 -7.461 -31.137 1.00 90.88 644 ILE A CA 1
ATOM 5212 C C . ILE A 1 644 ? 26.307 -6.807 -32.482 1.00 90.88 644 ILE A C 1
ATOM 5214 O O . ILE A 1 644 ? 26.055 -5.616 -32.659 1.00 90.88 644 ILE A O 1
ATOM 5218 N N . ALA A 1 645 ? 26.865 -7.566 -33.430 1.00 91.88 645 ALA A N 1
ATOM 5219 C CA . ALA A 1 645 ? 27.219 -7.034 -34.744 1.00 91.88 645 ALA A CA 1
ATOM 5220 C C . ALA A 1 645 ? 25.985 -6.493 -35.482 1.00 91.88 645 ALA A C 1
ATOM 5222 O O . ALA A 1 645 ? 26.019 -5.368 -35.980 1.00 91.88 645 ALA A O 1
ATOM 5223 N N . TYR A 1 646 ? 24.890 -7.258 -35.477 1.00 90.31 646 TYR A N 1
ATOM 5224 C CA . TYR A 1 646 ? 23.619 -6.862 -36.077 1.00 90.31 646 TYR A CA 1
ATOM 5225 C C . TYR A 1 646 ? 23.037 -5.606 -35.417 1.00 90.31 646 TYR A C 1
ATOM 5227 O O . TYR A 1 646 ? 22.713 -4.641 -36.105 1.00 90.31 646 TYR A O 1
ATOM 5235 N N . ALA A 1 647 ? 22.980 -5.564 -34.082 1.00 92.94 647 ALA A N 1
ATOM 5236 C CA . ALA A 1 647 ? 22.463 -4.406 -33.353 1.00 92.94 647 ALA A CA 1
ATOM 5237 C C . ALA A 1 647 ? 23.284 -3.133 -33.617 1.00 92.94 647 ALA A C 1
ATOM 5239 O O . ALA A 1 647 ? 22.714 -2.053 -33.767 1.00 92.94 647 ALA A O 1
ATOM 5240 N N . LYS A 1 648 ? 24.615 -3.243 -33.724 1.00 93.81 648 LYS A N 1
ATOM 5241 C CA . LYS A 1 648 ? 25.487 -2.108 -34.071 1.00 93.81 648 LYS A CA 1
ATOM 5242 C C . LYS A 1 648 ? 25.288 -1.627 -35.506 1.00 93.81 648 LYS A C 1
ATOM 5244 O O . LYS A 1 648 ? 25.329 -0.418 -35.748 1.00 93.81 648 LYS A O 1
ATOM 5249 N N . GLU A 1 649 ? 25.074 -2.540 -36.450 1.00 93.38 649 GLU A N 1
ATOM 5250 C CA . GLU A 1 649 ? 24.746 -2.190 -37.836 1.00 93.38 649 GLU A CA 1
ATOM 5251 C C . GLU A 1 649 ? 23.406 -1.447 -37.906 1.00 93.38 649 GLU A C 1
ATOM 5253 O O . GLU A 1 649 ? 23.344 -0.354 -38.473 1.00 93.38 649 GLU A O 1
ATOM 5258 N N . GLU A 1 650 ? 22.362 -1.969 -37.257 1.00 91.94 650 GLU A N 1
ATOM 5259 C CA . GLU A 1 650 ? 21.051 -1.313 -37.197 1.00 91.94 650 GLU A CA 1
ATOM 5260 C C . GLU A 1 650 ? 21.103 0.039 -36.487 1.00 91.94 650 GLU A C 1
ATOM 5262 O O . GLU A 1 650 ? 20.489 0.996 -36.955 1.00 91.94 650 GLU A O 1
ATOM 5267 N N . TYR A 1 651 ? 21.857 0.151 -35.393 1.00 94.12 651 TYR A N 1
ATOM 5268 C CA . TYR A 1 651 ? 22.061 1.417 -34.692 1.00 94.12 651 TYR A CA 1
ATOM 5269 C C . TYR A 1 651 ? 22.770 2.451 -35.577 1.00 94.12 651 TYR A C 1
ATOM 5271 O O . TYR A 1 651 ? 22.366 3.613 -35.639 1.00 94.12 651 TYR A O 1
ATOM 5279 N N . THR A 1 652 ? 23.790 2.027 -36.327 1.00 93.19 652 THR A N 1
ATOM 5280 C CA . THR A 1 652 ? 24.492 2.896 -37.282 1.00 93.19 652 THR A CA 1
ATOM 5281 C C . THR A 1 652 ? 23.549 3.357 -38.392 1.00 93.19 652 THR A C 1
ATOM 5283 O O . THR A 1 652 ? 23.495 4.549 -38.694 1.00 93.19 652 THR A O 1
ATOM 5286 N N . ALA A 1 653 ? 22.760 2.441 -38.962 1.00 90.75 653 ALA A N 1
ATOM 5287 C CA . ALA A 1 653 ? 21.767 2.759 -39.986 1.00 90.75 653 ALA A CA 1
ATOM 5288 C C . ALA A 1 653 ? 20.671 3.694 -39.451 1.00 90.75 653 ALA A C 1
ATOM 5290 O O . ALA A 1 653 ? 20.292 4.650 -40.126 1.00 90.75 653 ALA A O 1
ATOM 5291 N N . PHE A 1 654 ? 20.198 3.465 -38.223 1.00 92.12 654 PHE A N 1
ATOM 5292 C CA . PHE A 1 654 ? 19.249 4.334 -37.531 1.00 92.12 654 PHE A CA 1
ATOM 5293 C C . PHE A 1 654 ? 19.792 5.762 -37.419 1.00 92.12 654 PHE A C 1
ATOM 5295 O O . PHE A 1 654 ? 19.117 6.710 -37.817 1.00 92.12 654 PHE A O 1
ATOM 5302 N N . ASN A 1 655 ? 21.028 5.915 -36.939 1.00 90.31 655 ASN A N 1
ATOM 5303 C CA . ASN A 1 655 ? 21.667 7.221 -36.784 1.00 90.31 655 ASN A CA 1
ATOM 5304 C C . ASN A 1 655 ? 21.940 7.904 -38.128 1.00 90.31 655 ASN A C 1
ATOM 5306 O O . ASN A 1 655 ? 21.773 9.118 -38.237 1.00 90.31 655 ASN A O 1
ATOM 5310 N N . GLN A 1 656 ? 22.305 7.144 -39.163 1.00 89.50 656 GLN A N 1
ATOM 5311 C CA . GLN A 1 656 ? 22.476 7.678 -40.511 1.00 89.50 656 GLN A CA 1
ATOM 5312 C C . GLN A 1 656 ? 21.149 8.203 -41.072 1.00 89.50 656 GLN A C 1
ATOM 5314 O O . GLN A 1 656 ? 21.091 9.346 -41.515 1.00 89.50 656 GLN A O 1
ATOM 5319 N N . LEU A 1 657 ? 20.070 7.419 -40.998 1.00 86.75 657 LEU A N 1
ATOM 5320 C CA . LEU A 1 657 ? 18.740 7.848 -41.442 1.00 86.75 657 LEU A CA 1
ATOM 5321 C C . LEU A 1 657 ? 18.228 9.051 -40.645 1.00 86.75 657 LEU A C 1
ATOM 5323 O O . LEU A 1 657 ? 17.585 9.932 -41.208 1.00 86.75 657 LEU A O 1
ATOM 5327 N N . ARG A 1 658 ? 18.529 9.111 -39.344 1.00 84.31 658 ARG A N 1
ATOM 5328 C CA . ARG A 1 658 ? 18.208 10.264 -38.496 1.00 84.31 658 ARG A CA 1
ATOM 5329 C C . ARG A 1 658 ? 18.961 11.520 -38.939 1.00 84.31 658 ARG A C 1
ATOM 5331 O O . ARG A 1 658 ? 18.357 12.583 -39.015 1.00 84.31 658 ARG A O 1
ATOM 5338 N N . ALA A 1 659 ? 20.244 11.398 -39.276 1.00 84.25 659 ALA A N 1
ATOM 5339 C CA . ALA A 1 659 ? 21.037 12.501 -39.819 1.00 84.25 659 ALA A CA 1
ATOM 5340 C C . ALA A 1 659 ? 20.570 12.926 -41.227 1.00 84.25 659 ALA A C 1
ATOM 5342 O O . ALA A 1 659 ? 20.542 14.112 -41.533 1.00 84.25 659 ALA A O 1
ATOM 5343 N N . GLU A 1 660 ? 20.160 11.982 -42.079 1.00 77.25 660 GLU A N 1
ATOM 5344 C CA . GLU A 1 660 ? 19.642 12.252 -43.432 1.00 77.25 660 GLU A CA 1
ATOM 5345 C C . GLU A 1 660 ? 18.226 12.858 -43.421 1.00 77.25 660 GLU A C 1
ATOM 5347 O O . GLU A 1 660 ? 17.896 13.687 -44.270 1.00 77.25 660 GLU A O 1
ATOM 5352 N N . GLY A 1 661 ? 17.396 12.473 -42.447 1.00 62.44 661 GLY A N 1
ATOM 5353 C CA . GLY A 1 661 ? 16.060 13.022 -42.194 1.00 62.44 661 GLY A CA 1
ATOM 5354 C C . GLY A 1 661 ? 16.062 14.390 -41.505 1.00 62.44 661 GLY A C 1
ATOM 5355 O O . GLY A 1 661 ? 15.000 14.992 -41.362 1.00 62.44 661 GLY A O 1
ATOM 5356 N N . ILE A 1 662 ? 17.240 14.893 -41.118 1.00 50.19 662 ILE A N 1
ATOM 5357 C CA . ILE A 1 662 ? 17.461 16.222 -40.545 1.00 50.19 662 ILE A CA 1
ATOM 5358 C C . ILE A 1 662 ? 18.580 16.914 -41.345 1.00 50.19 662 ILE A C 1
ATOM 5360 O O . ILE A 1 662 ? 19.715 17.041 -40.898 1.00 50.19 662 ILE A O 1
ATOM 5364 N N . ILE A 1 663 ? 18.246 17.415 -42.539 1.00 39.22 663 ILE A N 1
ATOM 5365 C CA . ILE A 1 663 ? 18.948 18.574 -43.111 1.00 39.22 663 ILE A CA 1
ATOM 5366 C C . ILE A 1 663 ? 18.116 19.814 -42.782 1.00 39.22 663 ILE A C 1
ATOM 5368 O O . ILE A 1 663 ? 17.303 20.260 -43.583 1.00 39.22 663 ILE A O 1
ATOM 5372 N N . GLU A 1 664 ? 18.358 20.378 -41.602 1.00 34.53 664 GLU A N 1
ATOM 5373 C CA . GLU A 1 664 ? 18.602 21.815 -41.465 1.00 34.53 664 GLU A CA 1
ATOM 5374 C C . GLU A 1 664 ? 19.689 22.013 -40.400 1.00 34.53 664 GLU A C 1
ATOM 5376 O O . GLU A 1 664 ? 19.462 21.978 -39.195 1.00 34.53 664 GLU A O 1
ATOM 5381 N N . GLU A 1 665 ? 20.908 22.213 -40.897 1.00 40.28 665 GLU A N 1
ATOM 5382 C CA . GLU A 1 665 ? 22.165 22.494 -40.191 1.00 40.28 665 GLU A CA 1
ATOM 5383 C C . GLU A 1 665 ? 22.174 23.883 -39.504 1.00 40.28 665 GLU A C 1
ATOM 5385 O O . GLU A 1 665 ? 23.162 24.612 -39.539 1.00 40.28 665 GLU A O 1
ATOM 5390 N N . ASN A 1 666 ? 21.058 24.299 -38.899 1.00 36.25 666 ASN A N 1
ATOM 5391 C CA . ASN A 1 666 ? 20.945 25.581 -38.198 1.00 36.25 666 ASN A CA 1
ATOM 5392 C C . ASN A 1 666 ? 19.901 25.587 -37.073 1.00 36.25 666 ASN A C 1
ATOM 5394 O O . ASN A 1 666 ? 19.346 26.637 -36.747 1.00 36.25 666 ASN A O 1
ATOM 5398 N N . THR A 1 667 ? 19.673 24.463 -36.397 1.00 31.47 667 THR A N 1
ATOM 5399 C CA . THR A 1 667 ? 19.265 24.572 -34.995 1.00 31.47 667 THR A CA 1
ATOM 5400 C C . THR A 1 667 ? 20.507 24.978 -34.203 1.00 31.47 667 THR A C 1
ATOM 5402 O O . THR A 1 667 ? 21.493 24.234 -34.209 1.00 31.47 667 THR A O 1
ATOM 5405 N N . PRO A 1 668 ? 20.516 26.143 -33.525 1.00 27.73 668 PRO A N 1
ATOM 5406 C CA . PRO A 1 668 ? 21.520 26.408 -32.503 1.00 27.73 668 PRO A CA 1
ATOM 5407 C C . PRO A 1 668 ? 21.490 25.242 -31.508 1.00 27.73 668 PRO A C 1
ATOM 5409 O O . PRO A 1 668 ? 20.539 24.459 -31.508 1.00 27.73 668 PRO A O 1
ATOM 5412 N N . TYR A 1 669 ? 22.466 25.154 -30.603 1.00 33.00 669 TYR A N 1
ATOM 5413 C CA . TYR A 1 669 ? 22.158 24.607 -29.283 1.00 33.00 669 TYR A CA 1
ATOM 5414 C C . TYR A 1 669 ? 20.765 25.121 -28.908 1.00 33.00 669 TYR A C 1
ATOM 5416 O O . TYR A 1 669 ? 20.603 26.321 -28.671 1.00 33.00 669 TYR A O 1
ATOM 5424 N N . VAL A 1 670 ? 19.756 24.249 -28.951 1.00 28.25 670 VAL A N 1
ATOM 5425 C CA . VAL A 1 670 ? 18.501 24.524 -28.286 1.00 28.25 670 VAL A CA 1
ATOM 5426 C C . VAL A 1 670 ? 18.951 24.448 -26.846 1.00 28.25 670 VAL A C 1
ATOM 5428 O O . VAL A 1 670 ? 19.113 23.372 -26.277 1.00 28.25 670 VAL A O 1
ATOM 5431 N N . GLU A 1 671 ? 19.352 25.614 -26.329 1.00 26.12 671 GLU A N 1
ATOM 5432 C CA . GLU A 1 671 ? 19.282 25.936 -24.921 1.00 26.12 671 GLU A CA 1
ATOM 5433 C C . GLU A 1 671 ? 18.078 25.167 -24.430 1.00 26.12 671 GLU A C 1
ATOM 5435 O O . GLU A 1 671 ? 17.007 25.405 -24.991 1.00 26.12 671 GLU A O 1
ATOM 5440 N N . ILE A 1 672 ? 18.314 24.169 -23.560 1.00 29.19 672 ILE A N 1
ATOM 5441 C CA . ILE A 1 672 ? 17.288 23.300 -22.992 1.00 29.19 672 ILE A CA 1
ATOM 5442 C C . ILE A 1 672 ? 16.056 24.172 -22.907 1.00 29.19 672 ILE A C 1
ATOM 5444 O O . ILE A 1 672 ? 16.031 25.106 -22.094 1.00 29.19 672 ILE A O 1
ATOM 5448 N N . VAL A 1 673 ? 15.087 23.947 -23.799 1.00 27.19 673 VAL A N 1
ATOM 5449 C CA . VAL A 1 673 ? 13.771 24.504 -23.579 1.00 27.19 673 VAL A CA 1
ATOM 5450 C C . VAL A 1 673 ? 13.311 23.636 -22.433 1.00 27.19 673 VAL A C 1
ATOM 5452 O O . VAL A 1 673 ? 12.619 22.642 -22.600 1.00 27.19 673 VAL A O 1
ATOM 5455 N N . ARG A 1 674 ? 13.758 24.025 -21.229 1.00 34.03 674 ARG A N 1
ATOM 5456 C CA . ARG A 1 674 ? 12.969 23.876 -20.030 1.00 34.03 674 ARG A CA 1
ATOM 5457 C C . ARG A 1 674 ? 11.588 24.268 -20.510 1.00 34.03 674 ARG A C 1
ATOM 5459 O O . ARG A 1 674 ? 11.516 25.322 -21.164 1.00 34.03 674 ARG A O 1
ATOM 5466 N N . PRO A 1 675 ? 10.591 23.400 -20.275 1.00 26.42 675 PRO A N 1
ATOM 5467 C CA . PRO A 1 675 ? 9.255 23.497 -20.856 1.00 26.42 675 PRO A CA 1
ATOM 5468 C C . PRO A 1 675 ? 8.927 24.967 -21.017 1.00 26.42 675 PRO A C 1
ATOM 5470 O O . PRO A 1 675 ? 9.119 25.661 -20.012 1.00 26.42 675 PRO A O 1
ATOM 5473 N N . PRO A 1 676 ? 8.600 25.432 -22.245 1.00 23.81 676 PRO A N 1
ATOM 5474 C CA . PRO A 1 676 ? 8.624 26.848 -22.632 1.00 23.81 676 PRO A CA 1
ATOM 5475 C C . PRO A 1 676 ? 8.149 27.612 -21.437 1.00 23.81 676 PRO A C 1
ATOM 5477 O O . PRO A 1 676 ? 6.995 27.356 -21.156 1.00 23.81 676 PRO A O 1
ATOM 5480 N N . LYS A 1 677 ? 9.014 28.323 -20.681 1.00 35.00 677 LYS A N 1
ATOM 5481 C CA . LYS A 1 677 ? 8.732 28.733 -19.289 1.00 35.00 677 LYS A CA 1
ATOM 5482 C C . LYS A 1 677 ? 7.242 29.010 -19.182 1.00 35.00 677 LYS A C 1
ATOM 5484 O O . LYS A 1 677 ? 6.863 30.041 -19.725 1.00 35.00 677 LYS A O 1
ATOM 5489 N N . LEU A 1 678 ? 6.461 28.018 -18.702 1.00 31.72 678 LEU A N 1
ATOM 5490 C CA . LEU A 1 678 ? 5.051 27.849 -19.116 1.00 31.72 678 LEU A CA 1
ATOM 5491 C C . LEU A 1 678 ? 4.406 29.186 -18.898 1.00 31.72 678 LEU A C 1
ATOM 5493 O O . LEU A 1 678 ? 4.276 29.579 -17.740 1.00 31.72 678 LEU A O 1
ATOM 5497 N N . ASP A 1 679 ? 4.180 29.919 -19.993 1.00 33.53 679 ASP A N 1
ATOM 5498 C CA . ASP A 1 679 ? 3.889 31.338 -19.893 1.00 33.53 679 ASP A CA 1
ATOM 5499 C C . ASP A 1 679 ? 2.527 31.401 -19.214 1.00 33.53 679 ASP A C 1
ATOM 5501 O O . ASP A 1 679 ? 1.491 31.058 -19.780 1.00 33.53 679 ASP A O 1
ATOM 5505 N N . ASN A 1 680 ? 2.611 31.701 -17.922 1.00 40.38 680 ASN A N 1
ATOM 5506 C CA . ASN A 1 680 ? 1.567 31.836 -16.922 1.00 40.38 680 ASN A CA 1
ATOM 5507 C C . ASN A 1 680 ? 0.747 30.592 -16.539 1.00 40.38 680 ASN A C 1
ATOM 5509 O O . ASN A 1 680 ? -0.244 30.763 -15.834 1.00 40.38 680 ASN A O 1
ATOM 5513 N N . SER A 1 681 ? 1.145 29.361 -16.899 1.00 42.50 681 SER A N 1
ATOM 5514 C CA . SER A 1 681 ? 0.448 28.157 -16.396 1.00 42.50 681 SER A CA 1
ATOM 5515 C C . SER A 1 681 ? 1.274 27.223 -15.505 1.00 42.50 681 SER A C 1
ATOM 5517 O O . SER A 1 681 ? 0.672 26.402 -14.824 1.00 42.50 681 SER A O 1
ATOM 5519 N N . ALA A 1 682 ? 2.605 27.362 -15.422 1.00 45.06 682 ALA A N 1
ATOM 5520 C CA . ALA A 1 682 ? 3.408 26.662 -14.399 1.00 45.06 682 ALA A CA 1
ATOM 5521 C C . ALA A 1 682 ? 3.197 27.229 -12.986 1.00 45.06 682 ALA A C 1
ATOM 5523 O O . ALA A 1 682 ? 3.574 26.583 -12.022 1.00 45.06 682 ALA A O 1
ATOM 5524 N N . ASP A 1 683 ? 2.568 28.401 -12.884 1.00 50.06 683 ASP A N 1
ATOM 5525 C CA . ASP A 1 683 ? 2.053 28.972 -11.638 1.00 50.06 683 ASP A CA 1
ATOM 5526 C C . ASP A 1 683 ? 0.519 28.862 -11.576 1.00 50.06 683 ASP A C 1
ATOM 5528 O O . ASP A 1 683 ? -0.115 29.575 -10.805 1.00 50.06 683 ASP A O 1
ATOM 5532 N N . SER A 1 684 ? -0.111 28.040 -12.429 1.00 64.38 684 SER A N 1
ATOM 5533 C CA . SER A 1 684 ? -1.558 27.831 -12.353 1.00 64.38 684 SER A CA 1
ATOM 5534 C C . SER A 1 684 ? -1.871 26.649 -11.453 1.00 64.38 684 SER A C 1
ATOM 5536 O O . SER A 1 684 ? -1.251 25.589 -11.529 1.00 64.38 684 SER A O 1
ATOM 5538 N N . VAL A 1 685 ? -2.878 26.845 -10.619 1.00 68.50 685 VAL A N 1
ATOM 5539 C CA . VAL A 1 685 ? -3.424 25.842 -9.709 1.00 68.50 685 VAL A CA 1
ATOM 5540 C C . VAL A 1 685 ? -3.772 24.563 -10.470 1.00 68.50 685 VAL A C 1
ATOM 5542 O O . VAL A 1 685 ? -3.366 23.480 -10.063 1.00 68.50 685 VAL A O 1
ATOM 5545 N N . ASP A 1 686 ? -4.405 24.689 -11.639 1.00 64.62 686 ASP A N 1
ATOM 5546 C CA . ASP A 1 686 ? -4.785 23.559 -12.492 1.00 64.62 686 ASP A CA 1
ATOM 5547 C C . ASP A 1 686 ? -3.588 22.718 -12.950 1.00 64.62 686 ASP A C 1
ATOM 5549 O O . ASP A 1 686 ? -3.690 21.496 -13.047 1.00 64.62 686 ASP A O 1
ATOM 5553 N N . TYR A 1 687 ? -2.440 23.347 -13.218 1.00 65.38 687 TYR A N 1
ATOM 5554 C CA . TYR A 1 687 ? -1.219 22.627 -13.570 1.00 65.38 687 TYR A CA 1
ATOM 5555 C C . TYR A 1 687 ? -0.692 21.824 -12.384 1.00 65.38 687 TYR A C 1
ATOM 5557 O O . TYR A 1 687 ? -0.378 20.646 -12.540 1.00 65.38 687 TYR A O 1
ATOM 5565 N N . PHE A 1 688 ? -0.614 22.428 -11.201 1.00 64.75 688 PHE A N 1
ATOM 5566 C CA . PHE A 1 688 ? -0.124 21.732 -10.015 1.00 64.75 688 PHE A CA 1
ATOM 5567 C C . PHE A 1 688 ? -1.067 20.607 -9.578 1.00 64.75 688 PHE A C 1
ATOM 5569 O O . PHE A 1 688 ? -0.603 19.497 -9.329 1.00 64.75 688 PHE A O 1
ATOM 5576 N N . VAL A 1 689 ? -2.384 20.828 -9.622 1.00 60.25 689 VAL A N 1
ATOM 5577 C CA . VAL A 1 689 ? -3.393 19.785 -9.372 1.00 60.25 689 VAL A CA 1
ATOM 5578 C C . VAL A 1 689 ? -3.285 18.648 -10.390 1.00 60.25 689 VAL A C 1
ATOM 5580 O O . VAL A 1 689 ? -3.297 17.480 -10.011 1.00 60.25 689 VAL A O 1
ATOM 5583 N N . ALA A 1 690 ? -3.117 18.956 -11.680 1.00 51.91 690 ALA A N 1
ATOM 5584 C CA . ALA A 1 690 ? -2.995 17.939 -12.729 1.00 51.91 690 ALA A CA 1
ATOM 5585 C C . ALA A 1 690 ? -1.713 17.090 -12.640 1.00 51.91 690 ALA A C 1
ATOM 5587 O O . ALA A 1 690 ? -1.666 16.017 -13.244 1.00 51.91 690 ALA A O 1
ATOM 5588 N N . ASN A 1 691 ? -0.698 17.564 -11.913 1.00 49.91 691 ASN A N 1
ATOM 5589 C CA . ASN A 1 691 ? 0.569 16.870 -11.674 1.00 49.91 691 ASN A CA 1
ATOM 5590 C C . ASN A 1 691 ? 0.725 16.412 -10.211 1.00 49.91 691 ASN A C 1
ATOM 5592 O O . ASN A 1 691 ? 1.834 16.082 -9.807 1.00 49.91 691 ASN A O 1
ATOM 5596 N N . GLU A 1 692 ? -0.364 16.413 -9.429 1.00 54.03 692 GLU A N 1
ATOM 5597 C CA . GLU A 1 692 ? -0.402 16.014 -8.009 1.00 54.03 692 GLU A CA 1
ATOM 5598 C C . GLU A 1 692 ? 0.576 16.762 -7.099 1.00 54.03 692 GLU A C 1
ATOM 5600 O O . GLU A 1 692 ? 0.871 16.339 -5.986 1.00 54.03 692 GLU A O 1
ATOM 5605 N N . ASN A 1 693 ? 1.012 17.939 -7.535 1.00 70.69 693 ASN A N 1
ATOM 5606 C CA . ASN A 1 693 ? 1.823 18.834 -6.734 1.00 70.69 693 ASN A CA 1
ATOM 5607 C C . ASN A 1 693 ? 0.907 19.723 -5.889 1.00 70.69 693 ASN A C 1
ATOM 5609 O O . ASN A 1 693 ? 0.829 20.939 -6.069 1.00 70.69 693 ASN A O 1
ATOM 5613 N N . LEU A 1 694 ? 0.090 19.081 -5.053 1.00 77.38 694 LEU A N 1
ATOM 5614 C CA . LEU A 1 694 ? -1.007 19.745 -4.352 1.00 77.38 694 LEU A CA 1
ATOM 5615 C C . LEU A 1 694 ? -0.498 20.842 -3.415 1.00 77.38 694 LEU A C 1
ATOM 5617 O O . LEU A 1 694 ? -1.157 21.873 -3.295 1.00 77.38 694 LEU A O 1
ATOM 5621 N N . GLU A 1 695 ? 0.687 20.658 -2.829 1.00 79.62 695 GLU A N 1
ATOM 5622 C CA . GLU A 1 695 ? 1.317 21.645 -1.955 1.00 79.62 695 GLU A CA 1
ATOM 5623 C C . GLU A 1 695 ? 1.549 22.953 -2.713 1.00 79.62 695 GLU A C 1
ATOM 5625 O O . GLU A 1 695 ? 1.019 23.989 -2.317 1.00 79.62 695 GLU A O 1
ATOM 5630 N N . GLU A 1 696 ? 2.186 22.901 -3.879 1.00 80.81 696 GLU A N 1
ATOM 5631 C CA . GLU A 1 696 ? 2.411 24.047 -4.757 1.00 80.81 696 GLU A CA 1
ATOM 5632 C C . GLU A 1 696 ? 1.108 24.629 -5.312 1.00 80.81 696 GLU A C 1
ATOM 5634 O O . GLU A 1 696 ? 1.005 25.851 -5.444 1.00 80.81 696 GLU A O 1
ATOM 5639 N N . ALA A 1 697 ? 0.089 23.802 -5.579 1.00 79.06 697 ALA A N 1
ATOM 5640 C CA . ALA A 1 697 ? -1.241 24.284 -5.962 1.00 79.06 697 ALA A CA 1
ATOM 5641 C C . ALA A 1 697 ? -1.853 25.153 -4.855 1.00 79.06 697 ALA A C 1
ATOM 5643 O O . ALA A 1 697 ? -2.317 26.268 -5.111 1.00 79.06 697 ALA A O 1
ATOM 5644 N N . THR A 1 698 ? -1.812 24.668 -3.612 1.00 87.44 698 THR A N 1
ATOM 5645 C CA . THR A 1 698 ? -2.294 25.413 -2.445 1.00 87.44 698 THR A CA 1
ATOM 5646 C C . THR A 1 698 ? -1.417 26.613 -2.109 1.00 87.44 698 THR A C 1
ATOM 5648 O O . THR A 1 698 ? -1.936 27.633 -1.662 1.00 87.44 698 THR A O 1
ATOM 5651 N N . ASP A 1 699 ? -0.118 26.550 -2.391 1.00 86.31 699 ASP A N 1
ATOM 5652 C CA . ASP A 1 699 ? 0.834 27.644 -2.199 1.00 86.31 699 ASP A CA 1
ATOM 5653 C C . ASP A 1 699 ? 0.603 28.797 -3.183 1.00 86.31 699 ASP A C 1
ATOM 5655 O O . ASP A 1 699 ? 0.835 29.967 -2.868 1.00 86.31 699 ASP A O 1
ATOM 5659 N N . VAL A 1 700 ? 0.164 28.479 -4.402 1.00 84.81 700 VAL A N 1
ATOM 5660 C CA . VAL A 1 700 ? -0.277 29.472 -5.385 1.00 84.81 700 VAL A CA 1
ATOM 5661 C C . VAL A 1 700 ? -1.602 30.087 -4.959 1.00 84.81 700 VAL A C 1
ATOM 5663 O O . VAL A 1 700 ? -1.688 31.316 -4.895 1.00 84.81 700 VAL A O 1
ATOM 5666 N N . LEU A 1 701 ? -2.601 29.258 -4.637 1.00 86.94 701 LEU A N 1
ATOM 5667 C CA . LEU A 1 701 ? -3.924 29.726 -4.212 1.00 86.94 701 LEU A CA 1
ATOM 5668 C C . LEU A 1 701 ? -3.832 30.626 -2.982 1.00 86.94 701 LEU A C 1
ATOM 5670 O O . LEU A 1 701 ? -4.391 31.719 -2.979 1.00 86.94 701 LEU A O 1
ATOM 5674 N N . SER A 1 702 ? -3.070 30.230 -1.959 1.00 89.00 702 SER A N 1
ATOM 5675 C CA . SER A 1 702 ? -2.892 31.042 -0.751 1.00 89.00 702 SER A CA 1
ATOM 5676 C C . SER A 1 702 ? -2.308 32.418 -1.090 1.00 89.00 702 SER A C 1
ATOM 5678 O O . SER A 1 702 ? -2.825 33.444 -0.647 1.00 89.00 702 SER A O 1
ATOM 5680 N N . LYS A 1 703 ? -1.290 32.480 -1.962 1.00 87.31 703 LYS A N 1
ATOM 5681 C CA . LYS A 1 703 ? -0.693 33.741 -2.433 1.00 87.31 703 LYS A CA 1
ATOM 5682 C C . LYS A 1 703 ? -1.665 34.577 -3.267 1.00 87.31 703 LYS A C 1
ATOM 5684 O O . LYS A 1 703 ? -1.573 35.805 -3.214 1.00 87.31 703 LYS A O 1
ATOM 5689 N N . GLN A 1 704 ? -2.548 33.960 -4.053 1.00 87.12 704 GLN A N 1
ATOM 5690 C CA . GLN A 1 704 ? -3.588 34.657 -4.822 1.00 87.12 704 GLN A CA 1
ATOM 5691 C C . GLN A 1 704 ? -4.633 35.269 -3.885 1.00 87.12 704 GLN A C 1
ATOM 5693 O O . GLN A 1 704 ? -4.845 36.484 -3.915 1.00 87.12 704 GLN A O 1
ATOM 5698 N N . LEU A 1 705 ? -5.154 34.471 -2.956 1.00 89.00 705 LEU A N 1
ATOM 5699 C CA . LEU A 1 705 ? -6.136 34.888 -1.957 1.00 89.00 705 LEU A CA 1
ATOM 5700 C C . LEU A 1 705 ? -5.594 35.983 -1.020 1.00 89.00 705 LEU A C 1
ATOM 5702 O O . LEU A 1 705 ? -6.309 36.929 -0.702 1.00 89.00 705 LEU A O 1
ATOM 5706 N N . ILE A 1 706 ? -4.311 35.921 -0.632 1.00 87.06 706 ILE A N 1
ATOM 5707 C CA . ILE A 1 706 ? -3.638 36.973 0.161 1.00 87.06 706 ILE A CA 1
ATOM 5708 C C . ILE A 1 706 ? -3.435 38.263 -0.650 1.00 87.06 706 ILE A C 1
ATOM 5710 O O . ILE A 1 706 ? -3.405 39.367 -0.090 1.00 87.06 706 ILE A O 1
ATOM 5714 N N . LYS A 1 707 ? -3.261 38.170 -1.974 1.00 83.75 707 LYS A N 1
ATOM 5715 C CA . LYS A 1 707 ? -3.137 39.355 -2.837 1.00 83.75 707 LYS A CA 1
ATOM 5716 C C . LYS A 1 707 ? -4.476 40.044 -3.061 1.00 83.75 707 LYS A C 1
ATOM 5718 O O . LYS A 1 707 ? -4.457 41.271 -3.159 1.00 83.75 707 LYS A O 1
ATOM 5723 N N . GLY A 1 708 ? -5.573 39.289 -3.116 1.00 82.88 708 GLY A N 1
ATOM 5724 C CA . GLY A 1 708 ? -6.929 39.815 -3.249 1.00 82.88 708 GLY A CA 1
ATOM 5725 C C . GLY A 1 708 ? -7.279 40.842 -2.169 1.00 82.88 708 GLY A C 1
ATOM 5726 O O . GLY A 1 708 ? -6.782 40.785 -1.041 1.00 82.88 708 GLY A O 1
ATOM 5727 N N . ASP A 1 709 ? -8.119 41.809 -2.539 1.00 78.81 709 ASP A N 1
ATOM 5728 C CA . ASP A 1 709 ? -8.645 42.821 -1.614 1.00 78.81 709 ASP A CA 1
ATOM 5729 C C . ASP A 1 709 ? -10.065 42.473 -1.115 1.00 78.81 709 ASP A C 1
ATOM 5731 O O . ASP A 1 709 ? -10.489 43.002 -0.088 1.00 78.81 709 ASP A O 1
ATOM 5735 N N . ASP A 1 710 ? -10.753 41.539 -1.785 1.00 82.69 710 ASP A N 1
ATOM 5736 C CA . ASP A 1 710 ? -12.106 41.052 -1.482 1.00 82.69 710 ASP A CA 1
ATOM 5737 C C . ASP A 1 710 ? -12.145 39.509 -1.427 1.00 82.69 710 ASP A C 1
ATOM 5739 O O . ASP A 1 710 ? -11.197 38.837 -1.838 1.00 82.69 710 ASP A O 1
ATOM 5743 N N . VAL A 1 711 ? -13.243 38.947 -0.906 1.00 83.38 711 VAL A N 1
ATOM 5744 C CA . VAL A 1 711 ? -13.453 37.490 -0.814 1.00 83.38 711 VAL A CA 1
ATOM 5745 C C . VAL A 1 711 ? -13.644 36.884 -2.203 1.00 83.38 711 VAL A C 1
ATOM 5747 O O . VAL A 1 711 ? -14.664 37.126 -2.851 1.00 83.38 711 VAL A O 1
ATOM 5750 N N . ASP A 1 712 ? -12.710 36.030 -2.617 1.00 89.12 712 ASP A N 1
ATOM 5751 C CA . ASP A 1 712 ? -12.888 35.119 -3.744 1.00 89.12 712 ASP A CA 1
ATOM 5752 C C . ASP A 1 712 ? -13.352 33.755 -3.227 1.00 89.12 712 ASP A C 1
ATOM 5754 O O . ASP A 1 712 ? -12.568 32.898 -2.822 1.00 89.12 712 ASP A O 1
ATOM 5758 N N . SER A 1 713 ? -14.672 33.574 -3.203 1.00 84.50 713 SER A N 1
ATOM 5759 C CA . SER A 1 713 ? -15.292 32.325 -2.742 1.00 84.50 713 SER A CA 1
ATOM 5760 C C . SER A 1 713 ? -14.898 31.107 -3.580 1.00 84.50 713 SER A C 1
ATOM 5762 O O . SER A 1 713 ? -14.860 30.007 -3.043 1.00 84.50 713 SER A O 1
ATOM 5764 N N . THR A 1 714 ? -14.583 31.279 -4.867 1.00 84.94 714 THR A N 1
ATOM 5765 C CA . THR A 1 714 ? -14.281 30.151 -5.759 1.00 84.94 714 THR A CA 1
ATOM 5766 C C . THR A 1 714 ? -12.854 29.661 -5.540 1.00 84.94 714 THR A C 1
ATOM 5768 O O . THR A 1 714 ? -12.645 28.469 -5.321 1.00 84.94 714 THR A O 1
ATOM 5771 N N . GLU A 1 715 ? -11.879 30.574 -5.523 1.00 86.44 715 GLU A N 1
ATOM 5772 C CA . GLU A 1 715 ? -10.480 30.223 -5.236 1.00 86.44 715 GLU A CA 1
ATOM 5773 C C . GLU A 1 715 ? -10.307 29.730 -3.791 1.00 86.44 715 GLU A C 1
ATOM 5775 O O . GLU A 1 715 ? -9.528 28.810 -3.540 1.00 86.44 715 GLU A O 1
ATOM 5780 N N . PHE A 1 716 ? -11.060 30.283 -2.834 1.00 91.75 716 PHE A N 1
ATOM 5781 C CA . PHE A 1 716 ? -10.997 29.846 -1.439 1.00 91.75 716 PHE A CA 1
ATOM 5782 C C . PHE A 1 716 ? -11.622 28.463 -1.227 1.00 91.75 716 PHE A C 1
ATOM 5784 O O . PHE A 1 716 ? -11.036 27.649 -0.519 1.00 91.75 716 PHE A O 1
ATOM 5791 N N . GLU A 1 717 ? -12.751 28.144 -1.871 1.00 87.75 717 GLU A N 1
ATOM 5792 C CA . GLU A 1 717 ? -13.297 26.777 -1.856 1.00 87.75 717 GLU A CA 1
ATOM 5793 C C . GLU A 1 717 ? -12.319 25.776 -2.471 1.00 87.75 717 GLU A C 1
ATOM 5795 O O . GLU A 1 717 ? -12.095 24.708 -1.901 1.00 87.75 717 GLU A O 1
ATOM 5800 N N . GLN A 1 718 ? -11.689 26.137 -3.592 1.00 86.12 718 GLN A N 1
ATOM 5801 C CA . GLN A 1 718 ? -10.667 25.302 -4.216 1.00 86.12 718 GLN A CA 1
ATOM 5802 C C . GLN A 1 718 ? -9.461 25.110 -3.284 1.00 86.12 718 GLN A C 1
ATOM 5804 O O . GLN A 1 718 ? -8.971 23.994 -3.142 1.00 86.12 718 GLN A O 1
ATOM 5809 N N . TYR A 1 719 ? -9.010 26.163 -2.598 1.00 89.75 719 TYR A N 1
ATOM 5810 C CA . TYR A 1 719 ? -7.911 26.096 -1.629 1.00 89.75 719 TYR A CA 1
ATOM 5811 C C . TYR A 1 719 ? -8.232 25.165 -0.462 1.00 89.75 719 TYR A C 1
ATOM 5813 O O . TYR A 1 719 ? -7.438 24.281 -0.152 1.00 89.75 719 TYR A O 1
ATOM 5821 N N . VAL A 1 720 ? -9.413 25.319 0.139 1.00 85.44 720 VAL A N 1
ATOM 5822 C CA . VAL A 1 720 ? -9.911 24.459 1.220 1.00 85.44 720 VAL A CA 1
ATOM 5823 C C . VAL A 1 720 ? -9.978 23.001 0.764 1.00 85.44 720 VAL A C 1
ATOM 5825 O O . VAL A 1 720 ? -9.479 22.118 1.455 1.00 85.44 720 VAL A O 1
ATOM 5828 N N . GLN A 1 721 ? -10.541 22.743 -0.418 1.00 77.38 721 GLN A N 1
ATOM 5829 C CA . GLN A 1 721 ? -10.672 21.395 -0.967 1.00 77.38 721 GLN A CA 1
ATOM 5830 C C . GLN A 1 721 ? -9.306 20.737 -1.210 1.00 77.38 721 GLN A C 1
ATOM 5832 O O . GLN A 1 721 ? -9.109 19.579 -0.850 1.00 77.38 721 GLN A O 1
ATOM 5837 N N . LEU A 1 722 ? -8.349 21.472 -1.786 1.00 71.88 722 LEU A N 1
ATOM 5838 C CA . LEU A 1 722 ? -6.996 20.965 -2.031 1.00 71.88 722 LEU A CA 1
ATOM 5839 C C . LEU A 1 722 ? -6.175 20.805 -0.745 1.00 71.88 722 LEU A C 1
ATOM 5841 O O . LEU A 1 722 ? -5.319 19.925 -0.690 1.00 71.88 722 LEU A O 1
ATOM 5845 N N . MET A 1 723 ? -6.420 21.625 0.280 1.00 79.38 723 MET A N 1
ATOM 5846 C CA . MET A 1 723 ? -5.861 21.420 1.620 1.00 79.38 723 MET A CA 1
ATOM 5847 C C . MET A 1 723 ? -6.441 20.163 2.274 1.00 79.38 723 MET A C 1
ATOM 5849 O O . MET A 1 723 ? -5.697 19.405 2.891 1.00 79.38 723 MET A O 1
ATOM 5853 N N . GLY A 1 724 ? -7.735 19.897 2.076 1.00 63.56 724 GLY A N 1
ATOM 5854 C CA . GLY A 1 724 ? -8.380 18.647 2.481 1.00 63.56 724 GLY A CA 1
ATOM 5855 C C . GLY A 1 724 ? -7.768 17.423 1.795 1.00 63.56 724 GLY A C 1
ATOM 5856 O O . GLY A 1 724 ? -7.416 16.466 2.466 1.00 63.56 724 GLY A O 1
ATOM 5857 N N . TYR A 1 725 ? -7.527 17.479 0.480 1.00 64.25 725 TYR A N 1
ATOM 5858 C CA . TYR A 1 725 ? -6.854 16.395 -0.260 1.00 64.25 725 TYR A CA 1
ATOM 5859 C C . TYR A 1 725 ? -5.398 16.138 0.156 1.00 64.25 725 TYR A C 1
ATOM 5861 O O . TYR A 1 725 ? -4.829 15.122 -0.235 1.00 64.25 725 TYR A O 1
ATOM 5869 N N . GLN A 1 726 ? -4.790 17.058 0.904 1.00 77.81 726 GLN A N 1
ATOM 5870 C CA . GLN A 1 726 ? -3.447 16.919 1.469 1.00 77.81 726 GLN A CA 1
ATOM 5871 C C . GLN A 1 726 ? -3.458 16.502 2.944 1.00 77.81 726 GLN A C 1
ATOM 5873 O O . GLN A 1 726 ? -2.409 16.569 3.580 1.00 77.81 726 GLN A O 1
ATOM 5878 N N . ASP A 1 727 ? -4.620 16.165 3.513 1.00 66.38 727 ASP A N 1
ATOM 5879 C CA . ASP A 1 727 ? -4.804 15.925 4.951 1.00 66.38 727 ASP A CA 1
ATOM 5880 C C . ASP A 1 727 ? -4.375 17.132 5.824 1.00 66.38 727 ASP A C 1
ATOM 5882 O O . ASP A 1 727 ? -4.069 17.012 7.008 1.00 66.38 727 ASP A O 1
ATOM 5886 N N . LYS A 1 728 ? -4.368 18.344 5.246 1.00 78.56 728 LYS A N 1
ATOM 5887 C CA . LYS A 1 728 ? -3.974 19.614 5.889 1.00 78.56 728 LYS A CA 1
ATOM 5888 C C . LYS A 1 728 ? -5.185 20.517 6.157 1.00 78.56 728 LYS A C 1
ATOM 5890 O O . LYS A 1 728 ? -5.066 21.742 6.137 1.00 78.56 728 LYS A O 1
ATOM 5895 N N . GLY A 1 729 ? -6.359 19.949 6.442 1.00 72.88 729 GLY A N 1
ATOM 5896 C CA . GLY A 1 729 ? -7.598 20.712 6.673 1.00 72.88 729 GLY A CA 1
ATOM 5897 C C . GLY A 1 729 ? -7.483 21.775 7.780 1.00 72.88 729 GLY A C 1
ATOM 5898 O O . GLY A 1 729 ? -8.018 22.878 7.655 1.00 72.88 729 GLY A O 1
ATOM 5899 N N . LEU A 1 730 ? -6.696 21.507 8.832 1.00 81.19 730 LEU A N 1
ATOM 5900 C CA . LEU A 1 730 ? -6.451 22.480 9.904 1.00 81.19 730 LEU A CA 1
ATOM 5901 C C . LEU A 1 730 ? -5.598 23.685 9.467 1.00 81.19 730 LEU A C 1
ATOM 5903 O O . LEU A 1 730 ? -5.729 24.759 10.057 1.00 81.19 730 LEU A O 1
ATOM 5907 N N . ALA A 1 731 ? -4.797 23.561 8.405 1.00 86.31 731 ALA A N 1
ATOM 5908 C CA . ALA A 1 731 ? -3.946 24.644 7.910 1.00 86.31 731 ALA A CA 1
ATOM 5909 C C . ALA A 1 731 ? -4.753 25.824 7.335 1.00 86.31 731 ALA A C 1
ATOM 5911 O O . ALA A 1 731 ? -4.243 26.942 7.249 1.00 86.31 731 ALA A O 1
ATOM 5912 N N . VAL A 1 732 ? -6.038 25.625 7.011 1.00 90.44 732 VAL A N 1
ATOM 5913 C CA . VAL A 1 732 ? -6.955 26.720 6.644 1.00 90.44 732 VAL A CA 1
ATOM 5914 C C . VAL A 1 732 ? -7.067 27.741 7.784 1.00 90.44 732 VAL A C 1
ATOM 5916 O O . VAL A 1 732 ? -7.130 28.946 7.537 1.00 90.44 732 VAL A O 1
ATOM 5919 N N . TRP A 1 733 ? -7.032 27.295 9.043 1.00 92.00 733 TRP A N 1
ATOM 5920 C CA . TRP A 1 733 ? -7.087 28.186 10.205 1.00 92.00 733 TRP A CA 1
ATOM 5921 C C . TRP A 1 733 ? -5.806 29.001 10.380 1.00 92.00 733 TRP A C 1
ATOM 5923 O O . TRP A 1 733 ? -5.887 30.164 10.785 1.00 92.00 733 TRP A O 1
ATOM 5933 N N . ASP A 1 734 ? -4.653 28.428 10.033 1.00 91.94 734 ASP A N 1
ATOM 5934 C CA . ASP A 1 734 ? -3.368 29.131 10.016 1.00 91.94 734 ASP A CA 1
ATOM 5935 C C . ASP A 1 734 ? -3.331 30.178 8.902 1.00 91.94 734 ASP A C 1
ATOM 5937 O O . ASP A 1 734 ? -2.908 31.308 9.135 1.00 91.94 734 ASP A O 1
ATOM 5941 N N . PHE A 1 735 ? -3.870 29.852 7.726 1.00 93.88 735 PHE A N 1
ATOM 5942 C CA . PHE A 1 735 ? -4.052 30.804 6.630 1.00 93.88 735 PHE A CA 1
ATOM 5943 C C . PHE A 1 735 ? -4.963 31.975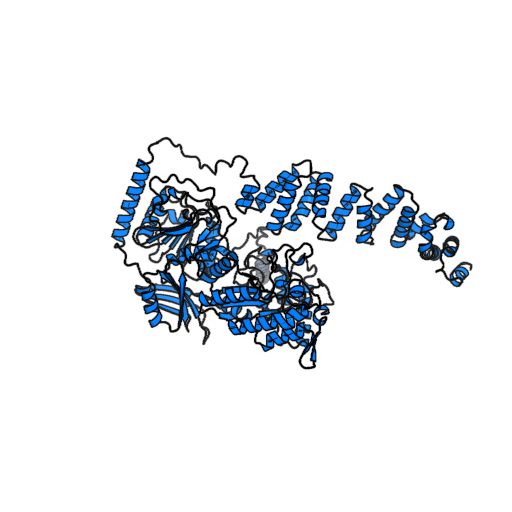 7.023 1.00 93.88 735 PHE A C 1
ATOM 5945 O O . PHE A 1 735 ? -4.620 33.141 6.806 1.00 93.88 735 PHE A O 1
ATOM 5952 N N . LEU A 1 736 ? -6.111 31.694 7.649 1.00 94.12 736 LEU A N 1
ATOM 5953 C CA . LEU A 1 736 ? -6.993 32.739 8.173 1.00 94.12 736 LEU A CA 1
ATOM 5954 C C . LEU A 1 736 ? -6.262 33.590 9.219 1.00 94.12 736 LEU A C 1
ATOM 5956 O O . LEU A 1 736 ? -6.402 34.816 9.230 1.00 94.12 736 LEU A O 1
ATOM 5960 N N . ASP A 1 737 ? -5.465 32.967 10.092 1.00 93.62 737 ASP A N 1
ATOM 5961 C CA . ASP A 1 737 ? -4.675 33.675 11.098 1.00 93.62 737 ASP A CA 1
ATOM 5962 C C . ASP A 1 737 ? -3.613 34.579 10.461 1.00 93.62 737 ASP A C 1
ATOM 5964 O O . ASP A 1 737 ? -3.484 35.743 10.848 1.00 93.62 737 ASP A O 1
ATOM 5968 N N . GLU A 1 738 ? -2.910 34.088 9.441 1.00 92.19 738 GLU A N 1
ATOM 5969 C CA . GLU A 1 738 ? -1.945 34.853 8.655 1.00 92.19 738 GLU A CA 1
ATOM 5970 C C . GLU A 1 738 ? -2.613 36.058 7.988 1.00 92.19 738 GLU A C 1
ATOM 5972 O O . GLU A 1 738 ? -2.126 37.187 8.124 1.00 92.19 738 GLU A O 1
ATOM 5977 N N . LEU A 1 739 ? -3.767 35.858 7.345 1.00 92.69 739 LEU A N 1
ATOM 5978 C CA . LEU A 1 739 ? -4.558 36.947 6.773 1.00 92.69 739 LEU A CA 1
ATOM 5979 C C . LEU A 1 739 ? -4.930 37.985 7.836 1.00 92.69 739 LEU A C 1
ATOM 5981 O O . LEU A 1 739 ? -4.778 39.188 7.604 1.00 92.69 739 LEU A O 1
ATOM 5985 N N . TYR A 1 740 ? -5.383 37.536 9.009 1.00 93.38 740 TYR A N 1
ATOM 5986 C CA . TYR A 1 740 ? -5.825 38.415 10.091 1.00 93.38 740 TYR A CA 1
ATOM 5987 C C . TYR A 1 740 ? -4.675 39.239 10.687 1.00 93.38 740 TYR A C 1
ATOM 5989 O O . TYR A 1 740 ? -4.862 40.419 11.002 1.00 93.38 740 TYR A O 1
ATOM 5997 N N . GLN A 1 741 ? -3.494 38.637 10.856 1.00 90.62 741 GLN A N 1
ATOM 5998 C CA . GLN A 1 741 ? -2.325 39.293 11.454 1.00 90.62 741 GLN A CA 1
ATOM 5999 C C . GLN A 1 741 ? -1.571 40.181 10.463 1.00 90.62 741 GLN A C 1
ATOM 6001 O O . GLN A 1 741 ? -1.168 41.290 10.817 1.00 90.62 741 GLN A O 1
ATOM 6006 N N . ASN A 1 742 ? -1.387 39.706 9.230 1.00 86.12 742 ASN A N 1
ATOM 6007 C CA . ASN A 1 742 ? -0.390 40.257 8.312 1.00 86.12 742 ASN A CA 1
ATOM 6008 C C . ASN A 1 742 ? -0.990 41.007 7.113 1.00 86.12 742 ASN A C 1
ATOM 6010 O O . ASN A 1 742 ? -0.275 41.792 6.488 1.00 86.12 742 ASN A O 1
ATOM 6014 N N . LYS A 1 743 ? -2.280 40.810 6.790 1.00 86.69 743 LYS A N 1
ATOM 6015 C CA . LYS A 1 743 ? -2.927 41.408 5.605 1.00 86.69 743 LYS A CA 1
ATOM 6016 C C . LYS A 1 743 ? -4.128 42.287 5.957 1.00 86.69 743 LYS A C 1
ATOM 6018 O O . LYS A 1 743 ? -4.045 43.508 5.834 1.00 86.69 743 LYS A O 1
ATOM 6023 N N . SER A 1 744 ? -5.256 41.696 6.347 1.00 90.50 744 SER A N 1
ATOM 6024 C CA . SER A 1 744 ? -6.500 42.418 6.624 1.00 90.50 744 SER A CA 1
ATOM 6025 C C . SER A 1 744 ? -7.399 41.629 7.567 1.00 90.50 744 SER A C 1
ATOM 6027 O O . SER A 1 744 ? -7.822 40.513 7.271 1.00 90.50 744 SER A O 1
ATOM 6029 N N . LYS A 1 745 ? -7.758 42.266 8.686 1.00 91.62 745 LYS A N 1
ATOM 6030 C CA . LYS A 1 745 ? -8.708 41.711 9.657 1.00 91.62 745 LYS A CA 1
ATOM 6031 C C . LYS A 1 745 ? -10.096 41.517 9.050 1.00 91.62 745 LYS A C 1
ATOM 6033 O O . LYS A 1 745 ? -10.732 40.516 9.341 1.00 91.62 745 LYS A O 1
ATOM 6038 N N . ASP A 1 746 ? -10.544 42.460 8.220 1.00 89.69 746 ASP A N 1
ATOM 6039 C CA . ASP A 1 746 ? -11.859 42.400 7.568 1.00 89.69 746 ASP A CA 1
ATOM 6040 C C . ASP A 1 746 ? -11.933 41.233 6.584 1.00 89.69 746 ASP A C 1
ATOM 6042 O O . ASP A 1 746 ? -12.869 40.442 6.624 1.00 89.69 746 ASP A O 1
ATOM 6046 N N . LEU A 1 747 ? -10.898 41.074 5.757 1.00 90.62 747 LEU A N 1
ATOM 6047 C CA . LEU A 1 747 ? -10.838 39.995 4.774 1.00 90.62 747 LEU A CA 1
ATOM 6048 C C . LEU A 1 747 ? -10.809 38.619 5.453 1.00 90.62 747 LEU A C 1
ATOM 6050 O O . LEU A 1 747 ? -11.557 37.728 5.065 1.00 90.62 747 LEU A O 1
ATOM 6054 N N . ALA A 1 748 ? -9.998 38.466 6.504 1.00 92.69 748 ALA A N 1
ATOM 6055 C CA . ALA A 1 748 ? -9.922 37.226 7.272 1.00 92.69 748 ALA A CA 1
ATOM 6056 C C . ALA A 1 748 ? -11.256 36.863 7.944 1.00 92.69 748 ALA A C 1
ATOM 6058 O O . ALA A 1 748 ? -11.653 35.703 7.919 1.00 92.69 748 ALA A O 1
ATOM 6059 N N . LEU A 1 749 ? -11.961 37.841 8.526 1.00 92.88 749 LEU A N 1
ATOM 6060 C CA . LEU A 1 749 ? -13.266 37.600 9.149 1.00 92.88 749 LEU A CA 1
ATOM 6061 C C . LEU A 1 749 ? -14.357 37.287 8.116 1.00 92.88 749 LEU A C 1
ATOM 6063 O O . LEU A 1 749 ? -15.205 36.444 8.385 1.00 92.88 749 LEU A O 1
ATOM 6067 N N . ASN A 1 750 ? -14.301 37.883 6.924 1.00 91.94 750 ASN A N 1
ATOM 6068 C CA . ASN A 1 750 ? -15.238 37.561 5.848 1.00 91.94 750 ASN A CA 1
ATOM 6069 C C . ASN A 1 750 ? -15.002 36.150 5.274 1.00 91.94 750 ASN A C 1
ATOM 6071 O O . ASN A 1 750 ? -15.969 35.429 5.032 1.00 91.94 750 ASN A O 1
ATOM 6075 N N . TYR A 1 751 ? -13.743 35.723 5.095 1.00 93.31 751 TYR A N 1
ATOM 6076 C CA . TYR A 1 751 ? -13.433 34.331 4.732 1.00 93.31 751 TYR A CA 1
ATOM 6077 C C . TYR A 1 751 ? -13.834 33.352 5.837 1.00 93.31 751 TYR A C 1
ATOM 6079 O O . TYR A 1 751 ? -14.378 32.295 5.537 1.00 93.31 751 TYR A O 1
ATOM 6087 N N . LEU A 1 752 ? -13.624 33.715 7.106 1.00 92.94 752 LEU A N 1
ATOM 6088 C CA . LEU A 1 752 ? -14.087 32.934 8.251 1.00 92.94 752 LEU A CA 1
ATOM 6089 C C . LEU A 1 752 ? -15.613 32.755 8.228 1.00 92.94 752 LEU A C 1
ATOM 6091 O O . LEU A 1 752 ? -16.090 31.638 8.393 1.00 92.94 752 LEU A O 1
ATOM 6095 N N . ASP A 1 753 ? -16.378 33.826 8.012 1.00 90.12 753 ASP A N 1
ATOM 6096 C CA . ASP A 1 753 ? -17.842 33.757 7.937 1.00 90.12 753 ASP A CA 1
ATOM 6097 C C . ASP A 1 753 ? -18.320 32.889 6.782 1.00 90.12 753 ASP A C 1
ATOM 6099 O O . ASP A 1 753 ? -19.268 32.125 6.942 1.00 90.12 753 ASP A O 1
ATOM 6103 N N . PHE A 1 754 ? -17.658 32.987 5.631 1.00 88.44 754 PHE A N 1
ATOM 6104 C CA . PHE A 1 754 ? -17.930 32.125 4.490 1.00 88.44 754 PHE A CA 1
ATOM 6105 C C . PHE A 1 754 ? -17.621 30.653 4.801 1.00 88.44 754 PHE A C 1
ATOM 6107 O O . PHE A 1 754 ? -18.453 29.787 4.538 1.00 88.44 754 PHE A O 1
ATOM 6114 N N . TYR A 1 755 ? -16.470 30.372 5.415 1.00 91.19 755 TYR A N 1
ATOM 6115 C CA . TYR A 1 755 ? -16.057 29.021 5.796 1.00 91.19 755 TYR A CA 1
ATOM 6116 C C . TYR A 1 755 ? -17.045 28.380 6.784 1.00 91.19 755 TYR A C 1
ATOM 6118 O O . TYR A 1 755 ? -17.503 27.256 6.586 1.00 91.19 755 TYR A O 1
ATOM 6126 N N . LEU A 1 756 ? -17.479 29.142 7.790 1.00 85.88 756 LEU A N 1
ATOM 6127 C CA . LEU A 1 756 ? -18.422 28.695 8.821 1.00 85.88 756 LEU A CA 1
ATOM 6128 C C . LEU A 1 756 ? -19.870 28.510 8.333 1.00 85.88 756 LEU A C 1
ATOM 6130 O O . LEU A 1 756 ? -20.722 28.073 9.104 1.00 85.88 756 LEU A O 1
ATOM 6134 N N . GLN A 1 757 ? -20.190 28.832 7.072 1.00 83.38 757 GLN A N 1
ATOM 6135 C CA . GLN A 1 757 ? -21.482 28.446 6.481 1.00 83.38 757 GLN A CA 1
ATOM 6136 C C . GLN A 1 757 ? -21.563 26.943 6.200 1.00 83.38 757 GLN A C 1
ATOM 6138 O O . GLN A 1 757 ? -22.667 26.409 6.102 1.00 83.38 757 GLN A O 1
ATOM 6143 N N . LYS A 1 758 ? -20.409 26.287 6.030 1.00 75.19 758 LYS A N 1
ATOM 6144 C CA . LYS A 1 758 ? -20.288 24.866 5.681 1.00 75.19 758 LYS A CA 1
ATOM 6145 C C . LYS A 1 758 ? -19.570 24.057 6.761 1.00 75.19 758 LYS A C 1
ATOM 6147 O O . LYS A 1 758 ? -19.842 22.872 6.886 1.00 75.19 758 LYS A O 1
ATOM 6152 N N . GLU A 1 759 ? -18.724 24.707 7.557 1.00 77.38 759 GLU A N 1
ATOM 6153 C CA . GLU A 1 759 ? -17.879 24.074 8.570 1.00 77.38 759 GLU A CA 1
ATOM 6154 C C . GLU A 1 759 ? -18.159 24.582 9.991 1.00 77.38 759 GLU A C 1
ATOM 6156 O O . GLU A 1 759 ? -18.752 25.642 10.199 1.00 77.38 759 GLU A O 1
ATOM 6161 N N . ALA A 1 760 ? -17.689 23.835 10.991 1.00 78.75 760 ALA A N 1
ATOM 6162 C CA . ALA A 1 760 ? -17.709 24.240 12.396 1.00 78.75 760 ALA A CA 1
ATOM 6163 C C . ALA A 1 760 ? -16.294 24.549 12.910 1.00 78.75 760 ALA A C 1
ATOM 6165 O O . ALA A 1 760 ? -15.291 24.122 12.340 1.00 78.75 760 ALA A O 1
ATOM 6166 N N . TYR A 1 761 ? -16.195 25.280 14.025 1.00 83.44 761 TYR A N 1
ATOM 6167 C CA . TYR A 1 761 ? -14.916 25.419 14.719 1.00 83.44 761 TYR A CA 1
ATOM 6168 C C . TYR A 1 761 ? -14.451 24.044 15.237 1.00 83.44 761 TYR A C 1
ATOM 6170 O O . TYR A 1 761 ? -15.215 23.390 15.949 1.00 83.44 761 TYR A O 1
ATOM 6178 N N . PRO A 1 762 ? -13.214 23.609 14.939 1.00 74.56 762 PRO A N 1
ATOM 6179 C CA . PRO A 1 762 ? -12.766 22.256 15.267 1.00 74.56 762 PRO A CA 1
ATOM 6180 C C . PRO A 1 762 ? -12.312 22.115 16.725 1.00 74.56 762 PRO A C 1
ATOM 6182 O O . PRO A 1 762 ? -12.278 21.010 17.256 1.00 74.56 762 PRO A O 1
ATOM 6185 N N . THR A 1 763 ? -11.947 23.219 17.388 1.00 80.88 763 THR A N 1
ATOM 6186 C CA . THR A 1 763 ? -11.453 23.207 18.771 1.00 80.88 763 THR A CA 1
ATOM 6187 C C . THR A 1 763 ? -12.010 24.365 19.591 1.00 80.88 763 THR A C 1
ATOM 6189 O O . THR A 1 763 ? -12.354 25.430 19.066 1.00 80.88 763 THR A O 1
ATOM 6192 N N . GLU A 1 764 ? -12.052 24.174 20.910 1.00 82.69 764 GLU A N 1
ATOM 6193 C CA . GLU A 1 764 ? -12.412 25.214 21.876 1.00 82.69 764 GLU A CA 1
ATOM 6194 C C . GLU A 1 764 ? -11.464 26.428 21.784 1.00 82.69 764 GLU A C 1
ATOM 6196 O O . GLU A 1 764 ? -11.924 27.568 21.795 1.00 82.69 764 GLU A O 1
ATOM 6201 N N . GLU A 1 765 ? -10.160 26.199 21.581 1.00 88.38 765 GLU A N 1
ATOM 6202 C CA . GLU A 1 765 ? -9.154 27.261 21.417 1.00 88.38 765 GLU A CA 1
ATOM 6203 C C . GLU A 1 765 ? -9.422 28.133 20.181 1.00 88.38 765 GLU A C 1
ATOM 6205 O O . GLU A 1 765 ? -9.402 29.364 20.267 1.00 88.38 765 GLU A O 1
ATOM 6210 N N . LEU A 1 766 ? -9.707 27.518 19.027 1.00 88.50 766 LEU A N 1
ATOM 6211 C CA . LEU A 1 766 ? -10.027 28.259 17.805 1.00 88.50 766 LEU A CA 1
ATOM 6212 C C . LEU A 1 766 ? -11.374 28.974 17.923 1.00 88.50 766 LEU A C 1
ATOM 6214 O O . LEU A 1 766 ? -11.493 30.118 17.478 1.00 88.50 766 LEU A O 1
ATOM 6218 N N . THR A 1 767 ? -12.353 28.340 18.573 1.00 89.81 767 THR A N 1
ATOM 6219 C CA . THR A 1 767 ? -13.653 28.952 18.880 1.00 89.81 767 THR A CA 1
ATOM 6220 C C . THR A 1 767 ? -13.466 30.224 19.709 1.00 89.81 767 THR A C 1
ATOM 6222 O O . THR A 1 767 ? -13.967 31.285 19.332 1.00 89.81 767 THR A O 1
ATOM 6225 N N . GLU A 1 768 ? -12.693 30.154 20.796 1.00 93.62 768 GLU A N 1
ATOM 6226 C CA . GLU A 1 768 ? -12.388 31.299 21.661 1.00 93.62 768 GLU A CA 1
ATOM 6227 C C . GLU A 1 768 ? -11.669 32.400 20.878 1.00 93.62 768 GLU A C 1
ATOM 6229 O O . GLU A 1 768 ? -12.146 33.537 20.808 1.00 93.62 768 GLU A O 1
ATOM 6234 N N . LYS A 1 769 ? -10.555 32.048 20.224 1.00 93.81 769 LYS A N 1
ATOM 6235 C CA . LYS A 1 769 ? -9.694 32.970 19.473 1.00 93.81 769 LYS A CA 1
ATOM 6236 C C . LYS A 1 769 ? -10.485 33.764 18.439 1.00 93.81 769 LYS A C 1
ATOM 6238 O O . LYS A 1 769 ? -10.336 34.986 18.354 1.00 93.81 769 LYS A O 1
ATOM 6243 N N . TRP A 1 770 ? -11.305 33.093 17.633 1.00 93.56 770 TRP A N 1
ATOM 6244 C CA . TRP A 1 770 ? -12.002 33.724 16.515 1.00 93.56 770 TRP A CA 1
ATOM 6245 C C . TRP A 1 770 ? -13.267 34.471 16.932 1.00 93.56 770 TRP A C 1
ATOM 6247 O O . TRP A 1 770 ? -13.487 35.577 16.430 1.00 93.56 770 TRP A O 1
ATOM 6257 N N . LEU A 1 771 ? -14.041 33.965 17.899 1.00 91.56 771 LEU A N 1
ATOM 6258 C CA . LEU A 1 771 ? -15.154 34.730 18.475 1.00 91.56 771 LEU A CA 1
ATOM 6259 C C . LEU A 1 771 ? -14.652 36.001 19.163 1.00 91.56 771 LEU A C 1
ATOM 6261 O O . LEU A 1 771 ? -15.213 37.078 18.954 1.00 91.56 771 LEU A O 1
ATOM 6265 N N . TRP A 1 772 ? -13.554 35.916 19.920 1.00 93.38 772 TRP A N 1
ATOM 6266 C CA . TRP A 1 772 ? -12.956 37.091 20.550 1.00 93.38 772 TRP A CA 1
ATOM 6267 C C . TRP A 1 772 ? -12.509 38.129 19.516 1.00 93.38 772 TRP A C 1
ATOM 6269 O O . TRP A 1 772 ? -12.777 39.320 19.672 1.00 93.38 772 TRP A O 1
ATOM 6279 N N . ARG A 1 773 ? -11.885 37.699 18.414 1.00 93.88 773 ARG A N 1
ATOM 6280 C CA . ARG A 1 773 ? -11.484 38.598 17.316 1.00 93.88 773 ARG A CA 1
ATOM 6281 C C . ARG A 1 773 ? -12.668 39.288 16.650 1.00 93.88 773 ARG A C 1
ATOM 6283 O O . ARG A 1 773 ? -12.582 40.492 16.401 1.00 93.88 773 ARG A O 1
ATOM 6290 N N . LYS A 1 774 ? -13.767 38.565 16.408 1.00 91.44 774 LYS A N 1
ATOM 6291 C CA . LYS A 1 774 ? -15.020 39.149 15.903 1.00 91.44 774 LYS A CA 1
ATOM 6292 C C . LYS A 1 774 ? -15.546 40.228 16.841 1.00 91.44 774 LYS A C 1
ATOM 6294 O O . LYS A 1 774 ? -15.789 41.345 16.401 1.00 91.44 774 LYS A O 1
ATOM 6299 N N . ILE A 1 775 ? -15.607 39.943 18.142 1.00 90.56 775 ILE A N 1
ATOM 6300 C CA . ILE A 1 775 ? -16.067 40.901 19.159 1.00 90.56 775 ILE A CA 1
ATOM 6301 C C . ILE A 1 775 ? -15.151 42.128 19.235 1.00 90.56 775 ILE A C 1
ATOM 6303 O O . ILE A 1 775 ? -15.631 43.255 19.325 1.00 90.56 775 ILE A O 1
ATOM 6307 N N . GLN A 1 776 ? -13.830 41.947 19.180 1.00 89.50 776 GLN A N 1
ATOM 6308 C CA . GLN A 1 776 ? -12.886 43.069 19.188 1.00 89.50 776 GLN A CA 1
ATOM 6309 C C . GLN A 1 776 ? -13.049 43.977 17.968 1.00 89.50 776 GLN A C 1
ATOM 6311 O O . GLN A 1 776 ? -12.843 45.189 18.065 1.00 89.50 776 GLN A O 1
ATOM 6316 N N . LYS A 1 777 ? -13.381 43.392 16.816 1.00 87.50 777 LYS A N 1
ATOM 6317 C CA . LYS A 1 777 ? -13.583 44.128 15.573 1.00 87.50 777 LYS A CA 1
ATOM 6318 C C . LYS A 1 777 ? -14.938 44.828 15.542 1.00 87.50 777 LYS A C 1
ATOM 6320 O O . LYS A 1 777 ? -14.993 46.019 15.233 1.00 87.50 777 LYS A O 1
ATOM 6325 N N . GLU A 1 778 ? -15.999 44.116 15.901 1.00 85.31 778 GLU A N 1
ATOM 6326 C CA . GLU A 1 778 ? -17.366 44.623 15.960 1.00 85.31 778 GLU A CA 1
ATOM 6327 C C . GLU A 1 778 ? -17.970 44.406 17.355 1.00 85.31 778 GLU A C 1
ATOM 6329 O O . GLU A 1 778 ? -18.785 43.508 17.556 1.00 85.31 778 GLU A O 1
ATOM 6334 N N . PRO A 1 779 ? -17.674 45.282 18.337 1.00 81.00 779 PRO A N 1
ATOM 6335 C CA . PRO A 1 779 ? -18.204 45.139 19.699 1.00 81.00 779 PRO A CA 1
ATOM 6336 C C . PRO A 1 779 ? -19.737 45.211 19.798 1.00 81.00 779 PRO A C 1
ATOM 6338 O O . PRO A 1 779 ? -20.307 44.984 20.862 1.00 81.00 779 PRO A O 1
ATOM 6341 N N . LYS A 1 780 ? -20.415 45.596 18.712 1.00 78.38 780 LYS A N 1
ATOM 6342 C CA . LYS A 1 780 ? -21.879 45.641 18.609 1.00 78.38 780 LYS A CA 1
ATOM 6343 C C . LYS A 1 780 ? -22.485 44.336 18.089 1.00 78.38 780 LYS A C 1
ATOM 6345 O O . LYS A 1 780 ? -23.708 44.230 18.086 1.00 78.38 780 LYS A O 1
ATOM 6350 N N . ASP A 1 781 ? -21.671 43.366 17.671 1.00 82.00 781 ASP A N 1
ATOM 6351 C CA . ASP A 1 781 ? -22.149 42.047 17.274 1.00 82.00 781 ASP A CA 1
ATOM 6352 C C . ASP A 1 781 ? -22.639 41.271 18.508 1.00 82.00 781 ASP A C 1
ATOM 6354 O O . ASP A 1 781 ? -21.882 40.665 19.280 1.00 82.00 781 ASP A O 1
ATOM 6358 N N . GLN A 1 782 ? -23.954 41.329 18.704 1.00 79.88 782 GLN A N 1
ATOM 6359 C CA . GLN A 1 782 ? -24.638 40.671 19.805 1.00 79.88 782 GLN A CA 1
ATOM 6360 C C . GLN A 1 782 ? -24.623 39.143 19.665 1.00 79.88 782 GLN A C 1
ATOM 6362 O O . GLN A 1 782 ? -24.634 38.452 20.685 1.00 79.88 782 GLN A O 1
ATOM 6367 N N . ALA A 1 783 ? -24.560 38.603 18.443 1.00 81.75 783 ALA A N 1
ATOM 6368 C CA . ALA A 1 783 ? -24.540 37.161 18.212 1.00 81.75 783 ALA A CA 1
ATOM 6369 C C . ALA A 1 783 ? -23.202 36.552 18.649 1.00 81.75 783 ALA A C 1
ATOM 6371 O O . ALA A 1 783 ? -23.193 35.586 19.419 1.00 81.75 783 ALA A O 1
ATOM 6372 N N . SER A 1 784 ? -22.080 37.166 18.256 1.00 86.75 784 SER A N 1
ATOM 6373 C CA . SER A 1 784 ? -20.749 36.725 18.699 1.00 86.75 784 SER A CA 1
ATOM 6374 C C . SER A 1 784 ? -20.571 36.898 20.207 1.00 86.75 784 SER A C 1
ATOM 6376 O O . SER A 1 784 ? -20.098 35.983 20.876 1.00 86.75 784 SER A O 1
ATOM 6378 N N . SER A 1 785 ? -21.032 38.022 20.772 1.00 88.38 785 SER A N 1
ATOM 6379 C CA . SER A 1 785 ? -20.959 38.280 22.220 1.00 88.38 785 SER A CA 1
ATOM 6380 C C . SER A 1 785 ? -21.770 37.269 23.037 1.00 88.38 785 SER A C 1
ATOM 6382 O O . SER A 1 785 ? -21.294 36.766 24.053 1.00 88.38 785 SER A O 1
ATOM 6384 N N . THR A 1 786 ? -22.980 36.929 22.582 1.00 86.38 786 THR A N 1
ATOM 6385 C CA . THR A 1 786 ? -23.836 35.932 23.247 1.00 86.38 786 THR A CA 1
ATOM 6386 C C . THR A 1 786 ? -23.225 34.538 23.158 1.00 86.38 786 THR A C 1
ATOM 6388 O O . THR A 1 786 ? -23.185 33.830 24.160 1.00 86.38 786 THR A O 1
ATOM 6391 N N . SER A 1 787 ? -22.700 34.165 21.987 1.00 86.25 787 SER A N 1
ATOM 6392 C CA . SER A 1 787 ? -22.033 32.873 21.788 1.00 86.25 787 SER A CA 1
ATOM 6393 C C . SER A 1 787 ? -20.795 32.756 22.678 1.00 86.25 787 SER A C 1
ATOM 6395 O O . SER A 1 787 ? -20.630 31.759 23.371 1.00 86.25 787 SER A O 1
ATOM 6397 N N . TYR A 1 788 ? -19.975 33.808 22.761 1.00 91.88 788 TYR A N 1
ATOM 6398 C CA . TYR A 1 788 ? -18.793 33.818 23.622 1.00 91.88 788 TYR A CA 1
ATOM 6399 C C . TYR A 1 788 ? -19.161 33.633 25.101 1.00 91.88 788 TYR A C 1
ATOM 6401 O O . TYR A 1 788 ? -18.556 32.819 25.791 1.00 91.88 788 TYR A O 1
ATOM 6409 N N . LEU A 1 789 ? -20.183 34.338 25.595 1.00 88.88 789 LEU A N 1
ATOM 6410 C CA . LEU A 1 789 ? -20.648 34.180 26.978 1.00 88.88 789 LEU A CA 1
ATOM 6411 C C . LEU A 1 789 ? -21.302 32.812 27.234 1.00 88.88 789 LEU A C 1
ATOM 6413 O O . LEU A 1 789 ? -21.286 32.341 28.364 1.00 88.88 789 LEU A O 1
ATOM 6417 N N . ALA A 1 790 ? -21.865 32.155 26.221 1.00 86.38 790 ALA A N 1
ATOM 6418 C CA . ALA A 1 790 ? -22.427 30.816 26.382 1.00 86.38 790 ALA A CA 1
ATOM 6419 C C . ALA A 1 790 ? -21.341 29.745 26.577 1.00 86.38 790 ALA A C 1
ATOM 6421 O O . ALA A 1 790 ? -21.523 28.843 27.393 1.00 86.38 790 ALA A O 1
ATOM 6422 N N . TYR A 1 791 ? -20.221 29.853 25.855 1.00 81.75 791 TYR A N 1
ATOM 6423 C CA . TYR A 1 791 ? -19.140 28.862 25.895 1.00 81.75 791 TYR A CA 1
ATOM 6424 C C . TYR A 1 791 ? -18.052 29.179 26.934 1.00 81.75 791 TYR A C 1
ATOM 6426 O O . TYR A 1 791 ? -17.521 28.259 27.548 1.00 81.75 791 TYR A O 1
ATOM 6434 N N . PHE A 1 792 ? -17.751 30.459 27.187 1.00 91.81 792 PHE A N 1
ATOM 6435 C CA . PHE A 1 792 ? -16.542 30.883 27.914 1.00 91.81 792 PHE A CA 1
ATOM 6436 C C . PHE A 1 792 ? -16.804 31.694 29.192 1.00 91.81 792 PHE A C 1
ATOM 6438 O O . PHE A 1 792 ? -15.921 32.407 29.669 1.00 91.81 792 PHE A O 1
ATOM 6445 N N . TYR A 1 793 ? -17.999 31.617 29.786 1.00 89.69 793 TYR A N 1
ATOM 6446 C CA . TYR A 1 793 ? -18.290 32.286 31.064 1.00 89.69 793 TYR A CA 1
ATOM 6447 C C . TYR A 1 793 ? -17.681 31.518 32.248 1.00 89.69 793 TYR A C 1
ATOM 6449 O O . TYR A 1 793 ? -18.343 30.734 32.927 1.00 89.69 793 TYR A O 1
ATOM 6457 N N . SER A 1 794 ? -16.385 31.722 32.484 1.00 88.00 794 SER A N 1
ATOM 6458 C CA . SER A 1 794 ? -15.617 31.043 33.531 1.00 88.00 794 SER A CA 1
ATOM 6459 C C . SER A 1 794 ? -14.536 31.949 34.132 1.00 88.00 794 SER A C 1
ATOM 6461 O O . SER A 1 794 ? -14.232 33.022 33.610 1.00 88.00 794 SER A O 1
ATOM 6463 N N . VAL A 1 795 ? -13.929 31.497 35.237 1.00 84.06 795 VAL A N 1
ATOM 6464 C CA . VAL A 1 795 ? -12.841 32.226 35.921 1.00 84.06 795 VAL A CA 1
ATOM 6465 C C . VAL A 1 795 ? -11.618 32.383 35.010 1.00 84.06 795 VAL A C 1
ATOM 6467 O O . VAL A 1 795 ? -10.923 33.390 35.082 1.00 84.06 795 VAL A O 1
ATOM 6470 N N . GLU A 1 796 ? -11.368 31.414 34.129 1.00 88.31 796 GLU A N 1
ATOM 6471 C CA . GLU A 1 796 ? -10.233 31.431 33.201 1.00 88.31 796 GLU A CA 1
ATOM 6472 C C . GLU A 1 796 ? -10.310 32.589 32.196 1.00 88.31 796 GLU A C 1
ATOM 6474 O O . GLU A 1 796 ? -9.297 33.221 31.901 1.00 88.31 796 GLU A O 1
ATOM 6479 N N . TYR A 1 797 ? -11.517 32.935 31.738 1.00 90.62 797 TYR A N 1
ATOM 6480 C CA . TYR A 1 797 ? -11.748 33.991 30.746 1.00 90.62 797 TYR A CA 1
ATOM 6481 C C . TYR A 1 797 ? -12.316 35.283 31.348 1.00 90.62 797 TYR A C 1
ATOM 6483 O O . TYR A 1 797 ? -12.810 36.143 30.611 1.00 90.62 797 TYR A O 1
ATOM 6491 N N . GLN A 1 798 ? -12.229 35.446 32.673 1.00 90.69 798 GLN A N 1
ATOM 6492 C CA . GLN A 1 798 ? -12.865 36.528 33.429 1.00 90.69 798 GLN A CA 1
ATOM 6493 C C . GLN A 1 798 ? -12.612 37.924 32.831 1.00 90.69 798 GLN A C 1
ATOM 6495 O O . GLN A 1 798 ? -13.555 38.695 32.684 1.00 90.69 798 GLN A O 1
ATOM 6500 N N . GLU A 1 799 ? -11.377 38.257 32.437 1.00 90.31 799 GLU A N 1
ATOM 6501 C CA . GLU A 1 799 ? -11.052 39.583 31.878 1.00 90.31 799 GLU A CA 1
ATOM 6502 C C . GLU A 1 799 ? -11.767 39.865 30.544 1.00 90.31 799 GLU A C 1
ATOM 6504 O O . GLU A 1 799 ? -12.244 40.978 30.306 1.00 90.31 799 GLU A O 1
ATOM 6509 N N . LYS A 1 800 ? -11.881 38.852 29.676 1.00 93.06 800 LYS A N 1
ATOM 6510 C CA . LYS A 1 800 ? -12.575 38.969 28.383 1.00 93.06 800 LYS A CA 1
ATOM 6511 C C . LYS A 1 800 ? -14.088 39.036 28.586 1.00 93.06 800 LYS A C 1
ATOM 6513 O O . LYS A 1 800 ? -14.745 39.898 28.004 1.00 93.06 800 LYS A O 1
ATOM 6518 N N . VAL A 1 801 ? -14.629 38.196 29.473 1.00 92.00 801 VAL A N 1
ATOM 6519 C CA . VAL A 1 801 ? -16.044 38.219 29.882 1.00 92.00 801 VAL A CA 1
ATOM 6520 C C . VAL A 1 801 ? -16.420 39.589 30.448 1.00 92.00 801 VAL A C 1
ATOM 6522 O O . VAL A 1 801 ? -17.413 40.175 30.015 1.00 92.00 801 VAL A O 1
ATOM 6525 N N . LYS A 1 802 ? -15.589 40.143 31.340 1.00 91.75 802 LYS A N 1
ATOM 6526 C CA . LYS A 1 802 ? -15.754 41.492 31.888 1.00 91.75 802 LYS A CA 1
ATOM 6527 C C . LYS A 1 802 ? -15.873 42.531 30.784 1.00 91.75 802 LYS A C 1
ATOM 6529 O O . LYS A 1 802 ? -16.836 43.289 30.759 1.00 91.75 802 LYS A O 1
ATOM 6534 N N . SER A 1 803 ? -14.933 42.523 29.839 1.00 90.00 803 SER A N 1
ATOM 6535 C CA . SER A 1 803 ? -14.909 43.475 28.726 1.00 90.00 803 SER A CA 1
ATOM 6536 C C . SER A 1 803 ? -16.173 43.412 27.859 1.00 90.00 803 SER A C 1
ATOM 6538 O O . SER A 1 803 ? -16.645 44.457 27.403 1.00 90.00 803 SER A O 1
ATOM 6540 N N . ILE A 1 804 ? -16.743 42.220 27.648 1.00 91.12 804 ILE A N 1
ATOM 6541 C CA . ILE A 1 804 ? -17.992 42.044 26.891 1.00 91.12 804 ILE A CA 1
ATOM 6542 C C . ILE A 1 804 ? -19.172 42.635 27.663 1.00 91.12 804 ILE A C 1
ATOM 6544 O O . ILE A 1 804 ? -19.936 43.424 27.102 1.00 91.12 804 ILE A O 1
ATOM 6548 N N . VAL A 1 805 ? -19.311 42.268 28.938 1.00 90.00 805 VAL A N 1
ATOM 6549 C CA . VAL A 1 805 ? -20.463 42.637 29.770 1.00 90.00 805 VAL A CA 1
ATOM 6550 C C . VAL A 1 805 ? -20.448 44.127 30.129 1.00 90.00 805 VAL A C 1
ATOM 6552 O O . VAL A 1 805 ? -21.462 44.801 29.951 1.00 90.00 805 VAL A O 1
ATOM 6555 N N . GLU A 1 806 ? -19.303 44.673 30.552 1.00 87.69 806 GLU A N 1
ATOM 6556 C CA . GLU A 1 806 ? -19.141 46.114 30.809 1.00 87.69 806 GLU A CA 1
ATOM 6557 C C . GLU A 1 806 ? -19.357 46.918 29.531 1.00 87.69 806 GLU A C 1
ATOM 6559 O O . GLU A 1 806 ? -20.144 47.862 29.515 1.00 87.69 806 GLU A O 1
ATOM 6564 N N . GLY A 1 807 ? -18.753 46.487 28.419 1.00 85.56 807 GLY A N 1
ATOM 6565 C CA . GLY A 1 807 ? -18.938 47.153 27.138 1.00 85.56 807 GLY A CA 1
ATOM 6566 C C . GLY A 1 807 ? -20.400 47.169 26.680 1.00 85.56 807 GLY A C 1
ATOM 6567 O O . GLY A 1 807 ? -20.845 48.161 26.103 1.00 85.56 807 GLY A O 1
ATOM 6568 N N . ALA A 1 808 ? -21.162 46.096 26.914 1.00 84.69 808 ALA A N 1
ATOM 6569 C CA . ALA A 1 808 ? -22.586 46.047 26.583 1.00 84.69 808 ALA A CA 1
ATOM 6570 C C . ALA A 1 808 ? -23.403 47.036 27.432 1.00 84.69 808 ALA A C 1
ATOM 6572 O O . ALA A 1 808 ? -24.235 47.766 26.889 1.00 84.69 808 ALA A O 1
ATOM 6573 N N . TYR A 1 809 ? -23.122 47.109 28.734 1.00 84.56 809 TYR A N 1
ATOM 6574 C CA . TYR A 1 809 ? -23.773 48.038 29.658 1.00 84.56 809 TYR A CA 1
ATOM 6575 C C . TYR A 1 809 ? -23.439 49.512 29.371 1.00 84.56 809 TYR A C 1
ATOM 6577 O O . TYR A 1 809 ? -24.327 50.367 29.390 1.00 84.56 809 TYR A O 1
ATOM 6585 N N . GLU A 1 810 ? -22.185 49.816 29.032 1.00 82.50 810 GLU A N 1
ATOM 6586 C CA . GLU A 1 810 ? -21.744 51.170 28.675 1.00 82.50 810 GLU A CA 1
ATOM 6587 C C . GLU A 1 810 ? -22.339 51.659 27.347 1.00 82.50 810 GLU A C 1
ATOM 6589 O O . GLU A 1 810 ? -22.652 52.842 27.199 1.00 82.50 810 GLU A O 1
ATOM 6594 N N . ARG A 1 811 ? -22.494 50.765 26.360 1.00 80.88 811 ARG A N 1
ATOM 6595 C CA . ARG A 1 811 ? -23.061 51.108 25.043 1.00 80.88 811 ARG A CA 1
ATOM 6596 C C . ARG A 1 811 ? -24.564 51.333 25.098 1.00 80.88 811 ARG A C 1
ATOM 6598 O O . ARG A 1 811 ? -25.074 52.219 24.413 1.00 80.88 811 ARG A O 1
ATOM 6605 N N . GLU A 1 812 ? -25.261 50.509 25.868 1.00 79.38 812 GLU A N 1
ATOM 6606 C CA . GLU A 1 812 ? -26.703 50.575 26.034 1.00 79.38 812 GLU A CA 1
ATOM 6607 C C . GLU A 1 812 ? -27.043 50.311 27.498 1.00 79.38 812 GLU A C 1
ATOM 6609 O O . GLU A 1 812 ? -27.066 49.167 27.956 1.00 79.38 812 GLU A O 1
ATOM 6614 N N . SER A 1 813 ? -27.350 51.385 28.226 1.00 76.50 813 SER A N 1
ATOM 6615 C CA . SER A 1 813 ? -27.764 51.341 29.631 1.00 76.50 813 SER A CA 1
ATOM 6616 C C . SER A 1 813 ? -29.209 50.845 29.776 1.00 76.50 813 SER A C 1
ATOM 6618 O O . SER A 1 813 ? -30.076 51.531 30.317 1.00 76.50 813 SER A O 1
ATOM 6620 N N . SER A 1 814 ? -29.487 49.660 29.229 1.00 84.38 814 SER A N 1
ATOM 6621 C CA . SER A 1 814 ? -30.745 48.949 29.412 1.00 84.38 814 SER A CA 1
ATOM 6622 C C . SER A 1 814 ? -30.746 48.217 30.752 1.00 84.38 814 SER A C 1
ATOM 6624 O O . SER A 1 814 ? -29.707 47.784 31.258 1.00 84.38 814 SER A O 1
ATOM 6626 N N . GLU A 1 815 ? -31.937 48.023 31.314 1.00 82.88 815 GLU A N 1
ATOM 6627 C CA . GLU A 1 815 ? -32.103 47.284 32.568 1.00 82.88 815 GLU A CA 1
ATOM 6628 C C . GLU A 1 815 ? -31.590 45.833 32.453 1.00 82.88 815 GLU A C 1
ATOM 6630 O O . GLU A 1 815 ? -31.060 45.274 33.411 1.00 82.88 815 GLU A O 1
ATOM 6635 N N . SER A 1 816 ? -31.682 45.239 31.256 1.00 84.38 816 SER A N 1
ATOM 6636 C CA . SER A 1 816 ? -31.187 43.888 30.970 1.00 84.38 816 SER A CA 1
ATOM 6637 C C . SER A 1 816 ? -29.659 43.807 31.005 1.00 84.38 816 SER A C 1
ATOM 6639 O O . SER A 1 816 ? -29.111 42.882 31.604 1.00 84.38 816 SER A O 1
ATOM 6641 N N . ASN A 1 817 ? -28.963 44.779 30.405 1.00 86.44 817 ASN A N 1
ATOM 6642 C CA . ASN A 1 817 ? -27.498 44.810 30.408 1.00 86.44 817 ASN A CA 1
ATOM 6643 C C . ASN A 1 817 ? -26.960 45.081 31.816 1.00 86.44 817 ASN A C 1
ATOM 6645 O O . ASN A 1 817 ? -25.984 44.459 32.232 1.00 86.44 817 ASN A O 1
ATOM 6649 N N . TYR A 1 818 ? -27.644 45.937 32.585 1.00 89.38 818 TYR A N 1
ATOM 6650 C CA . TYR A 1 818 ? -27.316 46.147 33.993 1.00 89.38 818 TYR A CA 1
ATOM 6651 C C . TYR A 1 818 ? -27.480 44.861 34.810 1.00 89.38 818 TYR A C 1
ATOM 6653 O O . TYR A 1 818 ? -26.583 44.480 35.556 1.00 89.38 818 TYR A O 1
ATOM 6661 N N . ALA A 1 819 ? -28.577 44.121 34.618 1.00 89.50 819 ALA A N 1
ATOM 6662 C CA . ALA A 1 819 ? -28.787 42.850 35.307 1.00 89.50 819 ALA A CA 1
ATOM 6663 C C . ALA A 1 819 ? -27.724 41.789 34.967 1.00 89.50 819 ALA A C 1
ATOM 6665 O O . ALA A 1 819 ? -27.337 41.001 35.835 1.00 89.50 819 ALA A O 1
ATOM 6666 N N . GLN A 1 820 ? -27.231 41.781 33.726 1.00 89.06 820 GLN A N 1
ATOM 6667 C CA . GLN A 1 820 ? -26.138 40.909 33.295 1.00 89.06 820 GLN A CA 1
ATOM 6668 C C . GLN A 1 820 ? -24.790 41.330 33.902 1.00 89.06 820 GLN A C 1
ATOM 6670 O O . GLN A 1 820 ? -24.030 40.468 34.341 1.00 89.06 820 GLN A O 1
ATOM 6675 N N . TYR A 1 821 ? -24.525 42.635 34.013 1.00 91.94 821 TYR A N 1
ATOM 6676 C CA . TYR A 1 821 ? -23.353 43.165 34.716 1.00 91.94 821 TYR A CA 1
ATOM 6677 C C . TYR A 1 821 ? -23.349 42.805 36.201 1.00 91.94 821 TYR A C 1
ATOM 6679 O O . TYR A 1 821 ? -22.350 42.309 36.718 1.00 91.94 821 TYR A O 1
ATOM 6687 N N . ILE A 1 822 ? -24.489 42.944 36.876 1.00 92.56 822 ILE A N 1
ATOM 6688 C CA . ILE A 1 822 ? -24.619 42.534 38.276 1.00 92.56 822 ILE A CA 1
ATOM 6689 C C . ILE A 1 822 ? -24.417 41.022 38.442 1.00 92.56 822 ILE A C 1
ATOM 6691 O O . ILE A 1 822 ? -23.786 40.606 39.411 1.00 92.56 822 ILE A O 1
ATOM 6695 N N . GLN A 1 823 ? -24.879 40.192 37.498 1.00 91.19 823 GLN A N 1
ATOM 6696 C CA . GLN A 1 823 ? -24.584 38.753 37.523 1.00 91.19 823 GLN A CA 1
ATOM 6697 C C . GLN A 1 823 ? -23.075 38.479 37.414 1.00 91.19 823 GLN A C 1
ATOM 6699 O O . GLN A 1 823 ? -22.553 37.695 38.201 1.00 91.19 823 GLN A O 1
ATOM 6704 N N . TYR A 1 824 ? -22.364 39.178 36.523 1.00 93.75 824 TYR A N 1
ATOM 6705 C CA . TYR A 1 824 ? -20.902 39.092 36.429 1.00 93.75 824 TYR A CA 1
ATOM 6706 C C . TYR A 1 824 ? -20.215 39.461 37.753 1.00 93.75 824 TYR A C 1
ATOM 6708 O O . TYR A 1 824 ? -19.343 38.730 38.226 1.00 93.75 824 TYR A O 1
ATOM 6716 N N . LEU A 1 825 ? -20.630 40.561 38.391 1.00 93.06 825 LEU A N 1
ATOM 6717 C CA . LEU A 1 825 ? -20.064 40.976 39.677 1.00 93.06 825 LEU A CA 1
ATOM 6718 C C . LEU A 1 825 ? -20.338 39.953 40.790 1.00 93.06 825 LEU A C 1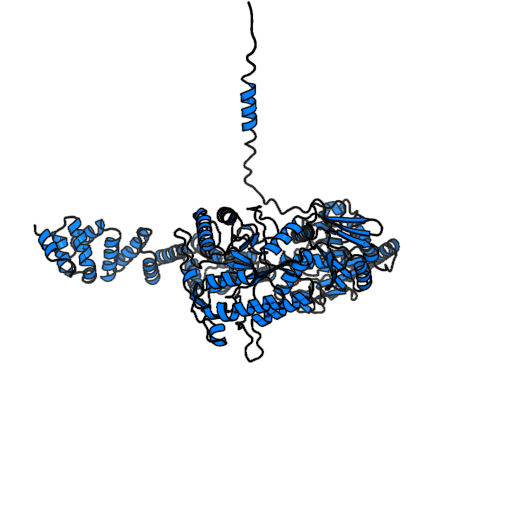
ATOM 6720 O O . LEU A 1 825 ? -19.468 39.734 41.628 1.00 93.06 825 LEU A O 1
ATOM 6724 N N . ILE A 1 826 ? -21.508 39.308 40.794 1.00 90.12 826 ILE A N 1
ATOM 6725 C CA . ILE A 1 826 ? -21.829 38.222 41.735 1.00 90.12 826 ILE A CA 1
ATOM 6726 C C . ILE A 1 826 ? -20.875 37.037 41.552 1.00 90.12 826 ILE A C 1
ATOM 6728 O O . ILE A 1 826 ? -20.352 36.525 42.541 1.00 90.12 826 ILE A O 1
ATOM 6732 N N . ASP A 1 827 ? -20.647 36.613 40.309 1.00 89.12 827 ASP A N 1
ATOM 6733 C CA . ASP A 1 827 ? -19.905 35.382 40.019 1.00 89.12 827 ASP A CA 1
ATOM 6734 C C . ASP A 1 827 ? -18.384 35.556 40.141 1.00 89.12 827 ASP A C 1
ATOM 6736 O O . ASP A 1 827 ? -17.688 34.620 40.540 1.00 89.12 827 ASP A O 1
ATOM 6740 N N . PHE A 1 828 ? -17.860 36.745 39.819 1.00 90.44 828 PHE A N 1
ATOM 6741 C CA . PHE A 1 828 ? -16.418 36.956 39.643 1.00 90.44 828 PHE A CA 1
ATOM 6742 C C . PHE A 1 828 ? -15.811 38.108 40.460 1.00 90.44 828 PHE A C 1
ATOM 6744 O O . PHE A 1 828 ? -14.622 38.060 40.782 1.00 90.44 828 PHE A O 1
ATOM 6751 N N . GLU A 1 829 ? -16.580 39.145 40.816 1.00 90.81 829 GLU A N 1
ATOM 6752 C CA . GLU A 1 829 ? -16.069 40.346 41.509 1.00 90.81 829 GLU A CA 1
ATOM 6753 C C . GLU A 1 829 ? -16.963 40.806 42.684 1.00 90.81 829 GLU A C 1
ATOM 6755 O O . GLU A 1 829 ? -17.411 41.959 42.730 1.00 90.81 829 GLU A O 1
ATOM 6760 N N . PRO A 1 830 ? -17.190 39.953 43.703 1.00 84.81 830 PRO A N 1
ATOM 6761 C CA . PRO A 1 830 ? -18.151 40.231 44.775 1.00 84.81 830 PRO A CA 1
ATOM 6762 C C . PRO A 1 830 ? -17.807 41.475 45.612 1.00 84.81 830 PRO A C 1
ATOM 6764 O O . PRO A 1 830 ? -18.691 42.122 46.164 1.00 84.81 830 PRO A O 1
ATOM 6767 N N . ALA A 1 831 ? -16.533 41.872 45.688 1.00 86.06 831 ALA A N 1
ATOM 6768 C CA . ALA A 1 831 ? -16.134 43.107 46.369 1.00 86.06 831 ALA A CA 1
ATOM 6769 C C . ALA A 1 831 ? -16.549 44.382 45.607 1.00 86.06 831 ALA A C 1
ATOM 6771 O O . ALA A 1 831 ? -16.731 45.438 46.217 1.00 86.06 831 ALA A O 1
ATOM 6772 N N . GLN A 1 832 ? -16.673 44.302 44.279 1.00 89.25 832 GLN A N 1
ATOM 6773 C CA . GLN A 1 832 ? -17.116 45.408 43.434 1.00 89.25 832 GLN A CA 1
ATOM 6774 C C . GLN A 1 832 ? -18.648 45.480 43.379 1.00 89.25 832 GLN A C 1
ATOM 6776 O O . GLN A 1 832 ? -19.188 46.584 43.385 1.00 89.25 832 GLN A O 1
ATOM 6781 N N . LEU A 1 833 ? -19.336 44.332 43.459 1.00 92.25 833 LEU A N 1
ATOM 6782 C CA . LEU A 1 833 ? -20.796 44.242 43.610 1.00 92.25 833 LEU A CA 1
ATOM 6783 C C . LEU A 1 833 ? -21.326 45.162 44.720 1.00 92.25 833 LEU A C 1
ATOM 6785 O O . LEU A 1 833 ? -22.259 45.931 44.500 1.00 92.25 833 LEU A O 1
ATOM 6789 N N . LEU A 1 834 ? -20.709 45.112 45.904 1.00 90.12 834 LEU A N 1
ATOM 6790 C CA . LEU A 1 834 ? -21.142 45.898 47.066 1.00 90.12 834 LEU A CA 1
ATOM 6791 C C . LEU A 1 834 ? -20.984 47.403 46.861 1.00 90.12 834 LEU A C 1
ATOM 6793 O O . LEU A 1 834 ? -21.749 48.181 47.422 1.00 90.12 834 LEU A O 1
ATOM 6797 N N . LYS A 1 835 ? -19.985 47.818 46.076 1.00 90.56 835 LYS A N 1
ATOM 6798 C CA . LYS A 1 835 ? -19.773 49.230 45.742 1.00 90.56 835 LYS A CA 1
ATOM 6799 C C . LYS A 1 835 ? -20.787 49.706 44.712 1.00 90.56 835 LYS A C 1
ATOM 6801 O O . LYS A 1 835 ? -21.335 50.786 44.887 1.00 90.56 835 LYS A O 1
ATOM 6806 N N . GLU A 1 836 ? -21.037 48.896 43.686 1.00 91.50 836 GLU A N 1
ATOM 6807 C CA . GLU A 1 836 ? -21.998 49.203 42.622 1.00 91.50 836 GLU A CA 1
ATOM 6808 C C . GLU A 1 836 ? -23.426 49.321 43.171 1.00 91.50 836 GLU A C 1
ATOM 6810 O O . GLU A 1 836 ? -24.163 50.233 42.813 1.00 91.50 836 GLU A O 1
ATOM 6815 N N . LEU A 1 837 ? -23.799 48.442 44.106 1.00 92.06 837 LEU A N 1
ATOM 6816 C CA . LEU A 1 837 ? -25.136 48.410 44.703 1.00 92.06 837 LEU A CA 1
ATOM 6817 C C . LEU A 1 837 ? -25.261 49.203 46.015 1.00 92.06 837 LEU A C 1
ATOM 6819 O O . LEU A 1 837 ? -26.310 49.144 46.652 1.00 92.06 837 LEU A O 1
ATOM 6823 N N . ALA A 1 838 ? -24.229 49.942 46.441 1.00 86.81 838 ALA A N 1
ATOM 6824 C CA . ALA A 1 838 ? -24.205 50.619 47.746 1.00 86.81 838 ALA A CA 1
ATOM 6825 C C . ALA A 1 838 ? -25.366 51.613 47.945 1.00 86.81 838 ALA A C 1
ATOM 6827 O O . ALA A 1 838 ? -25.843 51.792 49.070 1.00 86.81 838 ALA A O 1
ATOM 6828 N N . GLU A 1 839 ? -25.804 52.247 46.855 1.00 85.56 839 GLU A N 1
ATOM 6829 C CA . GLU A 1 839 ? -26.890 53.235 46.821 1.00 85.56 839 GLU A CA 1
ATOM 6830 C C . GLU A 1 839 ? -28.095 52.766 45.981 1.00 85.56 839 GLU A C 1
ATOM 6832 O O . GLU A 1 839 ? -29.053 53.517 45.814 1.00 85.56 839 GLU A O 1
ATOM 6837 N N . ALA A 1 840 ? -28.070 51.534 45.458 1.00 86.56 840 ALA A N 1
ATOM 6838 C CA . ALA A 1 840 ? -29.117 51.018 44.581 1.00 86.56 840 ALA A CA 1
ATOM 6839 C C . ALA A 1 840 ? -30.363 50.595 45.375 1.00 86.56 840 ALA A C 1
ATOM 6841 O O . ALA A 1 840 ? -30.276 49.817 46.329 1.00 86.56 840 ALA A O 1
ATOM 6842 N N . GLU A 1 841 ? -31.544 51.050 44.950 1.00 87.31 841 GLU A N 1
ATOM 6843 C CA . GLU A 1 841 ? -32.810 50.636 45.555 1.00 87.31 841 GLU A CA 1
ATOM 6844 C C . GLU A 1 841 ? -33.426 49.448 44.785 1.00 87.31 841 GLU A C 1
ATOM 6846 O O . GLU A 1 841 ? -33.739 49.583 43.600 1.00 87.31 841 GLU A O 1
ATOM 6851 N N . PRO A 1 842 ? -33.703 48.288 45.424 1.00 88.62 842 PRO A N 1
ATOM 6852 C CA . PRO A 1 842 ? -34.170 47.089 44.713 1.00 88.62 842 PRO A CA 1
ATOM 6853 C C . PRO A 1 842 ? -35.469 47.285 43.919 1.00 88.62 842 PRO A C 1
ATOM 6855 O O . PRO A 1 842 ? -35.700 46.613 42.914 1.00 88.62 842 PRO A O 1
ATOM 6858 N N . LYS A 1 843 ? -36.335 48.211 44.354 1.00 88.50 843 LYS A N 1
ATOM 6859 C CA . LYS A 1 843 ? -37.594 48.544 43.664 1.00 88.50 843 LYS A CA 1
ATOM 6860 C C . LYS A 1 843 ? -37.373 49.124 42.262 1.00 88.50 843 LYS A C 1
ATOM 6862 O O . LYS A 1 843 ? -38.275 49.042 41.435 1.00 88.50 843 LYS A O 1
ATOM 6867 N N . GLU A 1 844 ? -36.212 49.735 42.026 1.00 87.50 844 GLU A N 1
ATOM 6868 C CA . GLU A 1 844 ? -35.848 50.401 40.771 1.00 87.50 844 GLU A CA 1
ATOM 6869 C C . GLU A 1 844 ? -35.204 49.422 39.776 1.00 87.50 844 GLU A C 1
ATOM 6871 O O . GLU A 1 844 ? -35.031 49.763 38.610 1.00 87.50 844 GLU A O 1
ATOM 6876 N N . HIS A 1 845 ? -34.923 48.186 40.215 1.00 89.06 845 HIS A N 1
ATOM 6877 C CA . HIS A 1 845 ? -34.263 47.145 39.426 1.00 89.06 845 HIS A CA 1
ATOM 6878 C C . HIS A 1 845 ? -34.978 45.780 39.532 1.00 89.06 845 HIS A C 1
ATOM 6880 O O . HIS A 1 845 ? -34.417 44.824 40.084 1.00 89.06 845 HIS A O 1
ATOM 6886 N N . PRO A 1 846 ? -36.219 45.641 39.025 1.00 88.69 846 PRO A N 1
ATOM 6887 C CA . PRO A 1 846 ? -36.974 44.389 39.086 1.00 88.69 846 PRO A CA 1
ATOM 6888 C C . PRO A 1 846 ? -36.265 43.179 38.466 1.00 88.69 846 PRO A C 1
ATOM 6890 O O . PRO A 1 846 ? -36.438 42.059 38.955 1.00 88.69 846 PRO A O 1
ATOM 6893 N N . LEU A 1 847 ? -35.409 43.369 37.456 1.00 89.38 847 LEU A N 1
ATOM 6894 C CA . LEU A 1 847 ? -34.618 42.271 36.876 1.00 89.38 847 LEU A CA 1
ATOM 6895 C C . LEU A 1 847 ? -33.548 41.689 37.823 1.00 89.38 847 LEU A C 1
ATOM 6897 O O . LEU A 1 847 ? -33.027 40.603 37.559 1.00 89.38 847 LEU A O 1
ATOM 6901 N N . LEU A 1 848 ? -33.244 42.353 38.945 1.00 91.19 848 LEU A N 1
ATOM 6902 C CA . LEU A 1 848 ? -32.317 41.857 39.970 1.00 91.19 848 LEU A CA 1
ATOM 6903 C C . LEU A 1 848 ? -33.001 41.027 41.065 1.00 91.19 848 LEU A C 1
ATOM 6905 O O . LEU A 1 848 ? -32.312 40.338 41.816 1.00 91.19 848 LEU A O 1
ATOM 6909 N N . TRP A 1 849 ? -34.335 41.025 41.154 1.00 91.62 849 TRP A N 1
ATOM 6910 C CA . TRP A 1 849 ? -35.066 40.290 42.199 1.00 91.62 849 TRP A CA 1
ATOM 6911 C C . TRP A 1 849 ? -34.769 38.784 42.237 1.00 91.62 849 TRP A C 1
ATOM 6913 O O . TRP A 1 849 ? -34.578 38.261 43.335 1.00 91.62 849 TRP A O 1
ATOM 6923 N N . PRO A 1 850 ? -34.616 38.073 41.099 1.00 90.81 850 PRO A N 1
ATOM 6924 C CA . PRO A 1 850 ? -34.217 36.663 41.122 1.00 90.81 850 PRO A CA 1
ATOM 6925 C C . PRO A 1 850 ? -32.849 36.414 41.777 1.00 90.81 850 PRO A C 1
ATOM 6927 O O . PRO A 1 850 ? -32.542 35.287 42.146 1.00 90.81 850 PRO A O 1
ATOM 6930 N N . LYS A 1 851 ? -32.020 37.455 41.914 1.00 90.62 851 LYS A N 1
ATOM 6931 C CA . LYS A 1 851 ? -30.672 37.419 42.503 1.00 90.62 851 LYS A CA 1
ATOM 6932 C C . LYS A 1 851 ? -30.634 38.046 43.901 1.00 90.62 851 LYS A C 1
ATOM 6934 O O . LYS A 1 851 ? -29.584 38.058 44.542 1.00 90.62 851 LYS A O 1
ATOM 6939 N N . ALA A 1 852 ? -31.766 38.558 44.393 1.00 90.50 852 ALA A N 1
ATOM 6940 C CA . ALA A 1 852 ? -31.841 39.324 45.634 1.00 90.50 852 ALA A CA 1
ATOM 6941 C C . ALA A 1 852 ? -31.397 38.515 46.860 1.00 90.50 852 ALA A C 1
ATOM 6943 O O . ALA A 1 852 ? -30.835 39.095 47.785 1.00 90.50 852 ALA A O 1
ATOM 6944 N N . ALA A 1 853 ? -31.582 37.188 46.864 1.00 89.88 853 ALA A N 1
ATOM 6945 C CA . ALA A 1 853 ? -31.072 36.324 47.931 1.00 89.88 853 ALA A CA 1
ATOM 6946 C C . ALA A 1 853 ? -29.537 36.389 48.029 1.00 89.88 853 ALA A C 1
ATOM 6948 O O . ALA A 1 853 ? -28.985 36.649 49.095 1.00 89.88 853 ALA A O 1
ATOM 6949 N N . THR A 1 854 ? -28.852 36.218 46.898 1.00 91.06 854 THR A N 1
ATOM 6950 C CA . THR A 1 854 ? -27.388 36.260 46.813 1.00 91.06 854 THR A CA 1
ATOM 6951 C C . THR A 1 854 ? -26.844 37.644 47.156 1.00 91.06 854 THR A C 1
ATOM 6953 O O . THR A 1 854 ? -25.903 37.753 47.936 1.00 91.06 854 THR A O 1
ATOM 6956 N N . ILE A 1 855 ? -27.478 38.708 46.648 1.00 92.69 855 ILE A N 1
ATOM 6957 C CA . ILE A 1 855 ? -27.109 40.099 46.966 1.00 92.69 855 ILE A CA 1
ATOM 6958 C C . ILE A 1 855 ? -27.279 40.377 48.470 1.00 92.69 855 ILE A C 1
ATOM 6960 O O . ILE A 1 855 ? -26.408 40.977 49.098 1.00 92.69 855 ILE A O 1
ATOM 6964 N N . THR A 1 856 ? -28.369 39.886 49.069 1.00 91.00 856 THR A N 1
ATOM 6965 C CA . THR A 1 856 ? -28.633 39.994 50.513 1.00 91.00 856 THR A CA 1
ATOM 6966 C C . THR A 1 856 ? -27.512 39.364 51.337 1.00 91.00 856 THR A C 1
ATOM 6968 O O . THR A 1 856 ? -26.996 39.999 52.260 1.00 91.00 856 THR A O 1
ATOM 6971 N N . TYR A 1 857 ? -27.120 38.128 51.012 1.00 89.62 857 TYR A N 1
ATOM 6972 C CA . TYR A 1 857 ? -26.037 37.447 51.720 1.00 89.62 857 TYR A CA 1
ATOM 6973 C C . TYR A 1 857 ? -24.689 38.138 51.502 1.00 89.62 857 TYR A C 1
ATOM 6975 O O . TYR A 1 857 ? -23.961 38.327 52.470 1.00 89.62 857 TYR A O 1
ATOM 6983 N N . ALA A 1 858 ? -24.402 38.635 50.294 1.00 89.56 858 ALA A N 1
ATOM 6984 C CA . ALA A 1 858 ? -23.175 39.383 50.021 1.00 89.56 858 ALA A CA 1
ATOM 6985 C C . ALA A 1 858 ? -23.032 40.635 50.913 1.00 89.56 858 ALA A C 1
ATOM 6987 O O . ALA A 1 858 ? -21.958 40.871 51.471 1.00 89.56 858 ALA A O 1
ATOM 6988 N N . PHE A 1 859 ? -24.108 41.413 51.096 1.00 90.94 859 PHE A N 1
ATOM 6989 C CA . PHE A 1 859 ? -24.116 42.560 52.014 1.00 90.94 859 PHE A CA 1
ATOM 6990 C C . PHE A 1 859 ? -23.995 42.137 53.484 1.00 90.94 859 PHE A C 1
ATOM 6992 O O . PHE A 1 859 ? -23.253 42.763 54.243 1.00 90.94 859 PHE A O 1
ATOM 6999 N N . SER A 1 860 ? -24.700 41.076 53.893 1.00 89.06 860 SER A N 1
ATOM 7000 C CA . SER A 1 860 ? -24.643 40.555 55.266 1.00 89.06 860 SER A CA 1
ATOM 7001 C C . SER A 1 860 ? -23.242 40.078 55.642 1.00 89.06 860 SER A C 1
ATOM 7003 O O . SER A 1 860 ? -22.750 40.413 56.715 1.00 89.06 860 SER A O 1
ATOM 7005 N N . ASP A 1 861 ? -22.593 39.317 54.763 1.00 88.25 861 ASP A N 1
ATOM 7006 C CA . ASP A 1 861 ? -21.266 38.738 54.997 1.00 88.25 861 ASP A CA 1
ATOM 7007 C C . ASP A 1 861 ? -20.160 39.808 55.084 1.00 88.25 861 ASP A C 1
ATOM 7009 O O . ASP A 1 861 ? -19.050 39.521 55.527 1.00 88.25 861 ASP A O 1
ATOM 7013 N N . ASN A 1 862 ? -20.471 41.052 54.696 1.00 87.44 862 ASN A N 1
ATOM 7014 C CA . ASN A 1 862 ? -19.598 42.224 54.785 1.00 87.44 862 ASN A CA 1
ATOM 7015 C C . ASN A 1 862 ? -20.079 43.255 55.826 1.00 87.44 862 ASN A C 1
ATOM 7017 O O . ASN A 1 862 ? -19.731 44.433 55.737 1.00 87.44 862 ASN A O 1
ATOM 7021 N N . ASP A 1 863 ? -20.895 42.833 56.799 1.00 87.81 863 ASP A N 1
ATOM 7022 C CA . ASP A 1 863 ? -21.428 43.657 57.896 1.00 87.81 863 ASP A CA 1
ATOM 7023 C C . ASP A 1 863 ? -22.285 44.866 57.442 1.00 87.81 863 ASP A C 1
ATOM 7025 O O . ASP A 1 863 ? -22.594 45.767 58.228 1.00 87.81 863 ASP A O 1
ATOM 7029 N N . GLN A 1 864 ? -22.744 44.896 56.185 1.00 90.06 864 GLN A N 1
ATOM 7030 C CA . GLN A 1 864 ? -23.617 45.942 55.633 1.00 90.06 864 GLN A CA 1
ATOM 7031 C C . GLN A 1 864 ? -25.096 45.588 55.828 1.00 90.06 864 GLN A C 1
ATOM 7033 O O . GLN A 1 864 ? -25.899 45.515 54.896 1.00 90.06 864 GLN A O 1
ATOM 7038 N N . ILE A 1 865 ? -25.464 45.384 57.090 1.00 88.44 865 ILE A N 1
ATOM 7039 C CA . ILE A 1 865 ? -26.744 44.799 57.501 1.00 88.44 865 ILE A CA 1
ATOM 7040 C C . ILE A 1 865 ? -27.976 45.576 57.013 1.00 88.44 865 ILE A C 1
ATOM 7042 O O . ILE A 1 865 ? -28.983 44.976 56.640 1.00 88.44 865 ILE A O 1
ATOM 7046 N N . GLN A 1 866 ? -27.910 46.910 56.977 1.00 88.06 866 GLN A N 1
ATOM 7047 C CA . GLN A 1 866 ? -29.030 47.723 56.492 1.00 88.06 866 GLN A CA 1
ATOM 7048 C C . GLN A 1 866 ? -29.344 47.443 55.018 1.00 88.06 866 GLN A C 1
ATOM 7050 O O . GLN A 1 866 ? -30.510 47.273 54.672 1.00 88.06 866 GLN A O 1
ATOM 7055 N N . GLN A 1 867 ? -28.316 47.330 54.173 1.00 89.06 867 GLN A N 1
ATOM 7056 C CA . GLN A 1 867 ? -28.492 47.002 52.758 1.00 89.06 867 GLN A CA 1
ATOM 7057 C C . GLN A 1 867 ? -28.930 45.548 52.568 1.00 89.06 867 GLN A C 1
ATOM 7059 O O . GLN A 1 867 ? -29.826 45.279 51.771 1.00 89.06 867 GLN A O 1
ATOM 7064 N N . ALA A 1 868 ? -28.391 44.621 53.368 1.00 88.88 868 ALA A N 1
ATOM 7065 C CA . ALA A 1 868 ? -28.839 43.230 53.368 1.00 88.88 868 ALA A CA 1
ATOM 7066 C C . ALA A 1 868 ? -30.352 43.130 53.623 1.00 88.88 868 ALA A C 1
ATOM 7068 O O . ALA A 1 868 ? -31.066 42.479 52.869 1.00 88.88 868 ALA A O 1
ATOM 7069 N N . LEU A 1 869 ? -30.870 43.834 54.635 1.00 88.88 869 LEU A N 1
ATOM 7070 C CA . LEU A 1 869 ? -32.302 43.840 54.951 1.00 88.88 869 LEU A CA 1
ATOM 7071 C C . LEU A 1 869 ? -33.163 44.443 53.832 1.00 88.88 869 LEU A C 1
ATOM 7073 O O . LEU A 1 869 ? -34.238 43.912 53.560 1.00 88.88 869 LEU A O 1
ATOM 7077 N N . ILE A 1 870 ? -32.686 45.504 53.170 1.00 91.12 870 ILE A N 1
ATOM 7078 C CA . ILE A 1 870 ? -33.378 46.147 52.042 1.00 91.12 870 ILE A CA 1
ATOM 7079 C C . ILE A 1 870 ? -33.553 45.165 50.875 1.00 91.12 870 ILE A C 1
ATOM 7081 O O . ILE A 1 870 ? -34.658 45.029 50.349 1.00 91.12 870 ILE A O 1
ATOM 7085 N N . TRP A 1 871 ? -32.498 44.440 50.495 1.00 91.69 871 TRP A N 1
ATOM 7086 C CA . TRP A 1 871 ? -32.561 43.431 49.430 1.00 91.69 871 TRP A CA 1
ATOM 7087 C C . TRP A 1 871 ? -33.335 42.172 49.849 1.00 91.69 871 TRP A C 1
ATOM 7089 O O . TRP A 1 871 ? -34.017 41.562 49.021 1.00 91.69 871 TRP A O 1
ATOM 7099 N N . ALA A 1 872 ? -33.318 41.818 51.138 1.00 90.06 872 ALA A N 1
ATOM 7100 C CA . ALA A 1 872 ? -33.966 40.613 51.649 1.00 90.06 872 ALA A CA 1
ATOM 7101 C C . ALA A 1 872 ? -35.495 40.632 51.495 1.00 90.06 872 ALA A C 1
ATOM 7103 O O . ALA A 1 872 ? -36.130 39.577 51.500 1.00 90.06 872 ALA A O 1
ATOM 7104 N N . ASP A 1 873 ? -36.115 41.808 51.397 1.00 89.38 873 ASP A N 1
ATOM 7105 C CA . ASP A 1 873 ? -37.561 41.955 51.178 1.00 89.38 873 ASP A CA 1
ATOM 7106 C C . ASP A 1 873 ? -37.997 41.648 49.739 1.00 89.38 873 ASP A C 1
ATOM 7108 O O . ASP A 1 873 ? -39.179 41.406 49.496 1.00 89.38 873 ASP A O 1
ATOM 7112 N N . TYR A 1 874 ? -37.043 41.560 48.811 1.00 91.31 874 TYR A N 1
ATOM 7113 C CA . TYR A 1 874 ? -37.269 41.235 47.400 1.00 91.31 874 TYR A CA 1
ATOM 7114 C C . TYR A 1 874 ? -36.904 39.784 47.059 1.00 91.31 874 TYR A C 1
ATOM 7116 O O . TYR A 1 874 ? -36.914 39.399 45.892 1.00 91.31 874 TYR A O 1
ATOM 7124 N N . SER A 1 875 ? -36.631 38.957 48.076 1.00 86.69 875 SER A N 1
ATOM 7125 C CA . SER A 1 875 ? -36.435 37.515 47.941 1.00 86.69 875 SER A CA 1
ATOM 7126 C C . SER A 1 875 ? -37.336 36.737 48.900 1.00 86.69 875 SER A C 1
ATOM 7128 O O . SER A 1 875 ? -37.385 37.009 50.100 1.00 86.69 875 SER A O 1
ATOM 7130 N N . ALA A 1 876 ? -38.016 35.715 48.378 1.00 85.50 876 ALA A N 1
ATOM 7131 C CA . ALA A 1 876 ? -38.773 34.761 49.190 1.00 85.50 876 ALA A CA 1
ATOM 7132 C C . ALA A 1 876 ? -37.877 33.699 49.858 1.00 85.50 876 ALA A C 1
ATOM 7134 O O . ALA A 1 876 ? -38.351 32.937 50.700 1.00 85.50 876 ALA A O 1
ATOM 7135 N N . GLU A 1 877 ? -36.597 33.638 49.485 1.00 86.94 877 GLU A N 1
ATOM 7136 C CA . GLU A 1 877 ? -35.655 32.607 49.931 1.00 86.94 877 GLU A CA 1
ATOM 7137 C C . GLU A 1 877 ? -34.988 32.947 51.267 1.00 86.94 877 GLU A C 1
ATOM 7139 O O . GLU A 1 877 ? -34.438 32.056 51.909 1.00 86.94 877 GLU A O 1
ATOM 7144 N N . ILE A 1 878 ? -35.063 34.206 51.721 1.00 87.75 878 ILE A N 1
ATOM 7145 C CA . ILE A 1 878 ? -34.451 34.644 52.980 1.00 87.75 878 ILE A CA 1
ATOM 7146 C C . ILE A 1 878 ? -35.390 34.347 54.159 1.00 87.75 878 ILE A C 1
ATOM 7148 O O . ILE A 1 878 ? -36.439 34.991 54.293 1.00 87.75 878 ILE A O 1
ATOM 7152 N N . PRO A 1 879 ? -35.028 33.425 55.071 1.00 85.75 879 PRO A N 1
ATOM 7153 C CA . PRO A 1 879 ? -35.874 33.092 56.207 1.00 85.75 879 PRO A CA 1
ATOM 7154 C C . PRO A 1 879 ? -36.064 34.288 57.147 1.00 85.75 879 PRO A C 1
ATOM 7156 O O . PRO A 1 879 ? -35.120 35.013 57.461 1.00 85.75 879 PRO A O 1
ATOM 7159 N N . ILE A 1 880 ? -37.272 34.442 57.700 1.00 82.44 880 ILE A N 1
ATOM 7160 C CA . ILE A 1 880 ? -37.568 35.498 58.686 1.00 82.44 880 ILE A CA 1
ATOM 7161 C C . ILE A 1 880 ? -36.627 35.448 59.898 1.00 82.44 880 ILE A C 1
ATOM 7163 O O . ILE A 1 880 ? -36.260 36.485 60.440 1.00 82.44 880 ILE A O 1
ATOM 7167 N N . ILE A 1 881 ? -36.191 34.249 60.300 1.00 81.62 881 ILE A N 1
ATOM 7168 C CA . ILE A 1 881 ? -35.251 34.070 61.412 1.00 81.62 881 ILE A CA 1
ATOM 7169 C C . ILE A 1 881 ? -33.880 34.687 61.110 1.00 81.62 881 ILE A C 1
ATOM 7171 O O . ILE A 1 881 ? -33.282 35.277 62.002 1.00 81.62 881 ILE A O 1
ATOM 7175 N N . THR A 1 882 ? -33.425 34.625 59.858 1.00 83.00 882 THR A N 1
ATOM 7176 C CA . THR A 1 882 ? -32.175 35.240 59.398 1.00 83.00 882 THR A CA 1
ATOM 7177 C C . THR A 1 882 ? -32.286 36.763 59.427 1.00 83.00 882 THR A C 1
ATOM 7179 O O . THR A 1 882 ? -31.423 37.424 59.994 1.00 83.00 882 THR A O 1
ATOM 7182 N N . LYS A 1 883 ? -33.407 37.324 58.946 1.00 81.75 883 LYS A N 1
ATOM 7183 C CA . LYS A 1 883 ? -33.674 38.770 59.054 1.00 81.75 883 LYS A CA 1
ATOM 7184 C C . LYS A 1 883 ? -33.670 39.236 60.515 1.00 81.75 883 LYS A C 1
ATOM 7186 O O . LYS A 1 883 ? -33.077 40.258 60.826 1.00 81.75 883 LYS A O 1
ATOM 7191 N N . LEU A 1 884 ? -34.290 38.477 61.422 1.00 80.06 884 LEU A N 1
ATOM 7192 C CA . LEU A 1 884 ? -34.345 38.805 62.853 1.00 80.06 884 LEU A CA 1
ATOM 7193 C C . LEU A 1 884 ? -32.974 38.745 63.546 1.00 80.06 884 LEU A C 1
ATOM 7195 O O . LEU A 1 884 ? -32.741 39.519 64.468 1.00 80.06 884 LEU A O 1
ATOM 7199 N N . GLN A 1 885 ? -32.075 37.856 63.115 1.00 80.94 885 GLN A N 1
ATOM 7200 C CA . GLN A 1 885 ? -30.710 37.762 63.651 1.00 80.94 885 GLN A CA 1
ATOM 7201 C C . GLN A 1 885 ? -29.856 38.986 63.310 1.00 80.94 885 GLN A C 1
ATOM 7203 O O . GLN A 1 885 ? -28.990 39.354 64.093 1.00 80.94 885 GLN A O 1
ATOM 7208 N N . TRP A 1 886 ? -30.130 39.631 62.178 1.00 82.75 886 TRP A N 1
ATOM 7209 C CA . TRP A 1 886 ? -29.461 40.854 61.739 1.00 82.75 886 TRP A CA 1
ATOM 7210 C C . TRP A 1 886 ? -29.989 42.134 62.411 1.00 82.75 886 TRP A C 1
ATOM 7212 O O . TRP A 1 886 ? -29.346 43.173 62.353 1.00 82.75 886 TRP A O 1
ATOM 7222 N N . TRP A 1 887 ? -31.150 42.084 63.071 1.00 68.56 887 TRP A N 1
ATOM 7223 C CA . TRP A 1 887 ? -31.710 43.213 63.835 1.00 68.56 887 TRP A CA 1
ATOM 7224 C C . TRP A 1 887 ? -31.146 43.341 65.266 1.00 68.56 887 TRP A C 1
ATOM 7226 O O . TRP A 1 887 ? -31.609 44.199 66.024 1.00 68.56 887 TRP A O 1
ATOM 7236 N N . VAL A 1 888 ? -30.196 42.475 65.644 1.00 58.47 888 VAL A N 1
ATOM 7237 C CA . VAL A 1 888 ? -29.503 42.453 66.947 1.00 58.47 888 VAL A CA 1
ATOM 7238 C C . VAL A 1 888 ? -28.253 43.315 66.881 1.00 58.47 888 VAL A C 1
ATOM 7240 O O . VAL A 1 888 ? -28.052 44.099 67.837 1.00 58.47 888 VAL A O 1
#

Radius of gyration: 35.85 Å; chains: 1; bounding box: 110×86×110 Å

Secondary structure (DSSP, 8-state):
--------SSHHHHHHHHHHHSSS-----S------S--PPPPSS-SEEEEE-TTSTTHHHHHHHHHHHHHHH---EEEEEHHHHHH--PPPTT--EEE-S--TT--HHHHHHHHHHHHTT-EEEESS----GGGTTTTTB-TT---PEESS-EEEEESSBSSTT-TT-EEEEEEE--EE-GGGB-TT-EEEEE-SS-TTSEEEEEEEETTEEEEEE---PPP-GGGHHHHHHHHHHT-TT--EEE--EEEEEETT-S--------TTHHHHHS--HHHIIIIIIHHHHHHHHHHHT---EEEE--B-S---SS----TGGGTSEEEETTEEEEHHHHHHHHHHHTTPEEEE--SBS--B-TTT-SSTHHHHHHHHHHHHHHHHHT--SPP-EEE-GGG-B-HHHHHHHHHH-TT--EEE-BSSS-TTTT-S--SSB-SS-TTSEE--B-EESS---HHHHHHHHHHHHHH-EEEEEE-SSGGG--SSTT--TTTTSPPTTTT---SSPBTTTB--HHHHHHHHHHHHHHH-TTPPB--HHHHHHHHHHHHH-EEEEEEETTEEEEEEESSPPPTT--EEEEEEEEHHHHHHHHHHHHHH-SEEEEEEEBTEEEEEEEESSSEEEEEGGGG-----SS-HHHHHHHHHHHHHHHHHHHHHT---TT--------SS--TTTTT-HHHHHHTT-HHHHHHHHHHHHHH-SS--HHHHHHHHHHHHTTT-TTHHHHHHHHIIIII-HHHHHHHHHHHTTT---SSHHHHHHHHHHHHHH-TT-HHHHHHHHHHH-SSTTHHHHHHHHHHHHHH---HHHHHHHHHHHHHH-HHHHHHHTTT--GGG-GGGGGGHHHHHHHHHTTT-HHHHHHHHTT-SSS-HHHHHHHT-